Protein AF-0000000075291143 (afdb_homodimer)

pLDDT: mean 70.58, std 29.71, range [16.05, 98.62]

Sequence (860 aa):
MSSSPSNNTIPSVPFPPDPVFPFNNPNTTTTPSQPSIIGPSPPPPPFTTDTSRDESLRRVALTLLIIGVVLGATLVSIGVCVFVCFYKRKKKKMKMKKKNDTEAAINGEDSLDPKDNNLQQWNHQSSSSDIGQNLFTYEDLSKATSNFSSTNLIGQGGFGYVHKGVLVDGTEVAIKQLKAGSGQGEREFQAEIQTISRVHHRHLVSLLGYCITGSQRLLVYEFVPNKTLEFHLHEKGRPVMEWPKRMKIALGAAKGLSYLHEDCNPKTIHRDVKAANILIDDSYEAKLADFGLARSSLDTDTHVSTRIMGTFGYLAPEYASSGKLTDKSDVFSFGVVLLELITGRRPVDNSQPFADDDSIVDWAKPLMIQALNDGSFDGLVDPRLEHGFDVSEMTRMVACAAASVRHSAKRRPKISQVLSKRNILETVFTMSSSPSNNTIPSVPFPPDPVFPFNNPNTTTTPSQPSIIGPSPPPPPFTTDTSRDESLRRVALTLLIIGVVLGATLVSIGVCVFVCFYKRKKKKMKMKKKNDTEAAINGEDSLDPKDNNLQQWNHQSSSSDIGQNLFTYEDLSKATSNFSSTNLIGQGGFGYVHKGVLVDGTEVAIKQLKAGSGQGEREFQAEIQTISRVHHRHLVSLLGYCITGSQRLLVYEFVPNKTLEFHLHEKGRPVMEWPKRMKIALGAAKGLSYLHEDCNPKTIHRDVKAANILIDDSYEAKLADFGLARSSLDTDTHVSTRIMGTFGYLAPEYASSGKLTDKSDVFSFGVVLLELITGRRPVDNSQPFADDDSIVDWAKPLMIQALNDGSFDGLVDPRLEHGFDVSEMTRMVACAAASVRHSAKRRPKISQVLSKRNILETVFT

Structure (mmCIF, N/CA/C/O backbone):
data_AF-0000000075291143-model_v1
#
loop_
_entity.id
_entity.type
_entity.pdbx_description
1 polymer 'non-specific serine/threonine protein kinase'
#
loop_
_atom_site.group_PDB
_atom_site.id
_atom_site.type_symbol
_atom_site.label_atom_id
_atom_site.label_alt_id
_atom_site.label_comp_id
_atom_site.label_asym_id
_atom_site.label_entity_id
_atom_site.label_seq_id
_atom_site.pdbx_PDB_ins_code
_atom_site.Cartn_x
_atom_site.Cartn_y
_atom_site.Cartn_z
_atom_site.occupancy
_atom_site.B_iso_or_equiv
_atom_site.auth_seq_id
_atom_site.auth_comp_id
_atom_site.auth_asym_id
_atom_site.auth_atom_id
_atom_site.pdbx_PDB_model_num
ATOM 1 N N . MET A 1 1 ? -60.656 40.188 25.859 1 25.53 1 MET A N 1
ATOM 2 C CA . MET A 1 1 ? -61.625 40.188 24.766 1 25.53 1 MET A CA 1
ATOM 3 C C . MET A 1 1 ? -61.062 39.469 23.547 1 25.53 1 MET A C 1
ATOM 5 O O . MET A 1 1 ? -60.125 39.969 22.906 1 25.53 1 MET A O 1
ATOM 9 N N . SER A 1 2 ? -60.844 38.344 23.422 1 26.42 2 SER A N 1
ATOM 10 C CA . SER A 1 2 ? -59.688 37.438 23.422 1 26.42 2 SER A CA 1
ATOM 11 C C . SER A 1 2 ? -59.5 36.812 22.031 1 26.42 2 SER A C 1
ATOM 13 O O . SER A 1 2 ? -60.188 35.844 21.672 1 26.42 2 SER A O 1
ATOM 15 N N . SER A 1 3 ? -59.281 37.75 21.016 1 24.67 3 SER A N 1
ATOM 16 C CA . SER A 1 3 ? -59.531 37.594 19.578 1 24.67 3 SER A CA 1
ATOM 17 C C . SER A 1 3 ? -58.688 36.469 19 1 24.67 3 SER A C 1
ATOM 19 O O . SER A 1 3 ? -57.469 36.406 19.234 1 24.67 3 SER A O 1
ATOM 21 N N . SER A 1 4 ? -59.25 35.469 18.625 1 26.3 4 SER A N 1
ATOM 22 C CA . SER A 1 4 ? -59 34.031 18.406 1 26.3 4 SER A CA 1
ATOM 23 C C . SER A 1 4 ? -58.188 33.812 17.125 1 26.3 4 SER A C 1
ATOM 25 O O . SER A 1 4 ? -58.688 34 16.031 1 26.3 4 SER A O 1
ATOM 27 N N . PRO A 1 5 ? -57 34.438 17.141 1 25.91 5 PRO A N 1
ATOM 28 C CA . PRO A 1 5 ? -56.438 34.562 15.797 1 25.91 5 PRO A CA 1
ATOM 29 C C . PRO A 1 5 ? -56.406 33.25 15.016 1 25.91 5 PRO A C 1
ATOM 31 O O . PRO A 1 5 ? -56.375 32.188 15.617 1 25.91 5 PRO A O 1
ATOM 34 N N . SER A 1 6 ? -56.844 33.312 13.797 1 22.94 6 SER A N 1
ATOM 35 C CA . SER A 1 6 ? -57.375 32.438 12.734 1 22.94 6 SER A CA 1
ATOM 36 C C . SER A 1 6 ? -56.25 31.594 12.125 1 22.94 6 SER A C 1
ATOM 38 O O . SER A 1 6 ? -55.156 32.094 11.875 1 22.94 6 SER A O 1
ATOM 40 N N . ASN A 1 7 ? -56.312 30.406 12.242 1 23.86 7 ASN A N 1
ATOM 41 C CA . ASN A 1 7 ? -55.469 29.219 12.148 1 23.86 7 ASN A CA 1
ATOM 42 C C . ASN A 1 7 ? -55.031 28.969 10.711 1 23.86 7 ASN A C 1
ATOM 44 O O . ASN A 1 7 ? -55.844 28.609 9.852 1 23.86 7 ASN A O 1
ATOM 48 N N . ASN A 1 8 ? -54.25 29.859 10.172 1 21.66 8 ASN A N 1
ATOM 49 C CA . ASN A 1 8 ? -53.969 29.906 8.742 1 21.66 8 ASN A CA 1
ATOM 50 C C . ASN A 1 8 ? -53.406 28.578 8.227 1 21.66 8 ASN A C 1
ATOM 52 O O . ASN A 1 8 ? -52.406 28.094 8.711 1 21.66 8 ASN A O 1
ATOM 56 N N . THR A 1 9 ? -54.25 27.781 7.734 1 22.14 9 THR A N 1
ATOM 57 C CA . THR A 1 9 ? -54.281 26.406 7.246 1 22.14 9 THR A CA 1
ATOM 58 C C . THR A 1 9 ? -53.281 26.203 6.117 1 22.14 9 THR A C 1
ATOM 60 O O . THR A 1 9 ? -53.25 26.984 5.16 1 22.14 9 THR A O 1
ATOM 63 N N . ILE A 1 10 ? -52.25 25.781 6.34 1 23.05 10 ILE A N 1
ATOM 64 C CA . ILE A 1 10 ? -51.031 25.578 5.551 1 23.05 10 ILE A CA 1
ATOM 65 C C . ILE A 1 10 ? -51.344 24.766 4.309 1 23.05 10 ILE A C 1
ATOM 67 O O . ILE A 1 10 ? -51.688 23.578 4.414 1 23.05 10 ILE A O 1
ATOM 71 N N . PRO A 1 11 ? -51.906 25.312 3.35 1 20.69 11 PRO A N 1
ATOM 72 C CA . PRO A 1 11 ? -52.531 24.453 2.346 1 20.69 11 PRO A CA 1
ATOM 73 C C . PRO A 1 11 ? -51.562 23.516 1.66 1 20.69 11 PRO A C 1
ATOM 75 O O . PRO A 1 11 ? -50.344 23.797 1.589 1 20.69 11 PRO A O 1
ATOM 78 N N . SER A 1 12 ? -51.875 22.297 1.46 1 21.72 12 SER A N 1
ATOM 79 C CA . SER A 1 12 ? -51.344 21 1.078 1 21.72 12 SER A CA 1
ATOM 80 C C . SER A 1 12 ? -51 20.953 -0.407 1 21.72 12 SER A C 1
ATOM 82 O O . SER A 1 12 ? -51.906 21.078 -1.259 1 21.72 12 SER A O 1
ATOM 84 N N . VAL A 1 13 ? -50.125 21.766 -0.907 1 22.72 13 VAL A N 1
ATOM 85 C CA . VAL A 1 13 ? -50.156 21.922 -2.357 1 22.72 13 VAL A CA 1
ATOM 86 C C . VAL A 1 13 ? -50.031 20.547 -3.025 1 22.72 13 VAL A C 1
ATOM 88 O O . VAL A 1 13 ? -49.156 19.75 -2.65 1 22.72 13 VAL A O 1
ATOM 91 N N . PRO A 1 14 ? -50.906 20.109 -3.799 1 20.66 14 PRO A N 1
ATOM 92 C CA . PRO A 1 14 ? -51.281 18.828 -4.41 1 20.66 14 PRO A CA 1
ATOM 93 C C . PRO A 1 14 ? -50.219 18.344 -5.414 1 20.66 14 PRO A C 1
ATOM 95 O O . PRO A 1 14 ? -49.562 19.156 -6.07 1 20.66 14 PRO A O 1
ATOM 98 N N . PHE A 1 15 ? -49.531 17.391 -5.195 1 22.56 15 PHE A N 1
ATOM 99 C CA . PHE A 1 15 ? -48.5 16.688 -5.953 1 22.56 15 PHE A CA 1
ATOM 100 C C . PHE A 1 15 ? -49 16.312 -7.336 1 22.56 15 PHE A C 1
ATOM 102 O O . PHE A 1 15 ? -50.062 15.703 -7.469 1 22.56 15 PHE A O 1
ATOM 109 N N . PRO A 1 16 ? -48.844 17.094 -8.344 1 21.52 16 PRO A N 1
ATOM 110 C CA . PRO A 1 16 ? -49.656 16.812 -9.531 1 21.52 16 PRO A CA 1
ATOM 111 C C . PRO A 1 16 ? -49.469 15.391 -10.062 1 21.52 16 PRO A C 1
ATOM 113 O O . PRO A 1 16 ? -48.438 14.758 -9.797 1 21.52 16 PRO A O 1
ATOM 116 N N . PRO A 1 17 ? -50.531 14.75 -10.648 1 19.14 17 PRO A N 1
ATOM 117 C CA . PRO A 1 17 ? -50.938 13.383 -11.008 1 19.14 17 PRO A CA 1
ATOM 118 C C . PRO A 1 17 ? -50.062 12.805 -12.117 1 19.14 17 PRO A C 1
ATOM 120 O O . PRO A 1 17 ? -49.438 13.555 -12.875 1 19.14 17 PRO A O 1
ATOM 123 N N . ASP A 1 18 ? -49.594 11.586 -12.094 1 21.02 18 ASP A N 1
ATOM 124 C CA . ASP A 1 18 ? -48.844 10.602 -12.875 1 21.02 18 ASP A CA 1
ATOM 125 C C . ASP A 1 18 ? -49.438 10.438 -14.266 1 21.02 18 ASP A C 1
ATOM 127 O O . ASP A 1 18 ? -50.656 10.148 -14.406 1 21.02 18 ASP A O 1
ATOM 131 N N . PRO A 1 19 ? -49.188 11.273 -15.203 1 18.75 19 PRO A N 1
ATOM 132 C CA . PRO A 1 19 ? -50.094 11.18 -16.359 1 18.75 19 PRO A CA 1
ATOM 133 C C . PRO A 1 19 ? -50.219 9.75 -16.875 1 18.75 19 PRO A C 1
ATOM 135 O O . PRO A 1 19 ? -49.344 8.93 -16.672 1 18.75 19 PRO A O 1
ATOM 138 N N . VAL A 1 20 ? -51.469 9.398 -17.344 1 17.2 20 VAL A N 1
ATOM 139 C CA . VAL A 1 20 ? -52.312 8.281 -17.781 1 17.2 20 VAL A CA 1
ATOM 140 C C . VAL A 1 20 ? -51.719 7.664 -19.047 1 17.2 20 VAL A C 1
ATOM 142 O O . VAL A 1 20 ? -51.219 8.375 -19.906 1 17.2 20 VAL A O 1
ATOM 145 N N . PHE A 1 21 ? -51.625 6.359 -19.078 1 19.03 21 PHE A N 1
ATOM 146 C CA . PHE A 1 21 ? -51.156 5.184 -19.812 1 19.03 21 PHE A CA 1
ATOM 147 C C . PHE A 1 21 ? -51.969 5.012 -21.094 1 19.03 21 PHE A C 1
ATOM 149 O O . PHE A 1 21 ? -51.688 4.082 -21.859 1 19.03 21 PHE A O 1
ATOM 156 N N . PRO A 1 22 ? -52.625 6.031 -21.734 1 16.88 22 PRO A N 1
ATOM 157 C CA . PRO A 1 22 ? -53.781 5.414 -22.375 1 16.88 22 PRO A CA 1
ATOM 158 C C . PRO A 1 22 ? -53.406 4.359 -23.406 1 16.88 22 PRO A C 1
ATOM 160 O O . PRO A 1 22 ? -52.281 4.352 -23.891 1 16.88 22 PRO A O 1
ATOM 163 N N . PHE A 1 23 ? -54.562 3.49 -23.797 1 17.17 23 PHE A N 1
ATOM 164 C CA . PHE A 1 23 ? -55.031 2.225 -24.328 1 17.17 23 PHE A CA 1
ATOM 165 C C . PHE A 1 23 ? -55.062 2.242 -25.844 1 17.17 23 PHE A C 1
ATOM 167 O O . PHE A 1 23 ? -55.406 1.243 -26.484 1 17.17 23 PHE A O 1
ATOM 174 N N . ASN A 1 24 ? -54.531 3.234 -26.547 1 16.22 24 ASN A N 1
ATOM 175 C CA . ASN A 1 24 ? -55.406 3.352 -27.703 1 16.22 24 ASN A CA 1
ATOM 176 C C . ASN A 1 24 ? -55.469 2.047 -28.5 1 16.22 24 ASN A C 1
ATOM 178 O O . ASN A 1 24 ? -54.5 1.27 -28.5 1 16.22 24 ASN A O 1
ATOM 182 N N . ASN A 1 25 ? -56.625 1.958 -29.25 1 16.27 25 ASN A N 1
ATOM 183 C CA . ASN A 1 25 ? -57.594 1.028 -29.828 1 16.27 25 ASN A CA 1
ATOM 184 C C . ASN A 1 25 ? -57 0.279 -31.031 1 16.27 25 ASN A C 1
ATOM 186 O O . ASN A 1 25 ? -55.938 0.661 -31.547 1 16.27 25 ASN A O 1
ATOM 190 N N . PRO A 1 26 ? -57.75 0.39 -32.188 1 16.61 26 PRO A N 1
ATOM 191 C CA . PRO A 1 26 ? -58.562 -0.642 -32.844 1 16.61 26 PRO A CA 1
ATOM 192 C C . PRO A 1 26 ? -57.875 -1.219 -34.062 1 16.61 26 PRO A C 1
ATOM 194 O O . PRO A 1 26 ? -58.062 -2.398 -34.375 1 16.61 26 PRO A O 1
ATOM 197 N N . ASN A 1 27 ? -57.156 -0.308 -34.844 1 16.06 27 ASN A N 1
ATOM 198 C CA . ASN A 1 27 ? -57.719 -0.351 -36.188 1 16.06 27 ASN A CA 1
ATOM 199 C C . ASN A 1 27 ? -57.438 -1.686 -36.875 1 16.06 27 ASN A C 1
ATOM 201 O O . ASN A 1 27 ? -56.469 -2.369 -36.531 1 16.06 27 ASN A O 1
ATOM 205 N N . THR A 1 28 ? -58.125 -1.83 -38.062 1 16.91 28 THR A N 1
ATOM 206 C CA . THR A 1 28 ? -58.844 -2.742 -38.969 1 16.91 28 THR A CA 1
ATOM 207 C C . THR A 1 28 ? -57.875 -3.557 -39.812 1 16.91 28 THR A C 1
ATOM 209 O O . THR A 1 28 ? -56.781 -3.1 -40.094 1 16.91 28 THR A O 1
ATOM 212 N N . THR A 1 29 ? -58.406 -4.609 -40.406 1 17.08 29 THR A N 1
ATOM 213 C CA . THR A 1 29 ? -58.219 -5.984 -40.844 1 17.08 29 THR A CA 1
ATOM 214 C C . THR A 1 29 ? -57.625 -6.016 -42.25 1 17.08 29 THR A C 1
ATOM 216 O O . THR A 1 29 ? -56.938 -6.98 -42.625 1 17.08 29 THR A O 1
ATOM 219 N N . THR A 1 30 ? -57.688 -4.918 -43.125 1 16.75 30 THR A N 1
ATOM 220 C CA . THR A 1 30 ? -58.188 -5.395 -44.406 1 16.75 30 THR A CA 1
ATOM 221 C C . THR A 1 30 ? -57.125 -6.254 -45.125 1 16.75 30 THR A C 1
ATOM 223 O O . THR A 1 30 ? -55.938 -5.988 -45 1 16.75 30 THR A O 1
ATOM 226 N N . THR A 1 31 ? -57.594 -7.289 -45.906 1 17.36 31 THR A N 1
ATOM 227 C CA . THR A 1 31 ? -57.25 -8.609 -46.438 1 17.36 31 THR A CA 1
ATOM 228 C C . THR A 1 31 ? -56.438 -8.492 -47.719 1 17.36 31 THR A C 1
ATOM 230 O O . THR A 1 31 ? -55.562 -9.328 -47.969 1 17.36 31 THR A O 1
ATOM 233 N N . PRO A 1 32 ? -56.438 -7.324 -48.531 1 16.73 32 PRO A N 1
ATOM 234 C CA . PRO A 1 32 ? -56.812 -7.793 -49.875 1 16.73 32 PRO A CA 1
ATOM 235 C C . PRO A 1 32 ? -55.75 -8.695 -50.5 1 16.73 32 PRO A C 1
ATOM 237 O O . PRO A 1 32 ? -54.594 -8.703 -50.062 1 16.73 32 PRO A O 1
ATOM 240 N N . SER A 1 33 ? -55.969 -8.898 -51.906 1 16.75 33 SER A N 1
ATOM 2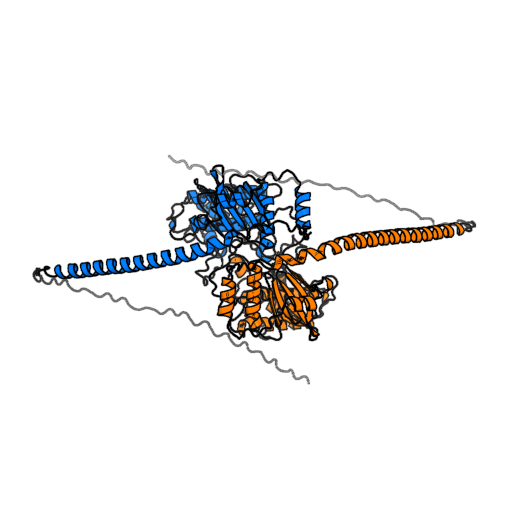41 C CA . SER A 1 33 ? -56.062 -9.977 -52.906 1 16.75 33 SER A CA 1
ATOM 242 C C . SER A 1 33 ? -54.688 -10.25 -53.531 1 16.75 33 SER A C 1
ATOM 244 O O . SER A 1 33 ? -53.75 -9.484 -53.344 1 16.75 33 SER A O 1
ATOM 246 N N . GLN A 1 34 ? -54.656 -10.359 -54.906 1 16.38 34 GLN A N 1
ATOM 247 C CA . GLN A 1 34 ? -54.438 -11.547 -55.75 1 16.38 34 GLN A CA 1
ATOM 248 C C . GLN A 1 34 ? -53.031 -11.523 -56.344 1 16.38 34 GLN A C 1
ATOM 250 O O . GLN A 1 34 ? -52.344 -12.539 -56.375 1 16.38 34 GLN A O 1
ATOM 255 N N . PRO A 1 35 ? -52.5 -10.352 -57.031 1 17.09 35 PRO A N 1
ATOM 256 C CA . PRO A 1 35 ? -52.406 -10.594 -58.469 1 17.09 35 PRO A CA 1
ATOM 257 C C . PRO A 1 35 ? -51.219 -11.461 -58.844 1 17.09 35 PRO A C 1
ATOM 259 O O . PRO A 1 35 ? -50.281 -11.586 -58.031 1 17.09 35 PRO A O 1
ATOM 262 N N . SER A 1 36 ? -51 -11.625 -60.281 1 17.67 36 SER A N 1
ATOM 263 C CA . SER A 1 36 ? -50.656 -12.602 -61.312 1 17.67 36 SER A CA 1
ATOM 264 C C . SER A 1 36 ? -49.156 -12.711 -61.531 1 17.67 36 SER A C 1
ATOM 266 O O . SER A 1 36 ? -48.406 -11.797 -61.188 1 17.67 36 SER A O 1
ATOM 268 N N . ILE A 1 37 ? -48.719 -13.719 -62.406 1 18.55 37 ILE A N 1
ATOM 269 C CA . ILE A 1 37 ? -47.688 -14.742 -62.656 1 18.55 37 ILE A CA 1
ATOM 270 C C . ILE A 1 37 ? -46.562 -14.156 -63.5 1 18.55 37 ILE A C 1
ATOM 272 O O . ILE A 1 37 ? -45.438 -14.664 -63.469 1 18.55 37 ILE A O 1
ATOM 276 N N . ILE A 1 38 ? -46.656 -12.883 -64.125 1 18.11 38 ILE A N 1
ATOM 277 C CA . ILE A 1 38 ? -46.281 -13.039 -65.5 1 18.11 38 ILE A CA 1
ATOM 278 C C . ILE A 1 38 ? -44.781 -13.32 -65.562 1 18.11 38 ILE A C 1
ATOM 280 O O . ILE A 1 38 ? -44 -12.789 -64.75 1 18.11 38 ILE A O 1
ATOM 284 N N . GLY A 1 39 ? -44.312 -14.016 -66.688 1 18.88 39 GLY A N 1
ATOM 285 C CA . GLY A 1 39 ? -43.344 -15.016 -67.125 1 18.88 39 GLY A CA 1
ATOM 286 C C . GLY A 1 39 ? -42 -14.422 -67.5 1 18.88 39 GLY A C 1
ATOM 287 O O . GLY A 1 39 ? -41 -15.133 -67.562 1 18.88 39 GLY A O 1
ATOM 288 N N . PRO A 1 40 ? -41.875 -12.969 -67.875 1 18.2 40 PRO A N 1
ATOM 289 C CA . PRO A 1 40 ? -41.312 -12.953 -69.25 1 18.2 40 PRO A CA 1
ATOM 290 C C . PRO A 1 40 ? -39.875 -13.508 -69.25 1 18.2 40 PRO A C 1
ATOM 292 O O . PRO A 1 40 ? -39.25 -13.664 -68.188 1 18.2 40 PRO A O 1
ATOM 295 N N . SER A 1 41 ? -39.031 -12.953 -70.375 1 20.11 41 SER A N 1
ATOM 296 C CA . SER A 1 41 ? -38.312 -13.422 -71.5 1 20.11 41 SER A CA 1
ATOM 297 C C . SER A 1 41 ? -36.812 -13.586 -71.25 1 20.11 41 SER A C 1
ATOM 299 O O . SER A 1 41 ? -36.281 -12.953 -70.375 1 20.11 41 SER A O 1
ATOM 301 N N . PRO A 1 42 ? -36.031 -14.055 -72.25 1 21.72 42 PRO A N 1
ATOM 302 C CA . PRO A 1 42 ? -34.906 -14.969 -72.438 1 21.72 42 PRO A CA 1
ATOM 303 C C . PRO A 1 42 ? -33.562 -14.266 -72.312 1 21.72 42 PRO A C 1
ATOM 305 O O . PRO A 1 42 ? -32.562 -14.898 -72 1 21.72 42 PRO A O 1
ATOM 308 N N . PRO A 1 43 ? -33.406 -12.805 -72.188 1 21.19 43 PRO A N 1
ATOM 309 C CA . PRO A 1 43 ? -32.531 -12.484 -73.312 1 21.19 43 PRO A CA 1
ATOM 310 C C . PRO A 1 43 ? -31.141 -13.078 -73.188 1 21.19 43 PRO A C 1
ATOM 312 O O . PRO A 1 43 ? -30.734 -13.484 -72.125 1 21.19 43 PRO A O 1
ATOM 315 N N . PRO A 1 44 ? -30.094 -12.352 -74 1 23.44 44 PRO A N 1
ATOM 316 C CA . PRO A 1 44 ? -29.125 -12.773 -75 1 23.44 44 PRO A CA 1
ATOM 317 C C . PRO A 1 44 ? -27.75 -13.078 -74.438 1 23.44 44 PRO A C 1
ATOM 319 O O . PRO A 1 44 ? -27.453 -12.672 -73.312 1 23.44 44 PRO A O 1
ATOM 322 N N . PRO A 1 45 ? -26.719 -13.375 -75.312 1 22.92 45 PRO A N 1
ATOM 323 C CA . PRO A 1 45 ? -25.578 -14.289 -75.375 1 22.92 45 PRO A CA 1
ATOM 324 C C . PRO A 1 45 ? -24.328 -13.75 -74.688 1 22.92 45 PRO A C 1
ATOM 326 O O . PRO A 1 45 ? -24.219 -12.539 -74.5 1 22.92 45 PRO A O 1
ATOM 329 N N . PRO A 1 46 ? -23.328 -14.555 -74.375 1 23.47 46 PRO A N 1
ATOM 330 C CA . PRO A 1 46 ? -22.203 -14.68 -73.438 1 23.47 46 PRO A CA 1
ATOM 331 C C . PRO A 1 46 ? -20.969 -13.906 -73.875 1 23.47 46 PRO A C 1
ATOM 333 O O . PRO A 1 46 ? -19.938 -13.945 -73.188 1 23.47 46 PRO A O 1
ATOM 336 N N . PHE A 1 47 ? -20.953 -12.492 -74.188 1 21.64 47 PHE A N 1
ATOM 337 C CA . PHE A 1 47 ? -19.828 -12.086 -75.062 1 21.64 47 PHE A CA 1
ATOM 338 C C . PHE A 1 47 ? -18.516 -12.281 -74.312 1 21.64 47 PHE A C 1
ATOM 340 O O . PHE A 1 47 ? -18.422 -12.047 -73.125 1 21.64 47 PHE A O 1
ATOM 347 N N . THR A 1 48 ? -17.422 -12.883 -75 1 20.89 48 THR A N 1
ATOM 348 C CA . THR A 1 48 ? -16.172 -13.594 -74.812 1 20.89 48 THR A CA 1
ATOM 349 C C . THR A 1 48 ? -15.023 -12.617 -74.562 1 20.89 48 THR A C 1
ATOM 351 O O . THR A 1 48 ? -13.883 -13.031 -74.312 1 20.89 48 THR A O 1
ATOM 354 N N . THR A 1 49 ? -15.172 -11.305 -74.125 1 22.11 49 THR A N 1
ATOM 355 C CA . THR A 1 49 ? -14.062 -10.453 -74.562 1 22.11 49 THR A CA 1
ATOM 356 C C . THR A 1 49 ? -12.766 -10.875 -73.875 1 22.11 49 THR A C 1
ATOM 358 O O . THR A 1 49 ? -12.781 -11.336 -72.75 1 22.11 49 THR A O 1
ATOM 361 N N . ASP A 1 50 ? -11.5 -10.695 -74.562 1 21.88 50 ASP A N 1
ATOM 362 C CA . ASP A 1 50 ? -10.125 -11.109 -74.812 1 21.88 50 ASP A CA 1
ATOM 363 C C . ASP A 1 50 ? -9.188 -10.477 -73.75 1 21.88 50 ASP A C 1
ATOM 365 O O . ASP A 1 50 ? -9.172 -9.25 -73.625 1 21.88 50 ASP A O 1
ATOM 369 N N . THR A 1 51 ? -8.555 -11.211 -72.688 1 23.88 51 THR A N 1
ATOM 370 C CA . THR A 1 51 ? -7.859 -11.008 -71.438 1 23.88 51 THR A CA 1
ATOM 371 C C . THR A 1 51 ? -6.395 -10.656 -71.688 1 23.88 51 THR A C 1
ATOM 373 O O . THR A 1 51 ? -5.594 -10.641 -70.75 1 23.88 51 THR A O 1
ATOM 376 N N . SER A 1 52 ? -5.805 -10.336 -72.875 1 23.47 52 SER A N 1
ATOM 377 C CA . SER A 1 52 ? -4.402 -10.68 -73.062 1 23.47 52 SER A CA 1
ATOM 378 C C . SER A 1 52 ? -3.479 -9.688 -72.375 1 23.47 52 SER A C 1
ATOM 380 O O . SER A 1 52 ? -2.324 -10.008 -72.062 1 23.47 52 SER A O 1
ATOM 382 N N . ARG A 1 53 ? -3.654 -8.336 -72.375 1 24.67 53 ARG A N 1
ATOM 383 C CA . ARG A 1 53 ? -2.551 -7.395 -72.562 1 24.67 53 ARG A CA 1
ATOM 384 C C . ARG A 1 53 ? -1.737 -7.27 -71.25 1 24.67 53 ARG A C 1
ATOM 386 O O . ARG A 1 53 ? -0.726 -6.566 -71.25 1 24.67 53 ARG A O 1
ATOM 393 N N . ASP A 1 54 ? -2.26 -7.574 -70 1 25.83 54 ASP A N 1
ATOM 394 C CA . ASP A 1 54 ? -1.771 -6.832 -68.875 1 25.83 54 ASP A CA 1
ATOM 395 C C . ASP A 1 54 ? -0.445 -7.406 -68.375 1 25.83 54 ASP A C 1
ATOM 397 O O . ASP A 1 54 ? -0.002 -7.086 -67.25 1 25.83 54 ASP A O 1
ATOM 401 N N . GLU A 1 55 ? 0.227 -8.383 -69.125 1 29.28 55 GLU A N 1
ATOM 402 C CA . GLU A 1 55 ? 1.31 -9.109 -68.438 1 29.28 55 GLU A CA 1
ATOM 403 C C . GLU A 1 55 ? 2.57 -8.25 -68.375 1 29.28 55 GLU A C 1
ATOM 405 O O . GLU A 1 55 ? 3.371 -8.414 -67.438 1 29.28 55 GLU A O 1
ATOM 410 N N . SER A 1 56 ? 2.895 -7.418 -69.438 1 32.5 56 SER A N 1
ATOM 411 C CA . SER A 1 56 ? 4.281 -7.039 -69.688 1 32.5 56 SER A CA 1
ATOM 412 C C . SER A 1 56 ? 4.785 -6.051 -68.625 1 32.5 56 SER A C 1
ATOM 414 O O . SER A 1 56 ? 5.969 -6.055 -68.312 1 32.5 56 SER A O 1
ATOM 416 N N . LEU A 1 57 ? 3.91 -5.055 -68.25 1 31.23 57 LEU A N 1
ATOM 417 C CA . LEU A 1 57 ? 4.438 -3.898 -67.5 1 31.23 57 LEU A CA 1
ATOM 418 C C . LEU A 1 57 ? 4.906 -4.293 -66.125 1 31.23 57 LEU A C 1
ATOM 420 O O . LEU A 1 57 ? 5.531 -3.494 -65.438 1 31.23 57 LEU A O 1
ATOM 424 N N . ARG A 1 58 ? 4.531 -5.5 -65.562 1 35.22 58 ARG A N 1
ATOM 425 C CA . ARG A 1 58 ? 4.863 -5.859 -64.188 1 35.22 58 ARG A CA 1
ATOM 426 C C . ARG A 1 58 ? 6.348 -6.168 -64.062 1 35.22 58 ARG A C 1
ATOM 428 O O . ARG A 1 58 ? 6.918 -6.031 -62.969 1 35.22 58 ARG A O 1
ATOM 435 N N . ARG A 1 59 ? 7 -6.66 -65.125 1 41.06 59 ARG A N 1
ATOM 436 C CA . ARG A 1 59 ? 8.359 -7.156 -64.938 1 41.06 59 ARG A CA 1
ATOM 437 C C . ARG A 1 59 ? 9.336 -6.012 -64.75 1 41.06 59 ARG A C 1
ATOM 439 O O . ARG A 1 59 ? 10.281 -6.141 -63.938 1 41.06 59 ARG A O 1
ATOM 446 N N . VAL A 1 60 ? 9.094 -4.848 -65.5 1 43.31 60 VAL A N 1
ATOM 447 C CA . VAL A 1 60 ? 10.109 -3.795 -65.438 1 43.31 60 VAL A CA 1
ATOM 448 C C . VAL A 1 60 ? 10.148 -3.174 -64.062 1 43.31 60 VAL A C 1
ATOM 450 O O . VAL A 1 60 ? 11.219 -2.875 -63.562 1 43.31 60 VAL A O 1
ATOM 453 N N . ALA A 1 61 ? 8.836 -3.086 -63.406 1 43.03 61 ALA A N 1
ATOM 454 C CA . ALA A 1 61 ? 8.805 -2.406 -62.125 1 43.03 61 ALA A CA 1
ATOM 455 C C . ALA A 1 61 ? 9.562 -3.207 -61.062 1 43.03 61 ALA A C 1
ATOM 457 O O . ALA A 1 61 ? 10.211 -2.631 -60.188 1 43.03 61 ALA A O 1
ATOM 458 N N . LEU A 1 62 ? 9.578 -4.609 -61.219 1 45.38 62 LEU A N 1
ATOM 459 C CA . LEU A 1 62 ? 10.234 -5.449 -60.219 1 45.38 62 LEU A CA 1
ATOM 460 C C . LEU A 1 62 ? 11.75 -5.266 -60.281 1 45.38 62 LEU A C 1
ATOM 462 O O . LEU A 1 62 ? 12.406 -5.195 -59.219 1 45.38 62 LEU A O 1
ATOM 466 N N . THR A 1 63 ? 12.312 -5.047 -61.562 1 49.69 63 THR A N 1
ATOM 467 C CA . THR A 1 63 ? 13.766 -4.961 -61.656 1 49.69 63 THR A CA 1
ATOM 468 C C . THR A 1 63 ? 14.281 -3.697 -60.969 1 49.69 63 THR A C 1
ATOM 470 O O . THR A 1 63 ? 15.312 -3.727 -60.312 1 49.69 63 THR A O 1
ATOM 473 N N . LEU A 1 64 ? 13.477 -2.607 -61.156 1 48.97 64 LEU A N 1
ATOM 474 C CA . LEU A 1 64 ? 13.938 -1.359 -60.562 1 48.97 64 LEU A CA 1
ATOM 475 C C . LEU A 1 64 ? 13.93 -1.447 -59.031 1 48.97 64 LEU A C 1
ATOM 477 O O . LEU A 1 64 ? 14.797 -0.881 -58.375 1 48.97 64 LEU A O 1
ATOM 481 N N . LEU A 1 65 ? 12.891 -2.303 -58.469 1 46.41 65 LEU A N 1
ATOM 482 C CA . LEU A 1 65 ? 12.828 -2.443 -57.031 1 46.41 65 LEU A CA 1
ATOM 483 C C . LEU A 1 65 ? 14.047 -3.193 -56.5 1 46.41 65 LEU A C 1
ATOM 485 O O . LEU A 1 65 ? 14.617 -2.822 -55.469 1 46.41 65 LEU A O 1
ATOM 489 N N . ILE A 1 66 ? 14.547 -4.176 -57.312 1 51.06 66 ILE A N 1
ATOM 490 C CA . ILE A 1 66 ? 15.672 -4.973 -56.844 1 51.06 66 ILE A CA 1
ATOM 491 C C . ILE A 1 66 ? 16.938 -4.113 -56.812 1 51.06 66 ILE A C 1
ATOM 493 O O . ILE A 1 66 ? 17.703 -4.172 -55.844 1 51.06 66 ILE A O 1
ATOM 497 N N . ILE A 1 67 ? 17.109 -3.201 -57.875 1 53.12 67 ILE A N 1
ATOM 498 C CA . ILE A 1 67 ? 18.328 -2.404 -57.938 1 53.12 67 ILE A CA 1
ATOM 499 C C . ILE A 1 67 ? 18.375 -1.442 -56.75 1 53.12 67 ILE A C 1
ATOM 501 O O . ILE A 1 67 ? 19.422 -1.241 -56.125 1 53.12 67 ILE A O 1
ATOM 505 N N . GLY A 1 68 ? 17.141 -0.922 -56.312 1 47.62 68 GLY A N 1
ATOM 506 C CA . GLY A 1 68 ? 17.125 -0.009 -55.188 1 47.62 68 GLY A CA 1
ATOM 507 C C . GLY A 1 68 ? 17.547 -0.66 -53.906 1 47.62 68 GLY A C 1
ATOM 508 O O . GLY A 1 68 ? 18.25 -0.049 -53.094 1 47.62 68 GLY A O 1
ATOM 509 N N . VAL A 1 69 ? 17.141 -1.975 -53.688 1 53.56 69 VAL A N 1
ATOM 510 C CA . VAL A 1 69 ? 17.453 -2.66 -52.438 1 53.56 69 VAL A CA 1
ATOM 511 C C . VAL A 1 69 ? 18.953 -2.904 -52.344 1 53.56 69 VAL A C 1
ATOM 513 O O . VAL A 1 69 ? 19.547 -2.742 -51.281 1 53.56 69 VAL A O 1
ATOM 516 N N . VAL A 1 70 ? 19.625 -3.174 -53.5 1 54.12 70 VAL A N 1
ATOM 517 C CA . VAL A 1 70 ? 21.047 -3.508 -53.469 1 54.12 70 VAL A CA 1
ATOM 518 C C . VAL A 1 70 ? 21.859 -2.254 -53.156 1 54.12 70 VAL A C 1
ATOM 520 O O . VAL A 1 70 ? 22.797 -2.291 -52.344 1 54.12 70 VAL A O 1
ATOM 523 N N . LEU A 1 71 ? 21.453 -1.077 -53.75 1 54.38 71 LEU A N 1
ATOM 524 C CA . LEU A 1 71 ? 22.219 0.143 -53.531 1 54.38 71 LEU A CA 1
ATOM 525 C C . LEU A 1 71 ? 22.094 0.59 -52.062 1 54.38 71 LEU A C 1
ATOM 527 O O . LEU A 1 71 ? 23.062 1.044 -51.469 1 54.38 71 LEU A O 1
ATOM 531 N N . GLY A 1 72 ? 20.859 0.374 -51.469 1 50.94 72 GLY A N 1
ATOM 532 C CA . GLY A 1 72 ? 20.672 0.739 -50.062 1 50.94 72 GLY A CA 1
ATOM 533 C C . GLY A 1 72 ? 21.5 -0.105 -49.125 1 50.94 72 GLY A C 1
ATOM 534 O O . GLY A 1 72 ? 22.094 0.416 -48.156 1 50.94 72 GLY A O 1
ATOM 535 N N . ALA A 1 73 ? 21.656 -1.422 -49.406 1 58.28 73 ALA A N 1
ATOM 536 C CA . ALA A 1 73 ? 22.406 -2.332 -48.562 1 58.28 73 ALA A CA 1
ATOM 537 C C . ALA A 1 73 ? 23.906 -2 -48.594 1 58.28 73 ALA A C 1
ATOM 539 O O . ALA A 1 73 ? 24.594 -2.109 -47.562 1 58.28 73 ALA A O 1
ATOM 540 N N . THR A 1 74 ? 24.422 -1.544 -49.781 1 57 74 THR A N 1
ATOM 541 C CA . THR A 1 74 ? 25.828 -1.209 -49.875 1 57 74 THR A CA 1
ATOM 542 C C . THR A 1 74 ? 26.156 0.043 -49.062 1 57 74 THR A C 1
ATOM 544 O O . THR A 1 74 ? 27.188 0.108 -48.406 1 57 74 THR A O 1
ATOM 547 N N . LEU A 1 75 ? 25.172 1.024 -49.062 1 55.19 75 LEU A N 1
ATOM 548 C CA . LEU A 1 75 ? 25.438 2.248 -48.312 1 55.19 75 LEU A CA 1
ATOM 549 C C . LEU A 1 75 ? 25.438 1.976 -46.812 1 55.19 75 LEU A C 1
ATOM 551 O O . LEU A 1 75 ? 26.25 2.521 -46.094 1 55.19 75 LEU A O 1
ATOM 555 N N . VAL A 1 76 ? 24.594 1.008 -46.312 1 57.66 76 VAL A N 1
ATOM 556 C CA . VAL A 1 76 ? 24.547 0.671 -44.906 1 57.66 76 VAL A CA 1
ATOM 557 C C . VAL A 1 76 ? 25.828 -0.071 -44.531 1 57.66 76 VAL A C 1
ATOM 559 O O . VAL A 1 76 ? 26.406 0.181 -43.469 1 57.66 76 VAL A O 1
ATOM 562 N N . SER A 1 77 ? 26.438 -0.891 -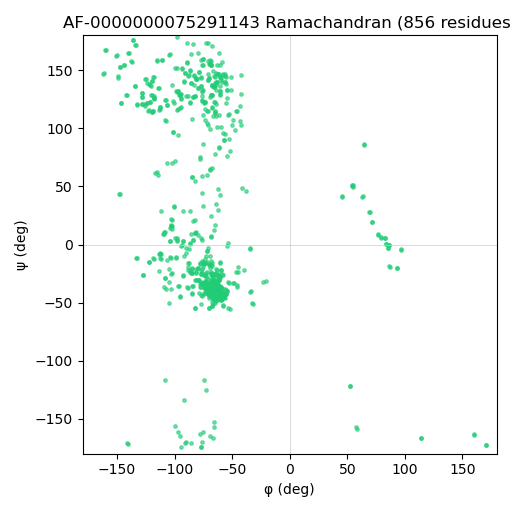45.406 1 56.66 77 SER A N 1
ATOM 563 C CA . SER A 1 77 ? 27.656 -1.628 -45.125 1 56.66 77 SER A CA 1
ATOM 564 C C . SER A 1 77 ? 28.859 -0.689 -45 1 56.66 77 SER A C 1
ATOM 566 O O . SER A 1 77 ? 29.719 -0.886 -44.156 1 56.66 77 SER A O 1
ATOM 568 N N . ILE A 1 78 ? 28.875 0.38 -45.844 1 58.03 78 ILE A N 1
ATOM 569 C CA . ILE A 1 78 ? 29.969 1.328 -45.781 1 58.03 78 ILE A CA 1
ATOM 570 C C . ILE A 1 78 ? 29.906 2.109 -44.469 1 58.03 78 ILE A C 1
ATOM 572 O O . ILE A 1 78 ? 30.922 2.314 -43.781 1 58.03 78 ILE A O 1
ATOM 576 N N . GLY A 1 79 ? 28.625 2.449 -44.031 1 51.94 79 GLY A N 1
ATOM 577 C CA . GLY A 1 79 ? 28.484 3.154 -42.75 1 51.94 79 GLY A CA 1
ATOM 578 C C . GLY A 1 79 ? 28.953 2.34 -41.562 1 51.94 79 GLY A C 1
ATOM 579 O O . GLY A 1 79 ? 29.609 2.865 -40.656 1 51.94 79 GLY A O 1
ATOM 580 N N . VAL A 1 80 ? 28.719 0.989 -41.562 1 57.78 80 VAL A N 1
ATOM 581 C CA . VAL A 1 80 ? 29.156 0.105 -40.469 1 57.78 80 VAL A CA 1
ATOM 582 C C . VAL A 1 80 ? 30.672 -0.003 -40.469 1 57.78 80 VAL A C 1
ATOM 584 O O . VAL A 1 80 ? 31.312 0.022 -39.438 1 57.78 80 VAL A O 1
ATOM 587 N N . CYS A 1 81 ? 31.328 -0.022 -41.688 1 53.09 81 CYS A N 1
ATOM 588 C CA . CYS A 1 81 ? 32.781 -0.133 -41.75 1 53.09 81 CYS A CA 1
ATOM 589 C C . CYS A 1 81 ? 33.438 1.111 -41.156 1 53.09 81 CYS A C 1
ATOM 591 O O . CYS A 1 81 ? 34.406 1.01 -40.406 1 53.09 81 CYS A O 1
ATOM 593 N N . VAL A 1 82 ? 32.906 2.293 -41.562 1 52.88 82 VAL A N 1
ATOM 594 C CA . VAL A 1 82 ? 33.5 3.533 -41.031 1 52.88 82 VAL A CA 1
ATOM 595 C C . VAL A 1 82 ? 33.312 3.604 -39.531 1 52.88 82 VAL A C 1
ATOM 597 O O . VAL A 1 82 ? 34.219 4.004 -38.812 1 52.88 82 VAL A O 1
ATOM 600 N N . PHE A 1 83 ? 32.188 3.09 -39 1 49.53 83 PHE A N 1
ATOM 601 C CA . PHE A 1 83 ? 31.938 3.137 -37.562 1 49.53 83 PHE A CA 1
ATOM 602 C C . PHE A 1 83 ? 32.875 2.184 -36.812 1 49.53 83 PHE A C 1
ATOM 604 O O . PHE A 1 83 ? 33.438 2.539 -35.781 1 49.53 83 PHE A O 1
ATOM 611 N N . VAL A 1 84 ? 33.219 1.012 -37.344 1 50.69 84 VAL A N 1
ATOM 612 C CA . VAL A 1 84 ? 34.125 0.045 -36.719 1 50.69 84 VAL A CA 1
ATOM 613 C C . VAL A 1 84 ? 35.531 0.591 -36.688 1 50.69 84 VAL A C 1
ATOM 615 O O . VAL A 1 84 ? 36.25 0.44 -35.719 1 50.69 84 VAL A O 1
ATOM 618 N N . CYS A 1 85 ? 35.969 1.257 -37.781 1 46.91 85 CYS A N 1
ATOM 619 C CA . CYS A 1 85 ? 37.344 1.775 -37.844 1 46.91 85 CYS A CA 1
ATOM 620 C C . CYS A 1 85 ? 37.531 2.875 -36.781 1 46.91 85 CYS A C 1
ATOM 622 O O . CYS A 1 85 ? 38.562 2.943 -36.156 1 46.91 85 CYS A O 1
ATOM 624 N N . PHE A 1 86 ? 36.5 3.816 -36.688 1 45.56 86 PHE A N 1
ATOM 625 C CA . PHE A 1 86 ? 36.656 4.887 -35.719 1 45.56 86 PHE A CA 1
ATOM 626 C C . PHE A 1 86 ? 36.625 4.332 -34.281 1 45.56 86 PHE A C 1
ATOM 628 O O . PHE A 1 86 ? 37.281 4.848 -33.406 1 45.56 86 PHE A O 1
ATOM 635 N N . TYR A 1 87 ? 35.844 3.186 -34.094 1 43.47 87 TYR A N 1
ATOM 636 C CA . TYR A 1 87 ? 35.781 2.6 -32.75 1 43.47 87 TYR A CA 1
ATOM 637 C C . TYR A 1 87 ? 37.094 1.92 -32.375 1 43.47 87 TYR A C 1
ATOM 639 O O . TYR A 1 87 ? 37.531 1.979 -31.234 1 43.47 87 TYR A O 1
ATOM 647 N N . LYS A 1 88 ? 37.75 1.312 -33.375 1 41.66 88 LYS A N 1
ATOM 648 C CA . LYS A 1 88 ? 39 0.628 -33.062 1 41.66 88 LYS A CA 1
ATOM 649 C C . LYS A 1 88 ? 40.094 1.626 -32.719 1 41.66 88 LYS A C 1
ATOM 651 O O . LYS A 1 88 ? 41 1.314 -31.938 1 41.66 88 LYS A O 1
ATOM 656 N N . ARG A 1 89 ? 40.156 2.746 -33.469 1 41.09 89 ARG A N 1
ATOM 657 C CA . ARG A 1 89 ? 41.25 3.666 -33.188 1 41.09 89 ARG A CA 1
ATOM 658 C C . ARG A 1 89 ? 41.156 4.25 -31.797 1 41.09 89 ARG A C 1
ATOM 660 O O . ARG A 1 89 ? 42.156 4.535 -31.156 1 41.09 89 ARG A O 1
ATOM 667 N N . LYS A 1 90 ? 39.875 4.578 -31.312 1 39.16 90 LYS A N 1
ATOM 668 C CA . LYS A 1 90 ? 39.812 5.191 -30 1 39.16 90 LYS A CA 1
ATOM 669 C C . LYS A 1 90 ? 40.188 4.195 -28.906 1 39.16 90 LYS A C 1
ATOM 671 O O . LYS A 1 90 ? 40.562 4.59 -27.797 1 39.16 90 LYS A O 1
ATOM 676 N N . LYS A 1 91 ? 40.125 2.869 -29.125 1 36.59 91 LYS A N 1
ATOM 677 C CA . LYS A 1 91 ? 40.531 1.886 -28.125 1 36.59 91 LYS A CA 1
ATOM 678 C C . LYS A 1 91 ? 42.031 1.824 -27.969 1 36.59 91 LYS A C 1
ATOM 680 O O . LYS A 1 91 ? 42.562 1.404 -26.922 1 36.59 91 LYS A O 1
ATOM 685 N N . LYS A 1 92 ? 42.812 2.006 -29.062 1 35.16 92 LYS A N 1
ATOM 686 C CA . LYS A 1 92 ? 44.25 1.788 -28.938 1 35.16 92 LYS A CA 1
ATOM 687 C C . LYS A 1 92 ? 44.875 2.826 -28.016 1 35.16 92 LYS A C 1
ATOM 689 O O . LYS A 1 92 ? 45.812 2.516 -27.281 1 35.16 92 LYS A O 1
ATOM 694 N N . LYS A 1 93 ? 44.5 4.098 -28.266 1 33.38 93 LYS A N 1
ATOM 695 C CA . LYS A 1 93 ? 45.219 5.109 -27.5 1 33.38 93 LYS A CA 1
ATOM 696 C C . LYS A 1 93 ? 44.969 4.941 -26 1 33.38 93 LYS A C 1
ATOM 698 O O . LYS A 1 93 ? 45.75 5.445 -25.188 1 33.38 93 LYS A O 1
ATOM 703 N N . MET A 1 94 ? 43.781 4.336 -25.625 1 29.62 94 MET A N 1
ATOM 704 C CA . MET A 1 94 ? 43.5 4.293 -24.188 1 29.62 94 MET A CA 1
ATOM 705 C C . MET A 1 94 ? 44.312 3.172 -23.531 1 29.62 94 MET A C 1
ATOM 707 O O . MET A 1 94 ? 44.281 3.043 -22.297 1 29.62 94 MET A O 1
ATOM 711 N N . LYS A 1 95 ? 44.875 2.225 -24.281 1 30.17 95 LYS A N 1
ATOM 712 C CA . LYS A 1 95 ? 45.594 1.092 -23.703 1 30.17 95 LYS A CA 1
ATOM 713 C C . LYS A 1 95 ? 46.938 1.527 -23.109 1 30.17 95 LYS A C 1
ATOM 715 O O . LYS A 1 95 ? 47.438 0.884 -22.188 1 30.17 95 LYS A O 1
ATOM 720 N N . MET A 1 96 ? 47.656 2.4 -23.781 1 26.64 96 MET A N 1
ATOM 721 C CA . MET A 1 96 ? 49.031 2.625 -23.375 1 26.64 96 MET A CA 1
ATOM 722 C C . MET A 1 96 ? 49.125 3.229 -21.969 1 26.64 96 MET A C 1
ATOM 724 O O . MET A 1 96 ? 50.125 3.09 -21.281 1 26.64 96 MET A O 1
ATOM 728 N N . LYS A 1 97 ? 48.281 4.227 -21.641 1 28.94 97 LYS A N 1
ATOM 729 C CA . LYS A 1 97 ? 48.531 4.949 -20.391 1 28.94 97 LYS A CA 1
ATOM 730 C C . LYS A 1 97 ? 48.219 4.078 -19.188 1 28.94 97 LYS A C 1
ATOM 732 O O . LYS A 1 97 ? 48.25 4.555 -18.047 1 28.94 97 LYS A O 1
ATOM 737 N N . LYS A 1 98 ? 47.719 2.82 -19.359 1 26.48 98 LYS A N 1
ATOM 738 C CA . LYS A 1 98 ? 47.312 2.01 -18.219 1 26.48 98 LYS A CA 1
ATOM 739 C C . LYS A 1 98 ? 48.5 1.467 -17.453 1 26.48 98 LYS A C 1
ATOM 741 O O . LYS A 1 98 ? 48.344 0.798 -16.422 1 26.48 98 LYS A O 1
ATOM 746 N N . LYS A 1 99 ? 49.656 1.304 -18.109 1 26.75 99 LYS A N 1
ATOM 747 C CA . LYS A 1 99 ? 50.594 0.394 -17.469 1 26.75 99 LYS A CA 1
ATOM 748 C C . LYS A 1 99 ? 51.125 0.973 -16.156 1 26.75 99 LYS A C 1
ATOM 750 O O . LYS A 1 99 ? 51.312 0.24 -15.18 1 26.75 99 LYS A O 1
ATOM 755 N N . ASN A 1 100 ? 51.562 2.168 -16.188 1 22.92 100 ASN A N 1
ATOM 756 C CA . ASN A 1 100 ? 52.562 2.514 -15.18 1 22.92 100 ASN A CA 1
ATOM 757 C C . ASN A 1 100 ? 51.938 2.68 -13.797 1 22.92 100 ASN A C 1
ATOM 759 O O . ASN A 1 100 ? 52.656 2.666 -12.789 1 22.92 100 ASN A O 1
ATOM 763 N N . ASP A 1 101 ? 50.688 3.264 -13.766 1 22.38 101 ASP A N 1
ATOM 764 C CA . ASP A 1 101 ? 50.312 3.932 -12.523 1 22.38 101 ASP A CA 1
ATOM 765 C C . ASP A 1 101 ? 49.844 2.924 -11.477 1 22.38 101 ASP A C 1
ATOM 767 O O . ASP A 1 101 ? 49.25 3.301 -10.477 1 22.38 101 ASP A O 1
ATOM 771 N N . THR A 1 102 ? 49.969 1.575 -11.703 1 21.91 102 THR A N 1
ATOM 772 C CA . THR A 1 102 ? 49.375 0.558 -10.852 1 21.91 102 THR A CA 1
ATOM 773 C C . THR A 1 102 ? 50 0.547 -9.469 1 21.91 102 THR A C 1
ATOM 775 O O . THR A 1 102 ? 49.531 -0.145 -8.562 1 21.91 102 THR A O 1
ATOM 778 N N . GLU A 1 103 ? 51.25 1.031 -9.406 1 21.19 103 GLU A N 1
ATOM 779 C CA . GLU A 1 103 ? 52 0.509 -8.266 1 21.19 103 GLU A CA 1
ATOM 780 C C . GLU A 1 103 ? 51.469 1.064 -6.953 1 21.19 103 GLU A C 1
ATOM 782 O O . GLU A 1 103 ? 51.562 0.409 -5.91 1 21.19 103 GLU A O 1
ATOM 787 N N . ALA A 1 104 ? 51.219 2.43 -7.012 1 21.78 104 ALA A N 1
ATOM 788 C CA . ALA A 1 104 ? 51.344 3.074 -5.711 1 21.78 104 ALA A CA 1
ATOM 789 C C . ALA A 1 104 ? 50.188 2.723 -4.801 1 21.78 104 ALA A C 1
ATOM 791 O O . ALA A 1 104 ? 50.062 3.279 -3.707 1 21.78 104 ALA A O 1
ATOM 792 N N . ALA A 1 105 ? 49.156 2.068 -5.375 1 20.86 105 ALA A N 1
ATOM 793 C CA . ALA A 1 105 ? 47.875 2.248 -4.66 1 20.86 105 ALA A CA 1
ATOM 794 C C . ALA A 1 105 ? 47.875 1.452 -3.359 1 20.86 105 ALA A C 1
ATOM 796 O O . ALA A 1 105 ? 46.844 1.366 -2.684 1 20.86 105 ALA A O 1
ATOM 797 N N . ILE A 1 106 ? 48.844 0.561 -3.174 1 21.38 106 ILE A N 1
ATOM 798 C CA . ILE A 1 106 ? 48.438 -0.507 -2.256 1 21.38 106 ILE A CA 1
ATOM 799 C C . ILE A 1 106 ? 48.25 0.067 -0.857 1 21.38 106 ILE A C 1
ATOM 801 O O . ILE A 1 106 ? 47.406 -0.438 -0.09 1 21.38 106 ILE A O 1
ATOM 805 N N . ASN A 1 107 ? 49.031 1.074 -0.42 1 20.88 107 ASN A N 1
ATOM 806 C CA . ASN A 1 107 ? 49.375 0.834 0.977 1 20.88 107 ASN A CA 1
ATOM 807 C C . ASN A 1 107 ? 48.312 1.386 1.921 1 20.88 107 ASN A C 1
ATOM 809 O O . ASN A 1 107 ? 48.469 1.336 3.143 1 20.88 107 ASN A O 1
ATOM 813 N N . GLY A 1 108 ? 47.438 2.428 1.48 1 20.91 108 GLY A N 1
ATOM 814 C CA . GLY A 1 108 ? 47.031 3.24 2.619 1 20.91 108 GLY A CA 1
ATOM 815 C C . GLY A 1 108 ? 46.031 2.561 3.512 1 20.91 108 GLY A C 1
ATOM 816 O O . GLY A 1 108 ? 45.031 2.002 3.023 1 20.91 108 GLY A O 1
ATOM 817 N N . GLU A 1 109 ? 46.312 2.062 4.746 1 22.5 109 GLU A N 1
ATOM 818 C CA . GLU A 1 109 ? 45.719 1.268 5.82 1 22.5 109 GLU A CA 1
ATOM 819 C C . GLU A 1 109 ? 44.531 1.988 6.449 1 22.5 109 GLU A C 1
ATOM 821 O O . GLU A 1 109 ? 44.031 1.559 7.484 1 22.5 109 GLU A O 1
ATOM 826 N N . ASP A 1 110 ? 43.906 3.066 5.781 1 22.89 110 ASP A N 1
ATOM 827 C CA . ASP A 1 110 ? 43.094 3.844 6.719 1 22.89 110 ASP A CA 1
ATOM 828 C C . ASP A 1 110 ? 41.938 3.01 7.277 1 22.89 110 ASP A C 1
ATOM 830 O O . ASP A 1 110 ? 41.188 2.395 6.523 1 22.89 110 ASP A O 1
ATOM 834 N N . SER A 1 111 ? 42.031 2.672 8.586 1 23.98 111 SER A N 1
ATOM 835 C CA . SER A 1 111 ? 41.188 1.896 9.492 1 23.98 111 SER A CA 1
ATOM 836 C C . SER A 1 111 ? 39.812 2.574 9.703 1 23.98 111 SER A C 1
ATOM 838 O O . SER A 1 111 ? 39.594 3.18 10.75 1 23.98 111 SER A O 1
ATOM 840 N N . LEU A 1 112 ? 39.219 3.234 8.711 1 24.02 112 LEU A N 1
ATOM 841 C CA . LEU A 1 112 ? 37.938 3.859 9.062 1 24.02 112 LEU A CA 1
ATOM 842 C C . LEU A 1 112 ? 37.031 2.861 9.75 1 24.02 112 LEU A C 1
ATOM 844 O O . LEU A 1 112 ? 36.75 1.779 9.219 1 24.02 112 LEU A O 1
ATOM 848 N N . ASP A 1 113 ? 36.969 3.025 11.117 1 25.41 113 ASP A N 1
ATOM 849 C CA . ASP A 1 113 ? 36.156 2.285 12.07 1 25.41 113 ASP A CA 1
ATOM 850 C C . ASP A 1 113 ? 34.656 2.479 11.781 1 25.41 113 ASP A C 1
ATOM 852 O O . ASP A 1 113 ? 34.062 3.486 12.172 1 25.41 113 ASP A O 1
ATOM 856 N N . PRO A 1 114 ? 34.188 2.695 10.586 1 27.23 114 PRO A N 1
ATOM 857 C CA . PRO A 1 114 ? 32.75 2.986 10.469 1 27.23 114 PRO A CA 1
ATOM 858 C C . PRO A 1 114 ? 31.891 2.08 11.352 1 27.23 114 PRO A C 1
ATOM 860 O O . PRO A 1 114 ? 32.312 0.979 11.711 1 27.23 114 PRO A O 1
ATOM 863 N N . LYS A 1 115 ? 30.688 2.723 11.898 1 29.78 115 LYS A N 1
ATOM 864 C CA . LYS A 1 115 ? 29.562 2.176 12.656 1 29.78 115 LYS A CA 1
ATOM 865 C C . LYS A 1 115 ? 29.125 0.829 12.086 1 29.78 115 LYS A C 1
ATOM 867 O O . LYS A 1 115 ? 28.266 0.771 11.203 1 29.78 115 LYS A O 1
ATOM 872 N N . ASP A 1 116 ? 30.062 -0.028 11.875 1 29.22 116 ASP A N 1
ATOM 873 C CA . ASP A 1 116 ? 30.141 -1.44 11.508 1 29.22 116 ASP A CA 1
ATOM 874 C C . ASP A 1 116 ? 29.328 -2.295 12.477 1 29.22 116 ASP A C 1
ATOM 876 O O . ASP A 1 116 ? 29.484 -3.518 12.523 1 29.22 116 ASP A O 1
ATOM 880 N N . ASN A 1 117 ? 28.734 -1.543 13.477 1 30.62 117 ASN A N 1
ATOM 881 C CA . ASN A 1 117 ? 28.25 -2.377 14.57 1 30.62 117 ASN A CA 1
ATOM 882 C C . ASN A 1 117 ? 27.016 -3.178 14.164 1 30.62 117 ASN A C 1
ATOM 884 O O . ASN A 1 117 ? 26.75 -4.242 14.719 1 30.62 117 ASN A O 1
ATOM 888 N N . ASN A 1 118 ? 26.156 -2.438 13.43 1 30.45 118 ASN A N 1
ATOM 889 C CA . ASN A 1 118 ? 24.953 -3.232 13.25 1 30.45 118 ASN A CA 1
ATOM 890 C C . ASN A 1 118 ? 25.219 -4.488 12.422 1 30.45 118 ASN A C 1
ATOM 892 O O . ASN A 1 118 ? 24.438 -5.441 12.469 1 30.45 118 ASN A O 1
ATOM 896 N N . LEU A 1 119 ? 26.266 -4.441 11.562 1 31.45 119 LEU A N 1
ATOM 897 C CA . LEU A 1 119 ? 26.734 -5.656 10.898 1 31.45 119 LEU A CA 1
ATOM 898 C C . LEU A 1 119 ? 27.422 -6.59 11.883 1 31.45 119 LEU A C 1
ATOM 900 O O . LEU A 1 119 ? 27.484 -7.801 11.656 1 31.45 119 LEU A O 1
ATOM 904 N N . GLN A 1 120 ? 28.156 -5.996 12.883 1 33 120 GLN A N 1
ATOM 905 C CA . GLN A 1 120 ? 28.828 -6.84 13.867 1 33 120 GLN A CA 1
ATOM 906 C C . GLN A 1 120 ? 27.812 -7.633 14.695 1 33 120 GLN A C 1
ATOM 908 O O . GLN A 1 120 ? 28.062 -8.781 15.062 1 33 120 GLN A O 1
ATOM 913 N N . GLN A 1 121 ? 26.703 -6.953 15.062 1 33.72 121 GLN A N 1
ATOM 914 C CA . GLN A 1 121 ? 25.719 -7.734 15.805 1 33.72 121 GLN A CA 1
ATOM 915 C C . GLN A 1 121 ? 25.094 -8.805 14.922 1 33.72 121 GLN A C 1
ATOM 917 O O . GLN A 1 121 ? 24.719 -9.875 15.406 1 33.72 121 GLN A O 1
ATOM 922 N N . TRP A 1 122 ? 24.938 -8.508 13.672 1 34.84 122 TRP A N 1
ATOM 923 C CA . TRP A 1 122 ? 24.531 -9.586 12.773 1 34.84 122 TRP A CA 1
ATOM 924 C C . TRP A 1 122 ? 25.625 -10.656 12.688 1 34.84 122 TRP A C 1
ATOM 926 O O . TRP A 1 122 ? 25.312 -11.844 12.562 1 34.84 122 TRP A O 1
ATOM 936 N N . ASN A 1 123 ? 26.906 -10.273 12.742 1 35.03 123 ASN A N 1
ATOM 937 C CA . ASN A 1 123 ? 27.938 -11.297 12.797 1 35.03 123 ASN A CA 1
ATOM 938 C C . ASN A 1 123 ? 27.859 -12.102 14.086 1 35.03 123 ASN A C 1
ATOM 940 O O . ASN A 1 123 ? 28.172 -13.297 14.102 1 35.03 123 ASN A O 1
ATOM 944 N N . HIS A 1 124 ? 27.75 -11.422 15.25 1 35.25 124 HIS A N 1
ATOM 945 C CA . HIS A 1 124 ? 27.781 -12.219 16.469 1 35.25 124 HIS A CA 1
ATOM 946 C C . HIS A 1 124 ? 26.516 -13.055 16.625 1 35.25 124 HIS A C 1
ATOM 948 O O . HIS A 1 124 ? 26.562 -14.195 17.094 1 35.25 124 HIS A O 1
ATOM 954 N N . GLN A 1 125 ? 25.281 -12.391 16.578 1 34.25 125 GLN A N 1
ATOM 955 C CA . GLN A 1 125 ? 24.141 -13.25 16.875 1 34.25 125 GLN A CA 1
ATOM 956 C C . GLN A 1 125 ? 23.906 -14.25 15.734 1 34.25 125 GLN A C 1
ATOM 958 O O . GLN A 1 125 ? 23.203 -15.25 15.922 1 34.25 125 GLN A O 1
ATOM 963 N N . SER A 1 126 ? 24.125 -13.867 14.5 1 34.5 126 SER A N 1
ATOM 964 C CA . SER A 1 126 ? 24.078 -14.922 13.492 1 34.5 126 SER A CA 1
ATOM 965 C C . SER A 1 126 ? 25.25 -15.883 13.648 1 34.5 126 SER A C 1
ATOM 967 O O . SER A 1 126 ? 25.75 -16.438 12.656 1 34.5 126 SER A O 1
ATOM 969 N N . SER A 1 127 ? 26.047 -15.805 14.625 1 33.62 127 SER A N 1
ATOM 970 C CA . SER A 1 127 ? 26.906 -16.969 14.875 1 33.62 127 SER A CA 1
ATOM 971 C C . SER A 1 127 ? 26.109 -18.266 14.82 1 33.62 127 SER A C 1
ATOM 973 O O . SER A 1 127 ? 26.609 -19.328 15.188 1 33.62 127 SER A O 1
ATOM 975 N N . SER A 1 128 ? 24.766 -18.188 15.062 1 32.41 128 SER A N 1
ATOM 976 C CA . SER A 1 128 ? 24.234 -19.531 15 1 32.41 128 SER A CA 1
ATOM 977 C C . SER A 1 128 ? 24.625 -20.234 13.695 1 32.41 128 SER A C 1
ATOM 979 O O . SER A 1 128 ? 24.484 -19.656 12.617 1 32.41 128 SER A O 1
ATOM 981 N N . SER A 1 129 ? 25.438 -21.234 13.688 1 35.94 129 SER A N 1
ATOM 982 C CA . SER A 1 129 ? 25.906 -22.344 12.852 1 35.94 129 SER A CA 1
ATOM 983 C C . SER A 1 129 ? 24.859 -22.703 11.789 1 35.94 129 SER A C 1
ATOM 985 O O . SER A 1 129 ? 25.203 -23.266 10.75 1 35.94 129 SER A O 1
ATOM 987 N N . ASP A 1 130 ? 23.516 -22.578 12.016 1 37.56 130 ASP A N 1
ATOM 988 C CA . ASP A 1 130 ? 22.547 -23.422 11.32 1 37.56 130 ASP A CA 1
ATOM 989 C C . ASP A 1 130 ? 22.172 -22.828 9.969 1 37.56 130 ASP A C 1
ATOM 991 O O . ASP A 1 130 ? 21.25 -23.312 9.297 1 37.56 130 ASP A O 1
ATOM 995 N N . ILE A 1 131 ? 22.297 -21.5 9.727 1 46 131 ILE A N 1
ATOM 996 C CA . ILE A 1 131 ? 21.875 -21.266 8.352 1 46 131 ILE A CA 1
ATOM 997 C C . ILE A 1 131 ? 22.875 -21.875 7.383 1 46 131 ILE A C 1
ATOM 999 O O . ILE A 1 131 ? 23.969 -21.344 7.188 1 46 131 ILE A O 1
ATOM 1003 N N . GLY A 1 132 ? 23.047 -23.047 7.332 1 45.88 132 GLY A N 1
ATOM 1004 C CA . GLY A 1 132 ? 23.828 -23.859 6.402 1 45.88 132 GLY A CA 1
ATOM 1005 C C . GLY A 1 132 ? 23.812 -23.312 4.984 1 45.88 132 GLY A C 1
ATOM 1006 O O . GLY A 1 132 ? 24.109 -24.031 4.035 1 45.88 132 GLY A O 1
ATOM 1007 N N . GLN A 1 133 ? 23.031 -22.188 4.785 1 60.28 133 GLN A N 1
ATOM 1008 C CA . GLN A 1 133 ? 23.031 -21.844 3.367 1 60.28 133 GLN A CA 1
ATOM 1009 C C . GLN A 1 133 ? 24.391 -21.297 2.936 1 60.28 133 GLN A C 1
ATOM 1011 O O . GLN A 1 133 ? 25.109 -20.703 3.74 1 60.28 133 GLN A O 1
ATOM 1016 N N . ASN A 1 134 ? 24.859 -21.688 1.66 1 72.06 134 ASN A N 1
ATOM 1017 C CA . ASN A 1 134 ? 26.125 -21.453 0.987 1 72.06 134 ASN A CA 1
ATOM 1018 C C . ASN A 1 134 ? 26.344 -19.969 0.708 1 72.06 134 ASN A C 1
ATOM 1020 O O . ASN A 1 134 ? 25.438 -19.281 0.254 1 72.06 134 ASN A O 1
ATOM 1024 N N . LEU A 1 135 ? 27.312 -19.422 1.331 1 83.75 135 LEU A N 1
ATOM 1025 C CA . LEU A 1 135 ? 27.781 -18.094 0.979 1 83.75 135 LEU A CA 1
ATOM 1026 C C . LEU A 1 135 ? 28.516 -18.109 -0.354 1 83.75 135 LEU A C 1
ATOM 1028 O O . LEU A 1 135 ? 29.469 -18.875 -0.537 1 83.75 135 LEU A O 1
ATOM 1032 N N . PHE A 1 136 ? 27.953 -17.422 -1.342 1 92.69 136 PHE A N 1
ATOM 1033 C CA . PHE A 1 136 ? 28.594 -17.25 -2.643 1 92.69 136 PHE A CA 1
ATOM 1034 C C . PHE A 1 136 ? 29.391 -15.961 -2.689 1 92.69 136 PHE A C 1
ATOM 1036 O O . PHE A 1 136 ? 29.078 -15 -1.987 1 92.69 136 PHE A O 1
ATOM 1043 N N . THR A 1 137 ? 30.391 -15.961 -3.467 1 92.94 137 THR A N 1
ATOM 1044 C CA . THR A 1 137 ? 31.109 -14.719 -3.721 1 92.94 137 THR A CA 1
ATOM 1045 C C . THR A 1 137 ? 30.5 -13.977 -4.906 1 92.94 137 THR A C 1
ATOM 1047 O O . THR A 1 137 ? 29.875 -14.586 -5.777 1 92.94 137 THR A O 1
ATOM 1050 N N . TYR A 1 138 ? 30.734 -12.727 -4.887 1 93.75 138 TYR A N 1
ATOM 1051 C CA . TYR A 1 138 ? 30.25 -11.922 -6 1 93.75 138 TYR A CA 1
ATOM 1052 C C . TYR A 1 138 ? 30.875 -12.367 -7.312 1 93.75 138 TYR A C 1
ATOM 1054 O O . TYR A 1 138 ? 30.219 -12.406 -8.352 1 93.75 138 TYR A O 1
ATOM 1062 N N . GLU A 1 139 ? 32.156 -12.672 -7.254 1 93.56 139 GLU A N 1
ATOM 1063 C CA . GLU A 1 139 ? 32.875 -13.102 -8.445 1 93.56 139 GLU A CA 1
ATOM 1064 C C . GLU A 1 139 ? 32.281 -14.375 -9.031 1 93.56 139 GLU A C 1
ATOM 1066 O O . GLU A 1 139 ? 32.125 -14.492 -10.242 1 93.56 139 GLU A O 1
ATOM 1071 N N . ASP A 1 140 ? 32 -15.266 -8.227 1 94.12 140 ASP A N 1
ATOM 1072 C CA . ASP A 1 140 ? 31.406 -16.516 -8.664 1 94.12 140 ASP A CA 1
ATOM 1073 C C . ASP A 1 140 ? 30.062 -16.281 -9.375 1 94.12 140 ASP A C 1
ATOM 1075 O O . ASP A 1 140 ? 29.797 -16.859 -10.422 1 94.12 140 ASP A O 1
ATOM 1079 N N . LEU A 1 141 ? 29.266 -15.391 -8.82 1 96.19 141 LEU A N 1
ATOM 1080 C CA . LEU A 1 141 ? 27.938 -15.141 -9.359 1 96.19 141 LEU A CA 1
ATOM 1081 C C . LEU A 1 141 ? 28.016 -14.305 -10.633 1 96.19 141 LEU A C 1
ATOM 1083 O O . LEU A 1 141 ? 27.219 -14.484 -11.555 1 96.19 141 LEU A O 1
ATOM 1087 N N . SER A 1 142 ? 29.016 -13.406 -10.625 1 95.62 142 SER A N 1
ATOM 1088 C CA . SER A 1 142 ? 29.266 -12.641 -11.844 1 95.62 142 SER A CA 1
ATOM 1089 C C . SER A 1 142 ? 29.656 -13.547 -13 1 95.62 142 SER A C 1
ATOM 1091 O O . SER A 1 142 ? 29.156 -13.406 -14.117 1 95.62 142 SER A O 1
ATOM 1093 N N . LYS A 1 143 ? 30.469 -14.469 -12.719 1 95.81 143 LYS A N 1
ATOM 1094 C CA . LYS A 1 143 ? 30.875 -15.445 -13.727 1 95.81 143 LYS A CA 1
ATOM 1095 C C . LYS A 1 143 ? 29.703 -16.312 -14.164 1 95.81 143 LYS A C 1
ATOM 1097 O O . LYS A 1 143 ? 29.516 -16.562 -15.352 1 95.81 143 LYS A O 1
ATOM 1102 N N . ALA A 1 144 ? 28.969 -16.703 -13.211 1 96.62 144 ALA A N 1
ATOM 1103 C CA . ALA A 1 144 ? 27.859 -17.594 -13.484 1 96.62 144 ALA A CA 1
ATOM 1104 C C . ALA A 1 144 ? 26.844 -16.938 -14.43 1 96.62 144 ALA A C 1
ATOM 1106 O O . ALA A 1 144 ? 26.156 -17.625 -15.188 1 96.62 144 ALA A O 1
ATOM 1107 N N . THR A 1 145 ? 26.734 -15.609 -14.414 1 96.56 145 THR A N 1
ATOM 1108 C CA . THR A 1 145 ? 25.719 -14.875 -15.156 1 96.56 145 THR A CA 1
ATOM 1109 C C . THR A 1 145 ? 26.344 -14.109 -16.312 1 96.56 145 THR A C 1
ATOM 1111 O O . THR A 1 145 ? 25.719 -13.234 -16.906 1 96.56 145 THR A O 1
ATOM 1114 N N . SER A 1 146 ? 27.641 -14.32 -16.641 1 95.44 146 SER A N 1
ATOM 1115 C CA . SER A 1 146 ? 28.375 -13.523 -17.625 1 95.44 146 SER A CA 1
ATOM 1116 C C . SER A 1 146 ? 28.297 -12.039 -17.312 1 95.44 146 SER A C 1
ATOM 1118 O O . SER A 1 146 ? 27.906 -11.234 -18.156 1 95.44 146 SER A O 1
ATOM 1120 N N . ASN A 1 147 ? 28.609 -11.742 -16.062 1 94.94 147 ASN A N 1
ATOM 1121 C CA . ASN A 1 147 ? 28.656 -10.383 -15.531 1 94.94 147 ASN A CA 1
ATOM 1122 C C . ASN A 1 147 ? 27.281 -9.727 -15.578 1 94.94 147 ASN A C 1
ATOM 1124 O O . ASN A 1 147 ? 27.141 -8.586 -16.031 1 94.94 147 ASN A O 1
ATOM 1128 N N . PHE A 1 148 ? 26.297 -10.57 -15.211 1 93.88 148 PHE A N 1
ATOM 1129 C CA . PHE A 1 148 ? 24.922 -10.094 -15.133 1 93.88 148 PHE A CA 1
ATOM 1130 C C . PHE A 1 148 ? 24.5 -9.445 -16.438 1 93.88 148 PHE A C 1
ATOM 1132 O O . PHE A 1 148 ? 23.938 -8.352 -16.453 1 93.88 148 PHE A O 1
ATOM 1139 N N . SER A 1 149 ? 24.703 -10.133 -17.469 1 92.56 149 SER A N 1
ATOM 1140 C CA . SER A 1 149 ? 24.391 -9.695 -18.828 1 92.56 149 SER A CA 1
ATOM 1141 C C . SER A 1 149 ? 22.891 -9.602 -19.047 1 92.56 149 SER A C 1
ATOM 1143 O O . SER A 1 149 ? 22.109 -10.352 -18.438 1 92.56 149 SER A O 1
ATOM 1145 N N . SER A 1 150 ? 22.438 -8.773 -19.969 1 91.31 150 SER A N 1
ATOM 1146 C CA . SER A 1 150 ? 21.031 -8.586 -20.312 1 91.31 150 SER A CA 1
ATOM 1147 C C . SER A 1 150 ? 20.453 -9.836 -20.969 1 91.31 150 SER A C 1
ATOM 1149 O O . SER A 1 150 ? 19.25 -10.102 -20.859 1 91.31 150 SER A O 1
ATOM 1151 N N . THR A 1 151 ? 21.266 -10.586 -21.562 1 92.31 151 THR A N 1
ATOM 1152 C CA . THR A 1 151 ? 20.812 -11.82 -22.203 1 92.31 151 THR A CA 1
ATOM 1153 C C . THR A 1 151 ? 20.359 -12.836 -21.156 1 92.31 151 THR A C 1
ATOM 1155 O O . THR A 1 151 ? 19.547 -13.719 -21.453 1 92.31 151 THR A O 1
ATOM 1158 N N . ASN A 1 152 ? 20.844 -12.711 -19.969 1 94.19 152 ASN A N 1
ATOM 1159 C CA . ASN A 1 152 ? 20.516 -13.641 -18.891 1 94.19 152 ASN A CA 1
ATOM 1160 C C . ASN A 1 152 ? 19.453 -13.07 -17.969 1 94.19 152 ASN A C 1
ATOM 1162 O O . ASN A 1 152 ? 19.094 -13.703 -16.969 1 94.19 152 ASN A O 1
ATOM 1166 N N . LEU A 1 153 ? 18.938 -11.938 -18.344 1 93.94 153 LEU A N 1
ATOM 1167 C CA . LEU A 1 153 ? 17.906 -11.305 -17.531 1 93.94 153 LEU A CA 1
ATOM 1168 C C . LEU A 1 153 ? 16.562 -12.031 -17.688 1 93.94 153 LEU A C 1
ATOM 1170 O O . LEU A 1 153 ? 16.047 -12.18 -18.797 1 93.94 153 LEU A O 1
ATOM 1174 N N . ILE A 1 154 ? 16.031 -12.492 -16.578 1 92.56 154 ILE A N 1
ATOM 1175 C CA . ILE A 1 154 ? 14.797 -13.266 -16.688 1 92.56 154 ILE A CA 1
ATOM 1176 C C . ILE A 1 154 ? 13.672 -12.555 -15.93 1 92.56 154 ILE A C 1
ATOM 1178 O O . ILE A 1 154 ? 12.516 -12.969 -16 1 92.56 154 ILE A O 1
ATOM 1182 N N . GLY A 1 155 ? 14 -11.586 -15.141 1 88.19 155 GLY A N 1
ATOM 1183 C CA . GLY A 1 155 ? 12.969 -10.844 -14.43 1 88.19 155 GLY A CA 1
ATOM 1184 C C . GLY A 1 155 ? 13.453 -9.5 -13.922 1 88.19 155 GLY A C 1
ATOM 1185 O O . GLY A 1 155 ? 14.641 -9.32 -13.648 1 88.19 155 GLY A O 1
ATOM 1186 N N . GLN A 1 156 ? 12.516 -8.602 -13.906 1 81.81 156 GLN A N 1
ATOM 1187 C CA . GLN A 1 156 ? 12.789 -7.273 -13.367 1 81.81 156 GLN A CA 1
ATOM 1188 C C . GLN A 1 156 ? 11.578 -6.742 -12.602 1 81.81 156 GLN A C 1
ATOM 1190 O O . GLN A 1 156 ? 10.438 -6.902 -13.039 1 81.81 156 GLN A O 1
ATOM 1195 N N . GLY A 1 157 ? 11.836 -6.293 -11.352 1 71.38 157 GLY A N 1
ATOM 1196 C CA . GLY A 1 157 ? 10.773 -5.656 -10.594 1 71.38 157 GLY A CA 1
ATOM 1197 C C . GLY A 1 157 ? 11.25 -4.469 -9.781 1 71.38 157 GLY A C 1
ATOM 1198 O O . GLY A 1 157 ? 12.344 -3.951 -10.008 1 71.38 157 GLY A O 1
ATOM 1199 N N . GLY A 1 158 ? 10.391 -3.965 -8.945 1 64.62 158 GLY A N 1
ATOM 1200 C CA . G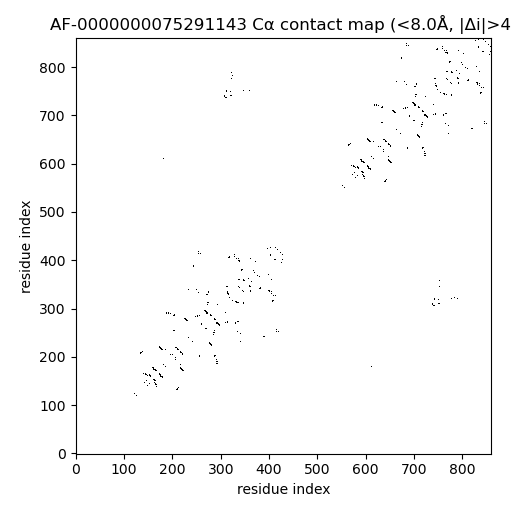LY A 1 158 ? 10.68 -2.799 -8.133 1 64.62 158 GLY A CA 1
ATOM 1201 C C . GLY A 1 158 ? 11.852 -3.002 -7.195 1 64.62 158 GLY A C 1
ATOM 1202 O O . GLY A 1 158 ? 12.477 -2.033 -6.754 1 64.62 158 GLY A O 1
ATOM 1203 N N . PHE A 1 159 ? 12.211 -4.25 -7.027 1 67.81 159 PHE A N 1
ATOM 1204 C CA . PHE A 1 159 ? 13.188 -4.492 -5.98 1 67.81 159 PHE A CA 1
ATOM 1205 C C . PHE A 1 159 ? 14.516 -4.961 -6.574 1 67.81 159 PHE A C 1
ATOM 1207 O O . PHE A 1 159 ? 15.523 -5.039 -5.867 1 67.81 159 PHE A O 1
ATOM 1214 N N . GLY A 1 160 ? 14.43 -5.293 -7.883 1 78.12 160 GLY A N 1
ATOM 1215 C CA . GLY A 1 160 ? 15.719 -5.699 -8.438 1 78.12 160 GLY A CA 1
ATOM 1216 C C . GLY A 1 160 ? 15.586 -6.516 -9.711 1 78.12 160 GLY A C 1
ATOM 1217 O O . GLY A 1 160 ? 14.578 -6.43 -10.406 1 78.12 160 GLY A O 1
ATOM 1218 N N . TYR A 1 161 ? 16.781 -7.172 -10 1 88.94 161 TYR A N 1
ATOM 1219 C CA . TYR A 1 161 ? 16.906 -7.945 -11.227 1 88.94 161 TYR A CA 1
ATOM 1220 C C . TYR A 1 161 ? 17.156 -9.422 -10.922 1 88.94 161 TYR A C 1
ATOM 1222 O O . TYR A 1 161 ? 17.844 -9.75 -9.945 1 88.94 161 TYR A O 1
ATOM 1230 N N . VAL A 1 162 ? 16.578 -10.211 -11.766 1 94.88 162 VAL A N 1
ATOM 1231 C CA . VAL A 1 162 ? 16.828 -11.648 -11.648 1 94.88 162 VAL A CA 1
ATOM 1232 C C . VAL A 1 162 ? 17.516 -12.156 -12.914 1 94.88 162 VAL A C 1
ATOM 1234 O O . VAL A 1 162 ? 17.031 -11.93 -14.023 1 94.88 162 VAL A O 1
ATOM 1237 N N . HIS A 1 163 ? 18.656 -12.828 -12.75 1 96.75 163 HIS A N 1
ATOM 1238 C CA . HIS A 1 163 ? 19.422 -13.359 -13.867 1 96.75 163 HIS A CA 1
ATOM 1239 C C . HIS A 1 163 ? 19.547 -14.883 -13.773 1 96.75 163 HIS A C 1
ATOM 1241 O O . HIS A 1 163 ? 19.719 -15.422 -12.68 1 96.75 163 HIS A O 1
ATOM 1247 N N . LYS A 1 164 ? 19.438 -15.469 -14.961 1 97.56 164 LYS A N 1
ATOM 1248 C CA . LYS A 1 164 ? 19.781 -16.875 -15.031 1 97.56 164 LYS A CA 1
ATOM 1249 C C . LYS A 1 164 ? 21.297 -17.062 -15.039 1 97.56 164 LYS A C 1
ATOM 1251 O O . LYS A 1 164 ? 22.031 -16.297 -15.672 1 97.56 164 LYS A O 1
ATOM 1256 N N . GLY A 1 165 ? 21.766 -18.031 -14.273 1 97.31 165 GLY A N 1
ATOM 1257 C CA . GLY A 1 165 ? 23.172 -18.344 -14.227 1 97.31 165 GLY A CA 1
ATOM 1258 C C . GLY A 1 165 ? 23.453 -19.844 -14.172 1 97.31 165 GLY A C 1
ATOM 1259 O O . GLY A 1 165 ? 22.547 -20.641 -13.977 1 97.31 165 GLY A O 1
ATOM 1260 N N . VAL A 1 166 ? 24.734 -20.141 -14.461 1 97.5 166 VAL A N 1
ATOM 1261 C CA . VAL A 1 166 ? 25.219 -21.516 -14.312 1 97.5 166 VAL A CA 1
ATOM 1262 C C . VAL A 1 166 ? 26.453 -21.531 -13.414 1 97.5 166 VAL A C 1
ATOM 1264 O O . VAL A 1 166 ? 27.469 -20.906 -13.734 1 97.5 166 VAL A O 1
ATOM 1267 N N . LEU A 1 167 ? 26.328 -22.219 -12.359 1 95.44 167 LEU A N 1
ATOM 1268 C CA . LEU A 1 167 ? 27.438 -22.328 -11.43 1 95.44 167 LEU A CA 1
ATOM 1269 C C . LEU A 1 167 ? 28.547 -23.188 -12.008 1 95.44 167 LEU A C 1
ATOM 1271 O O . LEU A 1 167 ? 28.375 -23.797 -13.062 1 95.44 167 LEU A O 1
ATOM 1275 N N . VAL A 1 168 ? 29.672 -23.234 -11.289 1 92.31 168 VAL A N 1
ATOM 1276 C CA . VAL A 1 168 ? 30.859 -23.938 -11.742 1 92.31 168 VAL A CA 1
ATOM 1277 C C . VAL A 1 168 ? 30.562 -25.438 -11.883 1 92.31 168 VAL A C 1
ATOM 1279 O O . VAL A 1 168 ? 31.094 -26.094 -12.773 1 92.31 168 VAL A O 1
ATOM 1282 N N . ASP A 1 169 ? 29.672 -25.906 -11.07 1 93.75 169 ASP A N 1
ATOM 1283 C CA . ASP A 1 169 ? 29.359 -27.328 -11.086 1 93.75 169 ASP A CA 1
ATOM 1284 C C . ASP A 1 169 ? 28.281 -27.641 -12.125 1 93.75 169 ASP A C 1
ATOM 1286 O O . ASP A 1 169 ? 27.828 -28.781 -12.234 1 93.75 169 ASP A O 1
ATOM 1290 N N . GLY A 1 170 ? 27.812 -26.688 -12.836 1 94.94 170 GLY A N 1
ATOM 1291 C CA . GLY A 1 170 ? 26.844 -26.891 -13.898 1 94.94 170 GLY A CA 1
ATOM 1292 C C . GLY A 1 170 ? 25.406 -26.656 -13.469 1 94.94 170 GLY A C 1
ATOM 1293 O O . GLY A 1 170 ? 24.5 -26.672 -14.289 1 94.94 170 GLY A O 1
ATOM 1294 N N . THR A 1 171 ? 25.25 -26.406 -12.258 1 95.62 171 THR A N 1
ATOM 1295 C CA . THR A 1 171 ? 23.891 -26.188 -11.734 1 95.62 171 THR A CA 1
ATOM 1296 C C . THR A 1 171 ? 23.312 -24.891 -12.273 1 95.62 171 THR A C 1
ATOM 1298 O O . THR A 1 171 ? 23.953 -23.828 -12.203 1 95.62 171 THR A O 1
ATOM 1301 N N . GLU A 1 172 ? 22.094 -24.984 -12.828 1 97.25 172 GLU A N 1
ATOM 1302 C CA . GLU A 1 172 ? 21.391 -23.781 -13.25 1 97.25 172 GLU A CA 1
ATOM 1303 C C . GLU A 1 172 ? 20.734 -23.078 -12.062 1 97.25 172 GLU A C 1
ATOM 1305 O O . GLU A 1 172 ? 20.125 -23.734 -11.203 1 97.25 172 GLU A O 1
ATOM 1310 N N . VAL A 1 173 ? 20.938 -21.719 -12.062 1 97.56 173 VAL A N 1
ATOM 1311 C CA . VAL A 1 173 ? 20.422 -20.969 -10.922 1 97.56 173 VAL A CA 1
ATOM 1312 C C . VAL A 1 173 ? 19.766 -19.672 -11.398 1 97.56 173 VAL A C 1
ATOM 1314 O O . VAL A 1 173 ? 19.953 -19.25 -12.547 1 97.56 173 VAL A O 1
ATOM 1317 N N . ALA A 1 174 ? 18.906 -19.156 -10.594 1 97.38 174 ALA A N 1
ATOM 1318 C CA . ALA A 1 174 ? 18.375 -17.812 -10.727 1 97.38 174 ALA A CA 1
ATOM 1319 C C . ALA A 1 174 ? 18.922 -16.891 -9.648 1 97.38 174 ALA A C 1
ATOM 1321 O O . ALA A 1 174 ? 18.828 -17.188 -8.453 1 97.38 174 ALA A O 1
ATOM 1322 N N . ILE A 1 175 ? 19.516 -15.797 -10.055 1 96.56 175 ILE A N 1
ATOM 1323 C CA . ILE A 1 175 ? 20.172 -14.883 -9.117 1 96.56 175 ILE A CA 1
ATOM 1324 C C . ILE A 1 175 ? 19.422 -13.555 -9.078 1 96.56 175 ILE A C 1
ATOM 1326 O O . ILE A 1 175 ? 19.344 -12.852 -10.086 1 96.56 175 ILE A O 1
ATOM 1330 N N . LYS A 1 176 ? 18.859 -13.25 -7.887 1 93.38 176 LYS A N 1
ATOM 1331 C CA . LYS A 1 176 ? 18.188 -11.984 -7.664 1 93.38 176 LYS A CA 1
ATOM 1332 C C . LYS A 1 176 ? 19.125 -10.953 -7.047 1 93.38 176 LYS A C 1
ATOM 1334 O O . LYS A 1 176 ? 19.688 -11.18 -5.973 1 93.38 176 LYS A O 1
ATOM 1339 N N . GLN A 1 177 ? 19.297 -9.938 -7.793 1 90.94 177 GLN A N 1
ATOM 1340 C CA . GLN A 1 177 ? 20.078 -8.805 -7.297 1 90.94 177 GLN A CA 1
ATOM 1341 C C . GLN A 1 177 ? 19.156 -7.707 -6.754 1 90.94 177 GLN A C 1
ATOM 1343 O O . GLN A 1 177 ? 18.391 -7.105 -7.504 1 90.94 177 GLN A O 1
ATOM 1348 N N . LEU A 1 178 ? 19.266 -7.449 -5.449 1 85.75 178 LEU A N 1
ATOM 1349 C CA . LEU A 1 178 ? 18.422 -6.414 -4.852 1 85.75 178 LEU A CA 1
ATOM 1350 C C . LEU A 1 178 ? 19.062 -5.039 -5.012 1 85.75 178 LEU A C 1
ATOM 1352 O O . LEU A 1 178 ? 20.297 -4.914 -4.996 1 85.75 178 LEU A O 1
ATOM 1356 N N . LYS A 1 179 ? 18.281 -4.082 -5.316 1 70.75 179 LYS A N 1
ATOM 1357 C CA . LYS A 1 179 ? 18.781 -2.727 -5.516 1 70.75 179 LYS A CA 1
ATOM 1358 C C . LYS A 1 179 ? 19.453 -2.197 -4.246 1 70.75 179 LYS A C 1
ATOM 1360 O O . LYS A 1 179 ? 18.953 -2.406 -3.141 1 70.75 179 LYS A O 1
ATOM 1365 N N . ALA A 1 180 ? 20.641 -1.698 -4.426 1 60.12 180 ALA A N 1
ATOM 1366 C CA . ALA A 1 180 ? 21.547 -1.268 -3.365 1 60.12 180 ALA A CA 1
ATOM 1367 C C . ALA A 1 180 ? 20.984 -0.064 -2.615 1 60.12 180 ALA A C 1
ATOM 1369 O O . ALA A 1 180 ? 20.359 0.814 -3.217 1 60.12 180 ALA A O 1
ATOM 1370 N N . GLY A 1 181 ? 21.266 -0.044 -1.253 1 59.16 181 GLY A N 1
ATOM 1371 C CA . GLY A 1 181 ? 21.188 1.159 -0.44 1 59.16 181 GLY A CA 1
ATOM 1372 C C . GLY A 1 181 ? 19.781 1.456 0.051 1 59.16 181 GLY A C 1
ATOM 1373 O O . GLY A 1 181 ? 19.547 2.475 0.706 1 59.16 181 GLY A O 1
ATOM 1374 N N . SER A 1 182 ? 18.844 0.569 -0.319 1 64.75 182 SER A N 1
ATOM 1375 C CA . SER A 1 182 ? 17.547 0.954 0.232 1 64.75 182 SER A CA 1
ATOM 1376 C C . SER A 1 182 ? 17.234 0.172 1.504 1 64.75 182 SER A C 1
ATOM 1378 O O . SER A 1 182 ? 17.609 -0.993 1.633 1 64.75 182 SER A O 1
ATOM 1380 N N . GLY A 1 183 ? 16.797 0.9 2.557 1 71.19 183 GLY A N 1
ATOM 1381 C CA . GLY A 1 183 ? 16.344 0.254 3.779 1 71.19 183 GLY A CA 1
ATOM 1382 C C . GLY A 1 183 ? 15.352 -0.863 3.529 1 71.19 183 GLY A C 1
ATOM 1383 O O . GLY A 1 183 ? 15.438 -1.929 4.141 1 71.19 183 GLY A O 1
ATOM 1384 N N . GLN A 1 184 ? 14.562 -0.729 2.529 1 74.25 184 GLN A N 1
ATOM 1385 C CA . GLN A 1 184 ? 13.57 -1.743 2.207 1 74.25 184 GLN A CA 1
ATOM 1386 C C . GLN A 1 184 ? 14.219 -2.975 1.585 1 74.25 184 GLN A C 1
ATOM 1388 O O . GLN A 1 184 ? 13.836 -4.105 1.889 1 74.25 184 GLN A O 1
ATOM 1393 N N . GLY A 1 185 ? 15.148 -2.73 0.705 1 77.75 185 GLY A N 1
ATOM 1394 C CA . GLY A 1 185 ? 15.844 -3.852 0.095 1 77.75 185 GLY A CA 1
ATOM 1395 C C . GLY A 1 185 ? 16.547 -4.742 1.106 1 77.75 185 GLY A C 1
ATOM 1396 O O . GLY A 1 185 ? 16.5 -5.969 0.988 1 77.75 185 GLY A O 1
ATOM 1397 N N . GLU A 1 186 ? 17.078 -4.164 2.086 1 82.75 186 GLU A N 1
ATOM 1398 C CA . GLU A 1 186 ? 17.75 -4.91 3.141 1 82.75 186 GLU A CA 1
ATOM 1399 C C . GLU A 1 186 ? 16.766 -5.746 3.949 1 82.75 186 GLU A C 1
ATOM 1401 O O . GLU A 1 186 ? 17.047 -6.906 4.27 1 82.75 186 GLU A O 1
ATOM 1406 N N . ARG A 1 187 ? 15.68 -5.141 4.23 1 82.75 187 ARG A N 1
ATOM 1407 C CA . ARG A 1 187 ? 14.664 -5.855 4.988 1 82.75 187 ARG A CA 1
ATOM 1408 C C . ARG A 1 187 ? 14.141 -7.055 4.207 1 82.75 187 ARG A C 1
ATOM 1410 O O . ARG A 1 187 ? 13.961 -8.141 4.766 1 82.75 187 ARG A O 1
ATOM 1417 N N . GLU A 1 188 ? 13.906 -6.812 2.967 1 86.62 188 GLU A N 1
ATOM 1418 C CA . GLU A 1 188 ? 13.422 -7.895 2.121 1 86.62 188 GLU A CA 1
ATOM 1419 C C . GLU A 1 188 ? 14.453 -9.016 2.008 1 86.62 188 GLU A C 1
ATOM 1421 O O . GLU A 1 188 ? 14.094 -10.195 2.02 1 86.62 188 GLU A O 1
ATOM 1426 N N . PHE A 1 189 ? 15.719 -8.648 1.93 1 89.5 189 PHE A N 1
ATOM 1427 C CA . PHE A 1 189 ? 16.812 -9.609 1.871 1 89.5 189 PHE A CA 1
ATOM 1428 C C . PHE A 1 189 ? 16.828 -10.484 3.121 1 89.5 189 PHE A C 1
ATOM 1430 O O . PHE A 1 189 ? 16.891 -11.711 3.029 1 89.5 189 PHE A O 1
ATOM 1437 N N . GLN A 1 190 ? 16.703 -9.867 4.172 1 87.38 190 GLN A N 1
ATOM 1438 C CA . GLN A 1 190 ? 16.734 -10.578 5.449 1 87.38 190 GLN A CA 1
ATOM 1439 C C . GLN A 1 190 ? 15.516 -11.492 5.602 1 87.38 190 GLN A C 1
ATOM 1441 O O . GLN A 1 190 ? 15.641 -12.625 6.062 1 87.38 190 GLN A O 1
ATOM 1446 N N . ALA A 1 191 ? 14.398 -10.977 5.227 1 86.44 191 ALA A N 1
ATOM 1447 C CA . ALA A 1 191 ? 13.172 -11.766 5.32 1 86.44 191 ALA A CA 1
ATOM 1448 C C . ALA A 1 191 ? 13.273 -13.031 4.469 1 86.44 191 ALA A C 1
ATOM 1450 O O . ALA A 1 191 ? 12.867 -14.109 4.906 1 86.44 191 ALA A O 1
ATOM 1451 N N . GLU A 1 192 ? 13.742 -12.797 3.301 1 88.25 192 GLU A N 1
ATOM 1452 C CA . GLU A 1 192 ? 13.883 -13.922 2.389 1 88.25 192 GLU A CA 1
ATOM 1453 C C . GLU A 1 192 ? 14.812 -14.992 2.969 1 88.25 192 GLU A C 1
ATOM 1455 O O . GLU A 1 192 ? 14.461 -16.172 3.016 1 88.25 192 GLU A O 1
ATOM 1460 N N . ILE A 1 193 ? 15.914 -14.594 3.465 1 88 193 ILE A N 1
ATOM 1461 C CA . ILE A 1 193 ? 16.891 -15.531 4.012 1 88 193 ILE A CA 1
ATOM 1462 C C . ILE A 1 193 ? 16.297 -16.234 5.238 1 88 193 ILE A C 1
ATOM 1464 O O . ILE A 1 193 ? 16.406 -17.453 5.375 1 88 193 ILE A O 1
ATOM 1468 N N . GLN A 1 194 ? 15.656 -15.508 6.012 1 84.75 194 GLN A N 1
ATOM 1469 C CA . GLN A 1 194 ? 15.125 -16.062 7.254 1 84.75 194 GLN A CA 1
ATOM 1470 C C . GLN A 1 194 ? 14 -17.047 6.98 1 84.75 194 GLN A C 1
ATOM 1472 O O . GLN A 1 194 ? 13.859 -18.047 7.691 1 84.75 194 GLN A O 1
ATOM 1477 N N . THR A 1 195 ? 13.25 -16.75 5.992 1 84.12 195 THR A N 1
ATOM 1478 C CA . THR A 1 195 ? 12.07 -17.562 5.723 1 84.12 195 THR A CA 1
ATOM 1479 C C . THR A 1 195 ? 12.445 -18.828 4.934 1 84.12 195 THR A C 1
ATOM 1481 O O . THR A 1 195 ? 12.156 -19.938 5.359 1 84.12 195 THR A O 1
ATOM 1484 N N . ILE A 1 196 ? 13.102 -18.625 3.828 1 81.94 196 ILE A N 1
ATOM 1485 C CA . ILE A 1 196 ? 13.211 -19.719 2.875 1 81.94 196 ILE A CA 1
ATOM 1486 C C . ILE A 1 196 ? 14.438 -20.562 3.205 1 81.94 196 ILE A C 1
ATOM 1488 O O . ILE A 1 196 ? 14.555 -21.703 2.756 1 81.94 196 ILE A O 1
ATOM 1492 N N . SER A 1 197 ? 15.328 -20.016 4.02 1 80.69 197 SER A N 1
ATOM 1493 C CA . SER A 1 197 ? 16.453 -20.859 4.418 1 80.69 197 SER A CA 1
ATOM 1494 C C . SER A 1 197 ? 16 -22 5.32 1 80.69 197 SER A C 1
ATOM 1496 O O . SER A 1 197 ? 16.672 -23.031 5.398 1 80.69 197 SER A O 1
ATOM 1498 N N . ARG A 1 198 ? 14.812 -21.875 5.895 1 79.5 198 ARG A N 1
ATOM 1499 C CA . ARG A 1 198 ? 14.336 -22.844 6.883 1 79.5 198 ARG A CA 1
ATOM 1500 C C . ARG A 1 198 ? 13.305 -23.781 6.277 1 79.5 198 ARG A C 1
ATOM 1502 O O . ARG A 1 198 ? 12.914 -24.781 6.906 1 79.5 198 ARG A O 1
ATOM 1509 N N . VAL A 1 199 ? 12.914 -23.406 5.137 1 81.88 199 VAL A N 1
ATOM 1510 C CA . VAL A 1 199 ? 11.758 -24.125 4.621 1 81.88 199 VAL A CA 1
ATOM 1511 C C . VAL A 1 199 ? 12.141 -24.859 3.336 1 81.88 199 VAL A C 1
ATOM 1513 O O . VAL A 1 199 ? 12.836 -24.297 2.484 1 81.88 199 VAL A O 1
ATOM 1516 N N . HIS A 1 200 ? 11.844 -26.234 3.373 1 86.94 200 HIS A N 1
ATOM 1517 C CA . HIS A 1 200 ? 11.992 -27.047 2.168 1 86.94 200 HIS A CA 1
ATOM 1518 C C . HIS A 1 200 ? 10.68 -27.734 1.812 1 86.94 200 HIS A C 1
ATOM 1520 O O . HIS A 1 200 ? 10.133 -28.484 2.623 1 86.94 200 HIS A O 1
ATOM 1526 N N . HIS A 1 201 ? 10.164 -27.359 0.72 1 93.81 201 HIS A N 1
ATOM 1527 C CA . HIS A 1 201 ? 8.922 -27.953 0.229 1 93.81 201 HIS A CA 1
ATOM 1528 C C . HIS A 1 201 ? 8.891 -27.969 -1.295 1 93.81 201 HIS A C 1
ATOM 1530 O O . HIS A 1 201 ? 9.375 -27.047 -1.945 1 93.81 201 HIS A O 1
ATOM 1536 N N . ARG A 1 202 ? 8.336 -28.938 -1.816 1 95.31 202 ARG A N 1
ATOM 1537 C CA . ARG A 1 202 ? 8.344 -29.141 -3.262 1 95.31 202 ARG A CA 1
ATOM 1538 C C . ARG A 1 202 ? 7.648 -28 -3.984 1 95.31 202 ARG A C 1
ATOM 1540 O O . ARG A 1 202 ? 7.938 -27.734 -5.152 1 95.31 202 ARG A O 1
ATOM 1547 N N . HIS A 1 203 ? 6.719 -27.344 -3.338 1 97.19 203 HIS A N 1
ATOM 1548 C CA . HIS A 1 203 ? 5.953 -26.266 -3.977 1 97.19 203 HIS A CA 1
ATOM 1549 C C . HIS A 1 203 ? 6.453 -24.891 -3.537 1 97.19 203 HIS A C 1
ATOM 1551 O O . HIS A 1 203 ? 5.746 -23.906 -3.688 1 97.19 203 HIS A O 1
ATOM 1557 N N . LEU A 1 204 ? 7.633 -24.812 -2.955 1 96.94 204 LEU A N 1
ATOM 1558 C CA . LEU A 1 204 ? 8.359 -23.594 -2.66 1 96.94 204 LEU A CA 1
ATOM 1559 C C . LEU A 1 204 ? 9.719 -23.578 -3.352 1 96.94 204 LEU A C 1
ATOM 1561 O O . LEU A 1 204 ? 10.406 -24.609 -3.389 1 96.94 204 LEU A O 1
ATOM 1565 N N . VAL A 1 205 ? 10.047 -22.453 -3.914 1 96.5 205 VAL A N 1
ATOM 1566 C CA . VAL A 1 205 ? 11.359 -22.359 -4.543 1 96.5 205 VAL A CA 1
ATOM 1567 C C . VAL A 1 205 ? 12.445 -22.516 -3.486 1 96.5 205 VAL A C 1
ATOM 1569 O O . VAL A 1 205 ? 12.32 -22 -2.371 1 96.5 205 VAL A O 1
ATOM 1572 N N . SER A 1 206 ? 13.5 -23.078 -3.9 1 93.94 206 SER A N 1
ATOM 1573 C CA . SER A 1 206 ? 14.586 -23.344 -2.961 1 93.94 206 SER A CA 1
ATOM 1574 C C . SER A 1 206 ? 15.656 -22.25 -3.037 1 93.94 206 SER A C 1
ATOM 1576 O O . SER A 1 206 ? 16.078 -21.875 -4.129 1 93.94 206 SER A O 1
ATOM 1578 N N . LEU A 1 207 ? 16.016 -21.797 -1.884 1 93.88 207 LEU A N 1
ATOM 1579 C CA . LEU A 1 207 ? 17.156 -20.906 -1.776 1 93.88 207 LEU A CA 1
ATOM 1580 C C . LEU A 1 207 ? 18.453 -21.703 -1.642 1 93.88 207 LEU A C 1
ATOM 1582 O O . LEU A 1 207 ? 18.609 -22.484 -0.703 1 93.88 207 LEU A O 1
ATOM 1586 N N . LEU A 1 208 ? 19.344 -21.438 -2.574 1 92.81 208 LEU A N 1
ATOM 1587 C CA . LEU A 1 208 ? 20.609 -22.188 -2.576 1 92.81 208 LEU A CA 1
ATOM 1588 C C . LEU A 1 208 ? 21.672 -21.438 -1.798 1 92.81 208 LEU A C 1
ATOM 1590 O O . LEU A 1 208 ? 22.625 -22.047 -1.295 1 92.81 208 LEU A O 1
ATOM 1594 N N . GLY A 1 209 ? 21.562 -20.188 -1.729 1 93.31 209 GLY A N 1
ATOM 1595 C CA . GLY A 1 209 ? 22.531 -19.375 -1.008 1 93.31 209 GLY A CA 1
ATOM 1596 C C . GLY A 1 209 ? 22.344 -17.875 -1.242 1 93.31 209 GLY A C 1
ATOM 1597 O O . GLY A 1 209 ? 21.297 -17.438 -1.712 1 93.31 209 GLY A O 1
ATOM 1598 N N . TYR A 1 210 ? 23.297 -17.141 -0.72 1 94.38 210 TYR A N 1
ATOM 1599 C CA . TYR A 1 210 ? 23.234 -15.695 -0.865 1 94.38 210 TYR A CA 1
ATOM 1600 C C . TYR A 1 210 ? 24.641 -15.086 -0.877 1 94.38 210 TYR A C 1
ATOM 1602 O O . TYR A 1 210 ? 25.625 -15.789 -0.632 1 94.38 210 TYR A O 1
ATOM 1610 N N . CYS A 1 211 ? 24.688 -13.906 -1.34 1 93.81 211 CYS A N 1
ATOM 1611 C CA . CYS A 1 211 ? 25.922 -13.141 -1.391 1 93.81 211 CYS A CA 1
ATOM 1612 C C . CYS A 1 211 ? 25.75 -11.766 -0.751 1 93.81 211 CYS A C 1
ATOM 1614 O O . CYS A 1 211 ? 24.781 -11.062 -1.04 1 93.81 211 CYS A O 1
ATOM 1616 N N . ILE A 1 212 ? 26.641 -11.469 0.191 1 89.69 212 ILE A N 1
ATOM 1617 C CA . ILE A 1 212 ? 26.688 -10.148 0.813 1 89.69 212 ILE A CA 1
ATOM 1618 C C . ILE A 1 212 ? 28.047 -9.508 0.562 1 89.69 212 ILE A C 1
ATOM 1620 O O . ILE A 1 212 ? 29.078 -10.008 1.028 1 89.69 212 ILE A O 1
ATOM 1624 N N . THR A 1 213 ? 28.109 -8.445 -0.182 1 86 213 THR A N 1
ATOM 1625 C CA . THR A 1 213 ? 29.344 -7.711 -0.438 1 86 213 THR A CA 1
ATOM 1626 C C . THR A 1 213 ? 29.062 -6.219 -0.579 1 86 213 THR A C 1
ATOM 1628 O O . THR A 1 213 ? 28.328 -5.801 -1.476 1 86 213 THR A O 1
ATOM 1631 N N . GLY A 1 214 ? 29.688 -5.438 0.257 1 81.5 214 GLY A N 1
ATOM 1632 C CA . GLY A 1 214 ? 29.344 -4.023 0.245 1 81.5 214 GLY A CA 1
ATOM 1633 C C . GLY A 1 214 ? 27.844 -3.771 0.376 1 81.5 214 GLY A C 1
ATOM 1634 O O . GLY A 1 214 ? 27.219 -4.254 1.314 1 81.5 214 GLY A O 1
ATOM 1635 N N . SER A 1 215 ? 27.344 -3.098 -0.633 1 78.88 215 SER A N 1
ATOM 1636 C CA . SER A 1 215 ? 25.922 -2.783 -0.623 1 78.88 215 SER A CA 1
ATOM 1637 C C . SER A 1 215 ? 25.125 -3.783 -1.457 1 78.88 215 SER A C 1
ATOM 1639 O O . SER A 1 215 ? 23.891 -3.748 -1.473 1 78.88 215 SER A O 1
ATOM 1641 N N . GLN A 1 216 ? 25.859 -4.723 -1.938 1 84.44 216 GLN A N 1
ATOM 1642 C CA . GLN A 1 216 ? 25.188 -5.672 -2.82 1 84.44 216 GLN A CA 1
ATOM 1643 C C . GLN A 1 216 ? 24.594 -6.832 -2.027 1 84.44 216 GLN A C 1
ATOM 1645 O O . GLN A 1 216 ? 25.234 -7.379 -1.135 1 84.44 216 GLN A O 1
ATOM 1650 N N . ARG A 1 217 ? 23.359 -7.062 -2.26 1 90.88 217 ARG A N 1
ATOM 1651 C CA . ARG A 1 217 ? 22.625 -8.203 -1.716 1 90.88 217 ARG A CA 1
ATOM 1652 C C . ARG A 1 217 ? 22.094 -9.102 -2.83 1 90.88 217 ARG A C 1
ATOM 1654 O O . ARG A 1 217 ? 21.266 -8.68 -3.639 1 90.88 217 ARG A O 1
ATOM 1661 N N . LEU A 1 218 ? 22.609 -10.328 -2.891 1 93.62 218 LEU A N 1
ATOM 1662 C CA . LEU A 1 218 ? 22.188 -11.258 -3.932 1 93.62 218 LEU A CA 1
ATOM 1663 C C . LEU A 1 218 ? 21.625 -12.539 -3.322 1 93.62 218 LEU A C 1
ATOM 1665 O O . LEU A 1 218 ? 22.156 -13.039 -2.33 1 93.62 218 LEU A O 1
ATOM 1669 N N . LEU A 1 219 ? 20.594 -12.977 -3.895 1 94.62 219 LEU A N 1
ATOM 1670 C CA . LEU A 1 219 ? 19.984 -14.25 -3.521 1 94.62 219 LEU A CA 1
ATOM 1671 C C . LEU A 1 219 ? 20.094 -15.266 -4.656 1 94.62 219 LEU A C 1
ATOM 1673 O O . LEU A 1 219 ? 19.859 -14.93 -5.82 1 94.62 219 LEU A O 1
ATOM 1677 N N . VAL A 1 220 ? 20.469 -16.453 -4.348 1 95.81 220 VAL A N 1
ATOM 1678 C CA . VAL A 1 220 ? 20.656 -17.5 -5.336 1 95.81 220 VAL A CA 1
ATOM 1679 C C . VAL A 1 220 ? 19.594 -18.594 -5.137 1 95.81 220 VAL A C 1
ATOM 1681 O O . VAL A 1 220 ? 19.578 -19.266 -4.109 1 95.81 220 VAL A O 1
ATOM 1684 N N . TYR A 1 221 ? 18.781 -18.766 -6.195 1 96.06 221 TYR A N 1
ATOM 1685 C CA . TYR A 1 221 ? 17.703 -19.75 -6.141 1 96.06 221 TYR A CA 1
ATOM 1686 C C . TYR A 1 221 ? 17.922 -20.859 -7.152 1 96.06 221 TYR A C 1
ATOM 1688 O O . TYR A 1 221 ? 18.688 -20.703 -8.102 1 96.06 221 TYR A O 1
ATOM 1696 N N . GLU A 1 222 ? 17.281 -21.969 -6.875 1 95.81 222 GLU A N 1
ATOM 1697 C CA . GLU A 1 222 ? 17.141 -22.938 -7.965 1 95.81 222 GLU A CA 1
ATOM 1698 C C . GLU A 1 222 ? 16.484 -22.297 -9.188 1 95.81 222 GLU A C 1
ATOM 1700 O O . GLU A 1 222 ? 15.594 -21.453 -9.047 1 95.81 222 GLU A O 1
ATOM 1705 N N . PHE A 1 223 ? 16.906 -22.688 -10.32 1 97.44 223 PHE A N 1
ATOM 1706 C CA . PHE A 1 223 ? 16.266 -22.203 -11.547 1 97.44 223 PHE A CA 1
ATOM 1707 C C . PHE A 1 223 ? 15.031 -23.031 -11.883 1 97.44 223 PHE A C 1
ATOM 1709 O O . PHE A 1 223 ? 15.102 -24.25 -11.961 1 97.44 223 PHE A O 1
ATOM 1716 N N . VAL A 1 224 ? 13.898 -22.406 -12.086 1 97.44 224 VAL A N 1
ATOM 1717 C CA . VAL A 1 224 ? 12.656 -23.031 -12.531 1 97.44 224 VAL A CA 1
ATOM 1718 C C . VAL A 1 224 ? 12.391 -22.656 -13.992 1 97.44 224 VAL A C 1
ATOM 1720 O O . VAL A 1 224 ? 12.156 -21.5 -14.312 1 97.44 224 VAL A O 1
ATOM 1723 N N . PRO A 1 225 ? 12.305 -23.531 -14.906 1 95.25 225 PRO A N 1
ATOM 1724 C CA . PRO A 1 225 ? 12.555 -23.281 -16.328 1 95.25 225 PRO A CA 1
ATOM 1725 C C . PRO A 1 225 ? 11.328 -22.734 -17.047 1 95.25 225 PRO A C 1
ATOM 1727 O O . PRO A 1 225 ? 11.461 -22.141 -18.125 1 95.25 225 PRO A O 1
ATOM 1730 N N . ASN A 1 226 ? 10.117 -22.953 -16.594 1 96.56 226 ASN A N 1
ATOM 1731 C CA . ASN A 1 226 ? 8.938 -22.688 -17.391 1 96.56 226 ASN A CA 1
ATOM 1732 C C . ASN A 1 226 ? 8.281 -21.359 -16.984 1 96.56 226 ASN A C 1
ATOM 1734 O O . ASN A 1 226 ? 7.055 -21.234 -17.031 1 96.56 226 ASN A O 1
ATOM 1738 N N . LYS A 1 227 ? 9.055 -20.391 -16.562 1 95.69 227 LYS A N 1
ATOM 1739 C CA . LYS A 1 227 ? 8.641 -19.016 -16.297 1 95.69 227 LYS A CA 1
ATOM 1740 C C . LYS A 1 227 ? 7.527 -18.984 -15.25 1 95.69 227 LYS A C 1
ATOM 1742 O O . LYS A 1 227 ? 7.504 -19.797 -14.32 1 95.69 227 LYS A O 1
ATOM 1747 N N . THR A 1 228 ? 6.758 -17.844 -15.25 1 97.12 228 THR A N 1
ATOM 1748 C CA . THR A 1 228 ? 5.789 -17.609 -14.195 1 97.12 228 THR A CA 1
ATOM 1749 C C . THR A 1 228 ? 4.367 -17.875 -14.688 1 97.12 228 THR A C 1
ATOM 1751 O O . THR A 1 228 ? 4.133 -17.938 -15.898 1 97.12 228 THR A O 1
ATOM 1754 N N . LEU A 1 229 ? 3.488 -18.016 -13.742 1 98.44 229 LEU A N 1
ATOM 1755 C CA . LEU A 1 229 ? 2.07 -18.094 -14.07 1 98.44 229 LEU A CA 1
ATOM 1756 C C . LEU A 1 229 ? 1.613 -16.844 -14.812 1 98.44 229 LEU A C 1
ATOM 1758 O O . LEU A 1 229 ? 0.838 -16.938 -15.773 1 98.44 229 LEU A O 1
ATOM 1762 N N . GLU A 1 230 ? 2.072 -15.703 -14.375 1 96.38 230 GLU A N 1
ATOM 1763 C CA . GLU A 1 230 ? 1.729 -14.453 -15.055 1 96.38 230 GLU A CA 1
ATOM 1764 C C . GLU A 1 230 ? 2.102 -14.508 -16.531 1 96.38 230 GLU A C 1
ATOM 1766 O O . GLU A 1 230 ? 1.319 -14.094 -17.391 1 96.38 230 GLU A O 1
ATOM 1771 N N . PHE A 1 231 ? 3.24 -15.031 -16.828 1 95.62 231 PHE A N 1
ATOM 1772 C CA . PHE A 1 231 ? 3.703 -15.164 -18.203 1 95.62 231 PHE A CA 1
ATOM 1773 C C . PHE A 1 231 ? 2.729 -16 -19.031 1 95.62 231 PHE A C 1
ATOM 1775 O O . PHE A 1 231 ? 2.309 -15.594 -20.109 1 95.62 231 PHE A O 1
ATOM 1782 N N . HIS A 1 232 ? 2.326 -17.109 -18.5 1 97.12 232 HIS A N 1
ATOM 1783 C CA . HIS A 1 232 ? 1.499 -18.062 -19.25 1 97.12 232 HIS A CA 1
ATOM 1784 C C . HIS A 1 232 ? 0.079 -17.531 -19.422 1 97.12 232 HIS A C 1
ATOM 1786 O O . HIS A 1 232 ? -0.556 -17.781 -20.453 1 97.12 232 HIS A O 1
ATOM 1792 N N . LEU A 1 233 ? -0.404 -16.766 -18.484 1 96.88 233 LEU A N 1
ATOM 1793 C CA . LEU A 1 233 ? -1.792 -16.328 -18.531 1 96.88 233 LEU A CA 1
ATOM 1794 C C . LEU A 1 233 ? -1.917 -15.016 -19.312 1 96.88 233 LEU A C 1
ATOM 1796 O O . LEU A 1 233 ? -2.895 -14.805 -20.031 1 96.88 233 LEU A O 1
ATOM 1800 N N . HIS A 1 234 ? -0.895 -14.125 -19.156 1 94.06 234 HIS A N 1
ATOM 1801 C CA . HIS A 1 234 ? -1.193 -12.742 -19.516 1 94.06 234 HIS A CA 1
ATOM 1802 C C . HIS A 1 234 ? -0.242 -12.234 -20.594 1 94.06 234 HIS A C 1
ATOM 1804 O O . HIS A 1 234 ? -0.481 -11.188 -21.203 1 94.06 234 HIS A O 1
ATOM 1810 N N . GLU A 1 235 ? 0.813 -12.93 -20.797 1 93.94 235 GLU A N 1
ATOM 1811 C CA . GLU A 1 235 ? 1.699 -12.453 -21.859 1 93.94 235 GLU A CA 1
ATOM 1812 C C . GLU A 1 235 ? 1.006 -12.5 -23.219 1 93.94 235 GLU A C 1
ATOM 1814 O O . GLU A 1 235 ? 0.3 -13.453 -23.531 1 93.94 235 GLU A O 1
ATOM 1819 N N . LYS A 1 236 ? 1.242 -11.508 -23.984 1 91.5 236 LYS A N 1
ATOM 1820 C CA . LYS A 1 236 ? 0.593 -11.398 -25.281 1 91.5 236 LYS A CA 1
ATOM 1821 C C . LYS A 1 236 ? 1.051 -12.508 -26.219 1 91.5 236 LYS A C 1
ATOM 1823 O O . LYS A 1 236 ? 2.242 -12.82 -26.297 1 91.5 236 LYS A O 1
ATOM 1828 N N . GLY A 1 237 ? 0.104 -13.078 -26.906 1 91.12 237 GLY A N 1
ATOM 1829 C CA . GLY A 1 237 ? 0.405 -14.047 -27.953 1 91.12 237 GLY A CA 1
ATOM 1830 C C . GLY A 1 237 ? 0.642 -15.445 -27.406 1 91.12 237 GLY A C 1
ATOM 1831 O O . GLY A 1 237 ? 0.979 -16.359 -28.172 1 91.12 237 GLY A O 1
ATOM 1832 N N . ARG A 1 238 ? 0.451 -15.625 -26.219 1 91.25 238 ARG A N 1
ATOM 1833 C CA . ARG A 1 238 ? 0.658 -16.953 -25.625 1 91.25 238 ARG A CA 1
ATOM 1834 C C . ARG A 1 238 ? -0.505 -17.875 -25.953 1 91.25 238 ARG A C 1
ATOM 1836 O O . ARG A 1 238 ? -1.659 -17.453 -26 1 91.25 238 ARG A O 1
ATOM 1843 N N . PRO A 1 239 ? -0.136 -19.141 -26.156 1 94.12 239 PRO A N 1
ATOM 1844 C CA . PRO A 1 239 ? -1.219 -20.125 -26.281 1 94.12 239 PRO A CA 1
ATOM 1845 C C . PRO A 1 239 ? -2.053 -20.234 -25 1 94.12 239 PRO A C 1
ATOM 1847 O O . PRO A 1 239 ? -1.548 -19.969 -23.906 1 94.12 239 PRO A O 1
ATOM 1850 N N . VAL A 1 240 ? -3.258 -20.656 -25.234 1 96.12 240 VAL A N 1
ATOM 1851 C CA . VAL A 1 240 ? -4.164 -20.797 -24.109 1 96.12 240 VAL A CA 1
ATOM 1852 C C . VAL A 1 240 ? -3.686 -21.922 -23.188 1 96.12 240 VAL A C 1
ATOM 1854 O O . VAL A 1 240 ? -3.334 -23 -23.672 1 96.12 240 VAL A O 1
ATOM 1857 N N . MET A 1 241 ? -3.562 -21.672 -21.953 1 97.25 241 MET A N 1
ATOM 1858 C CA . MET A 1 241 ? -3.258 -22.703 -20.969 1 97.25 241 MET A CA 1
ATOM 1859 C C . MET A 1 241 ? -4.477 -23.578 -20.703 1 97.25 241 MET A C 1
ATOM 1861 O O . MET A 1 241 ? -5.512 -23.094 -20.234 1 97.25 241 MET A O 1
ATOM 1865 N N . GLU A 1 242 ? -4.324 -24.859 -20.922 1 97.19 242 GLU A N 1
ATOM 1866 C CA . GLU A 1 242 ? -5.43 -25.797 -20.766 1 97.19 242 GLU A CA 1
ATOM 1867 C C . GLU A 1 242 ? -5.844 -25.938 -19.312 1 97.19 242 GLU A C 1
ATOM 1869 O O . GLU A 1 242 ? -5.023 -25.766 -18.406 1 97.19 242 GLU A O 1
ATOM 1874 N N . TRP A 1 243 ? -7.039 -26.375 -19.141 1 96.88 243 TRP A N 1
ATOM 1875 C CA . TRP A 1 243 ? -7.668 -26.422 -17.828 1 96.88 243 TRP A CA 1
ATOM 1876 C C . TRP A 1 243 ? -6.91 -27.344 -16.891 1 96.88 243 TRP A C 1
ATOM 1878 O O . TRP A 1 243 ? -6.637 -26.984 -15.742 1 96.88 243 TRP A O 1
ATOM 1888 N N . PRO A 1 244 ? -6.473 -28.531 -17.312 1 96.44 244 PRO A N 1
ATOM 1889 C CA . PRO A 1 244 ? -5.762 -29.422 -16.375 1 96.44 244 PRO A CA 1
ATOM 1890 C C . PRO A 1 244 ? -4.484 -28.797 -15.828 1 96.44 244 PRO A C 1
ATOM 1892 O O . PRO A 1 244 ? -4.137 -29 -14.664 1 96.44 244 PRO A O 1
ATOM 1895 N N . LYS A 1 245 ? -3.828 -28.062 -16.656 1 97.69 245 LYS A N 1
ATOM 1896 C CA . LYS A 1 245 ? -2.629 -27.359 -16.203 1 97.69 245 LYS A CA 1
ATOM 1897 C C . LYS A 1 245 ? -2.975 -26.281 -15.188 1 97.69 245 LYS A C 1
ATOM 1899 O O . LYS A 1 245 ? -2.275 -26.109 -14.188 1 97.69 245 LYS A O 1
ATOM 1904 N N . ARG A 1 246 ? -4.047 -25.531 -15.438 1 97.88 246 ARG A N 1
ATOM 1905 C CA . ARG A 1 246 ? -4.508 -24.5 -14.5 1 97.88 246 ARG A CA 1
ATOM 1906 C C . ARG A 1 246 ? -4.832 -25.109 -13.141 1 97.88 246 ARG A C 1
ATOM 1908 O O . ARG A 1 246 ? -4.445 -24.562 -12.102 1 97.88 246 ARG A O 1
ATOM 1915 N N . MET A 1 247 ? -5.48 -26.25 -13.203 1 96.12 247 MET A N 1
ATOM 1916 C CA . MET A 1 247 ? -5.852 -26.938 -11.977 1 96.12 247 MET A CA 1
ATOM 1917 C C . MET A 1 247 ? -4.609 -27.406 -11.219 1 96.12 247 MET A C 1
ATOM 1919 O O . MET A 1 247 ? -4.527 -27.25 -10 1 96.12 247 MET A O 1
ATOM 1923 N N . LYS A 1 248 ? -3.752 -27.938 -11.914 1 96.12 248 LYS A N 1
ATOM 1924 C CA . LYS A 1 248 ? -2.516 -28.438 -11.312 1 96.12 248 LYS A CA 1
ATOM 1925 C C . LYS A 1 248 ? -1.75 -27.312 -10.633 1 96.12 248 LYS A C 1
ATOM 1927 O O . LYS A 1 248 ? -1.265 -27.469 -9.508 1 96.12 248 LYS A O 1
ATOM 1932 N N . ILE A 1 249 ? -1.679 -26.219 -11.258 1 97.75 249 ILE A N 1
ATOM 1933 C CA . ILE A 1 249 ? -0.979 -25.047 -10.734 1 97.75 249 ILE A CA 1
ATOM 1934 C C . ILE A 1 249 ? -1.684 -24.547 -9.477 1 97.75 249 ILE A C 1
ATOM 1936 O O . ILE A 1 249 ? -1.036 -24.266 -8.469 1 97.75 249 ILE A O 1
ATOM 1940 N N . ALA A 1 250 ? -2.992 -24.438 -9.531 1 97.62 250 ALA A N 1
ATOM 1941 C CA . ALA A 1 250 ? -3.771 -24.016 -8.383 1 97.62 250 ALA A CA 1
ATOM 1942 C C . ALA A 1 250 ? -3.518 -24.906 -7.176 1 97.62 250 ALA A C 1
ATOM 1944 O O . ALA A 1 250 ? -3.277 -24.422 -6.066 1 97.62 250 ALA A O 1
ATOM 1945 N N . LEU A 1 251 ? -3.529 -26.156 -7.441 1 95.81 251 LEU A N 1
ATOM 1946 C CA . LEU A 1 251 ? -3.344 -27.125 -6.371 1 95.81 251 LEU A CA 1
ATOM 1947 C C . LEU A 1 251 ? -1.937 -27.031 -5.789 1 95.81 251 LEU A C 1
ATOM 1949 O O . LEU A 1 251 ? -1.763 -27.047 -4.566 1 95.81 251 LEU A O 1
ATOM 1953 N N . GLY A 1 252 ? -0.966 -26.953 -6.633 1 96.81 252 GLY A N 1
ATOM 1954 C CA . GLY A 1 252 ? 0.406 -26.828 -6.168 1 96.81 252 GLY A CA 1
ATOM 1955 C C . GLY A 1 252 ? 0.636 -25.578 -5.332 1 96.81 252 GLY A C 1
ATOM 1956 O O . GLY A 1 252 ? 1.252 -25.656 -4.266 1 96.81 252 GLY A O 1
ATOM 1957 N N . ALA A 1 253 ? 0.137 -24.469 -5.809 1 98 253 ALA A N 1
ATOM 1958 C CA . ALA A 1 253 ? 0.268 -23.203 -5.066 1 98 253 ALA A CA 1
ATOM 1959 C C . ALA A 1 253 ? -0.419 -23.297 -3.709 1 98 253 ALA A C 1
ATOM 1961 O O . ALA A 1 253 ? 0.119 -22.844 -2.701 1 98 253 ALA A O 1
ATOM 1962 N N . ALA A 1 254 ? -1.578 -23.891 -3.699 1 97.25 254 ALA A N 1
ATOM 1963 C CA . ALA A 1 254 ? -2.311 -24.062 -2.447 1 97.25 254 ALA A CA 1
ATOM 1964 C C . ALA A 1 254 ? -1.522 -24.938 -1.466 1 97.25 254 ALA A C 1
ATOM 1966 O O . ALA A 1 254 ? -1.485 -24.641 -0.268 1 97.25 254 ALA A O 1
ATOM 1967 N N . LYS A 1 255 ? -0.956 -25.969 -1.953 1 96.25 255 LYS A N 1
ATOM 1968 C CA . LYS A 1 255 ? -0.15 -26.828 -1.104 1 96.25 255 LYS A CA 1
ATOM 1969 C C . LYS A 1 255 ? 1.043 -26.078 -0.52 1 96.25 255 LYS A C 1
ATOM 1971 O O . LYS A 1 255 ? 1.381 -26.25 0.653 1 96.25 255 LYS A O 1
ATOM 1976 N N . GLY A 1 256 ? 1.688 -25.312 -1.332 1 96.56 256 GLY A N 1
ATOM 1977 C CA . GLY A 1 256 ? 2.762 -24.469 -0.825 1 96.56 256 GLY A CA 1
ATOM 1978 C C . GLY A 1 256 ? 2.314 -23.531 0.283 1 96.56 256 GLY A C 1
ATOM 1979 O O . GLY A 1 256 ? 2.979 -23.422 1.316 1 96.56 256 GLY A O 1
ATOM 1980 N N . LEU A 1 257 ? 1.186 -22.891 0.079 1 97.31 257 LEU A N 1
ATOM 1981 C CA . LEU A 1 257 ? 0.643 -21.969 1.078 1 97.31 257 LEU A CA 1
ATOM 1982 C C . LEU A 1 257 ? 0.26 -22.719 2.35 1 97.31 257 LEU A C 1
ATOM 1984 O O . LEU A 1 257 ? 0.474 -22.219 3.457 1 97.31 257 LEU A O 1
ATOM 1988 N N . SER A 1 258 ? -0.338 -23.859 2.143 1 96.06 258 SER A N 1
ATOM 1989 C CA . SER A 1 258 ? -0.712 -24.672 3.293 1 96.06 258 SER A CA 1
ATOM 1990 C C . SER A 1 258 ? 0.502 -25.016 4.152 1 96.06 258 SER A C 1
ATOM 1992 O O . SER A 1 258 ? 0.438 -24.953 5.383 1 96.06 258 SER A O 1
ATOM 1994 N N . TYR A 1 259 ? 1.537 -25.359 3.545 1 95 259 TYR A N 1
ATOM 1995 C CA . TYR A 1 259 ? 2.771 -25.641 4.27 1 95 259 TYR A CA 1
ATOM 1996 C C . TYR A 1 259 ? 3.232 -24.422 5.059 1 95 259 TYR A C 1
ATOM 1998 O O . TYR A 1 259 ? 3.559 -24.531 6.242 1 95 259 TYR A O 1
ATOM 2006 N N . LEU A 1 260 ? 3.26 -23.266 4.461 1 95.25 260 LEU A N 1
ATOM 2007 C CA . LEU A 1 260 ? 3.703 -22.047 5.109 1 95.25 260 LEU A CA 1
ATOM 2008 C C . LEU A 1 260 ? 2.809 -21.703 6.297 1 95.25 260 LEU A C 1
ATOM 2010 O O . LEU A 1 260 ? 3.301 -21.328 7.363 1 95.25 260 LEU A O 1
ATOM 2014 N N . HIS A 1 261 ? 1.541 -21.859 6.125 1 95.62 261 HIS A N 1
ATOM 2015 C CA . HIS A 1 261 ? 0.562 -21.391 7.098 1 95.62 261 HIS A CA 1
ATOM 2016 C C . HIS A 1 261 ? 0.404 -22.391 8.242 1 95.62 261 HIS A C 1
ATOM 2018 O O . HIS A 1 261 ? 0.072 -22 9.367 1 95.62 261 HIS A O 1
ATOM 2024 N N . GLU A 1 262 ? 0.596 -23.594 7.926 1 93.56 262 GLU A N 1
ATOM 2025 C CA . GLU A 1 262 ? 0.098 -24.578 8.891 1 93.56 262 GLU A CA 1
ATOM 2026 C C . GLU A 1 262 ? 1.192 -25.562 9.281 1 93.56 262 GLU A C 1
ATOM 2028 O O . GLU A 1 262 ? 1.16 -26.125 10.383 1 93.56 262 GLU A O 1
ATOM 2033 N N . ASP A 1 263 ? 2.135 -25.797 8.492 1 91.5 263 ASP A N 1
ATOM 2034 C CA . ASP A 1 263 ? 3.1 -26.859 8.758 1 91.5 263 ASP A CA 1
ATOM 2035 C C . ASP A 1 263 ? 4.457 -26.281 9.148 1 91.5 263 ASP A C 1
ATOM 2037 O O . ASP A 1 263 ? 5.223 -26.922 9.875 1 91.5 263 ASP A O 1
ATOM 2041 N N . CYS A 1 264 ? 4.703 -25.141 8.641 1 87.88 264 CYS A N 1
ATOM 2042 C CA . CYS A 1 264 ? 5.984 -24.516 8.969 1 87.88 264 CYS A CA 1
ATOM 2043 C C . CYS A 1 264 ? 5.945 -23.891 10.359 1 87.88 264 CYS A C 1
ATOM 2045 O O . CYS A 1 264 ? 4.895 -23.438 10.812 1 87.88 264 CYS A O 1
ATOM 2047 N N . ASN A 1 265 ? 7.168 -23.906 11.031 1 85.56 265 ASN A N 1
ATOM 2048 C CA . ASN A 1 265 ? 7.305 -23.281 12.344 1 85.56 265 ASN A CA 1
ATOM 2049 C C . ASN A 1 265 ? 8.547 -22.391 12.414 1 85.56 265 ASN A C 1
ATOM 2051 O O . ASN A 1 265 ? 9.672 -22.891 12.32 1 85.56 265 ASN A O 1
ATOM 2055 N N . PRO A 1 266 ? 8.305 -21.172 12.688 1 88.38 266 PRO A N 1
ATOM 2056 C CA . PRO A 1 266 ? 7.039 -20.469 12.891 1 88.38 266 PRO A CA 1
ATOM 2057 C C . PRO A 1 266 ? 6.223 -20.328 11.609 1 88.38 266 PRO A C 1
ATOM 2059 O O . PRO A 1 266 ? 6.785 -20.328 10.508 1 88.38 266 PRO A O 1
ATOM 2062 N N . LYS A 1 267 ? 4.902 -20.172 11.828 1 91.88 267 LYS A N 1
ATOM 2063 C CA . LYS A 1 267 ? 4.016 -19.953 10.688 1 91.88 267 LYS A CA 1
ATOM 2064 C C . LYS A 1 267 ? 4.395 -18.672 9.945 1 91.88 267 LYS A C 1
ATOM 2066 O O . LYS A 1 267 ? 4.805 -17.688 10.555 1 91.88 267 LYS A O 1
ATOM 2071 N N . THR A 1 268 ? 4.23 -18.781 8.688 1 93.12 268 THR A N 1
ATOM 2072 C CA . THR A 1 268 ? 4.711 -17.672 7.855 1 93.12 268 THR A CA 1
ATOM 2073 C C . THR A 1 268 ? 3.613 -17.188 6.91 1 93.12 268 THR A C 1
ATOM 2075 O O . THR A 1 268 ? 2.926 -18 6.285 1 93.12 268 THR A O 1
ATOM 2078 N N . ILE A 1 269 ? 3.41 -15.93 6.891 1 95.06 269 ILE A N 1
ATOM 2079 C CA . ILE A 1 269 ? 2.547 -15.289 5.906 1 95.06 269 ILE A CA 1
ATOM 2080 C C . ILE A 1 269 ? 3.385 -14.797 4.727 1 95.06 269 ILE A C 1
ATOM 2082 O O . ILE A 1 269 ? 4.387 -14.102 4.918 1 95.06 269 ILE A O 1
ATOM 2086 N N . HIS A 1 270 ? 3.096 -15.141 3.529 1 95.62 270 HIS A N 1
ATOM 2087 C CA . HIS A 1 270 ? 3.873 -14.781 2.348 1 95.62 270 HIS A CA 1
ATOM 2088 C C . HIS A 1 270 ? 3.797 -13.289 2.068 1 95.62 270 HIS A C 1
ATOM 2090 O O . HIS A 1 270 ? 4.828 -12.633 1.887 1 95.62 270 HIS A O 1
ATOM 2096 N N . ARG A 1 271 ? 2.504 -12.711 1.981 1 95.19 271 ARG A N 1
ATOM 2097 C CA . ARG A 1 271 ? 2.182 -11.289 1.937 1 95.19 271 ARG A CA 1
ATOM 2098 C C . ARG A 1 271 ? 2.266 -10.758 0.512 1 95.19 271 ARG A C 1
ATOM 2100 O O . ARG A 1 271 ? 1.919 -9.602 0.256 1 95.19 271 ARG A O 1
ATOM 2107 N N . ASP A 1 272 ? 2.666 -11.586 -0.468 1 95.12 272 ASP A N 1
ATOM 2108 C CA . ASP A 1 272 ? 2.723 -11.125 -1.854 1 95.12 272 ASP A CA 1
ATOM 2109 C C . ASP A 1 272 ? 2.414 -12.266 -2.82 1 95.12 272 ASP A C 1
ATOM 2111 O O . ASP A 1 272 ? 3.127 -12.461 -3.807 1 95.12 272 ASP A O 1
ATOM 2115 N N . VAL A 1 273 ? 1.434 -13.008 -2.5 1 97.81 273 VAL A N 1
ATOM 2116 C CA . VAL A 1 273 ? 0.954 -14.062 -3.385 1 97.81 273 VAL A CA 1
ATOM 2117 C C . VAL A 1 273 ? 0.337 -13.445 -4.637 1 97.81 273 VAL A C 1
ATOM 2119 O O . VAL A 1 273 ? -0.609 -12.656 -4.551 1 97.81 273 VAL A O 1
ATOM 2122 N N . LYS A 1 274 ? 0.902 -13.734 -5.777 1 97.12 274 LYS A N 1
ATOM 2123 C CA . LYS A 1 274 ? 0.424 -13.242 -7.07 1 97.12 274 LYS A CA 1
ATOM 2124 C C . LYS A 1 274 ? 0.954 -14.109 -8.211 1 97.12 274 LYS A C 1
ATOM 2126 O O . LYS A 1 274 ? 1.882 -14.898 -8.023 1 97.12 274 LYS A O 1
ATOM 2131 N N . ALA A 1 275 ? 0.407 -13.938 -9.375 1 97.5 275 ALA A N 1
ATOM 2132 C CA . ALA A 1 275 ? 0.735 -14.773 -10.523 1 97.5 275 ALA A CA 1
ATOM 2133 C C . ALA A 1 275 ? 2.209 -14.641 -10.891 1 97.5 275 ALA A C 1
ATOM 2135 O O . ALA A 1 275 ? 2.834 -15.609 -11.336 1 97.5 275 ALA A O 1
ATOM 2136 N N . ALA A 1 276 ? 2.781 -13.469 -10.617 1 95.5 276 ALA A N 1
ATOM 2137 C CA . ALA A 1 276 ? 4.172 -13.211 -10.984 1 95.5 276 ALA A CA 1
ATOM 2138 C C . ALA A 1 276 ? 5.129 -13.93 -10.039 1 95.5 276 ALA A C 1
ATOM 2140 O O . ALA A 1 276 ? 6.316 -14.078 -10.344 1 95.5 276 ALA A O 1
ATOM 2141 N N . ASN A 1 277 ? 4.609 -14.391 -8.898 1 96.5 277 ASN A N 1
ATOM 2142 C CA . ASN A 1 277 ? 5.445 -15.047 -7.902 1 96.5 277 ASN A CA 1
ATOM 2143 C C . ASN A 1 277 ? 5.172 -16.547 -7.84 1 96.5 277 ASN A C 1
ATOM 2145 O O . ASN A 1 277 ? 5.555 -17.219 -6.875 1 96.5 277 ASN A O 1
ATOM 2149 N N . ILE A 1 278 ? 4.441 -17.016 -8.773 1 98.5 278 ILE A N 1
ATOM 2150 C CA . ILE A 1 278 ? 4.23 -18.453 -8.938 1 98.5 278 ILE A CA 1
ATOM 2151 C C . ILE A 1 278 ? 4.996 -18.953 -10.164 1 98.5 278 ILE A C 1
ATOM 2153 O O . ILE A 1 278 ? 4.574 -18.734 -11.297 1 98.5 278 ILE A O 1
ATOM 2157 N N . LEU A 1 279 ? 6.051 -19.641 -9.875 1 98.44 279 LEU A N 1
ATOM 2158 C CA . LEU A 1 279 ? 6.879 -20.203 -10.938 1 98.44 279 LEU A CA 1
ATOM 2159 C C . LEU A 1 279 ? 6.359 -21.578 -11.375 1 98.44 279 LEU A C 1
ATOM 2161 O O . LEU A 1 279 ? 5.766 -22.297 -10.57 1 98.44 279 LEU A O 1
ATOM 2165 N N . ILE A 1 280 ? 6.594 -21.844 -12.625 1 98.25 280 ILE A N 1
ATOM 2166 C CA . ILE A 1 280 ? 6.109 -23.078 -13.211 1 98.25 280 ILE A CA 1
ATOM 2167 C C . ILE A 1 280 ? 7.285 -23.906 -13.727 1 98.25 280 ILE A C 1
ATOM 2169 O O . ILE A 1 280 ? 8.148 -23.391 -14.438 1 98.25 280 ILE A O 1
ATOM 2173 N N . ASP A 1 281 ? 7.332 -25.172 -13.328 1 97.38 281 ASP A N 1
ATOM 2174 C CA . ASP A 1 281 ? 8.383 -26.047 -13.844 1 97.38 281 ASP A CA 1
ATOM 2175 C C . ASP A 1 281 ? 7.934 -26.75 -15.117 1 97.38 281 ASP A C 1
ATOM 2177 O O . ASP A 1 281 ? 6.867 -26.453 -15.656 1 97.38 281 ASP A O 1
ATOM 2181 N N . ASP A 1 282 ? 8.695 -27.719 -15.586 1 96.31 282 ASP A N 1
ATOM 2182 C CA . ASP A 1 282 ? 8.438 -28.359 -16.875 1 96.31 282 ASP A CA 1
ATOM 2183 C C . ASP A 1 282 ? 7.207 -29.266 -16.797 1 96.31 282 ASP A C 1
ATOM 2185 O O . ASP A 1 282 ? 6.559 -29.516 -17.812 1 96.31 282 ASP A O 1
ATOM 2189 N N . SER A 1 283 ? 6.906 -29.703 -15.656 1 96.62 283 SER A N 1
ATOM 2190 C CA . SER A 1 283 ? 5.738 -30.562 -15.461 1 96.62 283 SER A CA 1
ATOM 2191 C C . SER A 1 283 ? 4.504 -29.734 -15.102 1 96.62 283 SER A C 1
ATOM 2193 O O . SER A 1 283 ? 3.465 -30.297 -14.742 1 96.62 283 SER A O 1
ATOM 2195 N N . TYR A 1 284 ? 4.645 -28.375 -15.086 1 96.75 284 TYR A N 1
ATOM 2196 C CA . TYR A 1 284 ? 3.594 -27.406 -14.781 1 96.75 284 TYR A CA 1
ATOM 2197 C C . TYR A 1 284 ? 3.193 -27.484 -13.312 1 96.75 284 TYR A C 1
ATOM 2199 O O . TYR A 1 284 ? 2.035 -27.234 -12.969 1 96.75 284 TYR A O 1
ATOM 2207 N N . GLU A 1 285 ? 4.184 -27.906 -12.547 1 96.75 285 GLU A N 1
ATOM 2208 C CA . GLU A 1 285 ? 4.027 -27.766 -11.102 1 96.75 285 GLU A CA 1
ATOM 2209 C C . GLU A 1 285 ? 4.363 -26.344 -10.641 1 96.75 285 GLU A C 1
ATOM 2211 O O . GLU A 1 285 ? 5.309 -25.734 -11.148 1 96.75 285 GLU A O 1
ATOM 2216 N N . ALA A 1 286 ? 3.607 -25.922 -9.688 1 98.19 286 ALA A N 1
ATOM 2217 C CA . ALA A 1 286 ? 3.783 -24.547 -9.203 1 98.19 286 ALA A CA 1
ATOM 2218 C C . ALA A 1 286 ? 4.758 -24.5 -8.031 1 98.19 286 ALA A C 1
ATOM 2220 O O . ALA A 1 286 ? 4.738 -25.375 -7.168 1 98.19 286 ALA A O 1
ATOM 2221 N N . LYS A 1 287 ? 5.59 -23.516 -8 1 98.19 287 LYS A N 1
ATOM 2222 C CA . LYS A 1 287 ? 6.453 -23.188 -6.867 1 98.19 287 LYS A CA 1
ATOM 2223 C C . LYS A 1 287 ? 6.305 -21.719 -6.469 1 98.19 287 LYS A C 1
ATOM 2225 O O . LYS A 1 287 ? 6.496 -20.828 -7.293 1 98.19 287 LYS A O 1
ATOM 2230 N N . LEU A 1 288 ? 5.91 -21.5 -5.23 1 97.94 288 LEU A N 1
ATOM 2231 C CA . LEU A 1 288 ? 5.859 -20.141 -4.723 1 97.94 288 LEU A CA 1
ATOM 2232 C C . LEU A 1 288 ? 7.262 -19.562 -4.59 1 97.94 288 LEU A C 1
ATOM 2234 O O . LEU A 1 288 ? 8.188 -20.25 -4.156 1 97.94 288 LEU A O 1
ATOM 2238 N N . ALA A 1 289 ? 7.367 -18.312 -5.008 1 95.62 289 ALA A N 1
ATOM 2239 C CA . ALA A 1 289 ? 8.656 -17.625 -4.961 1 95.62 289 ALA A CA 1
ATOM 2240 C C . ALA A 1 289 ? 8.508 -16.219 -4.391 1 95.62 289 ALA A C 1
ATOM 2242 O O . ALA A 1 289 ? 7.398 -15.773 -4.094 1 95.62 289 ALA A O 1
ATOM 2243 N N . ASP A 1 290 ? 9.656 -15.547 -4.137 1 92.94 290 ASP A N 1
ATOM 2244 C CA . ASP A 1 290 ? 9.766 -14.172 -3.654 1 92.94 290 ASP A CA 1
ATOM 2245 C C . ASP A 1 290 ? 9.172 -14.031 -2.254 1 92.94 290 ASP A C 1
ATOM 2247 O O . ASP A 1 290 ? 8.039 -13.57 -2.098 1 92.94 290 ASP A O 1
ATOM 2251 N N . PHE A 1 291 ? 9.914 -14.289 -1.289 1 93.31 291 PHE A N 1
ATOM 2252 C CA . PHE A 1 291 ? 9.516 -14.234 0.111 1 93.31 291 PHE A CA 1
ATOM 2253 C C . PHE A 1 291 ? 10.031 -12.969 0.777 1 93.31 291 PHE A C 1
ATOM 2255 O O . PHE A 1 291 ? 10.219 -12.93 1.995 1 93.31 291 PHE A O 1
ATOM 2262 N N . GLY A 1 292 ? 10.312 -12.039 -0.037 1 90.31 292 GLY A N 1
ATOM 2263 C CA . GLY A 1 292 ? 10.867 -10.789 0.462 1 90.31 292 GLY A CA 1
ATOM 2264 C C . GLY A 1 292 ? 9.945 -10.07 1.429 1 90.31 292 GLY A C 1
ATOM 2265 O O . GLY A 1 292 ? 10.406 -9.336 2.305 1 90.31 292 GLY A O 1
ATOM 2266 N N . LEU A 1 293 ? 8.711 -10.266 1.298 1 90.19 293 LEU A N 1
ATOM 2267 C CA . LEU A 1 293 ? 7.746 -9.578 2.146 1 90.19 293 LEU A CA 1
ATOM 2268 C C . LEU A 1 293 ? 7.203 -10.516 3.221 1 90.19 293 LEU A C 1
ATOM 2270 O O . LEU A 1 293 ? 6.344 -10.125 4.012 1 90.19 293 LEU A O 1
ATOM 2274 N N . ALA A 1 294 ? 7.688 -11.68 3.268 1 92.31 294 ALA A N 1
ATOM 2275 C CA . ALA A 1 294 ? 7.172 -12.688 4.191 1 92.31 294 ALA A CA 1
ATOM 2276 C C . ALA A 1 294 ? 7.355 -12.25 5.641 1 92.31 294 ALA A C 1
ATOM 2278 O O . ALA A 1 294 ? 8.289 -11.516 5.957 1 92.31 294 ALA A O 1
ATOM 2279 N N . ARG A 1 295 ? 6.406 -12.664 6.414 1 88.88 295 ARG A N 1
ATOM 2280 C CA . ARG A 1 295 ? 6.418 -12.328 7.832 1 88.88 295 ARG A CA 1
ATOM 2281 C C . ARG A 1 295 ? 6.102 -13.547 8.688 1 88.88 295 ARG A C 1
ATOM 2283 O O . ARG A 1 295 ? 5.172 -14.305 8.391 1 88.88 295 ARG A O 1
ATOM 2290 N N . SER A 1 296 ? 6.867 -13.633 9.695 1 83.19 296 SER A N 1
ATOM 2291 C CA . SER A 1 296 ? 6.633 -14.742 10.609 1 83.19 296 SER A CA 1
ATOM 2292 C C . SER A 1 296 ? 5.664 -14.344 11.719 1 83.19 296 SER A C 1
ATOM 2294 O O . SER A 1 296 ? 5.621 -13.18 12.125 1 83.19 296 SER A O 1
ATOM 2296 N N . SER A 1 297 ? 4.891 -15.281 12.172 1 71.56 297 SER A N 1
ATOM 2297 C CA . SER A 1 297 ? 3.951 -15.062 13.266 1 71.56 297 SER A CA 1
ATOM 2298 C C . SER A 1 297 ? 4.664 -14.594 14.523 1 71.56 297 SER A C 1
ATOM 2300 O O . SER A 1 297 ? 4.047 -13.992 15.406 1 71.56 297 SER A O 1
ATOM 2302 N N . LEU A 1 298 ? 5.875 -14.922 14.648 1 62.12 298 LEU A N 1
ATOM 2303 C CA . LEU A 1 298 ? 6.652 -14.539 15.828 1 62.12 298 LEU A CA 1
ATOM 2304 C C . LEU A 1 298 ? 7.121 -13.094 15.719 1 62.12 298 LEU A C 1
ATOM 2306 O O . LEU A 1 298 ? 7.566 -12.508 16.703 1 62.12 298 LEU A O 1
ATOM 2310 N N . ASP A 1 299 ? 7.094 -12.727 14.453 1 61.25 299 ASP A N 1
ATOM 2311 C CA . ASP A 1 299 ? 7.566 -11.359 14.266 1 61.25 299 ASP A CA 1
ATOM 2312 C C . ASP A 1 299 ? 6.684 -10.367 15.016 1 61.25 299 ASP A C 1
ATOM 2314 O O . ASP A 1 299 ? 5.508 -10.195 14.688 1 61.25 299 ASP A O 1
ATOM 2318 N N . THR A 1 300 ? 7.02 -10.25 16.312 1 50.25 300 THR A N 1
ATOM 2319 C CA . THR A 1 300 ? 6.355 -9.289 17.188 1 50.25 300 THR A CA 1
ATOM 2320 C C . THR A 1 300 ? 6.777 -7.863 16.844 1 50.25 300 THR A C 1
ATOM 2322 O O . THR A 1 300 ? 6.41 -6.918 17.547 1 50.25 300 THR A O 1
ATOM 2325 N N . ASP A 1 301 ? 7.707 -7.82 15.953 1 51.66 301 ASP A N 1
ATOM 2326 C CA . ASP A 1 301 ? 8.406 -6.551 15.797 1 51.66 301 ASP A CA 1
ATOM 2327 C C . ASP A 1 301 ? 7.426 -5.379 15.812 1 51.66 301 ASP A C 1
ATOM 2329 O O . ASP A 1 301 ? 6.41 -5.402 15.117 1 51.66 301 ASP A O 1
ATOM 2333 N N . THR A 1 302 ? 7.398 -4.672 16.844 1 47.81 302 THR A N 1
ATOM 2334 C CA . THR A 1 302 ? 6.898 -3.426 17.406 1 47.81 302 THR A CA 1
ATOM 2335 C C . THR A 1 302 ? 6.875 -2.32 16.359 1 47.81 302 THR A C 1
ATOM 2337 O O . THR A 1 302 ? 6.125 -1.35 16.484 1 47.81 302 THR A O 1
ATOM 2340 N N . HIS A 1 303 ? 8 -2.264 15.469 1 51.41 303 HIS A N 1
ATOM 2341 C CA . HIS A 1 303 ? 8 -1.075 14.625 1 51.41 303 HIS A CA 1
ATOM 2342 C C . HIS A 1 303 ? 7.016 -1.218 13.469 1 51.41 303 HIS A C 1
ATOM 2344 O O . HIS A 1 303 ? 7.293 -1.921 12.492 1 51.41 303 HIS A O 1
ATOM 2350 N N . VAL A 1 304 ? 5.785 -1.116 13.797 1 55.84 304 VAL A N 1
ATOM 2351 C CA . VAL A 1 304 ? 4.672 -1.169 12.859 1 55.84 304 VAL A CA 1
ATOM 2352 C C . VAL A 1 304 ? 4.844 -0.091 11.789 1 55.84 304 VAL A C 1
ATOM 2354 O O . VAL A 1 304 ? 4.84 1.103 12.094 1 55.84 304 VAL A O 1
ATOM 2357 N N . SER A 1 305 ? 5.555 -0.518 10.664 1 69.31 305 SER A N 1
ATOM 2358 C CA . SER A 1 305 ? 5.535 0.384 9.516 1 69.31 305 SER A CA 1
ATOM 2359 C C . SER A 1 305 ? 4.105 0.724 9.109 1 69.31 305 SER A C 1
ATOM 2361 O O . SER A 1 305 ? 3.219 -0.13 9.164 1 69.31 305 SER A O 1
ATOM 2363 N N . THR A 1 306 ? 3.902 1.983 8.906 1 78.19 306 THR A N 1
ATOM 2364 C CA . THR A 1 306 ? 2.609 2.436 8.398 1 78.19 306 THR A CA 1
ATOM 2365 C C . THR A 1 306 ? 2.555 2.326 6.879 1 78.19 306 THR A C 1
ATOM 2367 O O . THR A 1 306 ? 1.532 2.637 6.266 1 78.19 306 THR A O 1
ATOM 2370 N N . ARG A 1 307 ? 3.639 1.779 6.359 1 80.81 307 ARG A N 1
ATOM 2371 C CA . ARG A 1 307 ? 3.686 1.628 4.91 1 80.81 307 ARG A CA 1
ATOM 2372 C C . ARG A 1 307 ? 2.955 0.364 4.469 1 80.81 307 ARG A C 1
ATOM 2374 O O . ARG A 1 307 ? 3.066 -0.681 5.113 1 80.81 307 ARG A O 1
ATOM 2381 N N . ILE A 1 308 ? 2.373 0.485 3.395 1 86.75 308 ILE A N 1
ATOM 2382 C CA . ILE A 1 308 ? 1.634 -0.647 2.848 1 86.75 308 ILE A CA 1
ATOM 2383 C C . ILE A 1 308 ? 2.52 -1.42 1.873 1 86.75 308 ILE A C 1
ATOM 2385 O O . ILE A 1 308 ? 3.184 -0.823 1.022 1 86.75 308 ILE A O 1
ATOM 2389 N N . MET A 1 309 ? 2.543 -2.695 2.125 1 88.19 309 MET A N 1
ATOM 2390 C CA . MET A 1 309 ? 3.32 -3.568 1.251 1 88.19 309 MET A CA 1
ATOM 2391 C C . MET A 1 309 ? 2.406 -4.473 0.434 1 88.19 309 MET A C 1
ATOM 2393 O O . MET A 1 309 ? 1.243 -4.672 0.788 1 88.19 309 MET A O 1
ATOM 2397 N N . GLY A 1 310 ? 2.949 -4.98 -0.694 1 90.25 310 GLY A N 1
ATOM 2398 C CA . GLY A 1 310 ? 2.186 -5.855 -1.566 1 90.25 310 GLY A CA 1
ATOM 2399 C C . GLY A 1 310 ? 1.907 -5.25 -2.928 1 90.25 310 GLY A C 1
ATOM 2400 O O . GLY A 1 310 ? 2.559 -4.281 -3.326 1 90.25 310 GLY A O 1
ATOM 2401 N N . THR A 1 311 ? 0.958 -5.914 -3.645 1 92.06 311 THR A N 1
ATOM 2402 C CA . THR A 1 311 ? 0.695 -5.539 -5.027 1 92.06 311 THR A CA 1
ATOM 2403 C C . THR A 1 311 ? -0.786 -5.23 -5.234 1 92.06 311 THR A C 1
ATOM 2405 O O . THR A 1 311 ? -1.651 -5.949 -4.73 1 92.06 311 THR A O 1
ATOM 2408 N N . PHE A 1 312 ? -1.063 -4.211 -6.07 1 89.62 312 PHE A N 1
ATOM 2409 C CA . PHE A 1 312 ? -2.438 -3.846 -6.398 1 89.62 312 PHE A CA 1
ATOM 2410 C C . PHE A 1 312 ? -3.189 -5.035 -6.98 1 89.62 312 PHE A C 1
ATOM 2412 O O . PHE A 1 312 ? -2.645 -5.781 -7.797 1 89.62 312 PHE A O 1
ATOM 2419 N N . GLY A 1 313 ? -4.359 -5.125 -6.566 1 92.19 313 GLY A N 1
ATOM 2420 C CA . GLY A 1 313 ? -5.223 -6.164 -7.098 1 92.19 313 GLY A CA 1
ATOM 2421 C C . GLY A 1 313 ? -5.219 -7.43 -6.262 1 92.19 313 GLY A C 1
ATOM 2422 O O . GLY A 1 313 ? -6.16 -8.227 -6.324 1 92.19 313 GLY A O 1
ATOM 2423 N N . TYR A 1 314 ? -4.184 -7.574 -5.469 1 95.75 314 TYR A N 1
ATOM 2424 C CA . TYR A 1 314 ? -4.051 -8.812 -4.699 1 95.75 314 TYR A CA 1
ATOM 2425 C C . TYR A 1 314 ? -4.223 -8.547 -3.209 1 95.75 314 TYR A C 1
ATOM 2427 O O . TYR A 1 314 ? -4.328 -9.484 -2.414 1 95.75 314 TYR A O 1
ATOM 2435 N N . LEU A 1 315 ? -4.297 -7.32 -2.836 1 93.56 315 LEU A N 1
ATOM 2436 C CA . LEU A 1 315 ? -4.273 -6.941 -1.428 1 93.56 315 LEU A CA 1
ATOM 2437 C C . LEU A 1 315 ? -5.609 -7.238 -0.76 1 93.56 315 LEU A C 1
ATOM 2439 O O . LEU A 1 315 ? -6.664 -6.828 -1.259 1 93.56 315 LEU A O 1
ATOM 2443 N N . ALA A 1 316 ? -5.523 -7.863 0.407 1 94.25 316 ALA A N 1
ATOM 2444 C CA . ALA A 1 316 ? -6.73 -8.125 1.186 1 94.25 316 ALA A CA 1
ATOM 2445 C C . ALA A 1 316 ? -7.305 -6.832 1.757 1 94.25 316 ALA A C 1
ATOM 2447 O O . ALA A 1 316 ? -6.559 -5.957 2.199 1 94.25 316 ALA A O 1
ATOM 2448 N N . PRO A 1 317 ? -8.609 -6.758 1.796 1 91.25 317 PRO A N 1
ATOM 2449 C CA . PRO A 1 317 ? -9.258 -5.527 2.25 1 91.25 317 PRO A CA 1
ATOM 2450 C C . PRO A 1 317 ? -8.875 -5.152 3.682 1 91.25 317 PRO A C 1
ATOM 2452 O O . PRO A 1 317 ? -8.625 -3.979 3.971 1 91.25 317 PRO A O 1
ATOM 2455 N N . GLU A 1 318 ? -8.836 -6.094 4.613 1 88.88 318 GLU A N 1
ATOM 2456 C CA . GLU A 1 318 ? -8.516 -5.785 6.004 1 88.88 318 GLU A CA 1
ATOM 2457 C C . GLU A 1 318 ? -7.086 -5.281 6.145 1 88.88 318 GLU A C 1
ATOM 2459 O O . GLU A 1 318 ? -6.801 -4.418 6.977 1 88.88 318 GLU A O 1
ATOM 2464 N N . TYR A 1 319 ? -6.242 -5.848 5.387 1 90.56 319 TYR A N 1
ATOM 2465 C CA . TYR A 1 319 ? -4.855 -5.387 5.402 1 90.56 319 TYR A CA 1
ATOM 2466 C C . TYR A 1 319 ? -4.746 -3.975 4.836 1 90.56 319 TYR A C 1
ATOM 2468 O O . TYR A 1 319 ? -4.051 -3.125 5.402 1 90.56 319 TYR A O 1
ATOM 2476 N N . ALA A 1 320 ? -5.391 -3.74 3.752 1 88.06 320 ALA A N 1
ATOM 2477 C CA . ALA A 1 320 ? -5.371 -2.428 3.111 1 88.06 320 ALA A CA 1
ATOM 2478 C C . ALA A 1 320 ? -5.926 -1.354 4.043 1 88.06 320 ALA A C 1
ATOM 2480 O O . ALA A 1 320 ? -5.426 -0.226 4.066 1 88.06 320 ALA A O 1
ATOM 2481 N N . SER A 1 321 ? -6.902 -1.697 4.789 1 85.56 321 SER A N 1
ATOM 2482 C CA . SER A 1 321 ? -7.613 -0.707 5.59 1 85.56 321 SER A CA 1
ATOM 2483 C C . SER A 1 321 ? -6.914 -0.469 6.922 1 85.56 321 SER A C 1
ATOM 2485 O O . SER A 1 321 ? -6.871 0.66 7.418 1 85.56 321 SER A O 1
ATOM 2487 N N . SER A 1 322 ? -6.34 -1.569 7.484 1 85.19 322 SER A N 1
ATOM 2488 C CA . SER A 1 322 ? -5.891 -1.421 8.859 1 85.19 322 SER A CA 1
ATOM 2489 C C . SER A 1 322 ? -4.484 -1.979 9.047 1 85.19 322 SER A C 1
ATOM 2491 O O . SER A 1 322 ? -3.887 -1.832 10.117 1 85.19 322 SER A O 1
ATOM 2493 N N . GLY A 1 323 ? -4.047 -2.648 8.117 1 86.38 323 GLY A N 1
ATOM 2494 C CA . GLY A 1 323 ? -2.736 -3.262 8.258 1 86.38 323 GLY A CA 1
ATOM 2495 C C . GLY A 1 323 ? -2.781 -4.609 8.945 1 86.38 323 GLY A C 1
ATOM 2496 O O . GLY A 1 323 ? -1.747 -5.262 9.125 1 86.38 323 GLY A O 1
ATOM 2497 N N . LYS A 1 324 ? -3.92 -5.012 9.312 1 85.81 324 LYS A N 1
ATOM 2498 C CA . LYS A 1 324 ? -4.047 -6.324 9.938 1 85.81 324 LYS A CA 1
ATOM 2499 C C . LYS A 1 324 ? -3.695 -7.438 8.961 1 85.81 324 LYS A C 1
ATOM 2501 O O . LYS A 1 324 ? -4.309 -7.551 7.895 1 85.81 324 LYS A O 1
ATOM 2506 N N . LEU A 1 325 ? -2.73 -8.211 9.383 1 89.56 325 LEU A N 1
ATOM 2507 C CA . LEU A 1 325 ? -2.207 -9.258 8.516 1 89.56 325 LEU A CA 1
ATOM 2508 C C . LEU A 1 325 ? -2.357 -10.625 9.164 1 89.56 325 LEU A C 1
ATOM 2510 O O . LEU A 1 325 ? -1.925 -10.828 10.305 1 89.56 325 LEU A O 1
ATOM 2514 N N . THR A 1 326 ? -3.021 -11.539 8.539 1 91.88 326 THR A N 1
ATOM 2515 C CA . THR A 1 326 ? -3.143 -12.938 8.938 1 91.88 326 THR A CA 1
ATOM 2516 C C . THR A 1 326 ? -2.979 -13.859 7.73 1 91.88 326 THR A C 1
ATOM 2518 O O . THR A 1 326 ? -2.805 -13.391 6.605 1 91.88 326 THR A O 1
ATOM 2521 N N . ASP A 1 327 ? -2.99 -15.141 7.988 1 95.5 327 ASP A N 1
ATOM 2522 C CA . ASP A 1 327 ? -2.912 -16.094 6.879 1 95.5 327 ASP A CA 1
ATOM 2523 C C . ASP A 1 327 ? -4.09 -15.914 5.922 1 95.5 327 ASP A C 1
ATOM 2525 O O . ASP A 1 327 ? -3.998 -16.266 4.746 1 95.5 327 ASP A O 1
ATOM 2529 N N . LYS A 1 328 ? -5.191 -15.305 6.406 1 96.06 328 LYS A N 1
ATOM 2530 C CA . LYS A 1 328 ? -6.363 -15.062 5.566 1 96.06 328 LYS A CA 1
ATOM 2531 C C . LYS A 1 328 ? -6.062 -14.031 4.484 1 96.06 328 LYS A C 1
ATOM 2533 O O . LYS A 1 328 ? -6.746 -13.984 3.459 1 96.06 328 LYS A O 1
ATOM 2538 N N . SER A 1 329 ? -5.113 -13.18 4.754 1 96.06 329 SER A N 1
ATOM 2539 C CA . SER A 1 329 ? -4.695 -12.219 3.738 1 96.06 329 SER A CA 1
ATOM 2540 C C . SER A 1 329 ? -4.086 -12.914 2.529 1 96.06 329 SER A C 1
ATOM 2542 O O . SER A 1 329 ? -4.375 -12.562 1.386 1 96.06 329 SER A O 1
ATOM 2544 N N . ASP A 1 330 ? -3.283 -13.977 2.807 1 97.88 330 ASP A N 1
ATOM 2545 C CA . ASP A 1 330 ? -2.738 -14.789 1.729 1 97.88 330 ASP A CA 1
ATOM 2546 C C . ASP A 1 330 ? -3.85 -15.523 0.982 1 97.88 330 ASP A C 1
ATOM 2548 O O . ASP A 1 330 ? -3.785 -15.68 -0.239 1 97.88 330 ASP A O 1
ATOM 2552 N N . VAL A 1 331 ? -4.797 -15.93 1.766 1 98 331 VAL A N 1
ATOM 2553 C CA . VAL A 1 331 ? -5.91 -16.656 1.17 1 98 331 VAL A CA 1
ATOM 2554 C C . VAL A 1 331 ? -6.672 -15.75 0.209 1 98 331 VAL A C 1
ATOM 2556 O O . VAL A 1 331 ? -7.082 -16.188 -0.872 1 98 331 VAL A O 1
ATOM 2559 N N . PHE A 1 332 ? -6.852 -14.523 0.599 1 97.81 332 PHE A N 1
ATOM 2560 C CA . PHE A 1 332 ? -7.469 -13.562 -0.307 1 97.81 332 PHE A CA 1
ATOM 2561 C C . PHE A 1 332 ? -6.672 -13.453 -1.602 1 97.81 332 PHE A C 1
ATOM 2563 O O . PHE A 1 332 ? -7.234 -13.562 -2.693 1 97.81 332 PHE A O 1
ATOM 2570 N N . SER A 1 333 ? -5.387 -13.203 -1.479 1 98.19 333 SER A N 1
ATOM 2571 C CA . SER A 1 333 ? -4.516 -13.07 -2.645 1 98.19 333 SER A CA 1
ATOM 2572 C C . SER A 1 333 ? -4.586 -14.312 -3.529 1 98.19 333 SER A C 1
ATOM 2574 O O . SER A 1 333 ? -4.613 -14.203 -4.758 1 98.19 333 SER A O 1
ATOM 2576 N N . PHE A 1 334 ? -4.59 -15.461 -2.896 1 98.5 334 PHE A N 1
ATOM 2577 C CA . PHE A 1 334 ? -4.707 -16.703 -3.641 1 98.5 334 PHE A CA 1
ATOM 2578 C C . PHE A 1 334 ? -6.043 -16.781 -4.375 1 98.5 334 PHE A C 1
ATOM 2580 O O . PHE A 1 334 ? -6.113 -17.281 -5.496 1 98.5 334 PHE A O 1
ATOM 2587 N N . GLY A 1 335 ? -7.086 -16.328 -3.688 1 98.19 335 GLY A N 1
ATOM 2588 C CA . GLY A 1 335 ? -8.375 -16.25 -4.355 1 98.19 335 GLY A CA 1
ATOM 2589 C C . GLY A 1 335 ? -8.336 -15.414 -5.629 1 98.19 335 GLY A C 1
ATOM 2590 O O . GLY A 1 335 ? -8.977 -15.766 -6.621 1 98.19 335 GLY A O 1
ATOM 2591 N N . VAL A 1 336 ? -7.605 -14.352 -5.598 1 97.94 336 VAL A N 1
ATOM 2592 C CA . VAL A 1 336 ? -7.434 -13.523 -6.781 1 97.94 336 VAL A CA 1
ATOM 2593 C C . VAL A 1 336 ? -6.703 -14.312 -7.867 1 97.94 336 VAL A C 1
ATOM 2595 O O . VAL A 1 336 ? -7.066 -14.242 -9.047 1 97.94 336 VAL A O 1
ATOM 2598 N N . VAL A 1 337 ? -5.73 -15.062 -7.484 1 98.62 337 VAL A N 1
ATOM 2599 C CA . VAL A 1 337 ? -5.02 -15.922 -8.43 1 98.62 337 VAL A CA 1
ATOM 2600 C C . VAL A 1 337 ? -5.988 -16.922 -9.047 1 98.62 337 VAL A C 1
ATOM 2602 O O . VAL A 1 337 ? -5.945 -17.172 -10.258 1 98.62 337 VAL A O 1
ATOM 2605 N N . LEU A 1 338 ? -6.836 -17.516 -8.203 1 98.12 338 LEU A N 1
ATOM 2606 C CA . LEU A 1 338 ? -7.832 -18.438 -8.727 1 98.12 338 LEU A CA 1
ATOM 2607 C C . LEU A 1 338 ? -8.719 -17.75 -9.766 1 98.12 338 LEU A C 1
ATOM 2609 O O . LEU A 1 338 ? -9.023 -18.328 -10.805 1 98.12 338 LEU A O 1
ATOM 2613 N N . LEU A 1 339 ? -9.094 -16.562 -9.469 1 98 339 LEU A N 1
ATOM 2614 C CA . LEU A 1 339 ? -9.914 -15.812 -10.422 1 98 339 LEU A CA 1
ATOM 2615 C C . LEU A 1 339 ? -9.172 -15.617 -11.734 1 98 339 LEU A C 1
ATOM 2617 O O . LEU A 1 339 ? -9.773 -15.695 -12.812 1 98 339 LEU A O 1
ATOM 2621 N N . GLU A 1 340 ? -7.93 -15.344 -11.641 1 97.94 340 GLU A N 1
ATOM 2622 C CA . GLU A 1 340 ? -7.145 -15.234 -12.867 1 97.94 340 GLU A CA 1
ATOM 2623 C C . GLU A 1 340 ? -7.152 -16.547 -13.648 1 97.94 340 GLU A C 1
ATOM 2625 O O . GLU A 1 340 ? -7.273 -16.531 -14.883 1 97.94 340 GLU A O 1
ATOM 2630 N N . LEU A 1 341 ? -7.008 -17.625 -12.977 1 98.31 341 LEU A N 1
ATOM 2631 C CA . LEU A 1 341 ? -6.992 -18.938 -13.609 1 98.31 341 LEU A CA 1
ATOM 2632 C C . LEU A 1 341 ? -8.344 -19.25 -14.242 1 98.31 341 LEU A C 1
ATOM 2634 O O . LEU A 1 341 ? -8.406 -19.891 -15.297 1 98.31 341 LEU A O 1
ATOM 2638 N N . ILE A 1 342 ? -9.383 -18.812 -13.633 1 97.88 342 ILE A N 1
ATOM 2639 C CA . ILE A 1 342 ? -10.742 -19.078 -14.094 1 97.88 342 ILE A CA 1
ATOM 2640 C C . ILE A 1 342 ? -11.062 -18.188 -15.297 1 97.88 342 ILE A C 1
ATOM 2642 O O . ILE A 1 342 ? -11.578 -18.656 -16.312 1 97.88 342 ILE A O 1
ATOM 2646 N N . THR A 1 343 ? -10.688 -16.891 -15.195 1 97.38 343 THR A N 1
ATOM 2647 C CA . THR A 1 343 ? -11.242 -15.906 -16.109 1 97.38 343 THR A CA 1
ATOM 2648 C C . THR A 1 343 ? -10.234 -15.555 -17.203 1 97.38 343 THR A C 1
ATOM 2650 O O . THR A 1 343 ? -10.602 -15.023 -18.25 1 97.38 343 THR A O 1
ATOM 2653 N N . GLY A 1 344 ? -8.953 -15.758 -16.875 1 96 344 GLY A N 1
ATOM 2654 C CA . GLY A 1 344 ? -7.914 -15.312 -17.781 1 96 344 GLY A CA 1
ATOM 2655 C C . GLY A 1 344 ? -7.688 -13.812 -17.734 1 96 344 GLY A C 1
ATOM 2656 O O . GLY A 1 344 ? -6.926 -13.266 -18.547 1 96 344 GLY A O 1
ATOM 2657 N N . ARG A 1 345 ? -8.297 -13.148 -16.781 1 94.06 345 ARG A N 1
ATOM 2658 C CA . ARG A 1 345 ? -8.203 -11.695 -16.672 1 94.06 345 ARG A CA 1
ATOM 2659 C C . ARG A 1 345 ? -7.176 -11.297 -15.617 1 94.06 345 ARG A C 1
ATOM 2661 O O . ARG A 1 345 ? -6.902 -12.055 -14.68 1 94.06 345 ARG A O 1
ATOM 2668 N N . ARG A 1 346 ? -6.605 -10.102 -15.859 1 93.75 346 ARG A N 1
ATOM 2669 C CA . ARG A 1 346 ? -5.684 -9.562 -14.867 1 93.75 346 ARG A CA 1
ATOM 2670 C C . ARG A 1 346 ? -6.441 -9.008 -13.664 1 93.75 346 ARG A C 1
ATOM 2672 O O . ARG A 1 346 ? -7.605 -8.625 -13.773 1 93.75 346 ARG A O 1
ATOM 2679 N N . PRO A 1 347 ? -5.746 -8.984 -12.531 1 93.44 347 PRO A N 1
ATOM 2680 C CA . PRO A 1 347 ? -6.414 -8.492 -11.328 1 93.44 347 PRO A CA 1
ATOM 2681 C C . PRO A 1 347 ? -6.895 -7.051 -11.469 1 93.44 347 PRO A C 1
ATOM 2683 O O . PRO A 1 347 ? -7.949 -6.691 -10.938 1 93.44 347 PRO A O 1
ATOM 2686 N N . VAL A 1 348 ? -5.996 -6.258 -12.117 1 87.69 348 VAL A N 1
ATOM 2687 C CA . VAL A 1 348 ? -6.355 -4.859 -12.359 1 87.69 348 VAL A CA 1
ATOM 2688 C C . VAL A 1 348 ? -6.266 -4.551 -13.852 1 87.69 348 VAL A C 1
ATOM 2690 O O . VAL A 1 348 ? -5.344 -5.004 -14.531 1 87.69 348 VAL A O 1
ATOM 2693 N N . ASP A 1 349 ? -7.348 -4.125 -14.422 1 72 349 ASP A N 1
ATOM 2694 C CA . ASP A 1 349 ? -7.332 -3.775 -15.836 1 72 349 ASP A CA 1
ATOM 2695 C C . ASP A 1 349 ? -7.246 -2.262 -16.031 1 72 349 ASP A C 1
ATOM 2697 O O . ASP A 1 349 ? -8.227 -1.548 -15.82 1 72 349 ASP A O 1
ATOM 2701 N N . ASN A 1 350 ? -6.066 -1.79 -16.25 1 61.47 350 ASN A N 1
ATOM 2702 C CA . ASN A 1 350 ? -5.879 -0.353 -16.422 1 61.47 350 ASN A CA 1
ATOM 2703 C C . ASN A 1 350 ? -6.367 0.117 -17.797 1 61.47 350 ASN A C 1
ATOM 2705 O O . ASN A 1 350 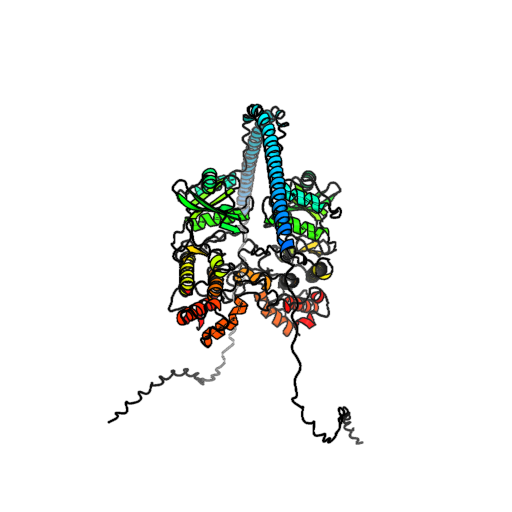? -6.445 1.32 -18.047 1 61.47 350 ASN A O 1
ATOM 2709 N N . SER A 1 351 ? -6.523 -0.835 -18.641 1 57.19 351 SER A N 1
ATOM 2710 C CA . SER A 1 351 ? -6.922 -0.458 -20 1 57.19 351 SER A CA 1
ATOM 2711 C C . SER A 1 351 ? -8.398 -0.089 -20.062 1 57.19 351 SER A C 1
ATOM 2713 O O . SER A 1 351 ? -8.836 0.605 -20.969 1 57.19 351 SER A O 1
ATOM 2715 N N . GLN A 1 352 ? -9.133 -0.552 -19.094 1 51.5 352 GLN A N 1
ATOM 2716 C CA . GLN A 1 352 ? -10.547 -0.201 -19.109 1 51.5 352 GLN A CA 1
ATOM 2717 C C . GLN A 1 352 ? -10.898 0.668 -17.906 1 51.5 352 GLN A C 1
ATOM 2719 O O . GLN A 1 352 ? -11.531 0.198 -16.953 1 51.5 352 GLN A O 1
ATOM 2724 N N . PRO A 1 353 ? -10.266 1.846 -17.859 1 47.53 353 PRO A N 1
ATOM 2725 C CA . PRO A 1 353 ? -10.391 2.74 -16.703 1 47.53 353 PRO A CA 1
ATOM 2726 C C . PRO A 1 353 ? -11.836 2.91 -16.234 1 47.53 353 PRO A C 1
ATOM 2728 O O . PRO A 1 353 ? -12.078 3.178 -15.055 1 47.53 353 PRO A O 1
ATOM 2731 N N . PHE A 1 354 ? -12.805 2.943 -17.297 1 42.09 354 PHE A N 1
ATOM 2732 C CA . PHE A 1 354 ? -14.141 3.443 -17.016 1 42.09 354 PHE A CA 1
ATOM 2733 C C . PHE A 1 354 ? -15.047 2.32 -16.516 1 42.09 354 PHE A C 1
ATOM 2735 O O . PHE A 1 354 ? -16.234 2.541 -16.234 1 42.09 354 PHE A O 1
ATOM 2742 N N . ALA A 1 355 ? -14.469 1.18 -16.531 1 50.25 355 ALA A N 1
ATOM 2743 C CA . ALA A 1 355 ? -15.461 0.209 -16.094 1 50.25 355 ALA A CA 1
ATOM 2744 C C . ALA A 1 355 ? -15.664 0.278 -14.578 1 50.25 355 ALA A C 1
ATOM 2746 O O . ALA A 1 355 ? -14.773 0.713 -13.844 1 50.25 355 ALA A O 1
ATOM 2747 N N . ASP A 1 356 ? -16.891 0.333 -14.148 1 55.62 356 ASP A N 1
ATOM 2748 C CA . ASP A 1 356 ? -17.391 0.476 -12.789 1 55.62 356 ASP A CA 1
ATOM 2749 C C . ASP A 1 356 ? -16.641 -0.447 -11.828 1 55.62 356 ASP A C 1
ATOM 2751 O O . ASP A 1 356 ? -16.547 -0.17 -10.633 1 55.62 356 ASP A O 1
ATOM 2755 N N . ASP A 1 357 ? -16.031 -1.448 -12.531 1 60.59 357 ASP A N 1
ATOM 2756 C CA . ASP A 1 357 ? -15.422 -2.387 -11.602 1 60.59 357 ASP A CA 1
ATOM 2757 C C . ASP A 1 357 ? -13.914 -2.15 -11.492 1 60.59 357 ASP A C 1
ATOM 2759 O O . ASP A 1 357 ? -13.203 -2.197 -12.492 1 60.59 357 ASP A O 1
ATOM 2763 N N . ASP A 1 358 ? -13.398 -1.917 -10.32 1 70.88 358 ASP A N 1
ATOM 2764 C CA . ASP A 1 358 ? -12.031 -1.486 -10.039 1 70.88 358 ASP A CA 1
ATOM 2765 C C . ASP A 1 358 ? -11.078 -2.68 -9.969 1 70.88 358 ASP A C 1
ATOM 2767 O O . ASP A 1 358 ? -9.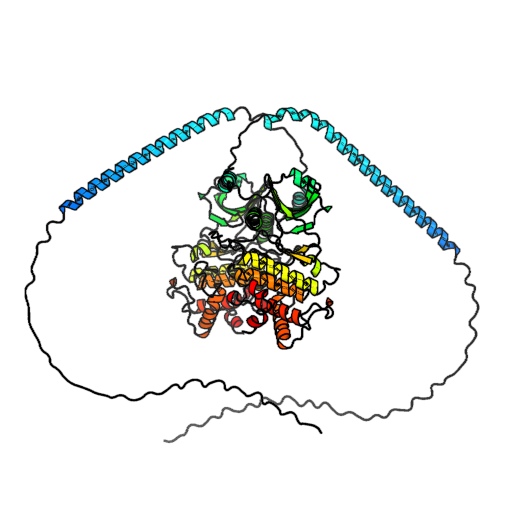898 -2.559 -10.305 1 70.88 358 ASP A O 1
ATOM 2771 N N . SER A 1 359 ? -11.703 -3.848 -9.742 1 87.81 359 SER A N 1
ATOM 2772 C CA . SER A 1 359 ? -10.875 -5.027 -9.531 1 87.81 359 SER A CA 1
ATOM 2773 C C . SER A 1 359 ? -11.547 -6.285 -10.07 1 87.81 359 SER A C 1
ATOM 2775 O O . SER A 1 359 ? -12.766 -6.309 -10.258 1 87.81 359 SER A O 1
ATOM 2777 N N . ILE A 1 360 ? -10.797 -7.262 -10.445 1 93.62 360 ILE A N 1
ATOM 2778 C CA . ILE A 1 360 ? -11.328 -8.539 -10.922 1 93.62 360 ILE A CA 1
ATOM 2779 C C . ILE A 1 360 ? -12.305 -9.102 -9.891 1 93.62 360 ILE A C 1
ATOM 2781 O O . ILE A 1 360 ? -13.273 -9.766 -10.25 1 93.62 360 ILE A O 1
ATOM 2785 N N . VAL A 1 361 ? -12.047 -8.836 -8.625 1 94.44 361 VAL A N 1
ATOM 2786 C CA . VAL A 1 361 ? -12.891 -9.344 -7.551 1 94.44 361 VAL A CA 1
ATOM 2787 C C . VAL A 1 361 ? -14.289 -8.742 -7.668 1 94.44 361 VAL A C 1
ATOM 2789 O O . VAL A 1 361 ? -15.281 -9.477 -7.656 1 94.44 361 VAL A O 1
ATOM 2792 N N . ASP A 1 362 ? -14.367 -7.492 -7.832 1 90 362 ASP A N 1
ATOM 2793 C CA . ASP A 1 362 ? -15.656 -6.812 -7.949 1 90 362 ASP A CA 1
ATOM 2794 C C . ASP A 1 362 ? -16.391 -7.242 -9.219 1 90 362 ASP A C 1
ATOM 2796 O O . ASP A 1 362 ? -17.609 -7.449 -9.203 1 90 362 ASP A O 1
ATOM 2800 N N . TRP A 1 363 ? -15.672 -7.332 -10.234 1 91.56 363 TRP A N 1
ATOM 2801 C CA . TRP A 1 363 ? -16.25 -7.734 -11.516 1 91.56 363 TRP A CA 1
ATOM 2802 C C . TRP A 1 363 ? -16.781 -9.156 -11.445 1 91.56 363 TRP A C 1
ATOM 2804 O O . TRP A 1 363 ? -17.875 -9.438 -11.945 1 91.56 363 TRP A O 1
ATOM 2814 N N . ALA A 1 364 ? -16.078 -10.047 -10.844 1 95.81 364 ALA A N 1
ATOM 2815 C CA . ALA A 1 364 ? -16.391 -11.477 -10.875 1 95.81 364 ALA A CA 1
ATOM 2816 C C . ALA A 1 364 ? -17.469 -11.82 -9.867 1 95.81 364 ALA A C 1
ATOM 2818 O O . ALA A 1 364 ? -18.125 -12.859 -9.992 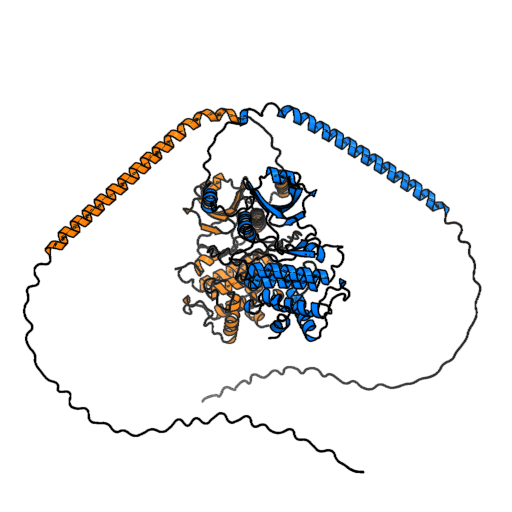1 95.81 364 ALA A O 1
ATOM 2819 N N . LYS A 1 365 ? -17.641 -11.039 -8.844 1 94.19 365 LYS A N 1
ATOM 2820 C CA . LYS A 1 365 ? -18.5 -11.375 -7.719 1 94.19 365 LYS A CA 1
ATOM 2821 C C . LYS A 1 365 ? -19.906 -11.75 -8.188 1 94.19 365 LYS A C 1
ATOM 2823 O O . LYS A 1 365 ? -20.375 -12.859 -7.922 1 94.19 365 LYS A O 1
ATOM 2828 N N . PRO A 1 366 ? -20.594 -10.875 -8.977 1 93.94 366 PRO A N 1
ATOM 2829 C CA . PRO A 1 366 ? -21.938 -11.25 -9.422 1 93.94 366 PRO A CA 1
ATOM 2830 C C . PRO A 1 366 ? -21.922 -12.461 -10.359 1 93.94 366 PRO A C 1
ATOM 2832 O O . PRO A 1 366 ? -22.875 -13.258 -10.344 1 93.94 366 PRO A O 1
ATOM 2835 N N . LEU A 1 367 ? -20.891 -12.648 -11.109 1 96.19 367 LEU A N 1
ATOM 2836 C CA . LEU A 1 367 ? -20.797 -13.758 -12.047 1 96.19 367 LEU A CA 1
ATOM 2837 C C . LEU A 1 367 ? -20.578 -15.078 -11.312 1 96.19 367 LEU A C 1
ATOM 2839 O O . LEU A 1 367 ? -21.109 -16.109 -11.711 1 96.19 367 LEU A O 1
ATOM 2843 N N . MET A 1 368 ? -19.781 -15.031 -10.266 1 96.44 368 MET A N 1
ATOM 2844 C CA . MET A 1 368 ? -19.547 -16.234 -9.469 1 96.44 368 MET A CA 1
ATOM 2845 C C . MET A 1 368 ? -20.828 -16.688 -8.781 1 96.44 368 MET A C 1
ATOM 2847 O O . MET A 1 368 ? -21.125 -17.891 -8.75 1 96.44 368 MET A O 1
ATOM 2851 N N . ILE A 1 369 ? -21.562 -15.75 -8.281 1 94.75 369 ILE A N 1
ATOM 2852 C CA . ILE A 1 369 ? -22.828 -16.062 -7.629 1 94.75 369 ILE A CA 1
ATOM 2853 C C . ILE A 1 369 ? -23.766 -16.734 -8.633 1 94.75 369 ILE A C 1
ATOM 2855 O O . ILE A 1 369 ? -24.375 -17.766 -8.328 1 94.75 369 ILE A O 1
ATOM 2859 N N . GLN A 1 370 ? -23.844 -16.172 -9.758 1 95 370 GLN A N 1
ATOM 2860 C CA . GLN A 1 370 ? -24.672 -16.75 -10.812 1 95 370 GLN A CA 1
ATOM 2861 C C . GLN A 1 370 ? -24.203 -18.141 -11.188 1 95 370 GLN A C 1
ATOM 2863 O O . GLN A 1 370 ? -25.016 -19.062 -11.32 1 95 370 GLN A O 1
ATOM 2868 N N . ALA A 1 371 ? -22.953 -18.328 -11.359 1 95.31 371 ALA A N 1
ATOM 2869 C CA . ALA A 1 371 ? -22.391 -19.609 -11.742 1 95.31 371 ALA A CA 1
ATOM 2870 C C . ALA A 1 371 ? -22.703 -20.688 -10.703 1 95.31 371 ALA A C 1
ATOM 2872 O O . ALA A 1 371 ? -23.031 -21.828 -11.055 1 95.31 371 ALA A O 1
ATOM 2873 N N . LEU A 1 372 ? -22.625 -20.328 -9.469 1 93.06 372 LEU A N 1
ATOM 2874 C CA . LEU A 1 372 ? -22.844 -21.297 -8.391 1 93.06 372 LEU A CA 1
ATOM 2875 C C . LEU A 1 372 ? -24.328 -21.594 -8.219 1 93.06 372 LEU A C 1
ATOM 2877 O O . LEU A 1 372 ? -24.688 -22.672 -7.758 1 93.06 372 LEU A O 1
ATOM 2881 N N . ASN A 1 373 ? -25.141 -20.656 -8.625 1 93.25 373 ASN A N 1
ATOM 2882 C CA . ASN A 1 373 ? -26.578 -20.859 -8.5 1 93.25 373 ASN A CA 1
ATOM 2883 C C . ASN A 1 373 ? -27.156 -21.625 -9.688 1 93.25 373 ASN A C 1
ATOM 2885 O O . ASN A 1 373 ? -27.969 -22.531 -9.508 1 93.25 373 ASN A O 1
ATOM 2889 N N . ASP A 1 374 ? -26.734 -21.312 -10.906 1 92.19 374 ASP A N 1
ATOM 2890 C CA . ASP A 1 374 ? -27.391 -21.859 -12.078 1 92.19 374 ASP A CA 1
ATOM 2891 C C . ASP A 1 374 ? -26.453 -22.812 -12.836 1 92.19 374 ASP A C 1
ATOM 2893 O O . ASP A 1 374 ? -26.859 -23.453 -13.805 1 92.19 374 ASP A O 1
ATOM 2897 N N . GLY A 1 375 ? -25.25 -22.891 -12.477 1 90 375 GLY A N 1
ATOM 2898 C CA . GLY A 1 375 ? -24.297 -23.797 -13.102 1 90 375 GLY A CA 1
ATOM 2899 C C . GLY A 1 375 ? -23.75 -23.281 -14.422 1 90 375 GLY A C 1
ATOM 2900 O O . GLY A 1 375 ? -23.016 -23.984 -15.125 1 90 375 GLY A O 1
ATOM 2901 N N . SER A 1 376 ? -24.125 -22.062 -14.695 1 91.69 376 SER A N 1
ATOM 2902 C CA . SER A 1 376 ? -23.641 -21.453 -15.93 1 91.69 376 SER A CA 1
ATOM 2903 C C . SER A 1 376 ? -22.406 -20.594 -15.664 1 91.69 376 SER A C 1
ATOM 2905 O O . SER A 1 376 ? -22.422 -19.734 -14.781 1 91.69 376 SER A O 1
ATOM 2907 N N . PHE A 1 377 ? -21.422 -20.844 -16.422 1 94.44 377 PHE A N 1
ATOM 2908 C CA . PHE A 1 377 ? -20.156 -20.141 -16.25 1 94.44 377 PHE A CA 1
ATOM 2909 C C . PHE A 1 377 ? -19.984 -19.078 -17.328 1 94.44 377 PHE A C 1
ATOM 2911 O O . PHE A 1 377 ? -18.891 -18.531 -17.516 1 94.44 377 PHE A O 1
ATOM 2918 N N . ASP A 1 378 ? -21.062 -18.781 -18 1 90.94 378 ASP A N 1
ATOM 2919 C CA . ASP A 1 378 ? -21 -17.812 -19.094 1 90.94 378 ASP A CA 1
ATOM 2920 C C . ASP A 1 378 ? -20.547 -16.453 -18.594 1 90.94 378 ASP A C 1
ATOM 2922 O O . ASP A 1 378 ? -21.031 -15.953 -17.578 1 90.94 378 ASP A O 1
ATOM 2926 N N . GLY A 1 379 ? -19.625 -15.922 -19.297 1 93.75 379 GLY A N 1
ATOM 2927 C CA . GLY A 1 379 ? -19.125 -14.586 -18.984 1 93.75 379 GLY A CA 1
ATOM 2928 C C . GLY A 1 379 ? -18.016 -14.594 -17.953 1 93.75 379 GLY A C 1
ATOM 2929 O O . GLY A 1 379 ? -17.281 -13.609 -17.828 1 93.75 379 GLY A O 1
ATOM 2930 N N . LEU A 1 380 ? -17.906 -15.688 -17.203 1 96.44 380 LEU A N 1
ATOM 2931 C CA . LEU A 1 380 ? -16.938 -15.75 -16.141 1 96.44 380 LEU A CA 1
ATOM 2932 C C . LEU A 1 380 ? -15.648 -16.422 -16.609 1 96.44 380 LEU A C 1
ATOM 2934 O O . LEU A 1 380 ? -14.555 -15.891 -16.406 1 96.44 380 LEU A O 1
ATOM 2938 N N . VAL A 1 381 ? -15.828 -17.516 -17.312 1 97.5 381 VAL A N 1
ATOM 2939 C CA . VAL A 1 381 ? -14.703 -18.375 -17.656 1 97.5 381 VAL A CA 1
ATOM 2940 C C . VAL A 1 381 ? -13.969 -17.812 -18.875 1 97.5 381 VAL A C 1
ATOM 2942 O O . VAL A 1 381 ? -14.594 -17.25 -19.781 1 97.5 381 VAL A O 1
ATOM 2945 N N . ASP A 1 382 ? -12.719 -17.938 -18.844 1 96.88 382 ASP A N 1
ATOM 2946 C CA . ASP A 1 382 ? -11.867 -17.562 -19.969 1 96.88 382 ASP A CA 1
ATOM 2947 C C . ASP A 1 382 ? -12.438 -18.094 -21.281 1 96.88 382 ASP A C 1
ATOM 2949 O O . ASP A 1 382 ? -12.469 -19.312 -21.5 1 96.88 382 ASP A O 1
ATOM 2953 N N . PRO A 1 383 ? -12.828 -17.203 -22.125 1 95.75 383 PRO A N 1
ATOM 2954 C CA . PRO A 1 383 ? -13.43 -17.656 -23.375 1 95.75 383 PRO A CA 1
ATOM 2955 C C . PRO A 1 383 ? -12.453 -18.453 -24.25 1 95.75 383 PRO A C 1
ATOM 2957 O O . PRO A 1 383 ? -12.875 -19.297 -25.047 1 95.75 383 PRO A O 1
ATOM 2960 N N . ARG A 1 384 ? -11.258 -18.344 -24.109 1 95.88 384 ARG A N 1
ATOM 2961 C CA . ARG A 1 384 ? -10.258 -19.031 -24.906 1 95.88 384 ARG A CA 1
ATOM 2962 C C . ARG A 1 384 ? -10.234 -20.516 -24.609 1 95.88 384 ARG A C 1
ATOM 2964 O O . ARG A 1 384 ? -9.68 -21.312 -25.375 1 95.88 384 ARG A O 1
ATOM 2971 N N . LEU A 1 385 ? -10.836 -20.859 -23.438 1 96.94 385 LEU A N 1
ATOM 2972 C CA . LEU A 1 385 ? -10.906 -22.266 -23.078 1 96.94 385 LEU A CA 1
ATOM 2973 C C . LEU A 1 385 ? -11.945 -23 -23.922 1 96.94 385 LEU A C 1
ATOM 2975 O O . LEU A 1 385 ? -11.953 -24.234 -23.984 1 96.94 385 LEU A O 1
ATOM 2979 N N . GLU A 1 386 ? -12.828 -22.344 -24.578 1 94.75 386 GLU A N 1
ATOM 2980 C CA . GLU A 1 386 ? -13.844 -22.906 -25.453 1 94.75 386 GLU A CA 1
ATOM 2981 C C . GLU A 1 386 ? -14.531 -24.109 -24.797 1 94.75 386 GLU A C 1
ATOM 2983 O O . GLU A 1 386 ? -14.633 -25.188 -25.406 1 94.75 386 GLU A O 1
ATOM 2988 N N . HIS A 1 387 ? -14.805 -24.016 -23.609 1 90.19 387 HIS A N 1
ATOM 2989 C CA . HIS A 1 387 ? -15.523 -25.016 -22.828 1 90.19 387 HIS A CA 1
ATOM 2990 C C . HIS A 1 387 ? -14.664 -26.25 -22.594 1 90.19 387 HIS A C 1
ATOM 2992 O O . HIS A 1 387 ? -15.188 -27.328 -22.266 1 90.19 387 HIS A O 1
ATOM 2998 N N . GLY A 1 388 ? -13.398 -26.078 -22.75 1 94.62 388 GLY A N 1
ATOM 2999 C CA . GLY A 1 388 ? -12.469 -27.172 -22.484 1 94.62 388 GLY A CA 1
ATOM 3000 C C . GLY A 1 388 ? -12.086 -27.281 -21.031 1 94.62 388 GLY A C 1
ATOM 3001 O O . GLY A 1 388 ? -10.898 -27.234 -20.688 1 94.62 388 GLY A O 1
ATOM 3002 N N . PHE A 1 389 ? -13.07 -27.453 -20.172 1 95.81 389 PHE A N 1
ATOM 3003 C CA . PHE A 1 389 ? -12.836 -27.641 -18.734 1 95.81 389 PHE A CA 1
ATOM 3004 C C . PHE A 1 389 ? -13.844 -28.625 -18.156 1 95.81 389 PHE A C 1
ATOM 3006 O O . PHE A 1 389 ? -14.883 -28.891 -18.766 1 95.81 389 PHE A O 1
ATOM 3013 N N . ASP A 1 390 ? -13.453 -29.266 -17.078 1 94.25 390 ASP A N 1
ATOM 3014 C CA . ASP A 1 390 ? -14.375 -30.109 -16.328 1 94.25 390 ASP A CA 1
ATOM 3015 C C . ASP A 1 390 ? -15.328 -29.266 -15.477 1 94.25 390 ASP A C 1
ATOM 3017 O O . ASP A 1 390 ? -14.891 -28.484 -14.633 1 94.25 390 ASP A O 1
ATOM 3021 N N . VAL A 1 391 ? -16.578 -29.469 -15.695 1 93.56 391 VAL A N 1
ATOM 3022 C CA . VAL A 1 391 ? -17.609 -28.625 -15.078 1 93.56 391 VAL A CA 1
ATOM 3023 C C . VAL A 1 391 ? -17.531 -28.766 -13.555 1 93.56 391 VAL A C 1
ATOM 3025 O O . VAL A 1 391 ? -17.656 -27.766 -12.836 1 93.56 391 VAL A O 1
ATOM 3028 N N . SER A 1 392 ? -17.375 -29.906 -13.086 1 91.75 392 SER A N 1
ATOM 3029 C CA . SER A 1 392 ? -17.297 -30.125 -11.648 1 91.75 392 SER A CA 1
ATOM 3030 C C . SER A 1 392 ? -16.078 -29.438 -11.047 1 91.75 392 SER A C 1
ATOM 3032 O O . SER A 1 392 ? -16.188 -28.797 -9.992 1 91.75 392 SER A O 1
ATOM 3034 N N . GLU A 1 393 ? -14.945 -29.547 -11.734 1 92.62 393 GLU A N 1
ATOM 3035 C CA . GLU A 1 393 ? -13.719 -28.891 -11.281 1 92.62 393 GLU A CA 1
ATOM 3036 C C . GLU A 1 393 ? -13.859 -27.375 -11.32 1 92.62 393 GLU A C 1
ATOM 3038 O O . GLU A 1 393 ? -13.445 -26.672 -10.391 1 92.62 393 GLU A O 1
ATOM 3043 N N . MET A 1 394 ? -14.477 -26.953 -12.352 1 94.94 394 MET A N 1
ATOM 3044 C CA . MET A 1 394 ? -14.703 -25.516 -12.492 1 94.94 394 MET A CA 1
ATOM 3045 C C . MET A 1 394 ? -15.602 -25 -11.375 1 94.94 394 MET A C 1
ATOM 3047 O O . MET A 1 394 ? -15.312 -23.969 -10.766 1 94.94 394 MET A O 1
ATOM 3051 N N . THR A 1 395 ? -16.641 -25.734 -11.125 1 94.19 395 THR A N 1
ATOM 3052 C CA . THR A 1 395 ? -17.562 -25.344 -10.062 1 94.19 395 THR A CA 1
ATOM 3053 C C . THR A 1 395 ? -16.828 -25.266 -8.727 1 94.19 395 THR A C 1
ATOM 3055 O O . THR A 1 395 ? -17.016 -24.297 -7.973 1 94.19 395 THR A O 1
ATOM 3058 N N . ARG A 1 396 ? -15.984 -26.188 -8.469 1 92.62 396 ARG A N 1
ATOM 3059 C CA . ARG A 1 396 ? -15.234 -26.219 -7.223 1 92.62 396 ARG A CA 1
ATOM 3060 C C . ARG A 1 396 ? -14.258 -25.047 -7.148 1 92.62 396 ARG A C 1
ATOM 3062 O O . ARG A 1 396 ? -14.125 -24.406 -6.098 1 92.62 396 ARG A O 1
ATOM 3069 N N . MET A 1 397 ? -13.602 -24.781 -8.195 1 95.19 397 MET A N 1
ATOM 3070 C CA . MET A 1 397 ? -12.641 -23.688 -8.203 1 95.19 397 MET A CA 1
ATOM 3071 C C . MET A 1 397 ? -13.352 -22.344 -8.016 1 95.19 397 MET A C 1
ATOM 3073 O O . MET A 1 397 ? -12.867 -21.484 -7.281 1 95.19 397 MET A O 1
ATOM 3077 N N . VAL A 1 398 ? -14.461 -22.203 -8.688 1 96.38 398 VAL A N 1
ATOM 3078 C CA . VAL A 1 398 ? -15.25 -20.969 -8.547 1 96.38 398 VAL A CA 1
ATOM 3079 C C . VAL A 1 398 ? -15.695 -20.812 -7.094 1 96.38 398 VAL A C 1
ATOM 3081 O O . VAL A 1 398 ? -15.617 -19.719 -6.527 1 96.38 398 VAL A O 1
ATOM 3084 N N . ALA A 1 399 ? -16.125 -21.875 -6.527 1 94.5 399 ALA A N 1
ATOM 3085 C CA . ALA A 1 399 ? -16.547 -21.828 -5.133 1 94.5 399 ALA A CA 1
ATOM 3086 C C . ALA A 1 399 ? -15.398 -21.438 -4.215 1 94.5 399 ALA A C 1
ATOM 3088 O O . ALA A 1 399 ? -15.57 -20.625 -3.307 1 94.5 399 ALA A O 1
ATOM 3089 N N . CYS A 1 400 ? -14.281 -22 -4.449 1 95.31 400 CYS A N 1
ATOM 3090 C CA . CYS A 1 400 ? -13.094 -21.688 -3.658 1 95.31 400 CYS A CA 1
ATOM 3091 C C . CYS A 1 400 ? -12.695 -20.219 -3.826 1 95.31 400 CYS A C 1
ATOM 3093 O O . CYS A 1 400 ? -12.391 -19.547 -2.846 1 95.31 400 CYS A O 1
ATOM 3095 N N . ALA A 1 401 ? -12.703 -19.797 -5.039 1 97.12 401 ALA A N 1
ATOM 3096 C CA . ALA A 1 401 ? -12.359 -18.391 -5.312 1 97.12 401 ALA A CA 1
ATOM 3097 C C . ALA A 1 401 ? -13.328 -17.453 -4.602 1 97.12 401 ALA A C 1
ATOM 3099 O O . ALA A 1 401 ? -12.898 -16.5 -3.939 1 97.12 401 ALA A O 1
ATOM 3100 N N . ALA A 1 402 ? -14.57 -17.75 -4.723 1 96.5 402 ALA A N 1
ATOM 3101 C CA . ALA A 1 402 ? -15.602 -16.906 -4.113 1 96.5 402 ALA A CA 1
ATOM 3102 C C . ALA A 1 402 ? -15.43 -16.828 -2.602 1 96.5 402 ALA A C 1
ATOM 3104 O O . ALA A 1 402 ? -15.531 -15.75 -2.012 1 96.5 402 ALA A O 1
ATOM 3105 N N . ALA A 1 403 ? -15.133 -17.922 -2.004 1 95.5 403 ALA A N 1
ATOM 3106 C CA . ALA A 1 403 ? -14.945 -17.969 -0.557 1 95.5 403 ALA A CA 1
ATOM 3107 C C . ALA A 1 403 ? -13.672 -17.234 -0.146 1 95.5 403 ALA A C 1
ATOM 3109 O O . ALA A 1 403 ? -13.641 -16.562 0.89 1 95.5 403 ALA A O 1
ATOM 3110 N N . SER A 1 404 ? -12.688 -17.344 -0.919 1 97.38 404 SER A N 1
ATOM 3111 C CA . SER A 1 404 ? -11.375 -16.812 -0.581 1 97.38 404 SER A CA 1
ATOM 3112 C C . SER A 1 404 ? -11.344 -15.289 -0.693 1 97.38 404 SER A C 1
ATOM 3114 O O . SER A 1 404 ? -10.57 -14.625 -0.005 1 97.38 404 SER A O 1
ATOM 3116 N N . VAL A 1 405 ? -12.203 -14.727 -1.542 1 97 405 VAL A N 1
ATOM 3117 C CA . VAL A 1 405 ? -12.109 -13.289 -1.8 1 97 405 VAL A CA 1
ATOM 3118 C C . VAL A 1 405 ? -13.211 -12.555 -1.047 1 97 405 VAL A C 1
ATOM 3120 O O . VAL A 1 405 ? -13.547 -11.422 -1.388 1 97 405 VAL A O 1
ATOM 3123 N N . ARG A 1 406 ? -13.781 -13.266 -0.09 1 95.38 406 ARG A N 1
ATOM 3124 C CA . ARG A 1 406 ? -14.742 -12.57 0.766 1 95.38 406 ARG A CA 1
ATOM 3125 C C . ARG A 1 406 ? -14.094 -11.367 1.449 1 95.38 406 ARG A C 1
ATOM 3127 O O . ARG A 1 406 ? -12.922 -11.414 1.817 1 95.38 406 ARG A O 1
ATOM 3134 N N . HIS A 1 407 ? -14.875 -10.352 1.641 1 91.5 407 HIS A N 1
ATOM 3135 C CA . HIS A 1 407 ? -14.367 -9.109 2.205 1 91.5 407 HIS A CA 1
ATOM 3136 C C . HIS A 1 407 ? -13.875 -9.305 3.633 1 91.5 407 HIS A C 1
ATOM 3138 O O . HIS A 1 407 ? -12.812 -8.812 4.004 1 91.5 407 HIS A O 1
ATOM 3144 N N . SER A 1 408 ? -14.648 -10.023 4.414 1 90.94 408 SER A N 1
ATOM 3145 C CA . SER A 1 408 ? -14.289 -10.266 5.809 1 90.94 408 SER A CA 1
ATOM 3146 C C . SER A 1 408 ? -13.297 -11.422 5.93 1 90.94 408 SER A C 1
ATOM 3148 O O . SER A 1 408 ? -13.578 -12.539 5.496 1 90.94 408 SER A O 1
ATOM 3150 N N . ALA A 1 409 ? -12.242 -11.203 6.578 1 93.12 409 ALA A N 1
ATOM 3151 C CA . ALA A 1 409 ? -11.203 -12.211 6.758 1 93.12 409 ALA A CA 1
ATOM 3152 C C . ALA A 1 409 ? -11.734 -13.406 7.539 1 93.12 409 ALA A C 1
ATOM 3154 O O . ALA A 1 409 ? -11.391 -14.555 7.242 1 93.12 409 ALA A O 1
ATOM 3155 N N . LYS A 1 410 ? -12.602 -13.148 8.492 1 91.38 410 LYS A N 1
ATOM 3156 C CA . LYS A 1 410 ? -13.125 -14.195 9.367 1 91.38 410 LYS A CA 1
ATOM 3157 C C . LYS A 1 410 ? -13.961 -15.195 8.578 1 91.38 410 LYS A C 1
ATOM 3159 O O . LYS A 1 410 ? -14.102 -16.359 8.984 1 91.38 410 LYS A O 1
ATOM 3164 N N . ARG A 1 411 ? -14.461 -14.75 7.551 1 94.06 411 ARG A N 1
ATOM 3165 C CA . ARG A 1 411 ? -15.352 -15.594 6.762 1 94.06 411 ARG A CA 1
ATOM 3166 C C . ARG A 1 411 ? -14.594 -16.328 5.664 1 94.06 411 ARG A C 1
ATOM 3168 O O . ARG A 1 411 ? -15.172 -17.109 4.918 1 94.06 411 ARG A O 1
ATOM 3175 N N . ARG A 1 412 ? -13.305 -16.141 5.543 1 95.56 412 ARG A N 1
ATOM 3176 C CA . ARG A 1 412 ? -12.492 -16.844 4.559 1 95.56 412 ARG A CA 1
ATOM 3177 C C . ARG A 1 412 ? -11.984 -18.172 5.121 1 95.56 412 ARG A C 1
ATOM 3179 O O . ARG A 1 412 ? -11.688 -18.266 6.312 1 95.56 412 ARG A O 1
ATOM 3186 N N . PRO A 1 413 ? -11.891 -19.125 4.293 1 94.44 413 PRO A N 1
ATOM 3187 C CA . PRO A 1 413 ? -11.383 -20.422 4.75 1 94.44 413 PRO A CA 1
ATOM 3188 C C . PRO A 1 413 ? -9.875 -20.438 4.969 1 94.44 413 PRO A C 1
ATOM 3190 O O . PRO A 1 413 ? -9.172 -19.531 4.492 1 94.44 413 PRO A O 1
ATOM 3193 N N . LYS A 1 414 ? -9.477 -21.406 5.75 1 94.88 414 LYS A N 1
ATOM 3194 C CA . LYS A 1 414 ? -8.055 -21.734 5.727 1 94.88 414 LYS A CA 1
ATOM 3195 C C . LYS A 1 414 ? -7.652 -22.359 4.395 1 94.88 414 LYS A C 1
ATOM 3197 O O . LYS A 1 414 ? -8.492 -22.938 3.701 1 94.88 414 LYS A O 1
ATOM 3202 N N . ILE A 1 415 ? -6.406 -22.203 4.094 1 94.81 415 ILE A N 1
ATOM 3203 C CA . ILE A 1 415 ? -5.957 -22.719 2.805 1 94.81 415 ILE A CA 1
ATOM 3204 C C . ILE A 1 415 ? -6.148 -24.234 2.758 1 94.81 415 ILE A C 1
ATOM 3206 O O . ILE A 1 415 ? -6.449 -24.797 1.702 1 94.81 415 ILE A O 1
ATOM 3210 N N . SER A 1 416 ? -5.98 -24.922 3.898 1 91.44 416 SER A N 1
ATOM 3211 C CA . SER A 1 416 ? -6.18 -26.375 3.951 1 91.44 416 SER A CA 1
ATOM 3212 C C . SER A 1 416 ? -7.617 -26.75 3.604 1 91.44 416 SER A C 1
ATOM 3214 O O . SER A 1 416 ? -7.867 -27.812 3.029 1 91.44 416 SER A O 1
ATOM 3216 N N . GLN A 1 417 ? -8.5 -25.859 3.934 1 87.06 417 GLN A N 1
ATOM 3217 C CA . GLN A 1 417 ? -9.906 -26.094 3.604 1 87.06 417 GLN A CA 1
ATOM 3218 C C . GLN A 1 417 ? -10.156 -25.906 2.111 1 87.06 417 GLN A C 1
ATOM 3220 O O . GLN A 1 417 ? -11.016 -26.578 1.531 1 87.06 417 GLN A O 1
ATOM 3225 N N . VAL A 1 418 ? -9.43 -25.031 1.558 1 83.44 418 VAL A N 1
ATOM 3226 C CA . VAL A 1 418 ? -9.5 -24.797 0.117 1 83.44 418 VAL A CA 1
ATOM 3227 C C . VAL A 1 418 ? -9.016 -26.047 -0.62 1 83.44 418 VAL A C 1
ATOM 3229 O O . VAL A 1 418 ? -9.562 -26.422 -1.657 1 83.44 418 VAL A O 1
ATOM 3232 N N . LEU A 1 419 ? -8.039 -26.766 -0.056 1 83.75 419 LEU A N 1
ATOM 3233 C CA . LEU A 1 419 ? -7.438 -27.953 -0.641 1 83.75 419 LEU A CA 1
ATOM 3234 C C . LEU A 1 419 ? -8.352 -29.156 -0.473 1 83.75 419 LEU A C 1
ATOM 3236 O O . LEU A 1 419 ? -8.352 -30.062 -1.31 1 83.75 419 LEU A O 1
ATOM 3240 N N . SER A 1 420 ? -9.062 -29.094 0.657 1 74.12 420 SER A N 1
ATOM 3241 C CA . SER A 1 420 ? -9.883 -30.281 0.92 1 74.12 420 SER A CA 1
ATOM 3242 C C . SER A 1 420 ? -11.07 -30.344 -0.032 1 74.12 420 SER A C 1
ATOM 3244 O O . SER A 1 420 ? -11.758 -29.344 -0.257 1 74.12 420 SER A O 1
ATOM 3246 N N . LYS A 1 421 ? -11.016 -31.188 -1.008 1 57.06 421 LYS A N 1
ATOM 3247 C CA . LYS A 1 421 ? -12 -31.484 -2.049 1 57.06 421 LYS A CA 1
ATOM 3248 C C . LYS A 1 421 ? -13.422 -31.328 -1.523 1 57.06 421 LYS A C 1
ATOM 3250 O O . LYS A 1 421 ? -14.297 -30.828 -2.229 1 57.06 421 LYS A O 1
ATOM 3255 N N . ARG A 1 422 ? -13.719 -31.953 -0.382 1 49.81 422 ARG A N 1
ATOM 3256 C CA . ARG A 1 422 ? -15.047 -32.094 0.202 1 49.81 422 ARG A CA 1
ATOM 3257 C C . ARG A 1 422 ? -15.586 -30.766 0.686 1 49.81 422 ARG A C 1
ATOM 3259 O O . ARG A 1 422 ? -16.797 -30.531 0.66 1 49.81 422 ARG A O 1
ATOM 3266 N N . ASN A 1 423 ? -14.703 -29.875 1.142 1 46.66 423 ASN A N 1
ATOM 3267 C CA . ASN A 1 423 ? -15.18 -28.797 1.988 1 46.66 423 ASN A CA 1
ATOM 3268 C C . ASN A 1 423 ? -15.43 -27.516 1.181 1 46.66 423 ASN A C 1
ATOM 3270 O O . ASN A 1 423 ? -16.078 -26.594 1.667 1 46.66 423 ASN A O 1
ATOM 3274 N N . ILE A 1 424 ? -14.695 -27.172 0.179 1 45.78 424 ILE A N 1
ATOM 3275 C CA . ILE A 1 424 ? -14.945 -25.828 -0.323 1 45.78 424 ILE A CA 1
ATOM 3276 C C . ILE A 1 424 ? -16.422 -25.672 -0.655 1 45.78 424 ILE A C 1
ATOM 3278 O O . ILE A 1 424 ? -16.984 -24.578 -0.537 1 45.78 424 ILE A O 1
ATOM 3282 N N . LEU A 1 425 ? -17.016 -26.719 -1.232 1 40.44 425 LEU A N 1
ATOM 3283 C CA . LEU A 1 425 ? -18.438 -26.594 -1.557 1 40.44 425 LEU A CA 1
ATOM 3284 C C . LEU A 1 425 ? -19.266 -26.359 -0.296 1 40.44 425 LEU A C 1
ATOM 3286 O O . LEU A 1 425 ? -20.266 -25.641 -0.324 1 40.44 425 LEU A O 1
ATOM 3290 N N . GLU A 1 426 ? -18.906 -26.984 0.697 1 40.34 426 GLU A N 1
ATOM 3291 C CA . GLU A 1 426 ? -19.75 -26.891 1.886 1 40.34 426 GLU A CA 1
ATOM 3292 C C . GLU A 1 426 ? -19.578 -25.547 2.572 1 40.34 426 GLU A C 1
ATOM 3294 O O . GLU A 1 426 ? -20.516 -25.016 3.162 1 40.34 426 GLU A O 1
ATOM 3299 N N . THR A 1 427 ? -18.406 -25 2.508 1 38.81 427 THR A N 1
ATOM 3300 C CA . THR A 1 427 ? -18.188 -23.797 3.293 1 38.81 427 THR A CA 1
ATOM 3301 C C . THR A 1 427 ? -18.781 -22.578 2.59 1 38.81 427 THR A C 1
ATOM 3303 O O . THR A 1 427 ? -18.922 -21.516 3.195 1 38.81 427 THR A O 1
ATOM 3306 N N . VAL A 1 428 ? -18.844 -22.531 1.374 1 38.22 428 VAL A N 1
ATOM 3307 C CA . VAL A 1 428 ? -19.375 -21.359 0.696 1 38.22 428 VAL A CA 1
ATOM 3308 C C . VAL A 1 428 ? -20.844 -21.172 1.071 1 38.22 428 VAL A C 1
ATOM 3310 O O . VAL A 1 428 ? -21.375 -20.062 0.973 1 38.22 428 VAL A O 1
ATOM 3313 N N . PHE A 1 429 ? -21.625 -22.281 1.311 1 34.09 429 PHE A N 1
ATOM 3314 C CA . PHE A 1 429 ? -23.078 -22.203 1.479 1 34.09 429 PHE A CA 1
ATOM 3315 C C . PHE A 1 429 ? -23.453 -22.203 2.957 1 34.09 429 PHE A C 1
ATOM 3317 O O . PHE A 1 429 ? -24.641 -22.188 3.305 1 34.09 429 PHE A O 1
ATOM 3324 N N . THR A 1 430 ? -22.562 -22.469 3.783 1 32.78 430 THR A N 1
ATOM 3325 C CA . THR A 1 430 ? -23.062 -22.328 5.145 1 32.78 430 THR A CA 1
ATOM 3326 C C . THR A 1 430 ? -22.703 -20.969 5.727 1 32.78 430 THR A C 1
ATOM 3328 O O . THR A 1 430 ? -21.594 -20.469 5.531 1 32.78 430 THR A O 1
ATOM 3331 N N . MET B 1 1 ? -63.219 -61.094 -12 1 21.06 1 MET B N 1
ATOM 3332 C CA . MET B 1 1 ? -62.969 -61.25 -10.57 1 21.06 1 MET B CA 1
ATOM 3333 C C . MET B 1 1 ? -62.375 -60 -9.977 1 21.06 1 MET B C 1
ATOM 3335 O O . MET B 1 1 ? -61.531 -59.344 -10.594 1 21.06 1 MET B O 1
ATOM 3339 N N . SER B 1 2 ? -62.531 -59.5 -8.594 1 21.12 2 SER B N 1
ATOM 3340 C CA . SER B 1 2 ? -62.906 -58.188 -8.039 1 21.12 2 SER B CA 1
ATOM 3341 C C . SER B 1 2 ? -61.688 -57.469 -7.492 1 21.12 2 SER B C 1
ATOM 3343 O O . SER B 1 2 ? -61.625 -56.219 -7.586 1 21.12 2 SER B O 1
ATOM 3345 N N . SER B 1 3 ? -60.594 -57.781 -6.945 1 22.69 3 SER B N 1
ATOM 3346 C CA . SER B 1 3 ? -60.375 -57.469 -5.531 1 22.69 3 SER B CA 1
ATOM 3347 C C . SER B 1 3 ? -59.5 -56.25 -5.348 1 22.69 3 SER B C 1
ATOM 3349 O O . SER B 1 3 ? -58.531 -56.062 -6.094 1 22.69 3 SER B O 1
ATOM 3351 N N . SER B 1 4 ? -59.688 -55.25 -4.469 1 25.73 4 SER B N 1
ATOM 3352 C CA . SER B 1 4 ? -59.594 -53.812 -4.191 1 25.73 4 SER B CA 1
ATOM 3353 C C . SER B 1 4 ? -58.344 -53.5 -3.398 1 25.73 4 SER B C 1
ATOM 3355 O O . SER B 1 4 ? -58.25 -53.844 -2.219 1 25.73 4 SER B O 1
ATOM 3357 N N . PRO B 1 5 ? -57.25 -53.562 -3.932 1 24.44 5 PRO B N 1
ATOM 3358 C CA . PRO B 1 5 ? -56.125 -53.75 -2.994 1 24.44 5 PRO B CA 1
ATOM 3359 C C . PRO B 1 5 ? -55.938 -52.531 -2.055 1 24.44 5 PRO B C 1
ATOM 3361 O O . PRO B 1 5 ? -56.312 -51.406 -2.396 1 24.44 5 PRO B O 1
ATOM 3364 N N . SER B 1 6 ? -55.656 -52.75 -0.775 1 21.16 6 SER B N 1
ATOM 3365 C CA . SER B 1 6 ? -55.781 -52.25 0.587 1 21.16 6 SER B CA 1
ATOM 3366 C C . SER B 1 6 ? -54.688 -51.219 0.883 1 21.16 6 SER B C 1
ATOM 3368 O O . SER B 1 6 ? -53.562 -51.312 0.337 1 21.16 6 SER B O 1
ATOM 3370 N N . ASN B 1 7 ? -54.938 -50.094 1.527 1 23.67 7 ASN B N 1
ATOM 3371 C CA . ASN B 1 7 ? -54.656 -48.688 1.902 1 23.67 7 ASN B CA 1
ATOM 3372 C C . ASN B 1 7 ? -53.5 -48.625 2.91 1 23.67 7 ASN B C 1
ATOM 3374 O O . ASN B 1 7 ? -53.312 -47.625 3.57 1 23.67 7 ASN B O 1
ATOM 3378 N N . ASN B 1 8 ? -52.5 -49.281 2.756 1 19.81 8 ASN B N 1
ATOM 3379 C CA . ASN B 1 8 ? -51.781 -49.656 3.959 1 19.81 8 ASN B CA 1
ATOM 3380 C C . ASN B 1 8 ? -51.125 -48.438 4.625 1 19.81 8 ASN B C 1
ATOM 3382 O O . ASN B 1 8 ? -50.312 -47.75 4.016 1 19.81 8 ASN B O 1
ATOM 3386 N N . THR B 1 9 ? -51.656 -47.875 5.609 1 22.45 9 THR B N 1
ATOM 3387 C CA . THR B 1 9 ? -51.594 -46.75 6.531 1 22.45 9 THR B CA 1
ATOM 3388 C C . THR B 1 9 ? -50.344 -46.812 7.391 1 22.45 9 THR B C 1
ATOM 3390 O O . THR B 1 9 ? -50.156 -47.75 8.156 1 22.45 9 THR B O 1
ATOM 3393 N N . ILE B 1 10 ? -49.281 -46.469 6.895 1 22.09 10 ILE B N 1
ATOM 3394 C CA . ILE B 1 10 ? -48.031 -46.75 7.625 1 22.09 10 ILE B CA 1
ATOM 3395 C C . ILE B 1 10 ? -48.125 -46.156 9.023 1 22.09 10 ILE B C 1
ATOM 3397 O O . ILE B 1 10 ? -48.469 -44.969 9.188 1 22.09 10 ILE B O 1
ATOM 3401 N N . PRO B 1 11 ? -47.938 -46.812 10.094 1 19.66 11 PRO B N 1
ATOM 3402 C CA . PRO B 1 11 ? -48.219 -46.625 11.523 1 19.66 11 PRO B CA 1
ATOM 3403 C C . PRO B 1 11 ? -47.312 -45.531 12.133 1 19.66 11 PRO B C 1
ATOM 3405 O O . PRO B 1 11 ? -46.25 -45.25 11.602 1 19.66 11 PRO B O 1
ATOM 3408 N N . SER B 1 12 ? -47.656 -44.844 13.305 1 20.67 12 SER B N 1
ATOM 3409 C CA . SER B 1 12 ? -47.719 -43.656 14.156 1 20.67 12 SER B CA 1
ATOM 3410 C C . SER B 1 12 ? -46.531 -43.562 15.094 1 20.67 12 SER B C 1
ATOM 3412 O O . SER B 1 12 ? -46.406 -42.594 15.852 1 20.67 12 SER B O 1
ATOM 3414 N N . VAL B 1 13 ? -45.375 -44.031 14.859 1 21.44 13 VAL B N 1
ATOM 3415 C CA . VAL B 1 13 ? -44.781 -44.5 16.109 1 21.44 13 VAL B CA 1
ATOM 3416 C C . VAL B 1 13 ? -44.562 -43.344 17.062 1 21.44 13 VAL B C 1
ATOM 3418 O O . VAL B 1 13 ? -43.969 -42.312 16.672 1 21.44 13 VAL B O 1
ATOM 3421 N N . PRO B 1 14 ? -45.062 -43.281 18.188 1 20.98 14 PRO B N 1
ATOM 3422 C CA . PRO B 1 14 ? -45.344 -42.281 19.219 1 20.98 14 PRO B CA 1
ATOM 3423 C C . PRO B 1 14 ? -44.062 -41.875 19.969 1 20.98 14 PRO B C 1
ATOM 3425 O O . PRO B 1 14 ? -43.219 -42.719 20.297 1 20.98 14 PRO B O 1
ATOM 3428 N N . PHE B 1 15 ? -43.375 -40.969 19.5 1 21.81 15 PHE B N 1
ATOM 3429 C CA . PHE B 1 15 ? -42.125 -40.625 20.172 1 21.81 15 PHE B CA 1
ATOM 3430 C C . PHE B 1 15 ? -42.344 -40.438 21.672 1 21.81 15 PHE B C 1
ATOM 3432 O O . PHE B 1 15 ? -43.281 -39.75 22.078 1 21.81 15 PHE B O 1
ATOM 3439 N N . PRO B 1 16 ? -41.969 -41.219 22.453 1 20.22 16 PRO B N 1
ATOM 3440 C CA . PRO B 1 16 ? -42.312 -41.344 23.859 1 20.22 16 PRO B CA 1
ATOM 3441 C C . PRO B 1 16 ? -42.062 -40.062 24.656 1 20.22 16 PRO B C 1
ATOM 3443 O O . PRO B 1 16 ? -41.25 -39.25 24.25 1 20.22 16 PRO B O 1
ATOM 3446 N N . PRO B 1 17 ? -42.844 -39.656 25.5 1 20.09 17 PRO B N 1
ATOM 3447 C CA . PRO B 1 17 ? -43.188 -38.469 26.312 1 20.09 17 PRO B CA 1
ATOM 3448 C C . PRO B 1 17 ? -42.062 -38.062 27.281 1 20.09 17 PRO B C 1
ATOM 3450 O O . PRO B 1 17 ? -41.25 -38.938 27.688 1 20.09 17 PRO B O 1
ATOM 3453 N N . ASP B 1 18 ? -41.344 -37.156 27.016 1 20.83 18 ASP B N 1
ATOM 3454 C CA . ASP B 1 18 ? -40.25 -36.75 27.922 1 20.83 18 ASP B CA 1
ATOM 3455 C C . ASP B 1 18 ? -40.75 -36.75 29.375 1 20.83 18 ASP B C 1
ATOM 3457 O O . ASP B 1 18 ? -41.812 -36.219 29.672 1 20.83 18 ASP B O 1
ATOM 3461 N N . PRO B 1 19 ? -40.219 -37.469 30.141 1 17.42 19 PRO B N 1
ATOM 3462 C CA . PRO B 1 19 ? -40.688 -37.812 31.484 1 17.42 19 PRO B CA 1
ATOM 3463 C C . PRO B 1 19 ? -40.812 -36.594 32.375 1 17.42 19 PRO B C 1
ATOM 3465 O O . PRO B 1 19 ? -40.125 -35.594 32.156 1 17.42 19 PRO B O 1
ATOM 3468 N N . VAL B 1 20 ? -41.781 -36.438 33.281 1 18.83 20 VAL B N 1
ATOM 3469 C CA . VAL B 1 20 ? -42.594 -35.688 34.219 1 18.83 20 VAL B CA 1
ATOM 3470 C C . VAL B 1 20 ? -41.781 -35.406 35.5 1 18.83 20 VAL B C 1
ATOM 3472 O O . VAL B 1 20 ? -42.25 -34.688 36.375 1 18.83 20 VAL B O 1
ATOM 3475 N N . PHE B 1 21 ? -40.406 -35.188 35.5 1 17.48 21 PHE B N 1
ATOM 3476 C CA . PHE B 1 21 ? -40 -35.594 36.844 1 17.48 21 PHE B CA 1
ATOM 3477 C C . PHE B 1 21 ? -40.719 -34.75 37.875 1 17.48 21 PHE B C 1
ATOM 3479 O O . PHE B 1 21 ? -40.906 -33.531 37.688 1 17.48 21 PHE B O 1
ATOM 3486 N N . PRO B 1 22 ? -41.188 -35.188 39.031 1 17.67 22 PRO B N 1
ATOM 3487 C CA . PRO B 1 22 ? -42.125 -34.812 40.094 1 17.67 22 PRO B CA 1
ATOM 3488 C C . PRO B 1 22 ? -41.531 -33.844 41.094 1 17.67 22 PRO B C 1
ATOM 3490 O O . PRO B 1 22 ? -42.281 -33.312 41.938 1 17.67 22 PRO B O 1
ATOM 3493 N N . PHE B 1 23 ? -40.531 -33.094 40.875 1 17.42 23 PHE B N 1
ATOM 3494 C CA . PHE B 1 23 ? -39.906 -33 42.188 1 17.42 23 PHE B CA 1
ATOM 3495 C C . PHE B 1 23 ? -40.906 -32.406 43.219 1 17.42 23 PHE B C 1
ATOM 3497 O O . PHE B 1 23 ? -41.656 -31.484 42.875 1 17.42 23 PHE B O 1
ATOM 3504 N N . ASN B 1 24 ? -40.875 -32.969 44.375 1 16.05 24 ASN B N 1
ATOM 3505 C CA . ASN B 1 24 ? -41.719 -33.094 45.562 1 16.05 24 ASN B CA 1
ATOM 3506 C C . ASN B 1 24 ? -41.844 -31.781 46.312 1 16.05 24 ASN B C 1
ATOM 3508 O O . ASN B 1 24 ? -41.031 -30.859 46.094 1 16.05 24 ASN B O 1
ATOM 3512 N N . ASN B 1 25 ? -42.312 -31.844 47.562 1 16.42 25 ASN B N 1
ATOM 3513 C CA . ASN B 1 25 ? -43.312 -31.375 48.5 1 16.42 25 ASN B CA 1
ATOM 3514 C C . ASN B 1 25 ? -42.75 -30.422 49.531 1 16.42 25 ASN B C 1
ATOM 3516 O O . ASN B 1 25 ? -43.406 -29.484 49.969 1 16.42 25 ASN B O 1
ATOM 3520 N N . PRO B 1 26 ? -41.438 -30.469 50.219 1 16.09 26 PRO B N 1
ATOM 3521 C CA . PRO B 1 26 ? -41.781 -30.656 51.625 1 16.09 26 PRO B CA 1
ATOM 3522 C C . PRO B 1 26 ? -42.312 -29.375 52.281 1 16.09 26 PRO B C 1
ATOM 3524 O O . PRO B 1 26 ? -42.188 -28.297 51.719 1 16.09 26 PRO B O 1
ATOM 3527 N N . ASN B 1 27 ? -42.25 -29.391 53.719 1 16.25 27 ASN B N 1
ATOM 3528 C CA . ASN B 1 27 ? -43 -29.156 54.969 1 16.25 27 ASN B CA 1
ATOM 3529 C C . ASN B 1 27 ? -42.719 -27.766 55.531 1 16.25 27 ASN B C 1
ATOM 3531 O O . ASN B 1 27 ? -41.75 -27.125 55.156 1 16.25 27 ASN B O 1
ATOM 3535 N N . THR B 1 28 ? -43.031 -27.516 56.906 1 17.27 28 THR B N 1
ATOM 3536 C CA . THR B 1 28 ? -43.781 -26.719 57.875 1 17.27 28 THR B CA 1
ATOM 3537 C C . THR B 1 28 ? -42.844 -25.797 58.656 1 17.27 28 THR B C 1
ATOM 3539 O O . THR B 1 28 ? -43.188 -24.641 58.938 1 17.27 28 THR B O 1
ATOM 3542 N N . THR B 1 29 ? -41.438 -26.094 59.125 1 16.27 29 THR B N 1
ATOM 3543 C CA . THR B 1 29 ? -41.469 -26 60.562 1 16.27 29 THR B CA 1
ATOM 3544 C C . THR B 1 29 ? -41.312 -24.547 61.031 1 16.27 29 THR B C 1
ATOM 3546 O O . THR B 1 29 ? -40.719 -23.734 60.312 1 16.27 29 THR B O 1
ATOM 3549 N N . THR B 1 30 ? -41.469 -24.203 62.438 1 17.39 30 THR B N 1
ATOM 3550 C CA . THR B 1 30 ? -42 -23.328 63.469 1 17.39 30 THR B CA 1
ATOM 3551 C C . THR B 1 30 ? -40.875 -22.438 64.062 1 17.39 30 THR B C 1
ATOM 3553 O O . THR B 1 30 ? -41.125 -21.281 64.438 1 17.39 30 THR B O 1
ATOM 3556 N N . THR B 1 31 ? -39.375 -22.719 64 1 16.95 31 THR B N 1
ATOM 3557 C CA . THR B 1 31 ? -38.969 -22.672 65.375 1 16.95 31 THR B CA 1
ATOM 3558 C C . THR B 1 31 ? -38.875 -21.219 65.875 1 16.95 31 THR B C 1
ATOM 3560 O O . THR B 1 31 ? -38.625 -20.312 65.062 1 16.95 31 THR B O 1
ATOM 3563 N N . PRO B 1 32 ? -38.219 -21.047 67.25 1 17.88 32 PRO B N 1
ATOM 3564 C CA . PRO B 1 32 ? -38.531 -20.359 68.5 1 17.88 32 PRO B CA 1
ATOM 3565 C C . PRO B 1 32 ? -37.781 -19.016 68.625 1 17.88 32 PRO B C 1
ATOM 3567 O O . PRO B 1 32 ? -36.875 -18.734 67.812 1 17.88 32 PRO B O 1
ATOM 3570 N N . SER B 1 33 ? -37.562 -18.516 69.875 1 19.25 33 SER B N 1
ATOM 3571 C CA . SER B 1 33 ? -37.812 -17.375 70.75 1 19.25 33 SER B CA 1
ATOM 3572 C C . SER B 1 33 ? -36.531 -16.594 71.062 1 19.25 33 SER B C 1
ATOM 3574 O O . SER B 1 33 ? -36.562 -15.664 71.875 1 19.25 33 SER B O 1
ATOM 3576 N N . GLN B 1 34 ? -35.406 -16.547 70.125 1 17.17 34 GLN B N 1
ATOM 3577 C CA . GLN B 1 34 ? -34.156 -16.484 70.875 1 17.17 34 GLN B CA 1
ATOM 3578 C C . GLN B 1 34 ? -34.062 -15.195 71.688 1 17.17 34 GLN B C 1
ATOM 3580 O O . GLN B 1 34 ? -34.344 -14.109 71.188 1 17.17 34 GLN B O 1
ATOM 3585 N N . PRO B 1 35 ? -33.5 -15.375 73 1 18.58 35 PRO B N 1
ATOM 3586 C CA . PRO B 1 35 ? -33.625 -14.562 74.188 1 18.58 35 PRO B CA 1
ATOM 3587 C C . PRO B 1 35 ? -32.75 -13.32 74.188 1 18.58 35 PRO B C 1
ATOM 3589 O O . PRO B 1 35 ? -31.844 -13.227 73.312 1 18.58 35 PRO B O 1
ATOM 3592 N N . SER B 1 36 ? -32.531 -12.711 75.312 1 19.38 36 SER B N 1
ATOM 3593 C CA . SER B 1 36 ? -32.5 -11.422 76 1 19.38 36 SER B CA 1
ATOM 3594 C C . SER B 1 36 ? -31.094 -10.906 76.188 1 19.38 36 SER B C 1
ATOM 3596 O O . SER B 1 36 ? -30.281 -11.5 76.938 1 19.38 36 SER B O 1
ATOM 3598 N N . ILE B 1 37 ? -30.375 -10.477 75.125 1 19.61 37 ILE B N 1
ATOM 3599 C CA . ILE B 1 37 ? -28.922 -10.266 75.188 1 19.61 37 ILE B CA 1
ATOM 3600 C C . ILE B 1 37 ? -28.562 -9.234 76.25 1 19.61 37 ILE B C 1
ATOM 3602 O O . ILE B 1 37 ? -29.016 -8.086 76.188 1 19.61 37 ILE B O 1
ATOM 3606 N N . ILE B 1 38 ? -28.141 -9.836 77.312 1 18.91 38 ILE B N 1
ATOM 3607 C CA . ILE B 1 38 ? -27.875 -9.117 78.562 1 18.91 38 ILE B CA 1
ATOM 3608 C C . ILE B 1 38 ? -26.656 -8.211 78.438 1 18.91 38 ILE B C 1
ATOM 3610 O O . ILE B 1 38 ? -25.656 -8.609 77.812 1 18.91 38 ILE B O 1
ATOM 3614 N N . GLY B 1 39 ? -26.688 -6.926 78.75 1 19.94 39 GLY B N 1
ATOM 3615 C CA . GLY B 1 39 ? -26.109 -5.605 78.562 1 19.94 39 GLY B CA 1
ATOM 3616 C C . GLY B 1 39 ? -24.719 -5.465 79.125 1 19.94 39 GLY B C 1
ATOM 3617 O O . GLY B 1 39 ? -23.984 -4.535 78.812 1 19.94 39 GLY B O 1
ATOM 3618 N N . PRO B 1 40 ? -24.172 -6.57 80.125 1 19.23 40 PRO B N 1
ATOM 3619 C CA . PRO B 1 40 ? -23.797 -5.734 81.312 1 19.23 40 PRO B CA 1
ATOM 3620 C C . PRO B 1 40 ? -22.5 -4.949 81.062 1 19.23 40 PRO B C 1
ATOM 3622 O O . PRO B 1 40 ? -21.828 -5.16 80.062 1 19.23 40 PRO B O 1
ATOM 3625 N N . SER B 1 41 ? -21.438 -5.266 81.875 1 18.94 41 SER B N 1
ATOM 3626 C CA . SER B 1 41 ? -20.922 -4.395 82.938 1 18.94 41 SER B CA 1
ATOM 3627 C C . SER B 1 41 ? -19.578 -3.797 82.562 1 18.94 41 SER B C 1
ATOM 3629 O O . SER B 1 41 ? -19.047 -4.102 81.5 1 18.94 41 SER B O 1
ATOM 3631 N N . PRO B 1 42 ? -18.484 -4.117 83.312 1 20.88 42 PRO B N 1
ATOM 3632 C CA . PRO B 1 42 ? -17.828 -3.123 84.125 1 20.88 42 PRO B CA 1
ATOM 3633 C C . PRO B 1 42 ? -16.422 -2.766 83.688 1 20.88 42 PRO B C 1
ATOM 3635 O O . PRO B 1 42 ? -15.992 -1.617 83.812 1 20.88 42 PRO B O 1
ATOM 3638 N N . PRO B 1 43 ? -15.492 -3.725 82.812 1 22.25 43 PRO B N 1
ATOM 3639 C CA . PRO B 1 43 ? -14.367 -3.916 83.75 1 22.25 43 PRO B CA 1
ATOM 3640 C C . PRO B 1 43 ? -13.336 -2.795 83.625 1 22.25 43 PRO B C 1
ATOM 3642 O O . PRO B 1 43 ? -13.289 -2.07 82.625 1 22.25 43 PRO B O 1
ATOM 3645 N N . PRO B 1 44 ? -12.148 -2.959 84.312 1 24.08 44 PRO B N 1
ATOM 3646 C CA . PRO B 1 44 ? -11.328 -2.08 85.125 1 24.08 44 PRO B CA 1
ATOM 3647 C C . PRO B 1 44 ? -10.195 -1.414 84.375 1 24.08 44 PRO B C 1
ATOM 3649 O O . PRO B 1 44 ? -9.875 -1.838 83.25 1 24.08 44 PRO B O 1
ATOM 3652 N N . PRO B 1 45 ? -9.148 -0.812 84.938 1 24.86 45 PRO B N 1
ATOM 3653 C CA . PRO B 1 45 ? -8.398 0.445 84.938 1 24.86 45 PRO B CA 1
ATOM 3654 C C . PRO B 1 45 ? -7.039 0.337 84.25 1 24.86 45 PRO B C 1
ATOM 3656 O O . PRO B 1 45 ? -6.16 -0.395 84.688 1 24.86 45 PRO B O 1
ATOM 3659 N N . PRO B 1 46 ? -6.855 0.183 82.875 1 22.67 46 PRO B N 1
ATOM 3660 C CA . PRO B 1 46 ? -5.598 -0.391 82.375 1 22.67 46 PRO B CA 1
ATOM 3661 C C . PRO B 1 46 ? -4.391 0.497 82.688 1 22.67 46 PRO B C 1
ATOM 3663 O O . PRO B 1 46 ? -4.508 1.725 82.688 1 22.67 46 PRO B O 1
ATOM 3666 N N . PHE B 1 47 ? -3.27 -0.094 83.125 1 22.08 47 PHE B N 1
ATOM 3667 C CA . PHE B 1 47 ? -2.064 0.354 83.812 1 22.08 47 PHE B CA 1
ATOM 3668 C C . PHE B 1 47 ? -1.122 1.065 82.812 1 22.08 47 PHE B C 1
ATOM 3670 O O . PHE B 1 47 ? -1.215 0.883 81.625 1 22.08 47 PHE B O 1
ATOM 3677 N N . THR B 1 48 ? 0.191 1.482 83.25 1 22.05 48 THR B N 1
ATOM 3678 C CA . THR B 1 48 ? 1.063 2.645 83.375 1 22.05 48 THR B CA 1
ATOM 3679 C C . THR B 1 48 ? 2.188 2.584 82.312 1 22.05 48 THR B C 1
ATOM 3681 O O . THR B 1 48 ? 2.781 3.609 82 1 22.05 48 THR B O 1
ATOM 3684 N N . THR B 1 49 ? 2.576 1.487 81.5 1 23.38 49 THR B N 1
ATOM 3685 C CA . THR B 1 49 ? 4.016 1.268 81.5 1 23.38 49 THR B CA 1
ATOM 3686 C C . THR B 1 49 ? 4.719 2.277 80.625 1 23.38 49 THR B C 1
ATOM 3688 O O . THR B 1 49 ? 4.145 2.729 79.625 1 23.38 49 THR B O 1
ATOM 3691 N N . ASP B 1 50 ? 6.191 2.58 80.812 1 23.73 50 ASP B N 1
ATOM 3692 C CA . ASP B 1 50 ? 7.23 3.604 80.812 1 23.73 50 ASP B CA 1
ATOM 3693 C C . ASP B 1 50 ? 7.965 3.619 79.438 1 23.73 50 ASP B C 1
ATOM 3695 O O . ASP B 1 50 ? 8.562 2.615 79.062 1 23.73 50 ASP B O 1
ATOM 3699 N N . THR B 1 51 ? 7.703 4.434 78.312 1 24.81 51 THR B N 1
ATOM 3700 C CA . THR B 1 51 ? 7.977 4.41 76.875 1 24.81 51 THR B CA 1
ATOM 3701 C C . THR B 1 51 ? 9.336 5.027 76.562 1 24.81 51 THR B C 1
ATOM 3703 O O . THR B 1 51 ? 9.5 5.73 75.562 1 24.81 51 THR B O 1
ATOM 3706 N N . SER B 1 52 ? 10.383 5 77.438 1 24.41 52 SER B N 1
ATOM 3707 C CA . SER B 1 52 ? 11.43 6.012 77.312 1 24.41 52 SER B CA 1
ATOM 3708 C C . SER B 1 52 ? 12.367 5.711 76.188 1 24.41 52 SER B C 1
ATOM 3710 O O . SER B 1 52 ? 12.945 6.625 75.562 1 24.41 52 SER B O 1
ATOM 3712 N N . ARG B 1 53 ? 13 4.492 76 1 25.59 53 ARG B N 1
ATOM 3713 C CA . ARG B 1 53 ? 14.406 4.254 75.688 1 25.59 53 ARG B CA 1
ATOM 3714 C C . ARG B 1 53 ? 14.719 4.531 74.25 1 25.59 53 ARG B C 1
ATOM 3716 O O . ARG B 1 53 ? 15.867 4.414 73.812 1 25.59 53 ARG B O 1
ATOM 3723 N N . ASP B 1 54 ? 13.766 4.465 73.25 1 26.05 54 ASP B N 1
ATOM 3724 C CA . ASP B 1 54 ? 14.086 3.98 71.938 1 26.05 54 ASP B CA 1
ATOM 3725 C C . ASP B 1 54 ? 14.734 5.078 71.062 1 26.05 54 ASP B C 1
ATOM 3727 O O . ASP B 1 54 ? 14.82 4.961 69.875 1 26.05 54 ASP B O 1
ATOM 3731 N N . GLU B 1 55 ? 15.117 6.266 71.688 1 30.66 55 GLU B N 1
ATOM 3732 C CA . GLU B 1 55 ? 15.438 7.402 70.812 1 30.66 55 GLU B CA 1
ATOM 3733 C C . GLU B 1 55 ? 16.812 7.258 70.188 1 30.66 55 GLU B C 1
ATOM 3735 O O . GLU B 1 55 ? 17.078 7.805 69.125 1 30.66 55 GLU B O 1
ATOM 3740 N N . SER B 1 56 ? 17.812 6.688 71 1 32.69 56 SER B N 1
ATOM 3741 C CA . SER B 1 56 ? 19.219 6.98 70.75 1 32.69 56 SER B CA 1
ATOM 3742 C C . SER B 1 56 ? 19.719 6.352 69.5 1 32.69 56 SER B C 1
ATOM 3744 O O . SER B 1 56 ? 20.625 6.887 68.812 1 32.69 56 SER B O 1
ATOM 3746 N N . LEU B 1 57 ? 19.281 5.066 69.188 1 31.55 57 LEU B N 1
ATOM 3747 C CA . LEU B 1 57 ? 19.984 4.246 68.25 1 31.55 57 LEU B CA 1
ATOM 3748 C C . LEU B 1 57 ? 19.781 4.781 66.812 1 31.55 57 LEU B C 1
ATOM 3750 O O . LEU B 1 57 ? 20.422 4.305 65.875 1 31.55 57 LEU B O 1
ATOM 3754 N N . ARG B 1 58 ? 18.766 5.691 66.562 1 33.38 58 ARG B N 1
ATOM 3755 C CA . ARG B 1 58 ? 18.438 6.105 65.188 1 33.38 58 ARG B CA 1
ATOM 3756 C C . ARG B 1 58 ? 19.531 7.016 64.625 1 33.38 58 ARG B C 1
ATOM 3758 O O . ARG B 1 58 ? 19.641 7.164 63.406 1 33.38 58 ARG B O 1
ATOM 3765 N N . ARG B 1 59 ? 20.219 7.742 65.562 1 39.06 59 ARG B N 1
ATOM 3766 C CA . ARG B 1 59 ? 21.109 8.781 65.062 1 39.06 59 ARG B CA 1
ATOM 3767 C C . ARG B 1 59 ? 22.344 8.172 64.375 1 39.06 59 ARG B C 1
ATOM 3769 O O . ARG B 1 59 ? 22.828 8.688 63.375 1 39.06 59 ARG B O 1
ATOM 3776 N N . VAL B 1 60 ? 22.859 7.062 65.125 1 41.44 60 VAL B N 1
ATOM 3777 C CA . VAL B 1 60 ? 24.125 6.539 64.625 1 41.44 60 VAL B CA 1
ATOM 3778 C C . VAL B 1 60 ? 23.984 5.988 63.219 1 41.44 60 VAL B C 1
ATOM 3780 O O . VAL B 1 60 ? 24.859 6.164 62.375 1 41.44 60 VAL B O 1
ATOM 3783 N N . ALA B 1 61 ? 22.656 5.371 63 1 42.94 61 ALA B N 1
ATOM 3784 C CA . ALA B 1 61 ? 22.516 4.684 61.719 1 42.94 61 ALA B CA 1
ATOM 3785 C C . ALA B 1 61 ? 22.516 5.68 60.562 1 42.94 61 ALA B C 1
ATOM 3787 O O . ALA B 1 61 ? 23 5.375 59.469 1 42.94 61 ALA B O 1
ATOM 3788 N N . LEU B 1 62 ? 22 6.945 60.875 1 45.72 62 LEU B N 1
ATOM 3789 C CA . LEU B 1 62 ? 21.891 7.945 59.812 1 45.72 62 LEU B CA 1
ATOM 3790 C C . LEU B 1 62 ? 23.281 8.414 59.375 1 45.72 62 LEU B C 1
ATOM 3792 O O . LEU B 1 62 ? 23.516 8.602 58.188 1 45.72 62 LEU B O 1
ATOM 3796 N N . THR B 1 63 ? 24.219 8.508 60.438 1 49.12 63 THR B N 1
ATOM 3797 C CA . THR B 1 63 ? 25.547 9.031 60.094 1 49.12 63 THR B CA 1
ATOM 3798 C C . THR B 1 63 ? 26.297 8.078 59.156 1 49.12 63 THR B C 1
ATOM 3800 O O . THR B 1 63 ? 26.953 8.516 58.219 1 49.12 63 THR B O 1
ATOM 3803 N N . LEU B 1 64 ? 26.031 6.758 59.469 1 47.56 64 LEU B N 1
ATOM 3804 C CA . LEU B 1 64 ? 26.766 5.789 58.688 1 47.56 64 LEU B CA 1
ATOM 3805 C C . LEU B 1 64 ? 26.281 5.809 57.219 1 47.56 64 LEU B C 1
ATOM 3807 O O . LEU B 1 64 ? 27.078 5.613 56.312 1 47.56 64 LEU B O 1
ATOM 3811 N N . LEU B 1 65 ? 24.891 6.137 57.094 1 47.06 65 LEU B N 1
ATOM 3812 C CA . LEU B 1 65 ? 24.344 6.18 55.75 1 47.06 65 LEU B CA 1
ATOM 3813 C C . LEU B 1 65 ? 24.953 7.32 54.938 1 47.06 65 LEU B C 1
ATOM 3815 O O . LEU B 1 65 ? 25.281 7.148 53.75 1 47.06 65 LEU B O 1
ATOM 3819 N N . ILE B 1 66 ? 25.219 8.438 55.688 1 51.28 66 ILE B N 1
ATOM 3820 C CA . ILE B 1 66 ? 25.734 9.609 54.969 1 51.28 66 ILE B CA 1
ATOM 3821 C C . ILE B 1 66 ? 27.172 9.328 54.5 1 51.28 66 ILE B C 1
ATOM 3823 O O . ILE B 1 66 ? 27.531 9.664 53.375 1 51.28 66 ILE B O 1
ATOM 3827 N N . ILE B 1 67 ? 27.969 8.602 55.438 1 52.03 67 ILE B N 1
ATOM 3828 C CA . ILE B 1 67 ? 29.359 8.352 55.094 1 52.03 67 ILE B CA 1
ATOM 3829 C C . ILE B 1 67 ? 29.438 7.445 53.875 1 52.03 67 ILE B C 1
ATOM 3831 O O . ILE B 1 67 ? 30.281 7.652 52.969 1 52.03 67 ILE B O 1
ATOM 3835 N N . GLY B 1 68 ? 28.438 6.492 53.781 1 47.72 68 GLY B N 1
ATOM 3836 C CA . GLY B 1 68 ? 28.469 5.582 52.656 1 47.72 68 GLY B CA 1
ATOM 3837 C C . GLY B 1 68 ? 28.234 6.277 51.344 1 47.72 68 GLY B C 1
ATOM 3838 O O . GLY B 1 68 ? 28.875 5.941 50.344 1 47.72 68 GLY B O 1
ATOM 3839 N N . VAL B 1 69 ? 27.297 7.277 51.344 1 54 69 VAL B N 1
ATOM 3840 C CA . VAL B 1 69 ? 26.938 7.969 50.125 1 54 69 VAL B CA 1
ATOM 3841 C C . VAL B 1 69 ? 28.141 8.766 49.625 1 54 69 VAL B C 1
ATOM 3843 O O . VAL B 1 69 ? 28.422 8.797 48.406 1 54 69 VAL B O 1
ATOM 3846 N N . VAL B 1 70 ? 28.922 9.344 50.594 1 54.44 70 VAL B N 1
ATOM 3847 C CA . VAL B 1 70 ? 30.031 10.195 50.188 1 54.44 70 VAL B CA 1
ATOM 3848 C C . VAL B 1 70 ? 31.156 9.344 49.594 1 54.44 70 VAL B C 1
ATOM 3850 O O . VAL B 1 70 ? 31.734 9.703 48.562 1 54.44 70 VAL B O 1
ATOM 3853 N N . LEU B 1 71 ? 31.391 8.133 50.219 1 53.75 71 LEU B N 1
ATOM 3854 C CA . LEU B 1 71 ? 32.469 7.277 49.719 1 53.75 71 LEU B CA 1
ATOM 3855 C C . LEU B 1 71 ? 32.125 6.75 48.344 1 53.75 71 LEU B C 1
ATOM 3857 O O . LEU B 1 71 ? 33 6.668 47.469 1 53.75 71 LEU B O 1
ATOM 3861 N N . GLY B 1 72 ? 30.781 6.469 48.125 1 51.5 72 GLY B N 1
ATOM 3862 C CA . GLY B 1 72 ? 30.375 5.98 46.812 1 51.5 72 GLY B CA 1
ATOM 3863 C C . GLY B 1 72 ? 30.547 7.012 45.719 1 51.5 72 GLY B C 1
ATOM 3864 O O . GLY B 1 72 ? 31.016 6.691 44.625 1 51.5 72 GLY B O 1
ATOM 3865 N N . ALA B 1 73 ? 30.234 8.273 46.062 1 58.94 73 ALA B N 1
ATOM 3866 C CA . ALA B 1 73 ? 30.344 9.359 45.094 1 58.94 73 ALA B CA 1
ATOM 3867 C C . ALA B 1 73 ? 31.797 9.617 44.719 1 58.94 73 ALA B C 1
ATOM 3869 O O . ALA B 1 73 ? 32.094 9.93 43.562 1 58.94 73 ALA B O 1
ATOM 3870 N N . THR B 1 74 ? 32.719 9.461 45.719 1 56.84 74 THR B N 1
ATOM 3871 C CA . THR B 1 74 ? 34.156 9.68 45.438 1 56.84 74 THR B CA 1
ATOM 3872 C C . THR B 1 74 ? 34.688 8.602 44.5 1 56.84 74 THR B C 1
ATOM 3874 O O . THR B 1 74 ? 35.469 8.891 43.594 1 56.84 74 THR B O 1
ATOM 3877 N N . LEU B 1 75 ? 34.156 7.34 44.719 1 55.12 75 LEU B N 1
ATOM 3878 C CA . LEU B 1 75 ? 34.656 6.254 43.906 1 55.12 75 LEU B CA 1
ATOM 3879 C C . LEU B 1 75 ? 34.188 6.422 42.469 1 55.12 75 LEU B C 1
ATOM 3881 O O . LEU B 1 75 ? 34.938 6.172 41.5 1 55.12 75 LEU B O 1
ATOM 3885 N N . VAL B 1 76 ? 32.938 6.961 42.281 1 58.41 76 VAL B N 1
ATOM 3886 C CA . VAL B 1 76 ? 32.406 7.176 40.938 1 58.41 76 VAL B CA 1
ATOM 3887 C C . VAL B 1 76 ? 33.188 8.305 40.25 1 58.41 76 VAL B C 1
ATOM 3889 O O . VAL B 1 76 ? 33.531 8.211 39.062 1 58.41 76 VAL B O 1
ATOM 3892 N N . SER B 1 77 ? 33.625 9.359 41.031 1 57 77 SER B N 1
ATOM 3893 C CA . SER B 1 77 ? 34.375 10.477 40.469 1 57 77 SER B CA 1
ATOM 3894 C C . SER B 1 77 ? 35.75 10.039 40.031 1 57 77 SER B C 1
ATOM 3896 O O . SER B 1 77 ? 36.25 10.5 39 1 57 77 SER B O 1
ATOM 3898 N N . ILE B 1 78 ? 36.344 9.086 40.812 1 57.94 78 ILE B N 1
ATOM 3899 C CA . ILE B 1 78 ? 37.688 8.602 40.438 1 57.94 78 ILE B CA 1
ATOM 3900 C C . ILE B 1 78 ? 37.594 7.773 39.156 1 57.94 78 ILE B C 1
ATOM 3902 O O . ILE B 1 78 ? 38.438 7.91 38.281 1 57.94 78 ILE B O 1
ATOM 3906 N N . GLY B 1 79 ? 36.469 6.984 39.031 1 52.47 79 GLY B N 1
ATOM 3907 C CA . GLY B 1 79 ? 36.281 6.195 37.844 1 52.47 79 GLY B CA 1
ATOM 3908 C C . GLY B 1 79 ? 36.125 7.039 36.594 1 52.47 79 GLY B C 1
ATOM 3909 O O . GLY B 1 79 ? 36.719 6.727 35.531 1 52.47 79 GLY B O 1
ATOM 3910 N N . VAL B 1 80 ? 35.406 8.195 36.688 1 58.41 80 VAL B N 1
ATOM 3911 C CA . VAL B 1 80 ? 35.219 9.109 35.594 1 58.41 80 VAL B CA 1
ATOM 3912 C C . VAL B 1 80 ? 36.531 9.766 35.219 1 58.41 80 VAL B C 1
ATOM 3914 O O . VAL B 1 80 ? 36.844 9.914 34.031 1 58.41 80 VAL B O 1
ATOM 3917 N N . CYS B 1 81 ? 37.375 10.102 36.25 1 53.38 81 CYS B N 1
ATOM 3918 C CA . CYS B 1 81 ? 38.656 10.727 35.969 1 53.38 81 CYS B CA 1
ATOM 3919 C C . CYS B 1 81 ? 39.594 9.773 35.219 1 53.38 81 CYS B C 1
ATOM 3921 O O . CYS B 1 81 ? 40.25 10.172 34.25 1 53.38 81 CYS B O 1
ATOM 3923 N N . VAL B 1 82 ? 39.594 8.5 35.719 1 52.84 82 VAL B N 1
ATOM 3924 C CA . VAL B 1 82 ? 40.438 7.512 35.062 1 52.84 82 VAL B CA 1
ATOM 3925 C C . VAL B 1 82 ? 39.969 7.289 33.625 1 52.84 82 VAL B C 1
ATOM 3927 O O . VAL B 1 82 ? 40.781 7.203 32.688 1 52.84 82 VAL B O 1
ATOM 3930 N N . PHE B 1 83 ? 38.656 7.305 33.406 1 50.56 83 PHE B N 1
ATOM 3931 C CA . PHE B 1 83 ? 38.125 7.078 32.062 1 50.56 83 PHE B CA 1
ATOM 3932 C C . PHE B 1 83 ? 38.469 8.25 31.141 1 50.56 83 PHE B C 1
ATOM 3934 O O . PHE B 1 83 ? 38.875 8.047 29.984 1 50.56 83 PHE B O 1
ATOM 3941 N N . VAL B 1 84 ? 38.438 9.516 31.609 1 51.62 84 VAL B N 1
ATOM 3942 C CA . VAL B 1 84 ? 38.75 10.695 30.812 1 51.62 84 VAL B CA 1
ATOM 3943 C C . VAL B 1 84 ? 40.25 10.695 30.469 1 51.62 84 VAL B C 1
ATOM 3945 O O . VAL B 1 84 ? 40.625 11.031 29.359 1 51.62 84 VAL B O 1
ATOM 3948 N N . CYS B 1 85 ? 41.094 10.289 31.469 1 47.44 85 CYS B N 1
ATOM 3949 C CA . CYS B 1 85 ? 42.531 10.281 31.219 1 47.44 85 CYS B CA 1
ATOM 3950 C C . CYS B 1 85 ? 42.875 9.25 30.156 1 47.44 85 CYS B C 1
ATOM 3952 O O . CYS B 1 85 ? 43.719 9.5 29.281 1 47.44 85 CYS B O 1
ATOM 3954 N N . PHE B 1 86 ? 42.219 8.016 30.281 1 46.62 86 PHE B N 1
ATOM 3955 C CA . PHE B 1 86 ? 42.531 6.992 29.281 1 46.62 86 PHE B CA 1
ATOM 3956 C C . PHE B 1 86 ? 42 7.391 27.906 1 46.62 86 PHE B C 1
ATOM 3958 O O . PHE B 1 86 ? 42.625 7.094 26.891 1 46.62 86 PHE B O 1
ATOM 3965 N N . TYR B 1 87 ? 40.844 8.141 27.891 1 44.78 87 TYR B N 1
ATOM 3966 C CA . TYR B 1 87 ? 40.281 8.562 26.609 1 44.78 87 TYR B CA 1
ATOM 3967 C C . TYR B 1 87 ? 41.156 9.641 25.969 1 44.78 87 TYR B C 1
ATOM 3969 O O . TYR B 1 87 ? 41.344 9.648 24.75 1 44.78 87 TYR B O 1
ATOM 3977 N N . LYS B 1 88 ? 41.688 10.547 26.812 1 42.22 88 LYS B N 1
ATOM 3978 C CA . LYS B 1 88 ? 42.531 11.602 26.281 1 42.22 88 LYS B CA 1
ATOM 3979 C C . LYS B 1 88 ? 43.844 11.039 25.719 1 42.22 88 LYS B C 1
ATOM 3981 O O . LYS B 1 88 ? 44.406 11.586 24.781 1 42.22 88 LYS B O 1
ATOM 3986 N N . ARG B 1 89 ? 44.406 10.031 26.484 1 40.62 89 ARG B N 1
ATOM 3987 C CA . ARG B 1 89 ? 45.688 9.516 26.016 1 40.62 89 ARG B CA 1
ATOM 3988 C C . ARG B 1 89 ? 45.531 8.836 24.656 1 40.62 89 ARG B C 1
ATOM 3990 O O . ARG B 1 89 ? 46.406 8.906 23.812 1 40.62 89 ARG B O 1
ATOM 3997 N N . LYS B 1 90 ? 44.406 8.031 24.5 1 39.31 90 LYS B N 1
ATOM 3998 C CA . LYS B 1 90 ? 44.281 7.332 23.219 1 39.31 90 LYS B CA 1
ATOM 3999 C C . LYS B 1 90 ? 44.094 8.312 22.062 1 39.31 90 LYS B C 1
ATOM 4001 O O . LYS B 1 90 ? 44.438 8 20.922 1 39.31 90 LYS B O 1
ATOM 4006 N N . LYS B 1 91 ? 43.531 9.523 22.297 1 36.62 91 LYS B N 1
ATOM 4007 C CA . LYS B 1 91 ? 43.344 10.508 21.234 1 36.62 91 LYS B CA 1
ATOM 4008 C C . LYS B 1 91 ? 44.688 11.133 20.844 1 36.62 91 LYS B C 1
ATOM 4010 O O . LYS B 1 91 ? 44.812 11.688 19.734 1 36.62 91 LYS B O 1
ATOM 4015 N N . LYS B 1 92 ? 45.594 11.25 21.797 1 36.16 92 LYS B N 1
ATOM 4016 C CA . LYS B 1 92 ? 46.844 11.945 21.453 1 36.16 92 LYS B CA 1
ATOM 4017 C C . LYS B 1 92 ? 47.656 11.148 20.422 1 36.16 92 LYS B C 1
ATOM 4019 O O . LYS B 1 92 ? 48.312 11.734 19.562 1 36.16 92 LYS B O 1
ATOM 4024 N N . LYS B 1 93 ? 47.781 9.828 20.719 1 34.16 93 LYS B N 1
ATOM 4025 C CA . LYS B 1 93 ? 48.688 9.07 19.859 1 34.16 93 LYS B CA 1
ATOM 4026 C C . LYS B 1 93 ? 48.156 9.039 18.422 1 34.16 93 LYS B C 1
ATOM 4028 O O . LYS B 1 93 ? 48.969 8.875 17.484 1 34.16 93 LYS B O 1
ATOM 4033 N N . MET B 1 94 ? 46.812 9.055 18.281 1 30.19 94 MET B N 1
ATOM 4034 C CA . MET B 1 94 ? 46.344 8.875 16.906 1 30.19 94 MET B CA 1
ATOM 4035 C C . MET B 1 94 ? 46.562 10.141 16.078 1 30.19 94 MET B C 1
ATOM 4037 O O . MET B 1 94 ? 46.344 10.148 14.875 1 30.19 94 MET B O 1
ATOM 4041 N N . LYS B 1 95 ? 46.812 11.328 16.766 1 30.36 95 LYS B N 1
ATOM 4042 C CA . LYS B 1 95 ? 47 12.586 16.047 1 30.36 95 LYS B CA 1
ATOM 4043 C C . LYS B 1 95 ? 48.312 12.602 15.289 1 30.36 95 LYS B C 1
ATOM 4045 O O . LYS B 1 95 ? 48.469 13.297 14.281 1 30.36 95 LYS B O 1
ATOM 4050 N N . MET B 1 96 ? 49.406 12.117 15.961 1 27.28 96 MET B N 1
ATOM 4051 C CA . MET B 1 96 ? 50.719 12.391 15.391 1 27.28 96 MET B CA 1
ATOM 4052 C C . MET B 1 96 ? 50.875 11.742 14.023 1 27.28 96 MET B C 1
ATOM 4054 O O . MET B 1 96 ? 51.688 12.188 13.203 1 27.28 96 MET B O 1
ATOM 4058 N N . LYS B 1 97 ? 50.438 10.469 13.891 1 28.28 97 LYS B N 1
ATOM 4059 C CA . LYS B 1 97 ? 50.844 9.797 12.664 1 28.28 97 LYS B CA 1
ATOM 4060 C C . LYS B 1 97 ? 50.156 10.398 11.445 1 28.28 97 LYS B C 1
ATOM 4062 O O . LYS B 1 97 ? 50.344 9.922 10.32 1 28.28 97 LYS B O 1
ATOM 4067 N N . LYS B 1 98 ? 49.156 11.273 11.688 1 27.36 98 LYS B N 1
ATOM 4068 C CA . LYS B 1 98 ? 48.375 11.695 10.523 1 27.36 98 LYS B CA 1
ATOM 4069 C C . LYS B 1 98 ? 49.125 12.742 9.711 1 27.36 98 LYS B C 1
ATOM 4071 O O . LYS B 1 98 ? 48.625 13.258 8.719 1 27.36 98 LYS B O 1
ATOM 4076 N N . LYS B 1 99 ? 50.156 13.367 10.297 1 26.83 99 LYS B N 1
ATOM 4077 C CA . LYS B 1 99 ? 50.625 14.555 9.586 1 26.83 99 LYS B CA 1
ATOM 4078 C C . LYS B 1 99 ? 51.25 14.188 8.242 1 26.83 99 LYS B C 1
ATOM 4080 O O . LYS B 1 99 ? 51.094 14.922 7.258 1 26.83 99 LYS B O 1
ATOM 4085 N N . ASN B 1 100 ? 52.156 13.273 8.273 1 23.17 100 ASN B N 1
ATOM 4086 C CA . ASN B 1 100 ? 53.125 13.312 7.199 1 23.17 100 ASN B CA 1
ATOM 4087 C C . ASN B 1 100 ? 52.531 12.922 5.855 1 23.17 100 ASN B C 1
ATOM 4089 O O . ASN B 1 100 ? 53.031 13.32 4.801 1 23.17 100 ASN B O 1
ATOM 4093 N N . ASP B 1 101 ? 51.75 11.812 5.883 1 23.16 101 ASP B N 1
ATOM 4094 C CA . ASP B 1 101 ? 51.656 11.039 4.648 1 23.16 101 ASP B CA 1
ATOM 4095 C C . ASP B 1 101 ? 50.719 11.711 3.656 1 23.16 101 ASP B C 1
ATOM 4097 O O . ASP B 1 101 ? 50.312 11.102 2.664 1 23.16 101 ASP B O 1
ATOM 4101 N N . THR B 1 102 ? 50.219 12.93 3.975 1 22.72 102 THR B N 1
ATOM 4102 C CA . THR B 1 102 ? 49.156 13.516 3.182 1 22.72 102 THR B CA 1
ATOM 4103 C C . THR B 1 102 ? 49.656 13.922 1.801 1 22.72 102 THR B C 1
ATOM 4105 O O . THR B 1 102 ? 48.906 14.484 1 1 22.72 102 THR B O 1
ATOM 4108 N N . GLU B 1 103 ? 51 14 1.688 1 21 103 GLU B N 1
ATOM 4109 C CA . GLU B 1 103 ? 51.375 14.812 0.538 1 21 103 GLU B CA 1
ATOM 4110 C C . GLU B 1 103 ? 50.938 14.172 -0.77 1 21 103 GLU B C 1
ATOM 4112 O O . GLU B 1 103 ? 50.562 14.867 -1.719 1 21 103 GLU B O 1
ATOM 4117 N N . ALA B 1 104 ? 51.344 12.867 -0.81 1 21.33 104 ALA B N 1
ATOM 4118 C CA . ALA B 1 104 ? 51.688 12.414 -2.16 1 21.33 104 ALA B CA 1
ATOM 4119 C C . ALA B 1 104 ? 50.406 12.32 -3.018 1 21.33 104 ALA B C 1
ATOM 4121 O O . ALA B 1 104 ? 50.5 12.312 -4.25 1 21.33 104 ALA B O 1
ATOM 4122 N N . ALA B 1 105 ? 49.281 11.914 -2.305 1 22.56 105 ALA B N 1
ATOM 4123 C CA . ALA B 1 105 ? 48.406 11.141 -3.191 1 22.56 105 ALA B CA 1
ATOM 4124 C C . ALA B 1 105 ? 47.656 12.047 -4.141 1 22.56 105 ALA B C 1
ATOM 4126 O O . ALA B 1 105 ? 46.688 11.625 -4.773 1 22.56 105 ALA B O 1
ATOM 4127 N N . ILE B 1 106 ? 47.875 13.328 -4.156 1 20.97 106 ILE B N 1
ATOM 4128 C CA . ILE B 1 106 ? 46.906 14.203 -4.785 1 20.97 106 ILE B CA 1
ATOM 4129 C C . ILE B 1 106 ? 46.781 13.867 -6.27 1 20.97 106 ILE B C 1
ATOM 4131 O O . ILE B 1 106 ? 45.844 14.297 -6.938 1 20.97 106 ILE B O 1
ATOM 4135 N N . ASN B 1 107 ? 47.844 13.273 -6.867 1 21.14 107 ASN B N 1
ATOM 4136 C CA . ASN B 1 107 ? 47.906 13.781 -8.234 1 21.14 107 ASN B CA 1
ATOM 4137 C C . ASN B 1 107 ? 46.875 13.086 -9.133 1 21.14 107 ASN B C 1
ATOM 4139 O O . ASN B 1 107 ? 46.781 13.391 -10.328 1 21.14 107 ASN B O 1
ATOM 4143 N N . GLY B 1 108 ? 46.5 11.727 -8.867 1 20.92 108 GLY B N 1
ATOM 4144 C CA . GLY B 1 108 ? 46.219 11.031 -10.109 1 20.92 108 GLY B CA 1
ATOM 4145 C C . GLY B 1 108 ? 44.875 11.43 -10.703 1 20.92 108 GLY B C 1
ATOM 4146 O O . GLY B 1 108 ? 43.875 11.578 -9.977 1 20.92 108 GLY B O 1
ATOM 4147 N N . GLU B 1 109 ? 44.719 12.125 -11.836 1 22.2 109 GLU B N 1
ATOM 4148 C CA . GLU B 1 109 ? 43.719 12.836 -12.633 1 22.2 109 GLU B CA 1
ATOM 4149 C C . GLU B 1 109 ? 42.656 11.883 -13.164 1 22.2 109 GLU B C 1
ATOM 4151 O O . GLU B 1 109 ? 41.812 12.281 -13.977 1 22.2 109 GLU B O 1
ATOM 4156 N N . ASP B 1 110 ? 42.562 10.555 -12.656 1 23.05 110 ASP B N 1
ATOM 4157 C CA . ASP B 1 110 ? 41.844 9.719 -13.602 1 23.05 110 ASP B CA 1
ATOM 4158 C C . ASP B 1 110 ? 40.375 10.18 -13.742 1 23.05 110 ASP B C 1
ATOM 4160 O O . ASP B 1 110 ? 39.688 10.414 -12.742 1 23.05 110 ASP B O 1
ATOM 4164 N N . SER B 1 111 ? 40.031 10.68 -14.93 1 24.33 111 SER B N 1
ATOM 4165 C CA . SER B 1 111 ? 38.812 11.242 -15.492 1 24.33 111 SER B CA 1
ATOM 4166 C C . SER B 1 111 ? 37.688 10.211 -15.516 1 24.33 111 SER B C 1
ATOM 4168 O O . SER B 1 111 ? 37.688 9.281 -16.328 1 24.33 111 SER B O 1
ATOM 4170 N N . LEU B 1 112 ? 37.438 9.477 -14.414 1 24.22 112 LEU B N 1
ATOM 4171 C CA . LEU B 1 112 ? 36.312 8.539 -14.461 1 24.22 112 LEU B CA 1
ATOM 4172 C C . LEU B 1 112 ? 35.062 9.203 -15.031 1 24.22 112 LEU B C 1
ATOM 4174 O O . LEU B 1 112 ? 34.625 10.242 -14.539 1 24.22 112 LEU B O 1
ATOM 4178 N N . ASP B 1 113 ? 34.875 8.914 -16.359 1 25.62 113 ASP B N 1
ATOM 4179 C CA . ASP B 1 113 ? 33.719 9.336 -17.141 1 25.62 113 ASP B CA 1
ATOM 4180 C C . ASP B 1 113 ? 32.438 8.766 -16.547 1 25.62 113 ASP B C 1
ATOM 4182 O O . ASP B 1 113 ? 32.156 7.562 -16.656 1 25.62 113 ASP B O 1
ATOM 4186 N N . PRO B 1 114 ? 32.188 8.734 -15.281 1 27.25 114 PRO B N 1
ATOM 4187 C CA . PRO B 1 114 ? 30.969 8.141 -14.758 1 27.25 114 PRO B CA 1
ATOM 4188 C C . PRO B 1 114 ? 29.734 8.508 -15.578 1 27.25 114 PRO B C 1
ATOM 4190 O O . PRO B 1 114 ? 29.688 9.586 -16.172 1 27.25 114 PRO B O 1
ATOM 4193 N N . LYS B 1 115 ? 28.906 7.402 -15.977 1 29.66 115 LYS B N 1
ATOM 4194 C CA . LYS B 1 115 ? 27.562 7.402 -16.547 1 29.66 115 LYS B CA 1
ATOM 4195 C C . LYS B 1 115 ? 26.703 8.492 -15.898 1 29.66 115 LYS B C 1
ATOM 4197 O O . LYS B 1 115 ? 26.031 8.242 -14.891 1 29.66 115 LYS B O 1
ATOM 4202 N N . ASP B 1 116 ? 27.266 9.672 -15.773 1 29.06 116 ASP B N 1
ATOM 4203 C CA . ASP B 1 116 ? 26.797 11 -15.391 1 29.06 116 ASP B CA 1
ATOM 4204 C C . ASP B 1 116 ? 25.609 11.438 -16.234 1 29.06 116 ASP B C 1
ATOM 4206 O O . ASP B 1 116 ? 25.266 12.617 -16.281 1 29.06 116 ASP B O 1
ATOM 4210 N N . ASN B 1 117 ? 25.219 10.484 -17.141 1 30.64 117 ASN B N 1
ATOM 4211 C CA . ASN B 1 117 ? 24.328 11.062 -18.156 1 30.64 117 ASN B CA 1
ATOM 4212 C C . ASN B 1 117 ? 22.953 11.352 -17.594 1 30.64 117 ASN B C 1
ATOM 4214 O O . ASN B 1 117 ? 22.234 12.219 -18.094 1 30.64 117 ASN B O 1
ATOM 4218 N N . ASN B 1 118 ? 22.531 10.375 -16.766 1 30.09 118 ASN B N 1
ATOM 4219 C CA . ASN B 1 118 ? 21.141 10.672 -16.422 1 30.09 118 ASN B CA 1
ATOM 4220 C C . ASN B 1 118 ? 21.031 11.953 -15.609 1 30.09 118 ASN B C 1
ATOM 4222 O O . ASN B 1 118 ? 19.953 12.555 -15.531 1 30.09 118 ASN B O 1
ATOM 4226 N N . LEU B 1 119 ? 22.109 12.32 -14.875 1 31.09 119 LEU B N 1
ATOM 4227 C CA . LEU B 1 119 ? 22.172 13.648 -14.258 1 31.09 119 LEU B CA 1
ATOM 4228 C C . LEU B 1 119 ? 22.344 14.734 -15.312 1 31.09 119 LEU B C 1
ATOM 4230 O O . LEU B 1 119 ? 21.984 15.891 -15.086 1 31.09 119 LEU B O 1
ATOM 4234 N N . GLN B 1 120 ? 23.094 14.422 -16.406 1 32.97 120 GLN B N 1
ATOM 4235 C CA . GLN B 1 120 ? 23.281 15.406 -17.469 1 32.97 120 GLN B CA 1
ATOM 4236 C C . GLN B 1 120 ? 21.953 15.75 -18.141 1 32.97 120 GLN B C 1
ATOM 4238 O O . GLN B 1 120 ? 21.719 16.891 -18.531 1 32.97 120 GLN B O 1
ATOM 4243 N N . GLN B 1 121 ? 21.141 14.695 -18.344 1 33.91 121 GLN B N 1
ATOM 4244 C CA . GLN B 1 121 ? 19.859 15.031 -18.953 1 33.91 121 GLN B CA 1
ATOM 4245 C C . GLN B 1 121 ? 18.984 15.828 -17.984 1 33.91 121 GLN B C 1
ATOM 4247 O O . GLN B 1 121 ? 18.203 16.672 -18.391 1 33.91 121 GLN B O 1
ATOM 4252 N N . TRP B 1 122 ? 19.109 15.539 -16.719 1 34.69 122 TRP B N 1
ATOM 4253 C CA . TRP B 1 122 ? 18.453 16.438 -15.766 1 34.69 122 TRP B CA 1
ATOM 4254 C C . TRP B 1 122 ? 19.078 17.828 -15.82 1 34.69 122 TRP B C 1
ATOM 4256 O O . TRP B 1 122 ? 18.391 18.828 -15.633 1 34.69 122 TRP B O 1
ATOM 4266 N N . ASN B 1 123 ? 20.391 17.922 -16.047 1 34.91 123 ASN B N 1
ATOM 4267 C CA . ASN B 1 123 ? 20.969 19.25 -16.234 1 34.91 123 ASN B CA 1
ATOM 4268 C C . ASN B 1 123 ? 20.453 19.922 -17.484 1 34.91 123 ASN B C 1
ATOM 4270 O O . ASN B 1 123 ? 20.312 21.156 -17.531 1 34.91 123 ASN B O 1
ATOM 4274 N N . HIS B 1 124 ? 20.438 19.219 -18.625 1 35.25 124 HIS B N 1
ATOM 4275 C CA . HIS B 1 124 ? 20.047 19.922 -19.828 1 35.25 124 HIS B CA 1
ATOM 4276 C C . HIS B 1 124 ? 18.562 20.266 -19.812 1 35.25 124 HIS B C 1
ATOM 4278 O O . HIS B 1 124 ? 18.156 21.312 -20.297 1 35.25 124 HIS B O 1
ATOM 4284 N N . GLN B 1 125 ? 17.656 19.203 -19.609 1 34.28 125 GLN B N 1
ATOM 4285 C CA . GLN B 1 125 ? 16.266 19.609 -19.734 1 34.28 125 GLN B CA 1
ATOM 4286 C C . GLN B 1 125 ? 15.836 20.5 -18.578 1 34.28 125 GLN B C 1
ATOM 4288 O O . GLN B 1 125 ? 14.82 21.188 -18.672 1 34.28 125 GLN B O 1
ATOM 4293 N N . SER B 1 126 ? 16.312 20.266 -17.375 1 34.41 126 SER B N 1
ATOM 4294 C CA . SER B 1 126 ? 16.047 21.281 -16.359 1 34.41 126 SER B CA 1
ATOM 4295 C C . SER B 1 126 ? 16.797 22.578 -16.641 1 34.41 126 SER B C 1
ATOM 4297 O O . SER B 1 126 ? 17.219 23.266 -15.719 1 34.41 126 SER B O 1
ATOM 4299 N N . SER B 1 127 ? 17.438 22.766 -17.703 1 33.56 127 SER B N 1
ATOM 4300 C CA . SER B 1 127 ? 17.828 24.125 -18.047 1 33.56 127 SER B CA 1
ATOM 4301 C C . SER B 1 127 ? 16.672 25.094 -17.828 1 33.56 127 SER B C 1
ATOM 4303 O O . SER B 1 127 ? 16.734 26.266 -18.219 1 33.56 127 SER B O 1
ATOM 4305 N N . SER B 1 128 ? 15.406 24.562 -17.859 1 32.44 128 SER B N 1
ATOM 4306 C CA . SER B 1 128 ? 14.477 25.672 -17.688 1 32.44 128 SER B CA 1
ATOM 4307 C C . SER B 1 128 ? 14.812 26.484 -16.422 1 32.44 128 SER B C 1
ATOM 4309 O O . SER B 1 128 ? 15.039 25.906 -15.359 1 32.44 128 SER B O 1
ATOM 4311 N N . SER B 1 129 ? 15.266 27.703 -16.5 1 35.78 129 SER B N 1
ATOM 4312 C CA . SER B 1 129 ? 15.43 28.906 -15.688 1 35.78 129 SER B CA 1
ATOM 4313 C C . SER B 1 129 ? 14.477 28.891 -14.492 1 35.78 129 SER B C 1
ATOM 4315 O O . SER B 1 129 ? 14.727 29.562 -13.492 1 35.78 129 SER B O 1
ATOM 4317 N N . ASP B 1 130 ? 13.234 28.281 -14.547 1 37.44 130 ASP B N 1
ATOM 4318 C CA . ASP B 1 130 ? 12.125 28.734 -13.711 1 37.44 130 ASP B CA 1
ATOM 4319 C C . ASP B 1 130 ? 12.156 28.062 -12.344 1 37.44 130 ASP B C 1
ATOM 4321 O O . ASP B 1 130 ? 11.219 28.203 -11.555 1 37.44 130 ASP B O 1
ATOM 4325 N N . ILE B 1 131 ? 12.773 26.875 -12.156 1 46.03 131 ILE B N 1
ATOM 4326 C CA . ILE B 1 131 ? 12.648 26.531 -10.75 1 46.03 131 ILE B CA 1
ATOM 4327 C C . ILE B 1 131 ? 13.5 27.469 -9.906 1 46.03 131 ILE B C 1
ATOM 4329 O O . ILE B 1 131 ? 14.727 27.344 -9.859 1 46.03 131 ILE B O 1
ATOM 4333 N N . GLY B 1 132 ? 13.281 28.625 -9.844 1 45.59 132 GLY B N 1
ATOM 4334 C CA . GLY B 1 132 ? 13.844 29.672 -9 1 45.59 132 GLY B CA 1
ATOM 4335 C C . GLY B 1 132 ? 14.188 29.188 -7.602 1 45.59 132 GLY B C 1
ATOM 4336 O O . GLY B 1 132 ? 14.352 29.984 -6.684 1 45.59 132 GLY B O 1
ATOM 4337 N N . GLN B 1 133 ? 13.844 27.859 -7.328 1 60.19 133 GLN B N 1
ATOM 4338 C CA . GLN B 1 133 ? 14.133 27.578 -5.926 1 60.19 133 GLN B CA 1
ATOM 4339 C C . GLN B 1 133 ? 15.633 27.516 -5.676 1 60.19 133 GLN B C 1
ATOM 4341 O O . GLN B 1 133 ? 16.406 27.141 -6.574 1 60.19 133 GLN B O 1
ATOM 4346 N N . ASN B 1 134 ? 16.109 28.062 -4.469 1 72.12 134 ASN B N 1
ATOM 4347 C CA . ASN B 1 134 ? 17.469 28.266 -3.967 1 72.12 134 ASN B CA 1
ATOM 4348 C C . ASN B 1 134 ? 18.188 26.938 -3.752 1 72.12 134 ASN B C 1
ATOM 4350 O O . ASN B 1 134 ? 17.609 26 -3.213 1 72.12 134 ASN B O 1
ATOM 4354 N N . LEU B 1 135 ? 19.188 26.719 -4.496 1 84.06 135 LEU B N 1
ATOM 4355 C CA . LEU B 1 135 ? 20.109 25.625 -4.234 1 84.06 135 LEU B CA 1
ATOM 4356 C C . LEU B 1 135 ? 20.953 25.906 -3 1 84.06 135 LEU B C 1
ATOM 4358 O O . LEU B 1 135 ? 21.609 26.953 -2.918 1 84.06 135 LEU B O 1
ATOM 4362 N N . PHE B 1 136 ? 20.766 25.094 -1.967 1 92.81 136 PHE B N 1
ATOM 4363 C CA . PHE B 1 136 ? 21.594 25.172 -0.759 1 92.81 136 PHE B CA 1
ATOM 4364 C C . PHE B 1 136 ? 22.766 24.219 -0.839 1 92.81 136 PHE B C 1
ATOM 4366 O O . PHE B 1 136 ? 22.703 23.188 -1.52 1 92.81 136 PHE B O 1
ATOM 4373 N N . THR B 1 137 ? 23.797 24.562 -0.177 1 92.94 137 THR B N 1
ATOM 4374 C CA . THR B 1 137 ? 24.906 23.625 -0.038 1 92.94 137 THR B CA 1
ATOM 4375 C C . THR B 1 137 ? 24.719 22.75 1.196 1 92.94 137 THR B C 1
ATOM 4377 O O . THR B 1 137 ? 24.062 23.141 2.152 1 92.94 137 THR B O 1
ATOM 4380 N N . TYR B 1 138 ? 25.359 21.641 1.12 1 93.75 138 TYR B N 1
ATOM 4381 C CA . TYR B 1 138 ? 25.297 20.734 2.27 1 93.75 138 TYR B CA 1
ATOM 4382 C C . TYR B 1 138 ? 25.906 21.391 3.504 1 93.75 138 TYR B C 1
ATOM 4384 O O . TYR B 1 138 ? 25.406 21.234 4.617 1 93.75 138 TYR B O 1
ATOM 4392 N N . GLU B 1 139 ? 26.984 22.094 3.291 1 93.69 139 GLU B N 1
ATOM 4393 C CA . GLU B 1 139 ? 27.688 22.766 4.387 1 93.69 139 GLU B CA 1
ATOM 4394 C C . GLU B 1 139 ? 26.781 23.797 5.066 1 93.69 139 GLU B C 1
ATOM 4396 O O . GLU B 1 139 ? 26.75 23.875 6.297 1 93.69 139 GLU B O 1
ATOM 4401 N N . ASP B 1 140 ? 26.125 24.516 4.324 1 94.19 140 ASP B N 1
ATOM 4402 C CA . ASP B 1 140 ? 25.219 25.516 4.863 1 94.19 140 ASP B CA 1
ATOM 4403 C C . ASP B 1 140 ? 24.125 24.875 5.723 1 94.19 140 ASP B C 1
ATOM 4405 O O . ASP B 1 140 ? 23.812 25.359 6.812 1 94.19 140 ASP B O 1
ATOM 4409 N N . LEU B 1 141 ? 23.609 23.75 5.25 1 96.19 141 LEU B N 1
ATOM 4410 C CA . LEU B 1 141 ? 22.5 23.094 5.949 1 96.19 141 LEU B CA 1
ATOM 4411 C C . LEU B 1 141 ? 23.016 22.359 7.184 1 96.19 141 LEU B C 1
ATOM 4413 O O . LEU B 1 141 ? 22.312 22.281 8.195 1 96.19 141 LEU B O 1
ATOM 4417 N N . SER B 1 142 ? 24.219 21.844 7.035 1 95.62 142 SER B N 1
ATOM 4418 C CA . SER B 1 142 ? 24.859 21.234 8.195 1 95.62 142 SER B CA 1
ATOM 4419 C C . SER B 1 142 ? 25.078 22.25 9.312 1 95.62 142 SER B C 1
ATOM 4421 O O . SER B 1 142 ? 24.797 21.969 10.477 1 95.62 142 SER B O 1
ATOM 4423 N N . LYS B 1 143 ? 25.5 23.359 8.945 1 95.88 143 LYS B N 1
ATOM 4424 C CA . LYS B 1 143 ? 25.688 24.438 9.906 1 95.88 143 LYS B CA 1
ATOM 4425 C C . LYS B 1 143 ? 24.359 24.891 10.508 1 95.88 143 LYS B C 1
ATOM 4427 O O . LYS B 1 143 ? 24.266 25.094 11.719 1 95.88 143 LYS B O 1
ATOM 4432 N N . ALA B 1 144 ? 23.438 25 9.672 1 96.69 144 ALA B N 1
ATOM 4433 C CA . ALA B 1 144 ? 22.125 25.484 10.102 1 96.69 144 ALA B CA 1
ATOM 4434 C C . ALA B 1 144 ? 21.516 24.547 11.141 1 96.69 144 ALA B C 1
ATOM 4436 O O . ALA B 1 144 ? 20.734 25 12 1 96.69 144 ALA B O 1
ATOM 4437 N N . THR B 1 145 ? 21.844 23.266 11.109 1 96.62 145 THR B N 1
ATOM 4438 C CA . THR B 1 145 ? 21.234 22.25 11.961 1 96.62 145 THR B CA 1
ATOM 4439 C C . THR B 1 145 ? 22.203 21.75 13.023 1 96.62 145 THR B C 1
ATOM 4441 O O . THR B 1 145 ? 21.969 20.734 13.664 1 96.62 145 THR B O 1
ATOM 4444 N N . SER B 1 146 ? 23.391 22.391 13.18 1 95.5 146 SER B N 1
ATOM 4445 C CA . SER B 1 146 ? 24.453 21.891 14.055 1 95.5 146 SER B CA 1
ATOM 4446 C C . SER B 1 146 ? 24.828 20.453 13.711 1 95.5 146 SER B C 1
ATOM 4448 O O . SER B 1 146 ? 24.828 19.578 14.586 1 95.5 146 SER B O 1
ATOM 4450 N N . ASN B 1 147 ? 25.062 20.25 12.438 1 94.94 147 ASN B N 1
ATOM 4451 C CA . ASN B 1 147 ? 25.484 18.969 11.875 1 94.94 147 ASN B CA 1
ATOM 4452 C C . ASN B 1 147 ? 24.422 17.891 12.078 1 94.94 147 ASN B C 1
ATOM 4454 O O . ASN B 1 147 ? 24.719 16.781 12.516 1 94.94 147 ASN B O 1
ATOM 4458 N N . PHE B 1 148 ? 23.172 18.375 11.859 1 93.88 148 PHE B N 1
ATOM 4459 C CA . PHE B 1 148 ? 22.031 17.469 11.938 1 93.88 148 PHE B CA 1
ATOM 4460 C C . PHE B 1 148 ? 22.016 16.75 13.281 1 93.88 148 PHE B C 1
ATOM 4462 O O . PHE B 1 148 ? 21.844 15.531 13.336 1 93.88 148 PHE B O 1
ATOM 4469 N N . SER B 1 149 ? 22.109 17.484 14.289 1 92.56 149 SER B N 1
ATOM 4470 C CA . SER B 1 149 ? 22.125 17 15.664 1 92.56 149 SER B CA 1
ATOM 4471 C C . SER B 1 149 ? 20.766 16.422 16.062 1 92.56 149 SER B C 1
ATOM 4473 O O . SER B 1 149 ? 19.734 16.859 15.57 1 92.56 149 SER B O 1
ATOM 4475 N N . SER B 1 150 ? 20.75 15.516 17.031 1 91.25 150 SER B N 1
ATOM 4476 C CA . SER B 1 150 ? 19.531 14.891 17.547 1 91.25 150 SER B CA 1
ATOM 4477 C C . SER B 1 150 ? 18.656 15.898 18.281 1 91.25 150 SER B C 1
ATOM 4479 O O . SER B 1 150 ? 17.438 15.758 18.328 1 91.25 150 SER B O 1
ATOM 4481 N N . THR B 1 151 ? 19.25 16.891 18.781 1 92.31 151 THR B N 1
ATOM 4482 C CA . THR B 1 151 ? 18.5 17.922 19.5 1 92.31 151 THR B CA 1
ATOM 4483 C C . THR B 1 151 ? 17.609 18.703 18.547 1 92.31 151 THR B C 1
ATOM 4485 O O . THR B 1 151 ? 16.609 19.281 18.953 1 92.31 151 THR B O 1
ATOM 4488 N N . ASN B 1 152 ? 17.969 18.734 17.297 1 94.25 152 ASN B N 1
ATOM 4489 C CA . ASN B 1 152 ? 17.219 19.469 16.281 1 94.25 152 ASN B CA 1
ATOM 4490 C C . ASN B 1 152 ? 16.281 18.562 15.484 1 94.25 152 ASN B C 1
ATOM 4492 O O . ASN B 1 152 ? 15.617 19.016 14.555 1 94.25 152 ASN B O 1
ATOM 4496 N N . LEU B 1 153 ? 16.219 17.328 15.906 1 93.94 153 LEU B N 1
ATOM 4497 C CA . LEU B 1 153 ? 15.359 16.375 15.219 1 93.94 153 LEU B CA 1
ATOM 4498 C C . LEU B 1 153 ? 13.891 16.641 15.547 1 93.94 153 LEU B C 1
ATOM 4500 O O . LEU B 1 153 ? 13.5 16.641 16.719 1 93.94 153 LEU B O 1
ATOM 4504 N N . ILE B 1 154 ? 13.102 16.875 14.531 1 92.5 154 ILE B N 1
ATOM 4505 C CA . ILE B 1 154 ? 11.703 17.203 14.805 1 92.5 154 ILE B CA 1
ATOM 4506 C C . ILE B 1 154 ? 10.797 16.156 14.18 1 92.5 154 ILE B C 1
ATOM 4508 O O . ILE B 1 154 ? 9.578 16.156 14.406 1 92.5 154 ILE B O 1
ATOM 4512 N N . GLY B 1 155 ? 11.32 15.32 13.344 1 88.06 155 GLY B N 1
ATOM 4513 C CA . GLY B 1 155 ? 10.516 14.266 12.75 1 88.06 155 GLY B CA 1
ATOM 4514 C C . GLY B 1 155 ? 11.344 13.141 12.156 1 88.06 155 GLY B C 1
ATOM 4515 O O . GLY B 1 155 ? 12.477 13.359 11.734 1 88.06 155 GLY B O 1
ATOM 4516 N N . GLN B 1 156 ? 10.758 12 12.258 1 81.62 156 GLN B N 1
ATOM 4517 C CA . GLN B 1 156 ? 11.375 10.82 11.656 1 81.62 156 GLN B CA 1
ATOM 4518 C C . GLN B 1 156 ? 10.328 9.906 11.031 1 81.62 156 GLN B C 1
ATOM 4520 O O . GLN B 1 156 ? 9.258 9.688 11.609 1 81.62 156 GLN B O 1
ATOM 4525 N N . GLY B 1 157 ? 10.547 9.539 9.75 1 71.31 157 GLY B N 1
ATOM 4526 C CA . GLY B 1 157 ? 9.664 8.57 9.117 1 71.31 157 GLY B CA 1
ATOM 4527 C C . GLY B 1 157 ? 10.398 7.586 8.227 1 71.31 157 GLY B C 1
ATOM 4528 O O . GLY B 1 157 ? 11.625 7.465 8.305 1 71.31 157 GLY B O 1
ATOM 4529 N N . GLY B 1 158 ? 9.656 6.809 7.5 1 64.69 158 GLY B N 1
ATOM 4530 C CA . GLY B 1 158 ? 10.211 5.781 6.629 1 64.69 158 GLY B CA 1
ATOM 4531 C C . GLY B 1 158 ? 11.125 6.34 5.555 1 64.69 158 GLY B C 1
ATOM 4532 O O . GLY B 1 158 ? 11.969 5.621 5.016 1 64.69 158 GLY B O 1
ATOM 4533 N N . PHE B 1 159 ? 11.023 7.633 5.367 1 68.06 159 PHE B N 1
ATOM 4534 C CA . PHE B 1 159 ? 11.727 8.164 4.207 1 68.06 159 PHE B CA 1
ATOM 4535 C C . PHE B 1 159 ? 12.891 9.047 4.641 1 68.06 159 PHE B C 1
ATOM 4537 O O . PHE B 1 159 ? 13.727 9.43 3.814 1 68.06 159 PHE B O 1
ATOM 4544 N N . GLY B 1 160 ? 12.867 9.367 5.957 1 78.31 160 GLY B N 1
ATOM 4545 C CA . GLY B 1 160 ? 14.016 10.172 6.359 1 78.31 160 GLY B CA 1
ATOM 4546 C C . GLY B 1 160 ? 13.781 10.93 7.652 1 78.31 160 GLY B C 1
ATOM 4547 O O . GLY B 1 160 ? 12.953 10.531 8.477 1 78.31 160 GLY B O 1
ATOM 4548 N N . TYR B 1 161 ? 14.703 11.953 7.801 1 89 161 TYR B N 1
ATOM 4549 C CA . TYR B 1 161 ? 14.727 12.75 9.023 1 89 161 TYR B CA 1
ATOM 4550 C C . TYR B 1 161 ? 14.445 14.219 8.719 1 89 161 TYR B C 1
ATOM 4552 O O . TYR B 1 161 ? 14.852 14.734 7.672 1 89 161 TYR B O 1
ATOM 4560 N N . VAL B 1 162 ? 13.758 14.797 9.641 1 94.88 162 VAL B N 1
ATOM 4561 C CA . VAL B 1 162 ? 13.516 16.234 9.523 1 94.88 162 VAL B CA 1
ATOM 4562 C C . VAL B 1 162 ? 14.148 16.953 10.703 1 94.88 162 VAL B C 1
ATOM 4564 O O . VAL B 1 162 ? 13.898 16.609 11.859 1 94.88 162 VAL B O 1
ATOM 4567 N N . HIS B 1 163 ? 14.969 17.969 10.422 1 96.75 163 HIS B N 1
ATOM 4568 C CA . HIS B 1 163 ? 15.648 18.75 11.445 1 96.75 163 HIS B CA 1
ATOM 4569 C C . HIS B 1 163 ? 15.258 20.219 11.367 1 96.75 163 HIS B C 1
ATOM 4571 O O . HIS B 1 163 ? 15.109 20.766 10.273 1 96.75 163 HIS B O 1
ATOM 4577 N N . LYS B 1 164 ? 15.109 20.766 12.555 1 97.56 164 LYS B N 1
ATOM 4578 C CA . LYS B 1 164 ? 14.992 22.219 12.617 1 97.56 164 LYS B CA 1
ATOM 4579 C C . LYS B 1 164 ? 16.359 22.891 12.438 1 97.56 164 LYS B C 1
ATOM 4581 O O . LYS B 1 164 ? 17.359 22.406 12.961 1 97.56 164 LYS B O 1
ATOM 4586 N N . GLY B 1 165 ? 16.375 23.938 11.648 1 97.38 165 GLY B N 1
ATOM 4587 C CA . GLY B 1 165 ? 17.594 24.688 11.438 1 97.38 165 GLY B CA 1
ATOM 4588 C C . GLY B 1 165 ? 17.375 26.188 11.367 1 97.38 165 GLY B C 1
ATOM 4589 O O . GLY B 1 165 ? 16.219 26.641 11.305 1 97.38 165 GLY B O 1
ATOM 4590 N N . VAL B 1 166 ? 18.516 26.891 11.5 1 97.5 166 VAL B N 1
ATOM 4591 C CA . VAL B 1 166 ? 18.5 28.344 11.32 1 97.5 166 VAL B CA 1
ATOM 4592 C C . VAL B 1 166 ? 19.531 28.734 10.273 1 97.5 166 VAL B C 1
ATOM 4594 O O . VAL B 1 166 ? 20.734 28.484 10.453 1 97.5 166 VAL B O 1
ATOM 4597 N N . LEU B 1 167 ? 19.062 29.344 9.258 1 95.56 167 LEU B N 1
ATOM 4598 C CA . LEU B 1 167 ? 19.953 29.781 8.203 1 95.56 167 LEU B CA 1
ATOM 4599 C C . LEU B 1 167 ? 20.781 30.984 8.656 1 95.56 167 LEU B C 1
ATOM 4601 O O . LEU B 1 167 ? 20.547 31.516 9.734 1 95.56 167 LEU B O 1
ATOM 4605 N N . VAL B 1 168 ? 21.734 31.375 7.809 1 92.56 168 VAL B N 1
ATOM 4606 C CA . VAL B 1 168 ? 22.672 32.438 8.117 1 92.56 168 VAL B CA 1
ATOM 4607 C C . VAL B 1 168 ? 21.906 33.75 8.328 1 92.56 168 VAL B C 1
ATOM 4609 O O . VAL B 1 168 ? 22.297 34.594 9.156 1 92.56 168 VAL B O 1
ATOM 4612 N N . ASP B 1 169 ? 20.828 33.875 7.652 1 93.81 169 ASP B N 1
ATOM 4613 C CA . ASP B 1 169 ? 20.062 35.125 7.734 1 93.81 169 ASP B CA 1
ATOM 4614 C C . ASP B 1 169 ? 19.078 35.094 8.906 1 93.81 169 ASP B C 1
ATOM 4616 O O . ASP B 1 169 ? 18.312 36.031 9.094 1 93.81 169 ASP B O 1
ATOM 4620 N N . GLY B 1 170 ? 19.047 34.031 9.641 1 94.94 170 GLY B N 1
ATOM 4621 C CA . GLY B 1 170 ? 18.203 33.938 10.828 1 94.94 170 GLY B CA 1
ATOM 4622 C C . GLY B 1 170 ? 16.891 33.25 10.57 1 94.94 170 GLY B C 1
ATOM 4623 O O . GLY B 1 170 ? 16.125 32.969 11.5 1 94.94 170 GLY B O 1
ATOM 4624 N N . THR B 1 171 ? 16.656 32.938 9.375 1 95.69 171 THR B N 1
ATOM 4625 C CA . THR B 1 171 ? 15.398 32.281 9.023 1 95.69 171 THR B CA 1
ATOM 4626 C C . THR B 1 171 ? 15.352 30.859 9.602 1 95.69 171 THR B C 1
ATOM 4628 O O . THR B 1 171 ? 16.281 30.078 9.43 1 95.69 171 THR B O 1
ATOM 4631 N N . GLU B 1 172 ? 14.234 30.578 10.305 1 97.31 172 GLU B N 1
ATOM 4632 C CA . GLU B 1 172 ? 14.023 29.219 10.789 1 97.31 172 GLU B CA 1
ATOM 4633 C C . GLU B 1 172 ? 13.492 28.312 9.68 1 97.31 172 GLU B C 1
ATOM 4635 O O . GLU B 1 172 ? 12.609 28.719 8.914 1 97.31 172 GLU B O 1
ATOM 4640 N N . VAL B 1 173 ? 14.125 27.094 9.625 1 97.56 173 VAL B N 1
ATOM 4641 C CA . VAL B 1 173 ? 13.75 26.188 8.539 1 97.56 173 VAL B CA 1
ATOM 4642 C C . VAL B 1 173 ? 13.609 24.766 9.07 1 97.56 173 VAL B C 1
ATOM 4644 O O . VAL B 1 173 ? 14.07 24.453 10.172 1 97.56 173 VAL B O 1
ATOM 4647 N N . ALA B 1 174 ? 12.867 23.984 8.375 1 97.38 174 ALA B N 1
ATOM 4648 C CA . ALA B 1 174 ? 12.82 22.531 8.547 1 97.38 174 ALA B CA 1
ATOM 4649 C C . ALA B 1 174 ? 13.508 21.828 7.383 1 97.38 174 ALA B C 1
ATOM 4651 O O . ALA B 1 174 ? 13.18 22.062 6.219 1 97.38 174 ALA B O 1
ATOM 4652 N N . ILE B 1 175 ? 14.469 21 7.699 1 96.56 175 ILE B N 1
ATOM 4653 C CA . ILE B 1 175 ? 15.266 20.328 6.672 1 96.56 175 ILE B CA 1
ATOM 4654 C C . ILE B 1 175 ? 14.984 18.828 6.695 1 96.56 175 ILE B C 1
ATOM 4656 O O . ILE B 1 175 ? 15.266 18.156 7.691 1 96.56 175 ILE B O 1
ATOM 4660 N N . LYS B 1 176 ? 14.43 18.328 5.574 1 93.31 176 LYS B N 1
ATOM 4661 C CA . LYS B 1 176 ? 14.18 16.891 5.406 1 93.31 176 LYS B CA 1
ATOM 4662 C C . LYS B 1 176 ? 15.32 16.219 4.656 1 93.31 176 LYS B C 1
ATOM 4664 O O . LYS B 1 176 ? 15.633 16.594 3.523 1 93.31 176 LYS B O 1
ATOM 4669 N N . GLN B 1 177 ? 15.906 15.336 5.359 1 90.94 177 GLN B N 1
ATOM 4670 C CA . GLN B 1 177 ? 16.938 14.508 4.746 1 90.94 177 GLN B CA 1
ATOM 4671 C C . GLN B 1 177 ? 16.359 13.164 4.297 1 90.94 177 GLN B C 1
ATOM 4673 O O . GLN B 1 177 ? 15.93 12.359 5.125 1 90.94 177 GLN B O 1
ATOM 4678 N N . LEU B 1 178 ? 16.391 12.914 2.98 1 85.75 178 LEU B N 1
ATOM 4679 C CA . LEU B 1 178 ? 15.867 11.656 2.471 1 85.75 178 LEU B CA 1
ATOM 4680 C C . LEU B 1 178 ? 16.938 10.562 2.52 1 85.75 178 LEU B C 1
ATOM 4682 O O . LEU B 1 178 ? 18.125 10.844 2.348 1 85.75 178 LEU B O 1
ATOM 4686 N N . LYS B 1 179 ? 16.531 9.414 2.895 1 70.81 179 LYS B N 1
ATOM 4687 C CA . LYS B 1 179 ? 17.469 8.297 2.996 1 70.81 179 LYS B CA 1
ATOM 4688 C C . LYS B 1 179 ? 18.109 7.988 1.643 1 70.81 179 LYS B C 1
ATOM 4690 O O . LYS B 1 179 ? 17.422 7.992 0.615 1 70.81 179 LYS B O 1
ATOM 4695 N N . ALA B 1 180 ? 19.422 7.918 1.652 1 59.94 180 ALA B N 1
ATOM 4696 C CA . ALA B 1 180 ? 20.281 7.785 0.476 1 59.94 180 ALA B CA 1
ATOM 4697 C C . ALA B 1 180 ? 20.047 6.445 -0.219 1 59.94 180 ALA B C 1
ATOM 4699 O O . ALA B 1 180 ? 19.828 5.426 0.44 1 59.94 180 ALA B O 1
ATOM 4700 N N . GLY B 1 181 ? 20.141 6.496 -1.59 1 59.06 181 GLY B N 1
ATOM 4701 C CA . GLY B 1 181 ? 20.359 5.312 -2.41 1 59.06 181 GLY B CA 1
ATOM 4702 C C . GLY B 1 181 ? 19.078 4.559 -2.721 1 59.06 181 GLY B C 1
ATOM 4703 O O . GLY B 1 181 ? 19.109 3.514 -3.369 1 59.06 181 GLY B O 1
ATOM 4704 N N . SER B 1 182 ? 17.969 5.102 -2.209 1 64.75 182 SER B N 1
ATOM 4705 C CA . SER B 1 182 ? 16.812 4.301 -2.596 1 64.75 182 SER B CA 1
ATOM 4706 C C . SER B 1 182 ? 16.094 4.906 -3.801 1 64.75 182 SER B C 1
ATOM 4708 O O . SER B 1 182 ? 16.047 6.129 -3.951 1 64.75 182 SER B O 1
ATOM 4710 N N . GLY B 1 183 ? 15.797 4.062 -4.812 1 71.19 183 GLY B N 1
ATOM 4711 C CA . GLY B 1 183 ? 15.008 4.496 -5.953 1 71.19 183 GLY B CA 1
ATOM 4712 C C . GLY B 1 183 ? 13.742 5.234 -5.555 1 71.19 183 GLY B C 1
ATOM 4713 O O . GLY B 1 183 ? 13.406 6.262 -6.152 1 71.19 183 GLY B O 1
ATOM 4714 N N . GLN B 1 184 ? 13.172 4.875 -4.473 1 74.38 184 GLN B N 1
ATOM 4715 C CA . GLN B 1 184 ? 11.945 5.516 -4.012 1 74.38 184 GLN B CA 1
ATOM 4716 C C . GLN B 1 184 ? 12.227 6.906 -3.447 1 74.38 184 GLN B C 1
ATOM 4718 O O . GLN B 1 184 ? 11.461 7.844 -3.674 1 74.38 184 GLN B O 1
ATOM 4723 N N . GLY B 1 185 ? 13.305 7.008 -2.697 1 78 185 GLY B N 1
ATOM 4724 C CA . GLY B 1 185 ? 13.664 8.305 -2.156 1 78 185 GLY B CA 1
ATOM 4725 C C . GLY B 1 185 ? 13.906 9.352 -3.229 1 78 185 GLY B C 1
ATOM 4726 O O . GLY B 1 185 ? 13.484 10.508 -3.084 1 78 185 GLY B O 1
ATOM 4727 N N . GLU B 1 186 ? 14.469 8.961 -4.281 1 82.88 186 GLU B N 1
ATOM 4728 C CA . GLU B 1 186 ? 14.727 9.859 -5.395 1 82.88 186 GLU B CA 1
ATOM 4729 C C . GLU B 1 186 ? 13.43 10.312 -6.059 1 82.88 186 GLU B C 1
ATOM 4731 O O . GLU B 1 186 ? 13.273 11.492 -6.391 1 82.88 186 GLU B O 1
ATOM 4736 N N . ARG B 1 187 ? 12.578 9.367 -6.203 1 82.88 187 ARG B N 1
ATOM 4737 C CA . ARG B 1 187 ? 11.297 9.695 -6.816 1 82.88 187 ARG B CA 1
ATOM 4738 C C . ARG B 1 187 ? 10.508 10.672 -5.953 1 82.88 187 ARG B C 1
ATOM 4740 O O . ARG B 1 187 ? 9.922 11.625 -6.465 1 82.88 187 ARG B O 1
ATOM 4747 N N . GLU B 1 188 ? 10.539 10.406 -4.699 1 86.69 188 GLU B N 1
ATOM 4748 C CA . GLU B 1 188 ? 9.828 11.289 -3.779 1 86.69 188 GLU B CA 1
ATOM 4749 C C . GLU B 1 188 ? 10.445 12.688 -3.773 1 86.69 188 GLU B C 1
ATOM 4751 O O . GLU B 1 188 ? 9.734 13.688 -3.717 1 86.69 188 GLU B O 1
ATOM 4756 N N . PHE B 1 189 ? 11.766 12.773 -3.867 1 89.62 189 PHE B N 1
ATOM 4757 C CA . PHE B 1 189 ? 12.484 14.039 -3.926 1 89.62 189 PHE B CA 1
ATOM 4758 C C . PHE B 1 189 ? 12.062 14.844 -5.152 1 89.62 189 PHE B C 1
ATOM 4760 O O . PHE B 1 189 ? 11.734 16.016 -5.043 1 89.62 189 PHE B O 1
ATOM 4767 N N . GLN B 1 190 ? 12 14.18 -6.195 1 87.44 190 GLN B N 1
ATOM 4768 C CA . GLN B 1 190 ? 11.641 14.828 -7.449 1 87.44 190 GLN B CA 1
ATOM 4769 C C . GLN B 1 190 ? 10.188 15.297 -7.43 1 87.44 190 GLN B C 1
ATOM 4771 O O . GLN B 1 190 ? 9.883 16.406 -7.879 1 87.44 190 GLN B O 1
ATOM 4776 N N . ALA B 1 191 ? 9.352 14.453 -6.922 1 86.56 191 ALA B N 1
ATOM 4777 C CA . ALA B 1 191 ? 7.934 14.797 -6.848 1 86.56 191 ALA B CA 1
ATOM 4778 C C . ALA B 1 191 ? 7.719 16.047 -5.988 1 86.56 191 ALA B C 1
ATOM 4780 O O . ALA B 1 191 ? 6.93 16.922 -6.348 1 86.56 191 ALA B O 1
ATOM 4781 N N . GLU B 1 192 ? 8.391 16 -4.895 1 88.38 192 GLU B N 1
ATOM 4782 C CA . GLU B 1 192 ? 8.273 17.141 -3.982 1 88.38 192 GLU B CA 1
ATOM 4783 C C . GLU B 1 192 ? 8.719 18.438 -4.656 1 88.38 192 GLU B C 1
ATOM 4785 O O . GLU B 1 192 ? 7.996 19.422 -4.637 1 88.38 192 GLU B O 1
ATOM 4790 N N . ILE B 1 193 ? 9.812 18.406 -5.297 1 88.06 193 ILE B N 1
ATOM 4791 C CA . ILE B 1 193 ? 10.352 19.594 -5.938 1 88.06 193 ILE B CA 1
ATOM 4792 C C . ILE B 1 193 ? 9.422 20.031 -7.066 1 88.06 193 ILE B C 1
ATOM 4794 O O . ILE B 1 193 ? 9.109 21.219 -7.195 1 88.06 193 ILE B O 1
ATOM 4798 N N . GLN B 1 194 ? 8.961 19.125 -7.77 1 84.75 194 GLN B N 1
ATOM 4799 C CA . GLN B 1 194 ? 8.133 19.438 -8.93 1 84.75 194 GLN B CA 1
ATOM 4800 C C . GLN B 1 194 ? 6.785 20.016 -8.5 1 84.75 194 GLN B C 1
ATOM 4802 O O . GLN B 1 194 ? 6.238 20.906 -9.164 1 84.75 194 GLN B O 1
ATOM 4807 N N . THR B 1 195 ? 6.301 19.516 -7.434 1 84.19 195 THR B N 1
ATOM 4808 C CA . THR B 1 195 ? 4.965 19.906 -7.004 1 84.19 195 THR B CA 1
ATOM 4809 C C . THR B 1 195 ? 5.004 21.234 -6.238 1 84.19 195 THR B C 1
ATOM 4811 O O . THR B 1 195 ? 4.316 22.188 -6.602 1 84.19 195 THR B O 1
ATOM 4814 N N . ILE B 1 196 ? 5.812 21.281 -5.227 1 82.06 196 ILE B N 1
ATOM 4815 C CA . ILE B 1 196 ? 5.68 22.375 -4.273 1 82.06 196 ILE B CA 1
ATOM 4816 C C . ILE B 1 196 ? 6.508 23.562 -4.738 1 82.06 196 ILE B C 1
ATOM 4818 O O . ILE B 1 196 ? 6.293 24.688 -4.285 1 82.06 196 ILE B O 1
ATOM 4822 N N . SER B 1 197 ? 7.418 23.328 -5.668 1 80.75 197 SER B N 1
ATOM 4823 C CA . SER B 1 197 ? 8.148 24.469 -6.188 1 80.75 197 SER B CA 1
ATOM 4824 C C . SER B 1 197 ? 7.238 25.391 -7 1 80.75 197 SER B C 1
ATOM 4826 O O . SER B 1 197 ? 7.512 26.578 -7.137 1 80.75 197 SER B O 1
ATOM 4828 N N . ARG B 1 198 ? 6.09 24.859 -7.418 1 79.5 198 ARG B N 1
ATOM 4829 C CA . ARG B 1 198 ? 5.207 25.594 -8.32 1 79.5 198 ARG B CA 1
ATOM 4830 C C . ARG B 1 198 ? 4.004 26.172 -7.57 1 79.5 198 ARG B C 1
ATOM 4832 O O . ARG B 1 198 ? 3.238 26.953 -8.125 1 79.5 198 ARG B O 1
ATOM 4839 N N . VAL B 1 199 ? 3.91 25.703 -6.395 1 81.88 199 VAL B N 1
ATOM 4840 C CA . VAL B 1 199 ? 2.656 26.016 -5.723 1 81.88 199 VAL B CA 1
ATOM 4841 C C . VAL B 1 199 ? 2.936 26.859 -4.48 1 81.88 199 VAL B C 1
ATOM 4843 O O . VAL B 1 199 ? 3.875 26.578 -3.73 1 81.88 199 VAL B O 1
ATOM 4846 N N . HIS B 1 200 ? 2.223 28.062 -4.457 1 86.81 200 HIS B N 1
ATOM 4847 C CA . HIS B 1 200 ? 2.244 28.906 -3.264 1 86.81 200 HIS B CA 1
ATOM 4848 C C . HIS B 1 200 ? 0.835 29.141 -2.734 1 86.81 200 HIS B C 1
ATOM 4850 O O . HIS B 1 200 ? -0.029 29.641 -3.457 1 86.81 200 HIS B O 1
ATOM 4856 N N . HIS B 1 201 ? 0.605 28.656 -1.589 1 93.81 201 HIS B N 1
ATOM 4857 C CA . HIS B 1 201 ? -0.69 28.797 -0.938 1 93.81 201 HIS B CA 1
ATOM 4858 C C . HIS B 1 201 ? -0.543 28.844 0.58 1 93.81 201 HIS B C 1
ATOM 4860 O O . HIS B 1 201 ? 0.291 28.141 1.146 1 93.81 201 HIS B O 1
ATOM 4866 N N . ARG B 1 202 ? -1.314 29.594 1.183 1 95.25 202 ARG B N 1
ATOM 4867 C CA . ARG B 1 202 ? -1.193 29.828 2.619 1 95.25 202 ARG B CA 1
ATOM 4868 C C . ARG B 1 202 ? -1.385 28.531 3.4 1 95.25 202 ARG B C 1
ATOM 4870 O O . ARG B 1 202 ? -0.887 28.406 4.52 1 95.25 202 ARG B O 1
ATOM 4877 N N . HIS B 1 203 ? -2.115 27.594 2.852 1 97.19 203 HIS B N 1
ATOM 4878 C CA . HIS B 1 203 ? -2.404 26.344 3.557 1 97.19 203 HIS B CA 1
ATOM 4879 C C . HIS B 1 203 ? -1.544 25.203 3.031 1 97.19 203 HIS B C 1
ATOM 4881 O O . HIS B 1 203 ? -1.862 24.031 3.248 1 97.19 203 HIS B O 1
ATOM 4887 N N . LEU B 1 204 ? -0.484 25.5 2.309 1 96.94 204 LEU B N 1
ATOM 4888 C CA . LEU B 1 204 ? 0.562 24.562 1.902 1 96.94 204 LEU B CA 1
ATOM 4889 C C . LEU B 1 204 ? 1.923 25.016 2.42 1 96.94 204 LEU B C 1
ATOM 4891 O O . LEU B 1 204 ? 2.238 26.203 2.395 1 96.94 204 LEU B O 1
ATOM 4895 N N . VAL B 1 205 ? 2.66 24.078 2.912 1 96.5 205 VAL B N 1
ATOM 4896 C CA . VAL B 1 205 ? 4.004 24.422 3.373 1 96.5 205 VAL B CA 1
ATOM 4897 C C . VAL B 1 205 ? 4.844 24.906 2.195 1 96.5 205 VAL B C 1
ATOM 4899 O O . VAL B 1 205 ? 4.754 24.359 1.092 1 96.5 205 VAL B O 1
ATOM 4902 N N . SER B 1 206 ? 5.691 25.797 2.494 1 93.94 206 SER B N 1
ATOM 4903 C CA . SER B 1 206 ? 6.508 26.375 1.434 1 93.94 206 SER B CA 1
ATOM 4904 C C . SER B 1 206 ? 7.875 25.703 1.355 1 93.94 206 SER B C 1
ATOM 4906 O O . SER B 1 206 ? 8.531 25.5 2.379 1 93.94 206 SER B O 1
ATOM 4908 N N . LEU B 1 207 ? 8.219 25.359 0.148 1 93.81 207 LEU B N 1
ATOM 4909 C CA . LEU B 1 207 ? 9.57 24.875 -0.118 1 93.81 207 LEU B CA 1
ATOM 4910 C C . LEU B 1 207 ? 10.516 26.047 -0.397 1 93.81 207 LEU B C 1
ATOM 4912 O O . LEU B 1 207 ? 10.289 26.828 -1.329 1 93.81 207 LEU B O 1
ATOM 4916 N N . LEU B 1 208 ? 11.555 26.125 0.411 1 92.88 208 LEU B N 1
ATOM 4917 C CA . LEU B 1 208 ? 12.484 27.234 0.272 1 92.88 208 LEU B CA 1
ATOM 4918 C C . LEU B 1 208 ? 13.641 26.859 -0.65 1 92.88 208 LEU B C 1
ATOM 4920 O O . LEU B 1 208 ? 14.266 27.734 -1.253 1 92.88 208 LEU B O 1
ATOM 4924 N N . GLY B 1 209 ? 13.938 25.641 -0.728 1 93.38 209 GLY B N 1
ATOM 4925 C CA . GLY B 1 209 ? 15.016 25.172 -1.581 1 93.38 209 GLY B CA 1
ATOM 4926 C C . GLY B 1 209 ? 15.359 23.703 -1.357 1 93.38 209 GLY B C 1
ATOM 4927 O O . GLY B 1 209 ? 14.578 22.953 -0.767 1 93.38 209 GLY B O 1
ATOM 4928 N N . TYR B 1 210 ? 16.422 23.297 -2.008 1 94.44 210 TYR B N 1
ATOM 4929 C CA . TYR B 1 210 ? 16.859 21.906 -1.885 1 94.44 210 TYR B CA 1
ATOM 4930 C C . TYR B 1 210 ? 18.375 21.797 -2.057 1 94.44 210 TYR B C 1
ATOM 4932 O O . TYR B 1 210 ? 19.047 22.781 -2.404 1 94.44 210 TYR B O 1
ATOM 4940 N N . CYS B 1 211 ? 18.859 20.703 -1.629 1 93.88 211 CYS B N 1
ATOM 4941 C CA . CYS B 1 211 ? 20.281 20.391 -1.749 1 93.88 211 CYS B CA 1
ATOM 4942 C C . CYS B 1 211 ? 20.484 19.016 -2.389 1 93.88 211 CYS B C 1
ATOM 4944 O O . CYS B 1 211 ? 19.844 18.047 -1.991 1 93.88 211 CYS B O 1
ATOM 4946 N N . ILE B 1 212 ? 21.297 19 -3.445 1 89.81 212 ILE B N 1
ATOM 4947 C CA . ILE B 1 212 ? 21.703 17.766 -4.094 1 89.81 212 ILE B CA 1
ATOM 4948 C C . ILE B 1 212 ? 23.219 17.609 -4.027 1 89.81 212 ILE B C 1
ATOM 4950 O O . ILE B 1 212 ? 23.953 18.406 -4.605 1 89.81 212 ILE B O 1
ATOM 4954 N N . THR B 1 213 ? 23.703 16.641 -3.318 1 85.94 213 THR B N 1
ATOM 4955 C CA . THR B 1 213 ? 25.141 16.344 -3.229 1 85.94 213 THR B CA 1
ATOM 4956 C C . THR B 1 213 ? 25.375 14.852 -3.09 1 85.94 213 THR B C 1
ATOM 4958 O O . THR B 1 213 ? 24.938 14.234 -2.119 1 85.94 213 THR B O 1
ATOM 4961 N N . GLY B 1 214 ? 26.109 14.297 -4.012 1 81.44 214 GLY B N 1
ATOM 4962 C CA . GLY B 1 214 ? 26.25 12.852 -3.99 1 81.44 214 GLY B CA 1
ATOM 4963 C C . GLY B 1 214 ? 24.922 12.125 -3.943 1 81.44 214 GLY B C 1
ATOM 4964 O O . GLY B 1 214 ? 24.062 12.352 -4.785 1 81.44 214 GLY B O 1
ATOM 4965 N N . SER B 1 215 ? 24.797 11.336 -2.889 1 78.81 215 SER B N 1
ATOM 4966 C CA . SER B 1 215 ? 23.562 10.578 -2.729 1 78.81 215 SER B CA 1
ATOM 4967 C C . SER B 1 215 ? 22.594 11.273 -1.781 1 78.81 215 SER B C 1
ATOM 4969 O O . SER B 1 215 ? 21.453 10.844 -1.612 1 78.81 215 SER B O 1
ATOM 4971 N N . GLN B 1 216 ? 23.016 12.422 -1.376 1 84.44 216 GLN B N 1
ATOM 4972 C CA . GLN B 1 216 ? 22.188 13.117 -0.397 1 84.44 216 GLN B CA 1
ATOM 4973 C C . GLN B 1 216 ? 21.156 14.008 -1.083 1 84.44 216 GLN B C 1
ATOM 4975 O O . GLN B 1 216 ? 21.484 14.719 -2.035 1 84.44 216 GLN B O 1
ATOM 4980 N N . ARG B 1 217 ? 19.953 13.828 -0.694 1 91 217 ARG B N 1
ATOM 4981 C CA . ARG B 1 217 ? 18.828 14.648 -1.121 1 91 217 ARG B CA 1
ATOM 4982 C C . ARG B 1 217 ? 18.188 15.352 0.068 1 91 217 ARG B C 1
ATOM 4984 O O . ARG B 1 217 ? 17.641 14.703 0.961 1 91 217 ARG B O 1
ATOM 4991 N N . LEU B 1 218 ? 18.266 16.688 0.096 1 93.69 218 LEU B N 1
ATOM 4992 C CA . LEU B 1 218 ? 17.703 17.438 1.2 1 93.69 218 LEU B CA 1
ATOM 4993 C C . LEU B 1 218 ? 16.688 18.469 0.69 1 93.69 218 LEU B C 1
ATOM 4995 O O . LEU B 1 218 ? 16.891 19.094 -0.349 1 93.69 218 LEU B O 1
ATOM 4999 N N . LEU B 1 219 ? 15.641 18.562 1.397 1 94.62 219 LEU B N 1
ATOM 5000 C CA . LEU B 1 219 ? 14.609 19.547 1.126 1 94.62 219 LEU B CA 1
ATOM 5001 C C . LEU B 1 219 ? 14.523 20.562 2.26 1 94.62 219 LEU B C 1
ATOM 5003 O O . LEU B 1 219 ? 14.547 20.203 3.436 1 94.62 219 LEU B O 1
ATOM 5007 N N . VAL B 1 220 ? 14.445 21.812 1.934 1 95.88 220 VAL B N 1
ATOM 5008 C CA . VAL B 1 220 ? 14.391 22.891 2.914 1 95.88 220 VAL B CA 1
ATOM 5009 C C . VAL B 1 220 ? 13.023 23.562 2.869 1 95.88 220 VAL B C 1
ATOM 5011 O O . VAL B 1 220 ? 12.664 24.188 1.864 1 95.88 220 VAL B O 1
ATOM 5014 N N . TYR B 1 221 ? 12.328 23.484 4.02 1 96.06 221 TYR B N 1
ATOM 5015 C CA . TYR B 1 221 ? 10.992 24.047 4.125 1 96.06 221 TYR B CA 1
ATOM 5016 C C . TYR B 1 221 ? 10.969 25.203 5.117 1 96.06 221 TYR B C 1
ATOM 5018 O O . TYR B 1 221 ? 11.852 25.328 5.965 1 96.06 221 TYR B O 1
ATOM 5026 N N . GLU B 1 222 ? 9.969 26.047 4.945 1 95.88 222 GLU B N 1
ATOM 5027 C CA . GLU B 1 222 ? 9.672 26.938 6.062 1 95.88 222 GLU B CA 1
ATOM 5028 C C . GLU B 1 222 ? 9.406 26.141 7.34 1 95.88 222 GLU B C 1
ATOM 5030 O O . GLU B 1 222 ? 8.828 25.047 7.297 1 95.88 222 GLU B O 1
ATOM 5035 N N . PHE B 1 223 ? 9.812 26.672 8.422 1 97.44 223 PHE B N 1
ATOM 5036 C CA . PHE B 1 223 ? 9.531 26.031 9.703 1 97.44 223 PHE B CA 1
ATOM 5037 C C . PHE B 1 223 ? 8.141 26.422 10.203 1 97.44 223 PHE B C 1
ATOM 5039 O O . PHE B 1 223 ? 7.816 27.594 10.305 1 97.44 223 PHE B O 1
ATOM 5046 N N . VAL B 1 224 ? 7.316 25.453 10.531 1 97.5 224 VAL B N 1
ATOM 5047 C CA . VAL B 1 224 ? 6.004 25.656 11.141 1 97.5 224 VAL B CA 1
ATOM 5048 C C . VAL B 1 224 ? 6.055 25.25 12.609 1 97.5 224 VAL B C 1
ATOM 5050 O O . VAL B 1 224 ? 6.25 24.078 12.938 1 97.5 224 VAL B O 1
ATOM 5053 N N . PRO B 1 225 ? 5.797 26.078 13.547 1 95.31 225 PRO B N 1
ATOM 5054 C CA . PRO B 1 225 ? 6.293 25.953 14.922 1 95.31 225 PRO B CA 1
ATOM 5055 C C . PRO B 1 225 ? 5.418 25.047 15.781 1 95.31 225 PRO B C 1
ATOM 5057 O O . PRO B 1 225 ? 5.867 24.547 16.812 1 95.31 225 PRO B O 1
ATOM 5060 N N . ASN B 1 226 ? 4.145 24.859 15.484 1 96.5 226 ASN B N 1
ATOM 5061 C CA . ASN B 1 226 ? 3.225 24.219 16.422 1 96.5 226 ASN B CA 1
ATOM 5062 C C . ASN B 1 226 ? 2.992 22.75 16.078 1 96.5 226 ASN B C 1
ATOM 5064 O O . ASN B 1 226 ? 1.888 22.234 16.25 1 96.5 226 ASN B O 1
ATOM 5068 N N . LYS B 1 227 ? 3.986 22.078 15.547 1 95.62 227 LYS B N 1
ATOM 5069 C CA . LYS B 1 227 ? 4.016 20.641 15.297 1 95.62 227 LYS B CA 1
ATOM 5070 C C . LYS B 1 227 ? 2.857 20.203 14.391 1 95.62 227 LYS B C 1
ATOM 5072 O O . LYS B 1 227 ? 2.467 20.953 13.484 1 95.62 227 LYS B O 1
ATOM 5077 N N . THR B 1 228 ? 2.5 18.891 14.484 1 97.06 228 THR B N 1
ATOM 5078 C CA . THR B 1 228 ? 1.535 18.328 13.547 1 97.06 228 THR B CA 1
ATOM 5079 C C . THR B 1 228 ? 0.182 18.125 14.219 1 97.06 228 THR B C 1
ATOM 5081 O O . THR B 1 228 ? 0.086 18.141 15.445 1 97.06 228 THR B O 1
ATOM 5084 N N . LEU B 1 229 ? -0.808 17.969 13.391 1 98.38 229 LEU B N 1
ATOM 5085 C CA . LEU B 1 229 ? -2.123 17.578 13.898 1 98.38 229 LEU B CA 1
ATOM 5086 C C . LEU B 1 229 ? -2.051 16.266 14.664 1 98.38 229 LEU B C 1
ATOM 5088 O O . LEU B 1 229 ? -2.688 16.109 15.711 1 98.38 229 LEU B O 1
ATOM 5092 N N . GLU B 1 230 ? -1.304 15.312 14.148 1 96.38 230 GLU B N 1
ATOM 5093 C CA . GLU B 1 230 ? -1.136 14.039 14.844 1 96.38 230 GLU B CA 1
ATOM 5094 C C . GLU B 1 230 ? -0.621 14.242 16.266 1 96.38 230 GLU B C 1
ATOM 5096 O O . GLU B 1 230 ? -1.11 13.609 17.203 1 96.38 230 GLU B O 1
ATOM 5101 N N . PHE B 1 231 ? 0.317 15.125 16.422 1 95.62 231 PHE B N 1
ATOM 5102 C CA . PHE B 1 231 ? 0.878 15.43 17.734 1 95.62 231 PHE B CA 1
ATOM 5103 C C . PHE B 1 231 ? -0.207 15.922 18.688 1 95.62 231 PHE B C 1
ATOM 5105 O O . PHE B 1 231 ? -0.331 15.414 19.812 1 95.62 231 PHE B O 1
ATOM 5112 N N . HIS B 1 232 ? -1.005 16.812 18.25 1 97.06 232 HIS B N 1
ATOM 5113 C CA . HIS B 1 232 ? -2 17.453 19.094 1 97.06 232 HIS B CA 1
ATOM 5114 C C . HIS B 1 232 ? -3.133 16.5 19.438 1 97.06 232 HIS B C 1
ATOM 5116 O O . HIS B 1 232 ? -3.674 16.547 20.547 1 97.06 232 HIS B O 1
ATOM 5122 N N . LEU B 1 233 ? -3.457 15.609 18.562 1 96.81 233 LEU B N 1
ATOM 5123 C CA . LEU B 1 233 ? -4.605 14.727 18.766 1 96.81 233 LEU B CA 1
ATOM 5124 C C . LEU B 1 233 ? -4.199 13.469 19.531 1 96.81 233 LEU B C 1
ATOM 5126 O O . LEU B 1 233 ? -4.961 12.977 20.359 1 96.81 233 LEU B O 1
ATOM 5130 N N . HIS B 1 234 ? -2.982 12.961 19.234 1 93.94 234 HIS B N 1
ATOM 5131 C CA . HIS B 1 234 ? -2.766 11.562 19.609 1 93.94 234 HIS B CA 1
ATOM 5132 C C . HIS B 1 234 ? -1.577 11.422 20.547 1 93.94 234 HIS B C 1
ATOM 5134 O O . HIS B 1 234 ? -1.384 10.367 21.156 1 93.94 234 HIS B O 1
ATOM 5140 N N . GLU B 1 235 ? -0.78 12.43 20.625 1 93.88 235 GLU B N 1
ATOM 5141 C CA . GLU B 1 235 ? 0.336 12.289 21.547 1 93.88 235 GLU B CA 1
ATOM 5142 C C . GLU B 1 235 ? -0.157 12.133 22.984 1 93.88 235 GLU B C 1
ATOM 5144 O O . GLU B 1 235 ? -1.095 12.812 23.406 1 93.88 235 GLU B O 1
ATOM 5149 N N . LYS B 1 236 ? 0.479 11.281 23.703 1 91.44 236 LYS B N 1
ATOM 5150 C CA . LYS B 1 236 ? 0.069 10.992 25.078 1 91.44 236 LYS B CA 1
ATOM 5151 C C . LYS B 1 236 ? 0.253 12.219 25.969 1 91.44 236 LYS B C 1
ATOM 5153 O O . LYS B 1 236 ? 1.275 12.898 25.891 1 91.44 236 LYS B O 1
ATOM 5158 N N . GLY B 1 237 ? -0.737 12.469 26.781 1 91.12 237 GLY B N 1
ATOM 5159 C CA . GLY B 1 237 ? -0.643 13.5 27.797 1 91.12 237 GLY B CA 1
ATOM 5160 C C . GLY B 1 237 ? -0.938 14.891 27.266 1 91.12 237 GLY B C 1
ATOM 5161 O O . GLY B 1 237 ? -0.817 15.883 27.984 1 91.12 237 GLY B O 1
ATOM 5162 N N . ARG B 1 238 ? -1.32 14.969 26.109 1 91.19 238 ARG B N 1
ATOM 5163 C CA . ARG B 1 238 ? -1.626 16.281 25.516 1 91.19 238 ARG B CA 1
ATOM 5164 C C . ARG B 1 238 ? -2.979 16.781 26 1 91.19 238 ARG B C 1
ATOM 5166 O O . ARG B 1 238 ? -3.916 16 26.188 1 91.19 238 ARG B O 1
ATOM 5173 N N . PRO B 1 239 ? -3.006 18.109 26.203 1 94.06 239 PRO B N 1
ATOM 5174 C CA . PRO B 1 239 ? -4.328 18.688 26.453 1 94.06 239 PRO B CA 1
ATOM 5175 C C . PRO B 1 239 ? -5.301 18.484 25.297 1 94.06 239 PRO B C 1
ATOM 5177 O O . PRO B 1 239 ? -4.879 18.391 24.141 1 94.06 239 PRO B O 1
ATOM 5180 N N . VAL B 1 240 ? -6.543 18.5 25.688 1 96.06 240 VAL B N 1
ATOM 5181 C CA . VAL B 1 240 ? -7.574 18.297 24.688 1 96.06 240 VAL B CA 1
ATOM 5182 C C . VAL B 1 240 ? -7.609 19.5 23.734 1 96.06 240 VAL B C 1
ATOM 5184 O O . VAL B 1 240 ? -7.57 20.656 24.188 1 96.06 240 VAL B O 1
ATOM 5187 N N . MET B 1 241 ? -7.57 19.297 22.484 1 97.25 241 MET B N 1
ATOM 5188 C CA . MET B 1 241 ? -7.746 20.344 21.484 1 97.25 241 MET B CA 1
ATOM 5189 C C . MET B 1 241 ? -9.211 20.766 21.406 1 97.25 241 MET B C 1
ATOM 5191 O O . MET B 1 241 ? -10.078 19.969 21.062 1 97.25 241 MET B O 1
ATOM 5195 N N . GLU B 1 242 ? -9.438 22.031 21.625 1 97.19 242 GLU B N 1
ATOM 5196 C CA . GLU B 1 242 ? -10.805 22.547 21.641 1 97.19 242 GLU B CA 1
ATOM 5197 C C . GLU B 1 242 ? -11.422 22.531 20.25 1 97.19 242 GLU B C 1
ATOM 5199 O O . GLU B 1 242 ? -10.711 22.594 19.25 1 97.19 242 GLU B O 1
ATOM 5204 N N . TRP B 1 243 ? -12.711 22.547 20.25 1 96.81 243 TRP B N 1
ATOM 5205 C CA . TRP B 1 243 ? -13.477 22.344 19.016 1 96.81 243 TRP B CA 1
ATOM 5206 C C . TRP B 1 243 ? -13.188 23.453 18.016 1 96.81 243 TRP B C 1
ATOM 5208 O O . TRP B 1 243 ? -12.961 23.172 16.828 1 96.81 243 TRP B O 1
ATOM 5218 N N . PRO B 1 244 ? -13.109 24.734 18.391 1 96.44 244 PRO B N 1
ATOM 5219 C CA . PRO B 1 244 ? -12.844 25.781 17.406 1 96.44 244 PRO B CA 1
ATOM 5220 C C . PRO B 1 244 ? -11.516 25.578 16.688 1 96.44 244 PRO B C 1
ATOM 5222 O O . PRO B 1 244 ? -11.406 25.875 15.492 1 96.44 244 PRO B O 1
ATOM 5225 N N . LYS B 1 245 ? -10.555 25.109 17.406 1 97.62 245 LYS B N 1
ATOM 5226 C CA . LYS B 1 245 ? -9.258 24.828 16.797 1 97.62 245 LYS B CA 1
ATOM 5227 C C . LYS B 1 245 ? -9.359 23.688 15.805 1 97.62 245 LYS B C 1
ATOM 5229 O O . LYS B 1 245 ? -8.773 23.734 14.719 1 97.62 245 LYS B O 1
ATOM 5234 N N . ARG B 1 246 ? -10.094 22.641 16.172 1 97.81 246 ARG B N 1
ATOM 5235 C CA . ARG B 1 246 ? -10.312 21.5 15.273 1 97.81 246 ARG B CA 1
ATOM 5236 C C . ARG B 1 246 ? -10.984 21.938 13.977 1 97.81 246 ARG B C 1
ATOM 5238 O O . ARG B 1 246 ? -10.57 21.531 12.891 1 97.81 246 ARG B O 1
ATOM 5245 N N . MET B 1 247 ? -11.961 22.797 14.141 1 96.12 247 MET B N 1
ATOM 5246 C CA . MET B 1 247 ? -12.688 23.312 12.984 1 96.12 247 MET B CA 1
ATOM 5247 C C . MET B 1 247 ? -11.766 24.141 12.094 1 96.12 247 MET B C 1
ATOM 5249 O O . MET B 1 247 ? -11.789 24 10.867 1 96.12 247 MET B O 1
ATOM 5253 N N . LYS B 1 248 ? -11.031 24.953 12.688 1 96.12 248 LYS B N 1
ATOM 5254 C CA . LYS B 1 248 ? -10.109 25.797 11.945 1 96.12 248 LYS B CA 1
ATOM 5255 C C . LYS B 1 248 ? -9.109 24.969 11.148 1 96.12 248 LYS B C 1
ATOM 5257 O O . LYS B 1 248 ? -8.844 25.25 9.984 1 96.12 248 LYS B O 1
ATOM 5262 N N . ILE B 1 249 ? -8.617 23.969 11.75 1 97.81 249 ILE B N 1
ATOM 5263 C CA . ILE B 1 249 ? -7.648 23.078 11.117 1 97.81 249 ILE B CA 1
ATOM 5264 C C . ILE B 1 249 ? -8.305 22.344 9.945 1 97.81 249 ILE B C 1
ATOM 5266 O O . ILE B 1 249 ? -7.73 22.266 8.859 1 97.81 249 ILE B O 1
ATOM 5270 N N . ALA B 1 250 ? -9.492 21.828 10.164 1 97.62 250 ALA B N 1
ATOM 5271 C CA . ALA B 1 250 ? -10.227 21.141 9.109 1 97.62 250 ALA B CA 1
ATOM 5272 C C . ALA B 1 250 ? -10.43 22.047 7.902 1 97.62 250 ALA B C 1
ATOM 5274 O O . ALA B 1 250 ? -10.188 21.641 6.762 1 97.62 250 ALA B O 1
ATOM 5275 N N . LEU B 1 251 ? -10.812 23.234 8.188 1 95.88 251 LEU B N 1
ATOM 5276 C CA . LEU B 1 251 ? -11.086 24.188 7.121 1 95.88 251 LEU B CA 1
ATOM 5277 C C . LEU B 1 251 ? -9.812 24.547 6.367 1 95.88 251 LEU B C 1
ATOM 5279 O O . LEU B 1 251 ? -9.805 24.594 5.137 1 95.88 251 LEU B O 1
ATOM 5283 N N . GLY B 1 252 ? -8.766 24.812 7.086 1 96.81 252 GLY B N 1
ATOM 5284 C CA . GLY B 1 252 ? -7.5 25.125 6.445 1 96.81 252 GLY B CA 1
ATOM 5285 C C . GLY B 1 252 ? -6.984 24 5.562 1 96.81 252 GLY B C 1
ATOM 5286 O O . GLY B 1 252 ? -6.566 24.25 4.43 1 96.81 252 GLY B O 1
ATOM 5287 N N . ALA B 1 253 ? -7.031 22.781 6.07 1 98 253 ALA B N 1
ATOM 5288 C CA . ALA B 1 253 ? -6.594 21.625 5.293 1 98 253 ALA B CA 1
ATOM 5289 C C . ALA B 1 253 ? -7.438 21.469 4.031 1 98 253 ALA B C 1
ATOM 5291 O O . ALA B 1 253 ? -6.91 21.172 2.955 1 98 253 ALA B O 1
ATOM 5292 N N . ALA B 1 254 ? -8.727 21.656 4.184 1 97.25 254 ALA B N 1
ATOM 5293 C CA . ALA B 1 254 ? -9.625 21.547 3.039 1 97.25 254 ALA B CA 1
ATOM 5294 C C . ALA B 1 254 ? -9.289 22.609 1.984 1 97.25 254 ALA B C 1
ATOM 5296 O O . ALA B 1 254 ? -9.312 22.312 0.785 1 97.25 254 ALA B O 1
ATOM 5297 N N . LYS B 1 255 ? -9.031 23.766 2.42 1 96.25 255 LYS B N 1
ATOM 5298 C CA . LYS B 1 255 ? -8.664 24.844 1.495 1 96.25 255 LYS B CA 1
ATOM 5299 C C . LYS B 1 255 ? -7.375 24.5 0.751 1 96.25 255 LYS B C 1
ATOM 5301 O O . LYS B 1 255 ? -7.262 24.766 -0.45 1 96.25 255 LYS B O 1
ATOM 5306 N N . GLY B 1 256 ? -6.41 24 1.459 1 96.62 256 GLY B N 1
ATOM 5307 C CA . GLY B 1 256 ? -5.195 23.547 0.802 1 96.62 256 GLY B CA 1
ATOM 5308 C C . GLY B 1 256 ? -5.449 22.484 -0.261 1 96.62 256 GLY B C 1
ATOM 5309 O O . GLY B 1 256 ? -4.922 22.578 -1.373 1 96.62 256 GLY B O 1
ATOM 5310 N N . LEU B 1 257 ? -6.277 21.516 0.071 1 97.31 257 LEU B N 1
ATOM 5311 C CA . LEU B 1 257 ? -6.613 20.453 -0.871 1 97.31 257 LEU B CA 1
ATOM 5312 C C . LEU B 1 257 ? -7.375 21.016 -2.068 1 97.31 257 LEU B C 1
ATOM 5314 O O . LEU B 1 257 ? -7.152 20.578 -3.205 1 97.31 257 LEU B O 1
ATOM 5318 N N . SER B 1 258 ? -8.289 21.906 -1.772 1 96.12 258 SER B N 1
ATOM 5319 C CA . SER B 1 258 ? -9.047 22.531 -2.85 1 96.12 258 SER B CA 1
ATOM 5320 C C . SER B 1 258 ? -8.125 23.219 -3.846 1 96.12 258 SER B C 1
ATOM 5322 O O . SER B 1 258 ? -8.32 23.109 -5.059 1 96.12 258 SER B O 1
ATOM 5324 N N . TYR B 1 259 ? -7.18 23.891 -3.359 1 95.12 259 TYR B N 1
ATOM 5325 C CA . TYR B 1 259 ? -6.203 24.547 -4.227 1 95.12 259 TYR B CA 1
ATOM 5326 C C . TYR B 1 259 ? -5.473 23.531 -5.094 1 95.12 259 TYR B C 1
ATOM 5328 O O . TYR B 1 259 ? -5.352 23.719 -6.305 1 95.12 259 TYR B O 1
ATOM 5336 N N . LEU B 1 260 ? -5.004 22.469 -4.527 1 95.25 260 LEU B N 1
ATOM 5337 C CA . LEU B 1 260 ? -4.273 21.438 -5.254 1 95.25 260 LEU B CA 1
ATOM 5338 C C . LEU B 1 260 ? -5.148 20.797 -6.328 1 95.25 260 LEU B C 1
ATOM 5340 O O . LEU B 1 260 ? -4.699 20.578 -7.453 1 95.25 260 LEU B O 1
ATOM 5344 N N . HIS B 1 261 ? -6.367 20.531 -5.988 1 95.62 261 HIS B N 1
ATOM 5345 C CA . HIS B 1 261 ? -7.254 19.75 -6.84 1 95.62 261 HIS B CA 1
ATOM 5346 C C . HIS B 1 261 ? -7.871 20.609 -7.938 1 95.62 261 HIS B C 1
ATOM 5348 O O . HIS B 1 261 ? -8.195 20.109 -9.016 1 95.62 261 HIS B O 1
ATOM 5354 N N . GLU B 1 262 ? -8.047 21.828 -7.625 1 93.69 262 GLU B N 1
ATOM 5355 C CA . GLU B 1 262 ? -8.953 22.562 -8.492 1 93.69 262 GLU B CA 1
ATOM 5356 C C . GLU B 1 262 ? -8.305 23.844 -9.008 1 93.69 262 GLU B C 1
ATOM 5358 O O . GLU B 1 262 ? -8.648 24.344 -10.078 1 93.69 262 GLU B O 1
ATOM 5363 N N . ASP B 1 263 ? -7.383 24.406 -8.328 1 91.56 263 ASP B N 1
ATOM 5364 C CA . ASP B 1 263 ? -6.859 25.719 -8.695 1 91.56 263 ASP B CA 1
ATOM 5365 C C . ASP B 1 263 ? -5.449 25.594 -9.266 1 91.56 263 ASP B C 1
ATOM 5367 O O . ASP B 1 263 ? -5.031 26.438 -10.062 1 91.56 263 ASP B O 1
ATOM 5371 N N . CYS B 1 264 ? -4.781 24.594 -8.812 1 87.94 264 CYS B N 1
ATOM 5372 C CA . CYS B 1 264 ? -3.422 24.422 -9.312 1 87.94 264 CYS B CA 1
ATOM 5373 C C . CYS B 1 264 ? -3.428 23.797 -10.695 1 87.94 264 CYS B C 1
ATOM 5375 O O . CYS B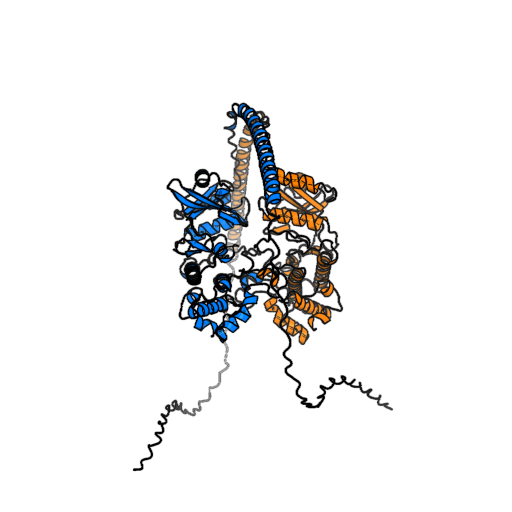 1 264 ? -4.32 23.016 -11.023 1 87.94 264 CYS B O 1
ATOM 5377 N N . ASN B 1 265 ? -2.371 24.188 -11.516 1 85.56 265 ASN B N 1
ATOM 5378 C CA . ASN B 1 265 ? -2.201 23.625 -12.852 1 85.56 265 ASN B CA 1
ATOM 5379 C C . ASN B 1 265 ? -0.758 23.188 -13.094 1 85.56 265 ASN B C 1
ATOM 5381 O O . ASN B 1 265 ? 0.148 24.016 -13.125 1 85.56 265 ASN B O 1
ATOM 5385 N N . PRO B 1 266 ? -0.611 21.953 -13.352 1 88.44 266 PRO B N 1
ATOM 5386 C CA . PRO B 1 266 ? -1.587 20.859 -13.414 1 88.44 266 PRO B CA 1
ATOM 5387 C C . PRO B 1 266 ? -2.15 20.5 -12.039 1 88.44 266 PRO B C 1
ATOM 5389 O O . PRO B 1 266 ? -1.484 20.703 -11.023 1 88.44 266 PRO B O 1
ATOM 5392 N N . LYS B 1 267 ? -3.367 19.922 -12.109 1 91.88 267 LYS B N 1
ATOM 5393 C CA . LYS B 1 267 ? -3.98 19.438 -10.867 1 91.88 267 LYS B CA 1
ATOM 5394 C C . LYS B 1 267 ? -3.119 18.375 -10.203 1 91.88 267 LYS B C 1
ATOM 5396 O O . LYS B 1 267 ? -2.492 17.562 -10.891 1 91.88 267 LYS B O 1
ATOM 5401 N N . THR B 1 268 ? -3.148 18.453 -8.93 1 93.12 268 THR B N 1
ATOM 5402 C CA . THR B 1 268 ? -2.238 17.578 -8.188 1 93.12 268 THR B CA 1
ATOM 5403 C C . THR B 1 268 ? -2.992 16.781 -7.125 1 93.12 268 THR B C 1
ATOM 5405 O O . THR B 1 268 ? -3.82 17.344 -6.398 1 93.12 268 THR B O 1
ATOM 5408 N N . ILE B 1 269 ? -2.771 15.516 -7.113 1 95.06 269 ILE B N 1
ATOM 5409 C CA . ILE B 1 269 ? -3.25 14.648 -6.039 1 95.06 269 ILE B CA 1
ATOM 5410 C C . ILE B 1 269 ? -2.156 14.477 -4.988 1 95.06 269 ILE B C 1
ATOM 5412 O O . ILE B 1 269 ? -1.015 14.148 -5.316 1 95.06 269 ILE B O 1
ATOM 5416 N N . HIS B 1 270 ? -2.389 14.742 -3.752 1 95.69 270 HIS B N 1
ATOM 5417 C CA . HIS B 1 270 ? -1.397 14.688 -2.686 1 95.69 270 HIS B CA 1
ATOM 5418 C C . HIS B 1 270 ? -0.942 13.258 -2.428 1 95.69 270 HIS B C 1
ATOM 5420 O O . HIS B 1 270 ? 0.258 12.977 -2.393 1 95.69 270 HIS B O 1
ATOM 5426 N N . ARG B 1 271 ? -1.963 12.289 -2.189 1 95.19 271 ARG B N 1
ATOM 5427 C CA . ARG B 1 271 ? -1.796 10.844 -2.131 1 95.19 271 ARG B CA 1
ATOM 5428 C C . ARG B 1 271 ? -1.363 10.398 -0.738 1 95.19 271 ARG B C 1
ATOM 5430 O O . ARG B 1 271 ? -1.276 9.195 -0.463 1 95.19 271 ARG B O 1
ATOM 5437 N N . ASP B 1 272 ? -1.143 11.336 0.199 1 95.12 272 ASP B N 1
ATOM 5438 C CA . ASP B 1 272 ? -0.765 10.953 1.557 1 95.12 272 ASP B CA 1
ATOM 5439 C C . ASP B 1 272 ? -1.309 11.953 2.578 1 95.12 272 ASP B C 1
ATOM 5441 O O . ASP B 1 272 ? -0.58 12.391 3.469 1 95.12 272 ASP B O 1
ATOM 5445 N N . VAL B 1 273 ? -2.5 12.32 2.396 1 97.81 273 VAL B N 1
ATOM 5446 C CA . VAL B 1 273 ? -3.188 13.18 3.355 1 97.81 273 VAL B CA 1
ATOM 5447 C C . VAL B 1 273 ? -3.41 12.422 4.66 1 97.81 273 VAL B C 1
ATOM 5449 O O . VAL B 1 273 ? -4.055 11.367 4.672 1 97.81 273 VAL B O 1
ATOM 5452 N N . LYS B 1 274 ? -2.832 12.898 5.727 1 97.12 274 LYS B N 1
ATOM 5453 C CA . LYS B 1 274 ? -2.957 12.305 7.055 1 97.12 274 LYS B CA 1
ATOM 5454 C C . LYS B 1 274 ? -2.6 13.32 8.141 1 97.12 274 LYS B C 1
ATOM 5456 O O . LYS B 1 274 ? -2.014 14.367 7.855 1 97.12 274 LYS B O 1
ATOM 5461 N N . ALA B 1 275 ? -2.91 13 9.359 1 97.44 275 ALA B N 1
ATOM 5462 C CA . ALA B 1 275 ? -2.73 13.922 10.477 1 97.44 275 ALA B CA 1
ATOM 5463 C C . ALA B 1 275 ? -1.258 14.281 10.656 1 97.44 275 ALA B C 1
ATOM 5465 O O . ALA B 1 275 ? -0.932 15.414 11.031 1 97.44 275 ALA B O 1
ATOM 5466 N N . ALA B 1 276 ? -0.373 13.359 10.281 1 95.44 276 ALA B N 1
ATOM 5467 C CA . ALA B 1 276 ? 1.059 13.578 10.469 1 95.44 276 ALA B CA 1
ATOM 5468 C C . ALA B 1 276 ? 1.604 14.547 9.422 1 95.44 276 ALA B C 1
ATOM 5470 O O . ALA B 1 276 ? 2.707 15.078 9.57 1 95.44 276 ALA B O 1
ATOM 5471 N N . ASN B 1 277 ? 0.816 14.789 8.375 1 96.5 277 ASN B N 1
ATOM 5472 C CA . ASN B 1 277 ? 1.264 15.664 7.289 1 96.5 277 ASN B CA 1
ATOM 5473 C C . ASN B 1 277 ? 0.509 16.984 7.293 1 96.5 277 ASN B C 1
ATOM 5475 O O . ASN B 1 277 ? 0.535 17.719 6.301 1 96.5 277 ASN B O 1
ATOM 5479 N N . ILE B 1 278 ? -0.21 17.219 8.328 1 98.5 278 ILE B N 1
ATOM 5480 C CA . ILE B 1 278 ? -0.854 18.516 8.539 1 98.5 278 ILE B CA 1
ATOM 5481 C C . ILE B 1 278 ? -0.148 19.25 9.672 1 98.5 278 ILE B C 1
ATOM 5483 O O . ILE B 1 278 ? -0.328 18.938 10.844 1 98.5 278 ILE B O 1
ATOM 5487 N N . LEU B 1 279 ? 0.581 20.25 9.273 1 98.44 279 LEU B N 1
ATOM 5488 C CA . LEU B 1 279 ? 1.308 21.078 10.234 1 98.44 279 LEU B CA 1
ATOM 5489 C C . LEU B 1 279 ? 0.428 22.203 10.758 1 98.44 279 LEU B C 1
ATOM 5491 O O . LEU B 1 279 ? -0.461 22.688 10.047 1 98.44 279 LEU B O 1
ATOM 5495 N N . ILE B 1 280 ? 0.723 22.562 11.977 1 98.25 280 ILE B N 1
ATOM 5496 C CA . ILE B 1 280 ? -0.067 23.594 12.641 1 98.25 280 ILE B CA 1
ATOM 5497 C C . ILE B 1 280 ? 0.83 24.766 13.023 1 98.25 280 ILE B C 1
ATOM 5499 O O . ILE B 1 280 ? 1.895 24.578 13.617 1 98.25 280 ILE B O 1
ATOM 5503 N N . ASP B 1 281 ? 0.408 25.969 12.641 1 97.38 281 ASP B N 1
ATOM 5504 C CA . ASP B 1 281 ? 1.179 27.141 13.039 1 97.38 281 ASP B CA 1
ATOM 5505 C C . ASP B 1 281 ? 0.686 27.703 14.375 1 97.38 281 ASP B C 1
ATOM 5507 O O . ASP B 1 281 ? -0.15 27.078 15.039 1 97.38 281 ASP B O 1
ATOM 5511 N N . ASP B 1 282 ? 1.156 28.859 14.766 1 96.31 282 ASP B N 1
ATOM 5512 C CA . ASP B 1 282 ? 0.866 29.406 16.078 1 96.31 282 ASP B CA 1
ATOM 5513 C C . ASP B 1 282 ? -0.589 29.875 16.188 1 96.31 282 ASP B C 1
ATOM 5515 O O . ASP B 1 282 ? -1.154 29.922 17.281 1 96.31 282 ASP B O 1
ATOM 5519 N N . SER B 1 283 ? -1.163 30.156 15.102 1 96.62 283 SER B N 1
ATOM 5520 C CA . SER B 1 283 ? -2.561 30.578 15.078 1 96.62 283 SER B CA 1
ATOM 5521 C C . SER B 1 283 ? -3.492 29.391 14.859 1 96.62 283 SER B C 1
ATOM 5523 O O . SER B 1 283 ? -4.691 29.578 14.641 1 96.62 283 SER B O 1
ATOM 5525 N N . TYR B 1 284 ? -2.92 28.156 14.781 1 96.75 284 TYR B N 1
ATOM 5526 C CA . TYR B 1 284 ? -3.627 26.891 14.594 1 96.75 284 TYR B CA 1
ATOM 5527 C C . TYR B 1 284 ? -4.207 26.797 13.188 1 96.75 284 TYR B C 1
ATOM 5529 O O . TYR B 1 284 ? -5.254 26.188 12.984 1 96.75 284 TYR B O 1
ATOM 5537 N N . GLU B 1 285 ? -3.518 27.5 12.312 1 96.69 285 GLU B N 1
ATOM 5538 C CA . GLU B 1 285 ? -3.797 27.297 10.891 1 96.69 285 GLU B CA 1
ATOM 5539 C C . GLU B 1 285 ? -3.078 26.047 10.375 1 96.69 285 GLU B C 1
ATOM 5541 O O . GLU B 1 285 ? -1.932 25.781 10.742 1 96.69 285 GLU B O 1
ATOM 5546 N N . ALA B 1 286 ? -3.768 25.375 9.516 1 98.19 286 ALA B N 1
ATOM 5547 C CA . ALA B 1 286 ? -3.217 24.125 8.984 1 98.19 286 ALA B CA 1
ATOM 5548 C C . ALA B 1 286 ? -2.436 24.375 7.699 1 98.19 286 ALA B C 1
ATOM 5550 O O . ALA B 1 286 ? -2.844 25.188 6.863 1 98.19 286 ALA B O 1
ATOM 5551 N N . LYS B 1 287 ? -1.338 23.703 7.547 1 98.19 287 LYS B N 1
ATOM 5552 C CA . LYS B 1 287 ? -0.566 23.656 6.309 1 98.19 287 LYS B CA 1
ATOM 5553 C C . LYS B 1 287 ? -0.277 22.219 5.898 1 98.19 287 LYS B C 1
ATOM 5555 O O . LYS B 1 287 ? 0.298 21.453 6.672 1 98.19 287 LYS B O 1
ATOM 5560 N N . LEU B 1 288 ? -0.732 21.859 4.711 1 97.94 288 LEU B N 1
ATOM 5561 C CA . LEU B 1 288 ? -0.396 20.531 4.184 1 97.94 288 LEU B CA 1
ATOM 5562 C C . LEU B 1 288 ? 1.093 20.438 3.867 1 97.94 288 LEU B C 1
ATOM 5564 O O . LEU B 1 288 ? 1.682 21.375 3.336 1 97.94 288 LEU B O 1
ATOM 5568 N N . ALA B 1 289 ? 1.649 19.312 4.25 1 95.62 289 ALA B N 1
ATOM 5569 C CA . ALA B 1 289 ? 3.076 19.094 4.031 1 95.62 289 ALA B CA 1
ATOM 5570 C C . ALA B 1 289 ? 3.326 17.703 3.449 1 95.62 289 ALA B C 1
ATOM 5572 O O . ALA B 1 289 ? 2.393 16.906 3.289 1 95.62 289 ALA B O 1
ATOM 5573 N N . ASP B 1 290 ? 4.586 17.422 3.031 1 92.88 290 ASP B N 1
ATOM 5574 C CA . ASP B 1 290 ? 5.078 16.156 2.504 1 92.88 290 ASP B CA 1
ATOM 5575 C C . ASP B 1 290 ? 4.387 15.805 1.188 1 92.88 290 ASP B C 1
ATOM 5577 O O . ASP B 1 290 ? 3.455 15 1.166 1 92.88 290 ASP B O 1
ATOM 5581 N N . PHE B 1 291 ? 4.883 16.266 0.15 1 93.38 291 PHE B N 1
ATOM 5582 C CA . PHE B 1 291 ? 4.344 16.047 -1.189 1 93.38 291 PHE B CA 1
ATOM 5583 C C . PHE B 1 291 ? 5.16 15.008 -1.942 1 93.38 291 PHE B C 1
ATOM 5585 O O . PHE B 1 291 ? 5.195 15.016 -3.176 1 93.38 291 PHE B O 1
ATOM 5592 N N . GLY B 1 292 ? 5.824 14.242 -1.187 1 90.38 292 GLY B N 1
ATOM 5593 C CA . GLY B 1 292 ? 6.691 13.234 -1.776 1 90.38 292 GLY B CA 1
ATOM 5594 C C . GLY B 1 292 ? 5.941 12.234 -2.637 1 90.38 292 GLY B C 1
ATOM 5595 O O . GLY B 1 292 ? 6.504 11.672 -3.58 1 90.38 292 GLY B O 1
ATOM 5596 N N . LEU B 1 293 ? 4.734 12.016 -2.352 1 90.31 293 LEU B N 1
ATOM 5597 C CA . LEU B 1 293 ? 3.947 11.031 -3.088 1 90.31 293 LEU B CA 1
ATOM 5598 C C . LEU B 1 293 ? 3 11.711 -4.066 1 90.31 293 LEU B C 1
ATOM 5600 O O . LEU B 1 293 ? 2.225 11.047 -4.758 1 90.31 293 LEU B O 1
ATOM 5604 N N . ALA B 1 294 ? 3.062 12.984 -4.152 1 92.38 294 ALA B N 1
ATOM 5605 C CA . ALA B 1 294 ? 2.137 13.75 -4.984 1 92.38 294 ALA B CA 1
ATOM 5606 C C . ALA B 1 294 ? 2.271 13.359 -6.453 1 92.38 294 ALA B C 1
ATOM 5608 O O . ALA B 1 294 ? 3.352 12.961 -6.898 1 92.38 294 ALA B O 1
ATOM 5609 N N . ARG B 1 295 ? 1.152 13.422 -7.086 1 88.94 295 ARG B N 1
ATOM 5610 C CA . ARG B 1 295 ? 1.099 13.078 -8.5 1 88.94 295 ARG B CA 1
ATOM 5611 C C . ARG B 1 295 ? 0.294 14.109 -9.289 1 88.94 295 ARG B C 1
ATOM 5613 O O . ARG B 1 295 ? -0.786 14.516 -8.859 1 88.94 295 ARG B O 1
ATOM 5620 N N . SER B 1 296 ? 0.861 14.422 -10.383 1 83.44 296 SER B N 1
ATOM 5621 C CA . SER B 1 296 ? 0.167 15.375 -11.242 1 83.44 296 SER B CA 1
ATOM 5622 C C . SER B 1 296 ? -0.747 14.664 -12.234 1 83.44 296 SER B C 1
ATOM 5624 O O . SER B 1 296 ? -0.459 13.539 -12.648 1 83.44 296 SER B O 1
ATOM 5626 N N . SER B 1 297 ? -1.827 15.281 -12.562 1 71.88 297 SER B N 1
ATOM 5627 C CA . SER B 1 297 ? -2.775 14.75 -13.539 1 71.88 297 SER B CA 1
ATOM 5628 C C . SER B 1 297 ? -2.105 14.516 -14.883 1 71.88 297 SER B C 1
ATOM 5630 O O . SER B 1 297 ? -2.598 13.727 -15.695 1 71.88 297 SER B O 1
ATOM 5632 N N . LEU B 1 298 ? -1.098 15.211 -15.148 1 62.28 298 LEU B N 1
ATOM 5633 C CA . LEU B 1 298 ? -0.389 15.078 -16.422 1 62.28 298 LEU B CA 1
ATOM 5634 C C . LEU B 1 298 ? 0.533 13.867 -16.406 1 62.28 298 LEU B C 1
ATOM 5636 O O . LEU B 1 298 ? 1.02 13.438 -17.453 1 62.28 298 LEU B O 1
ATOM 5640 N N . ASP B 1 299 ? 0.777 13.539 -15.148 1 61.31 299 ASP B N 1
ATOM 5641 C CA . ASP B 1 299 ? 1.69 12.406 -15.055 1 61.31 299 ASP B CA 1
ATOM 5642 C C . ASP B 1 299 ? 1.094 11.164 -15.719 1 61.31 299 ASP B C 1
ATOM 5644 O O . ASP B 1 299 ? 0.076 10.641 -15.266 1 61.31 299 ASP B O 1
ATOM 5648 N N . THR B 1 300 ? 1.299 11.133 -17.047 1 50.53 300 THR B N 1
ATOM 5649 C CA . THR B 1 300 ? 0.881 9.992 -17.844 1 50.53 300 THR B CA 1
ATOM 5650 C C . THR B 1 300 ? 1.774 8.781 -17.578 1 50.53 300 THR B C 1
ATOM 5652 O O . THR B 1 300 ? 1.661 7.758 -18.25 1 50.53 300 THR B O 1
ATOM 5655 N N . ASP B 1 301 ? 2.76 9.062 -16.797 1 51.78 301 ASP B N 1
ATOM 5656 C CA . ASP B 1 301 ? 3.84 8.086 -16.719 1 51.78 301 ASP B CA 1
ATOM 5657 C C . ASP B 1 301 ? 3.285 6.66 -16.656 1 51.78 301 ASP B C 1
ATOM 5659 O O . ASP B 1 301 ? 2.408 6.363 -15.852 1 51.78 301 ASP B O 1
ATOM 5663 N N . THR B 1 302 ? 3.342 5.996 -17.703 1 47.88 302 THR B N 1
ATOM 5664 C CA . THR B 1 302 ? 3.195 4.648 -18.25 1 47.88 302 THR B CA 1
ATOM 5665 C C . THR B 1 302 ? 3.66 3.604 -17.25 1 47.88 302 THR B C 1
ATOM 5667 O O . THR B 1 302 ? 3.254 2.441 -17.312 1 47.88 302 THR B O 1
ATOM 5670 N N . HIS B 1 303 ? 4.852 3.926 -16.5 1 51.53 303 HIS B N 1
ATOM 5671 C CA . HIS B 1 303 ? 5.34 2.809 -15.695 1 51.53 303 HIS B CA 1
ATOM 5672 C C . HIS B 1 303 ? 4.512 2.639 -14.43 1 51.53 303 HIS B C 1
ATOM 5674 O O . HIS B 1 303 ? 4.656 3.414 -13.484 1 51.53 303 HIS B O 1
ATOM 5680 N N . VAL B 1 304 ? 3.357 2.111 -14.602 1 56.19 304 VAL B N 1
ATOM 5681 C CA . VAL B 1 304 ? 2.414 1.806 -13.531 1 56.19 304 VAL B CA 1
ATOM 5682 C C . VAL B 1 304 ? 3.07 0.878 -12.508 1 56.19 304 VAL B C 1
ATOM 5684 O O . VAL B 1 304 ? 3.43 -0.256 -12.836 1 56.19 304 VAL B O 1
ATOM 5687 N N . SER B 1 305 ? 3.732 1.551 -11.469 1 69.62 305 SER B N 1
ATOM 5688 C CA . SER B 1 305 ? 4.16 0.726 -10.344 1 69.62 305 SER B CA 1
ATOM 5689 C C . SER B 1 305 ? 2.992 -0.062 -9.758 1 69.62 305 SER B C 1
ATOM 5691 O O . SER B 1 305 ? 1.87 0.444 -9.688 1 69.62 305 SER B O 1
ATOM 5693 N N . THR B 1 306 ? 3.252 -1.313 -9.555 1 78.25 306 THR B N 1
ATOM 5694 C CA . THR B 1 306 ? 2.26 -2.156 -8.898 1 78.25 306 THR B CA 1
ATOM 5695 C C . THR B 1 306 ? 2.367 -2.033 -7.379 1 78.25 306 THR B C 1
ATOM 5697 O O . THR B 1 306 ? 1.592 -2.648 -6.645 1 78.25 306 THR B O 1
ATOM 5700 N N . ARG B 1 307 ? 3.26 -1.138 -6.98 1 80.94 307 ARG B N 1
ATOM 5701 C CA . ARG B 1 307 ? 3.439 -0.94 -5.547 1 80.94 307 ARG B CA 1
ATOM 5702 C C . ARG B 1 307 ? 2.395 0.023 -4.992 1 80.94 307 ARG B C 1
ATOM 5704 O O . ARG B 1 307 ? 2.068 1.027 -5.629 1 80.94 307 ARG B O 1
ATOM 5711 N N . ILE B 1 308 ? 2.045 -0.251 -3.85 1 87 308 ILE B N 1
ATOM 5712 C CA . ILE B 1 308 ? 1.047 0.585 -3.189 1 87 308 ILE B CA 1
ATOM 5713 C C . ILE B 1 308 ? 1.743 1.631 -2.322 1 87 308 ILE B C 1
ATOM 5715 O O . ILE B 1 308 ? 2.67 1.31 -1.575 1 87 308 ILE B O 1
ATOM 5719 N N . MET B 1 309 ? 1.312 2.836 -2.549 1 88.25 309 MET B N 1
ATOM 5720 C CA . MET B 1 309 ? 1.862 3.938 -1.765 1 88.25 309 MET B CA 1
ATOM 5721 C C . MET B 1 309 ? 0.81 4.512 -0.82 1 88.25 309 MET B C 1
ATOM 5723 O O . MET B 1 309 ? -0.388 4.309 -1.023 1 88.25 309 MET B O 1
ATOM 5727 N N . GLY B 1 310 ? 1.287 5.191 0.232 1 90.25 310 GLY B N 1
ATOM 5728 C CA . GLY B 1 310 ? 0.393 5.785 1.213 1 90.25 310 GLY B CA 1
ATOM 5729 C C . GLY B 1 310 ? 0.504 5.145 2.584 1 90.25 310 GLY B C 1
ATOM 5730 O O . GLY B 1 310 ? 1.48 4.449 2.875 1 90.25 310 GLY B O 1
ATOM 5731 N N . THR B 1 311 ? -0.508 5.48 3.432 1 92.06 311 THR B N 1
ATOM 5732 C CA . THR B 1 311 ? -0.456 5.074 4.832 1 92.06 311 THR B CA 1
ATOM 5733 C C . THR B 1 311 ? -1.714 4.301 5.215 1 92.06 311 THR B C 1
ATOM 5735 O O . THR B 1 311 ? -2.824 4.684 4.84 1 92.06 311 THR B O 1
ATOM 5738 N N . PHE B 1 312 ? -1.539 3.266 6.055 1 89.62 312 PHE B N 1
ATOM 5739 C CA . PHE B 1 312 ? -2.664 2.48 6.551 1 89.62 312 PHE B CA 1
ATOM 5740 C C . PHE B 1 312 ? -3.682 3.373 7.25 1 89.62 312 PHE B C 1
ATOM 5742 O O . PHE B 1 312 ? -3.311 4.273 8 1 89.62 312 PHE B O 1
ATOM 5749 N N . GLY B 1 313 ? -4.863 3.07 6.996 1 92.12 313 GLY B N 1
ATOM 5750 C CA . GLY B 1 313 ? -5.945 3.785 7.652 1 92.12 313 GLY B CA 1
ATOM 5751 C C . GLY B 1 313 ? -6.457 4.965 6.844 1 92.12 313 GLY B C 1
ATOM 5752 O O . GLY B 1 313 ? -7.586 5.414 7.047 1 92.12 313 GLY B O 1
ATOM 5753 N N . TYR B 1 314 ? -5.633 5.418 5.926 1 95.69 314 TYR B N 1
ATOM 5754 C CA . TYR B 1 314 ? -6.008 6.609 5.172 1 95.69 314 TYR B CA 1
ATOM 5755 C C . TYR B 1 314 ? -6.262 6.273 3.707 1 95.69 314 TYR B C 1
ATOM 5757 O O . TYR B 1 314 ? -6.754 7.109 2.947 1 95.69 314 TYR B O 1
ATOM 5765 N N . LEU B 1 315 ? -5.984 5.086 3.332 1 93.56 315 LEU B N 1
ATOM 5766 C CA . LEU B 1 315 ? -6.012 4.703 1.925 1 93.56 315 LEU B CA 1
ATOM 5767 C C . LEU B 1 315 ? -7.441 4.531 1.434 1 93.56 315 LEU B C 1
ATOM 5769 O O . LEU B 1 315 ? -8.234 3.812 2.051 1 93.56 315 LEU B O 1
ATOM 5773 N N . ALA B 1 316 ? -7.707 5.125 0.271 1 94.25 316 ALA B N 1
ATOM 5774 C CA . ALA B 1 316 ? -9.023 4.961 -0.344 1 94.25 316 ALA B CA 1
ATOM 5775 C C . ALA B 1 316 ? -9.211 3.541 -0.864 1 94.25 316 ALA B C 1
ATOM 5777 O O . ALA B 1 316 ? -8.281 2.943 -1.411 1 94.25 316 ALA B O 1
ATOM 5778 N N . PRO B 1 317 ? -10.422 3.051 -0.74 1 91.25 317 PRO B N 1
ATOM 5779 C CA . PRO B 1 317 ? -10.688 1.667 -1.138 1 91.25 317 PRO B CA 1
ATOM 5780 C C . PRO B 1 317 ? -10.383 1.407 -2.611 1 91.25 317 PRO B C 1
ATOM 5782 O O . PRO B 1 317 ? -9.805 0.373 -2.953 1 91.25 317 PRO B O 1
ATOM 5785 N N . GLU B 1 318 ? -10.766 2.291 -3.521 1 88.94 318 GLU B N 1
ATOM 5786 C CA . GLU B 1 318 ? -10.539 2.072 -4.945 1 88.94 318 GLU B CA 1
ATOM 5787 C C . GLU B 1 318 ? -9.047 2.064 -5.27 1 88.94 318 GLU B C 1
ATOM 5789 O O . GLU B 1 318 ? -8.602 1.323 -6.148 1 88.94 318 GLU B O 1
ATOM 5794 N N . TYR B 1 319 ? -8.352 2.885 -4.605 1 90.62 319 TYR B N 1
ATOM 5795 C CA . TYR B 1 319 ? -6.906 2.898 -4.801 1 90.62 319 TYR B CA 1
ATOM 5796 C C . TYR B 1 319 ? -6.273 1.611 -4.285 1 90.62 319 TYR B C 1
ATOM 5798 O O . TYR B 1 319 ? -5.418 1.022 -4.949 1 90.62 319 TYR B O 1
ATOM 5806 N N . ALA B 1 320 ? -6.66 1.204 -3.145 1 88.19 320 ALA B N 1
ATOM 5807 C CA . ALA B 1 320 ? -6.137 -0.018 -2.539 1 88.19 320 ALA B CA 1
ATOM 5808 C C . ALA B 1 320 ? -6.422 -1.231 -3.418 1 88.19 320 ALA B C 1
ATOM 5810 O O . ALA B 1 320 ? -5.59 -2.135 -3.533 1 88.19 320 ALA B O 1
ATOM 5811 N N . SER B 1 321 ? -7.555 -1.24 -4.016 1 85.69 321 SER B N 1
ATOM 5812 C CA . SER B 1 321 ? -7.996 -2.426 -4.742 1 85.69 321 SER B CA 1
ATOM 5813 C C . SER B 1 321 ? -7.43 -2.451 -6.16 1 85.69 321 SER B C 1
ATOM 5815 O O . SER B 1 321 ? -7.086 -3.516 -6.676 1 85.69 321 SER B O 1
ATOM 5817 N N . SER B 1 322 ? -7.324 -1.25 -6.77 1 85.44 322 SER B N 1
ATOM 5818 C CA . SER B 1 322 ? -7.031 -1.271 -8.195 1 85.44 322 SER B CA 1
ATOM 5819 C C . SER B 1 322 ? -5.914 -0.291 -8.547 1 85.44 322 SER B C 1
ATOM 5821 O O . SER B 1 322 ? -5.438 -0.262 -9.68 1 85.44 322 SER B O 1
ATOM 5823 N N . GLY B 1 323 ? -5.602 0.506 -7.664 1 86.56 323 GLY B N 1
ATOM 5824 C CA . GLY B 1 323 ? -4.59 1.51 -7.957 1 86.56 323 GLY B CA 1
ATOM 5825 C C . GLY B 1 323 ? -5.156 2.756 -8.609 1 86.56 323 GLY B C 1
ATOM 5826 O O . GLY B 1 323 ? -4.422 3.701 -8.898 1 86.56 323 GLY B O 1
ATOM 5827 N N . LYS B 1 324 ? -6.406 2.76 -8.812 1 86.06 324 LYS B N 1
ATOM 5828 C CA . LYS B 1 324 ? -7.031 3.945 -9.391 1 86.06 324 LYS B CA 1
ATOM 5829 C C . LYS B 1 324 ? -6.938 5.133 -8.438 1 86.06 324 LYS B C 1
ATOM 5831 O O . LYS B 1 324 ? -7.402 5.062 -7.301 1 86.06 324 LYS B O 1
ATOM 5836 N N . LEU B 1 325 ? -6.336 6.168 -8.969 1 89.56 325 LEU B N 1
ATOM 5837 C CA . LEU B 1 325 ? -6.078 7.348 -8.148 1 89.56 325 LEU B CA 1
ATOM 5838 C C . LEU B 1 325 ? -6.742 8.578 -8.75 1 89.56 325 LEU B C 1
ATOM 5840 O O . LEU B 1 325 ? -6.547 8.891 -9.93 1 89.56 325 LEU B O 1
ATOM 5844 N N . THR B 1 326 ? -7.59 9.242 -8.023 1 91.75 326 THR B N 1
ATOM 5845 C CA . THR B 1 326 ? -8.211 10.516 -8.375 1 91.75 326 THR B CA 1
ATOM 5846 C C . THR B 1 326 ? -8.203 11.469 -7.184 1 91.75 326 THR B C 1
ATOM 5848 O O . THR B 1 326 ? -7.746 11.109 -6.098 1 91.75 326 THR B O 1
ATOM 5851 N N . ASP B 1 327 ? -8.656 12.672 -7.406 1 95.5 327 ASP B N 1
ATOM 5852 C CA . ASP B 1 327 ? -8.75 13.617 -6.297 1 95.5 327 ASP B CA 1
ATOM 5853 C C . ASP B 1 327 ? -9.672 13.086 -5.203 1 95.5 327 ASP B C 1
ATOM 5855 O O . ASP B 1 327 ? -9.547 13.477 -4.039 1 95.5 327 ASP B O 1
ATOM 5859 N N . LYS B 1 328 ? -10.57 12.148 -5.559 1 96.06 328 LYS B N 1
ATOM 5860 C CA . LYS B 1 328 ? -11.484 11.562 -4.586 1 96.06 328 LYS B CA 1
ATOM 5861 C C . LYS B 1 328 ? -10.734 10.695 -3.574 1 96.06 328 LYS B C 1
ATOM 5863 O O . LYS B 1 328 ? -11.227 10.445 -2.473 1 96.06 328 LYS B O 1
ATOM 5868 N N . SER B 1 329 ? -9.602 10.195 -3.979 1 96.12 329 SER B N 1
ATOM 5869 C CA . SER B 1 329 ? -8.766 9.445 -3.045 1 96.12 329 SER B CA 1
ATOM 5870 C C . SER B 1 329 ? -8.273 10.328 -1.906 1 96.12 329 SER B C 1
ATOM 5872 O O . SER B 1 329 ? -8.281 9.922 -0.743 1 96.12 329 SER B O 1
ATOM 5874 N N . ASP B 1 330 ? -7.898 11.586 -2.264 1 97.88 330 ASP B N 1
ATOM 5875 C CA . ASP B 1 330 ? -7.52 12.562 -1.245 1 97.88 330 ASP B CA 1
ATOM 5876 C C . ASP B 1 330 ? -8.703 12.906 -0.349 1 97.88 330 ASP B C 1
ATOM 5878 O O . ASP B 1 330 ? -8.547 13.102 0.857 1 97.88 330 ASP B O 1
ATOM 5882 N N . VAL B 1 331 ? -9.828 12.961 -0.994 1 98 331 VAL B N 1
ATOM 5883 C CA . VAL B 1 331 ? -11.039 13.305 -0.249 1 98 331 VAL B CA 1
ATOM 5884 C C . VAL B 1 331 ? -11.336 12.219 0.78 1 98 331 VAL B C 1
ATOM 5886 O O . VAL B 1 331 ? -11.727 12.516 1.912 1 98 331 VAL B O 1
ATOM 5889 N N . PHE B 1 332 ? -11.148 10.992 0.395 1 97.75 332 PHE B N 1
ATOM 5890 C CA . PHE B 1 332 ? -11.305 9.898 1.351 1 97.75 332 PHE B CA 1
ATOM 5891 C C . PHE B 1 332 ? -10.359 10.078 2.531 1 97.75 332 PHE B C 1
ATOM 5893 O O . PHE B 1 332 ? -10.781 10.023 3.688 1 97.75 332 PHE B O 1
ATOM 5900 N N . SER B 1 333 ? -9.094 10.266 2.242 1 98.19 333 SER B N 1
ATOM 5901 C CA . SER B 1 333 ? -8.086 10.445 3.287 1 98.19 333 SER B CA 1
ATOM 5902 C C . SER B 1 333 ? -8.445 11.617 4.203 1 98.19 333 SER B C 1
ATOM 5904 O O . SER B 1 333 ? -8.281 11.531 5.422 1 98.19 333 SER B O 1
ATOM 5906 N N . PHE B 1 334 ? -8.898 12.688 3.594 1 98.5 334 PHE B N 1
ATOM 5907 C CA . PHE B 1 334 ? -9.328 13.852 4.371 1 98.5 334 PHE B CA 1
ATOM 5908 C C . PHE B 1 334 ? -10.508 13.492 5.266 1 98.5 334 PHE B C 1
ATOM 5910 O O . PHE B 1 334 ? -10.602 13.977 6.398 1 98.5 334 PHE B O 1
ATOM 5917 N N . GLY B 1 335 ? -11.422 12.711 4.707 1 98.19 335 GLY B N 1
ATOM 5918 C CA . GLY B 1 335 ? -12.523 12.227 5.527 1 98.19 335 GLY B CA 1
ATOM 5919 C C . GLY B 1 335 ? -12.055 11.484 6.766 1 98.19 335 GLY B C 1
ATOM 5920 O O . GLY B 1 335 ? -12.648 11.625 7.84 1 98.19 335 GLY B O 1
ATOM 5921 N N . VAL B 1 336 ? -11.031 10.719 6.625 1 97.88 336 VAL B N 1
ATOM 5922 C CA . VAL B 1 336 ? -10.453 10.008 7.766 1 97.88 336 VAL B CA 1
ATOM 5923 C C . VAL B 1 336 ? -9.883 11.016 8.766 1 97.88 336 VAL B C 1
ATOM 5925 O O . VAL B 1 336 ? -10.055 10.859 9.977 1 97.88 336 VAL B O 1
ATOM 5928 N N . VAL B 1 337 ? -9.266 12.039 8.289 1 98.62 337 VAL B N 1
ATOM 5929 C CA . VAL B 1 337 ? -8.758 13.094 9.148 1 98.62 337 VAL B CA 1
ATOM 5930 C C . VAL B 1 337 ? -9.914 13.742 9.906 1 98.62 337 VAL B C 1
ATOM 5932 O O . VAL B 1 337 ? -9.805 14.023 11.102 1 98.62 337 VAL B O 1
ATOM 5935 N N . LEU B 1 338 ? -11.008 14.008 9.18 1 98.12 338 LEU B N 1
ATOM 5936 C CA . LEU B 1 338 ? -12.18 14.57 9.844 1 98.12 338 LEU B CA 1
ATOM 5937 C C . LEU B 1 338 ? -12.656 13.656 10.969 1 98.12 338 LEU B C 1
ATOM 5939 O O . LEU B 1 338 ? -13 14.133 12.055 1 98.12 338 LEU B O 1
ATOM 5943 N N . LEU B 1 339 ? -12.656 12.406 10.703 1 97.94 339 LEU B N 1
ATOM 5944 C CA . LEU B 1 339 ? -13.062 11.453 11.727 1 97.94 339 LEU B CA 1
ATOM 5945 C C . LEU B 1 339 ? -12.141 11.531 12.945 1 97.94 339 LEU B C 1
ATOM 5947 O O . LEU B 1 339 ? -12.602 11.43 14.086 1 97.94 339 LEU B O 1
ATOM 5951 N N . GLU B 1 340 ? -10.898 11.68 12.695 1 97.81 340 GLU B N 1
ATOM 5952 C CA . GLU B 1 340 ? -9.977 11.852 13.805 1 97.81 340 GLU B CA 1
ATOM 5953 C C . GLU B 1 340 ? -10.312 13.102 14.617 1 97.81 340 GLU B C 1
ATOM 5955 O O . GLU B 1 340 ? -10.266 13.078 15.844 1 97.81 340 GLU B O 1
ATOM 5960 N N . LEU B 1 341 ? -10.617 14.164 13.945 1 98.31 341 LEU B N 1
ATOM 5961 C CA . LEU B 1 341 ? -10.953 15.422 14.594 1 98.31 341 LEU B CA 1
ATOM 5962 C C . LEU B 1 341 ? -12.234 15.289 15.398 1 98.31 341 LEU B C 1
ATOM 5964 O O . LEU B 1 341 ? -12.375 15.906 16.469 1 98.31 341 LEU B O 1
ATOM 5968 N N . ILE B 1 342 ? -13.148 14.516 14.914 1 97.81 342 ILE B N 1
ATOM 5969 C CA . ILE B 1 342 ? -14.453 14.336 15.547 1 97.81 342 ILE B CA 1
ATOM 5970 C C . ILE B 1 342 ? -14.312 13.414 16.75 1 97.81 342 ILE B C 1
ATOM 5972 O O . ILE B 1 342 ? -14.828 13.719 17.844 1 97.81 342 ILE B O 1
ATOM 5976 N N . THR B 1 343 ? -13.547 12.32 16.578 1 97.25 343 THR B N 1
ATOM 5977 C CA . THR B 1 343 ? -13.633 11.219 17.531 1 97.25 343 THR B CA 1
ATOM 5978 C C . THR B 1 343 ? -12.438 11.234 18.484 1 97.25 343 THR B C 1
ATOM 5980 O O . THR B 1 343 ? -12.484 10.633 19.562 1 97.25 343 THR B O 1
ATOM 5983 N N . GLY B 1 344 ? -11.344 11.828 18 1 95.88 344 GLY B N 1
ATOM 5984 C CA . GLY B 1 344 ? -10.109 11.766 18.766 1 95.88 344 GLY B CA 1
ATOM 5985 C C . GLY B 1 344 ? -9.414 10.414 18.656 1 95.88 344 GLY B C 1
ATOM 5986 O O . GLY B 1 344 ? -8.422 10.164 19.359 1 95.88 344 GLY B O 1
ATOM 5987 N N . ARG B 1 345 ? -9.906 9.57 17.781 1 93.88 345 ARG B N 1
ATOM 5988 C CA . ARG B 1 345 ? -9.359 8.227 17.625 1 93.88 345 ARG B CA 1
ATOM 5989 C C . ARG B 1 345 ? -8.391 8.164 16.453 1 93.88 345 ARG B C 1
ATOM 5991 O O . ARG B 1 345 ? -8.492 8.945 15.508 1 93.88 345 ARG B O 1
ATOM 5998 N N . ARG B 1 346 ? -7.434 7.23 16.594 1 93.56 346 ARG B N 1
ATOM 5999 C CA . ARG B 1 346 ? -6.516 7 15.484 1 93.56 346 ARG B CA 1
ATOM 6000 C C . ARG B 1 346 ? -7.191 6.207 14.367 1 93.56 346 ARG B C 1
ATOM 6002 O O . ARG B 1 346 ? -8.148 5.473 14.617 1 93.56 346 ARG B O 1
ATOM 6009 N N . PRO B 1 347 ? -6.676 6.402 13.164 1 93.19 347 PRO B N 1
ATOM 6010 C CA . PRO B 1 347 ? -7.289 5.691 12.039 1 93.19 347 PRO B CA 1
ATOM 6011 C C . PRO B 1 347 ? -7.246 4.176 12.203 1 93.19 347 PRO B C 1
ATOM 6013 O O . PRO B 1 347 ? -8.188 3.482 11.805 1 93.19 347 PRO B O 1
ATOM 6016 N N . VAL B 1 348 ? -6.051 3.744 12.719 1 87.62 348 VAL B N 1
ATOM 6017 C CA . VAL B 1 348 ? -5.898 2.314 12.969 1 87.62 348 VAL B CA 1
ATOM 6018 C C . VAL B 1 348 ? -5.516 2.084 14.43 1 87.62 348 VAL B C 1
ATOM 6020 O O . VAL B 1 348 ? -4.719 2.834 14.992 1 87.62 348 VAL B O 1
ATOM 6023 N N . ASP B 1 349 ? -6.312 1.341 15.125 1 71.56 349 ASP B N 1
ATOM 6024 C CA . ASP B 1 349 ? -5.996 1.047 16.516 1 71.56 349 ASP B CA 1
ATOM 6025 C C . ASP B 1 349 ? -5.402 -0.353 16.672 1 71.56 349 ASP B C 1
ATOM 6027 O O . ASP B 1 349 ? -6.125 -1.35 16.578 1 71.56 349 ASP B O 1
ATOM 6031 N N . ASN B 1 350 ? -4.109 -0.406 16.719 1 61 350 ASN B N 1
ATOM 6032 C CA . ASN B 1 350 ? -3.445 -1.701 16.828 1 61 350 ASN B CA 1
ATOM 6033 C C . ASN B 1 350 ? -3.572 -2.283 18.234 1 61 350 ASN B C 1
ATOM 6035 O O . ASN B 1 350 ? -3.223 -3.441 18.469 1 61 350 ASN B O 1
ATOM 6039 N N . SER B 1 351 ? -3.922 -1.389 19.109 1 56.38 351 SER B N 1
ATOM 6040 C CA . SER B 1 351 ? -4.008 -1.859 20.5 1 56.38 351 SER B CA 1
ATOM 6041 C C . SER B 1 351 ? -5.262 -2.697 20.719 1 56.38 351 SER B C 1
ATOM 6043 O O . SER B 1 351 ? -5.328 -3.484 21.656 1 56.38 351 SER B O 1
ATOM 6045 N N . GLN B 1 352 ? -6.207 -2.537 19.812 1 50.81 352 GLN B N 1
ATOM 6046 C CA . GLN B 1 352 ? -7.41 -3.352 19.969 1 50.81 352 GLN B CA 1
ATOM 6047 C C . GLN B 1 352 ? -7.59 -4.297 18.797 1 50.81 352 GLN B C 1
ATOM 6049 O O . GLN B 1 352 ? -8.469 -4.09 17.953 1 50.81 352 GLN B O 1
ATOM 6054 N N . PRO B 1 353 ? -6.621 -5.195 18.609 1 47.22 353 PRO B N 1
ATOM 6055 C CA . PRO B 1 353 ? -6.578 -6.082 17.438 1 47.22 353 PRO B CA 1
ATOM 6056 C C . PRO B 1 353 ? -7.93 -6.723 17.141 1 47.22 353 PRO B C 1
ATOM 6058 O O . PRO B 1 353 ? -8.219 -7.035 15.984 1 47.22 353 PRO B O 1
ATOM 6061 N N . PHE B 1 354 ? -8.711 -7.043 18.312 1 40.38 354 PHE B N 1
ATOM 6062 C CA . PHE B 1 354 ? -9.844 -7.953 18.172 1 40.38 354 PHE B CA 1
ATOM 6063 C C . PHE B 1 354 ? -11.125 -7.18 17.859 1 40.38 354 PHE B C 1
ATOM 6065 O O . PHE B 1 354 ? -12.195 -7.77 17.75 1 40.38 354 PHE B O 1
ATOM 6072 N N . ALA B 1 355 ? -11.008 -5.945 17.828 1 49.62 355 ALA B N 1
ATOM 6073 C CA . ALA B 1 355 ? -12.32 -5.352 17.578 1 49.62 355 ALA B CA 1
ATOM 6074 C C . ALA B 1 355 ? -12.711 -5.496 16.109 1 49.62 355 ALA B C 1
ATOM 6076 O O . ALA B 1 355 ? -11.844 -5.609 15.234 1 49.62 355 ALA B O 1
ATOM 6077 N N . ASP B 1 356 ? -13.875 -6.023 15.906 1 54.34 356 ASP B N 1
ATOM 6078 C CA . ASP B 1 356 ? -14.477 -6.34 14.617 1 54.34 356 ASP B CA 1
ATOM 6079 C C . ASP B 1 356 ? -14.188 -5.246 13.586 1 54.34 356 ASP B C 1
ATOM 6081 O O . ASP B 1 356 ? -14.148 -5.508 12.383 1 54.34 356 ASP B O 1
ATOM 6085 N N . ASP B 1 357 ? -13.891 -4.086 14.242 1 60.16 357 ASP B N 1
ATOM 6086 C CA . ASP B 1 357 ? -13.75 -3.016 13.258 1 60.16 357 ASP B CA 1
ATOM 6087 C C . ASP B 1 357 ? -12.273 -2.738 12.961 1 60.16 357 ASP B C 1
ATOM 6089 O O . ASP B 1 357 ? -11.5 -2.426 13.867 1 60.16 357 ASP B O 1
ATOM 6093 N N . ASP B 1 358 ? -11.836 -2.857 11.711 1 70.25 358 ASP B N 1
ATOM 6094 C CA . ASP B 1 358 ? -10.453 -2.83 11.242 1 70.25 358 ASP B CA 1
ATOM 6095 C C . ASP B 1 358 ? -9.953 -1.396 11.102 1 70.25 358 ASP B C 1
ATOM 6097 O O . ASP B 1 358 ? -8.766 -1.128 11.289 1 70.25 358 ASP B O 1
ATOM 6101 N N . SER B 1 359 ? -10.945 -0.483 10.992 1 87.62 359 SER B N 1
ATOM 6102 C CA . SER B 1 359 ? -10.57 0.899 10.711 1 87.62 359 SER B CA 1
ATOM 6103 C C . SER B 1 359 ? -11.539 1.878 11.367 1 87.62 359 SER B C 1
ATOM 6105 O O . SER B 1 359 ? -12.664 1.509 11.711 1 87.62 359 SER B O 1
ATOM 6107 N N . ILE B 1 360 ? -11.117 3.051 11.68 1 93.44 360 ILE B N 1
ATOM 6108 C CA . ILE B 1 360 ? -11.961 4.094 12.242 1 93.44 360 ILE B CA 1
ATOM 6109 C C . ILE B 1 360 ? -13.195 4.293 11.359 1 93.44 360 ILE B C 1
ATOM 6111 O O . ILE B 1 360 ? -14.273 4.617 11.852 1 93.44 360 ILE B O 1
ATOM 6115 N N . VAL B 1 361 ? -13.023 4.109 10.062 1 94.31 361 VAL B N 1
ATOM 6116 C CA . VAL B 1 361 ? -14.109 4.293 9.117 1 94.31 361 VAL B CA 1
ATOM 6117 C C . VAL B 1 361 ? -15.219 3.273 9.398 1 94.31 361 VAL B C 1
ATOM 6119 O O . VAL B 1 361 ? -16.391 3.639 9.523 1 94.31 361 VAL B O 1
ATOM 6122 N N . ASP B 1 362 ? -14.859 2.078 9.547 1 89.94 362 ASP B N 1
ATOM 6123 C CA . ASP B 1 362 ? -15.836 1.021 9.812 1 89.94 362 ASP B CA 1
ATOM 6124 C C . ASP B 1 362 ? -16.5 1.211 11.172 1 89.94 362 ASP B C 1
ATOM 6126 O O . ASP B 1 362 ? -17.703 1.007 11.312 1 89.94 362 ASP B O 1
ATOM 6130 N N . TRP B 1 363 ? -15.727 1.555 12.094 1 91.38 363 TRP B N 1
ATOM 6131 C CA . TRP B 1 363 ? -16.234 1.777 13.438 1 91.38 363 TRP B CA 1
ATOM 6132 C C . TRP B 1 363 ? -17.219 2.943 13.469 1 91.38 363 TRP B C 1
ATOM 6134 O O . TRP B 1 363 ? -18.266 2.861 14.109 1 91.38 363 TRP B O 1
ATOM 6144 N N . ALA B 1 364 ? -16.922 3.988 12.789 1 95.5 364 ALA B N 1
ATOM 6145 C CA . ALA B 1 364 ? -17.672 5.242 12.891 1 95.5 364 ALA B CA 1
ATOM 6146 C C . ALA B 1 364 ? -18.938 5.195 12.039 1 95.5 364 ALA B C 1
ATOM 6148 O O . ALA B 1 364 ? -19.875 5.965 12.266 1 95.5 364 ALA B O 1
ATOM 6149 N N . LYS B 1 365 ? -18.953 4.379 11.031 1 94.12 365 LYS B N 1
ATOM 6150 C CA . LYS B 1 365 ? -20.016 4.387 10.023 1 94.12 365 LYS B CA 1
ATOM 6151 C C . LYS B 1 365 ? -21.391 4.305 10.68 1 94.12 365 LYS B C 1
ATOM 6153 O O . LYS B 1 365 ? -22.234 5.188 10.492 1 94.12 365 LYS B O 1
ATOM 6158 N N . PRO B 1 366 ? -21.656 3.277 11.531 1 93.88 366 PRO B N 1
ATOM 6159 C CA . PRO B 1 366 ? -22.984 3.213 12.148 1 93.88 366 PRO B CA 1
ATOM 6160 C C . PRO B 1 366 ? -23.25 4.383 13.102 1 93.88 366 PRO B C 1
ATOM 6162 O O . PRO B 1 366 ? -24.391 4.832 13.219 1 93.88 366 PRO B O 1
ATOM 6165 N N . LEU B 1 367 ? -22.25 4.902 13.719 1 96.12 367 LEU B N 1
ATOM 6166 C CA . LEU B 1 367 ? -22.406 6.008 14.664 1 96.12 367 LEU B CA 1
ATOM 6167 C C . LEU B 1 367 ? -22.703 7.309 13.93 1 96.12 367 LEU B C 1
ATOM 6169 O O . LEU B 1 367 ? -23.5 8.125 14.406 1 96.12 367 LEU B O 1
ATOM 6173 N N . MET B 1 368 ? -22.078 7.496 12.789 1 96.38 368 MET B N 1
ATOM 6174 C CA . MET B 1 368 ? -22.344 8.695 11.992 1 96.38 368 MET B CA 1
ATOM 6175 C C . MET B 1 368 ? -23.781 8.695 11.484 1 96.38 368 MET B C 1
ATOM 6177 O O . MET B 1 368 ? -24.453 9.734 11.5 1 96.38 368 MET B O 1
ATOM 6181 N N . ILE B 1 369 ? -24.219 7.559 11.062 1 94.69 369 ILE B N 1
ATOM 6182 C CA . ILE B 1 369 ? -25.594 7.434 10.586 1 94.69 369 ILE B CA 1
ATOM 6183 C C . ILE B 1 369 ? -26.562 7.789 11.703 1 94.69 369 ILE B C 1
ATOM 6185 O O . ILE B 1 369 ? -27.516 8.555 11.5 1 94.69 369 ILE B O 1
ATOM 6189 N N . GLN B 1 370 ? -26.328 7.262 12.82 1 95 370 GLN B N 1
ATOM 6190 C CA . GLN B 1 370 ? -27.156 7.555 13.984 1 95 370 GLN B CA 1
ATOM 6191 C C . GLN B 1 370 ? -27.125 9.047 14.32 1 95 370 GLN B C 1
ATOM 6193 O O . GLN B 1 370 ? -28.172 9.648 14.578 1 95 370 GLN B O 1
ATOM 6198 N N . ALA B 1 371 ? -25.984 9.617 14.344 1 95.38 371 ALA B N 1
ATOM 6199 C CA . ALA B 1 371 ? -25.828 11.031 14.672 1 95.38 371 ALA B CA 1
ATOM 6200 C C . ALA B 1 371 ? -26.594 11.914 13.703 1 95.38 371 ALA B C 1
ATOM 6202 O O . ALA B 1 371 ? -27.219 12.891 14.109 1 95.38 371 ALA B O 1
ATOM 6203 N N . LEU B 1 372 ? -26.562 11.578 12.477 1 93.12 372 LEU B N 1
ATOM 6204 C CA . LEU B 1 372 ? -27.203 12.398 11.453 1 93.12 372 LEU B CA 1
ATOM 6205 C C . LEU B 1 372 ? -28.719 12.195 11.469 1 93.12 372 LEU B C 1
ATOM 6207 O O . LEU B 1 372 ? -29.469 13.094 11.086 1 93.12 372 LEU B O 1
ATOM 6211 N N . ASN B 1 373 ? -29.141 11.047 11.953 1 93.19 373 ASN B N 1
ATOM 6212 C CA . ASN B 1 373 ? -30.562 10.766 12.008 1 93.19 373 ASN B CA 1
ATOM 6213 C C . ASN B 1 373 ? -31.203 11.336 13.273 1 93.19 373 ASN B C 1
ATOM 6215 O O . ASN B 1 373 ? -32.281 11.922 13.219 1 93.19 373 ASN B O 1
ATOM 6219 N N . ASP B 1 374 ? -30.531 11.188 14.422 1 92.12 374 ASP B N 1
ATOM 6220 C CA . ASP B 1 374 ? -31.172 11.516 15.695 1 92.12 374 ASP B CA 1
ATOM 6221 C C . ASP B 1 374 ? -30.531 12.742 16.344 1 92.12 374 ASP B C 1
ATOM 6223 O O . ASP B 1 374 ? -31 13.242 17.359 1 92.12 374 ASP B O 1
ATOM 6227 N N . GLY B 1 375 ? -29.469 13.195 15.812 1 90 375 GLY B N 1
ATOM 6228 C CA . GLY B 1 375 ? -28.797 14.383 16.344 1 90 375 GLY B CA 1
ATOM 6229 C C . GLY B 1 375 ? -27.953 14.094 17.578 1 90 375 GLY B C 1
ATOM 6230 O O . GLY B 1 375 ? -27.422 15.008 18.203 1 90 375 GLY B O 1
ATOM 6231 N N . SER B 1 376 ? -27.891 12.828 17.875 1 91.62 376 SER B N 1
ATOM 6232 C CA . SER B 1 376 ? -27.078 12.438 19.016 1 91.62 376 SER B CA 1
ATOM 6233 C C . SER B 1 376 ? -25.672 12.023 18.594 1 91.62 376 SER B C 1
ATOM 6235 O O . SER B 1 376 ? -25.516 11.188 17.688 1 91.62 376 SER B O 1
ATOM 6237 N N . PHE B 1 377 ? -24.75 12.602 19.219 1 94.44 377 PHE B N 1
ATOM 6238 C CA . PHE B 1 377 ? -23.344 12.336 18.891 1 94.44 377 PHE B CA 1
ATOM 6239 C C . PHE B 1 377 ? -22.703 11.406 19.906 1 94.44 377 PHE B C 1
ATOM 6241 O O . PHE B 1 377 ? -21.484 11.25 19.938 1 94.44 377 PHE B O 1
ATOM 6248 N N . ASP B 1 378 ? -23.531 10.789 20.703 1 90.94 378 ASP B N 1
ATOM 6249 C CA . ASP B 1 378 ? -23.031 9.922 21.766 1 90.94 378 ASP B CA 1
ATOM 6250 C C . ASP B 1 378 ? -22.219 8.766 21.188 1 90.94 378 ASP B C 1
ATOM 6252 O O . ASP B 1 378 ? -22.641 8.109 20.234 1 90.94 378 ASP B O 1
ATOM 6256 N N . GLY B 1 379 ? -21.109 8.586 21.75 1 93.62 379 GLY B N 1
ATOM 6257 C CA . GLY B 1 379 ? -20.25 7.477 21.344 1 93.62 379 GLY B CA 1
ATOM 6258 C C . GLY B 1 379 ? -19.328 7.816 20.188 1 93.62 379 GLY B C 1
ATOM 6259 O O . GLY B 1 379 ? -18.344 7.121 19.938 1 93.62 379 GLY B O 1
ATOM 6260 N N . LEU B 1 380 ? -19.688 8.875 19.469 1 96.31 380 LEU B N 1
ATOM 6261 C CA . LEU B 1 380 ? -18.922 9.227 18.281 1 96.31 380 LEU B CA 1
ATOM 6262 C C . LEU B 1 380 ? -17.875 10.289 18.594 1 96.31 380 LEU B C 1
ATOM 6264 O O . LEU B 1 380 ? -16.703 10.141 18.25 1 96.31 380 LEU B O 1
ATOM 6268 N N . VAL B 1 381 ? -18.297 11.289 19.344 1 97.5 381 VAL B N 1
ATOM 6269 C CA . VAL B 1 381 ? -17.484 12.477 19.562 1 97.5 381 VAL B CA 1
ATOM 6270 C C . VAL B 1 381 ? -16.453 12.195 20.672 1 97.5 381 VAL B C 1
ATOM 6272 O O . VAL B 1 381 ? -16.75 11.484 21.641 1 97.5 381 VAL B O 1
ATOM 6275 N N . ASP B 1 382 ? -15.328 12.719 20.484 1 96.81 382 ASP B N 1
ATOM 6276 C CA . ASP B 1 382 ? -14.273 12.664 21.484 1 96.81 382 ASP B CA 1
ATOM 6277 C C . ASP B 1 382 ? -14.812 13.023 22.875 1 96.81 382 ASP B C 1
ATOM 6279 O O . ASP B 1 382 ? -15.211 14.164 23.109 1 96.81 382 ASP B O 1
ATOM 6283 N N . PRO B 1 383 ? -14.781 12.062 23.734 1 95.69 383 PRO B N 1
ATOM 6284 C CA . PRO B 1 383 ? -15.336 12.336 25.062 1 95.69 383 PRO B CA 1
ATOM 6285 C C . PRO B 1 383 ? -14.57 13.422 25.812 1 95.69 383 PRO B C 1
ATOM 6287 O O . PRO B 1 383 ? -15.133 14.086 26.688 1 95.69 383 PRO B O 1
ATOM 6290 N N . ARG B 1 384 ? -13.414 13.695 25.516 1 95.81 384 ARG B N 1
ATOM 6291 C CA . ARG B 1 384 ? -12.594 14.688 26.203 1 95.81 384 ARG B CA 1
ATOM 6292 C C . ARG B 1 384 ? -13.102 16.094 25.938 1 95.81 384 ARG B C 1
ATOM 6294 O O . ARG B 1 384 ? -12.734 17.047 26.641 1 95.81 384 ARG B O 1
ATOM 6301 N N . LEU B 1 385 ? -13.93 16.203 24.859 1 96.88 385 LEU B N 1
ATOM 6302 C CA . LEU B 1 385 ? -14.5 17.5 24.547 1 96.88 385 LEU B CA 1
ATOM 6303 C C . LEU B 1 385 ? -15.602 17.875 25.531 1 96.88 385 LEU B C 1
ATOM 6305 O O . LEU B 1 385 ? -16 19.031 25.609 1 96.88 385 LEU B O 1
ATOM 6309 N N . GLU B 1 386 ? -16.125 16.984 26.281 1 94.69 386 GLU B N 1
ATOM 6310 C CA . GLU B 1 386 ? -17.156 17.203 27.281 1 94.69 386 GLU B CA 1
ATOM 6311 C C . GLU B 1 386 ? -18.281 18.094 26.75 1 94.69 386 GLU B C 1
ATOM 6313 O O . GLU B 1 386 ? -18.641 19.094 27.375 1 94.69 386 GLU B O 1
ATOM 6318 N N . HIS B 1 387 ? -18.656 17.891 25.594 1 90.31 387 HIS B N 1
ATOM 6319 C CA . HIS B 1 387 ? -19.766 18.578 24.938 1 90.31 387 HIS B CA 1
ATOM 6320 C C . HIS B 1 387 ? -19.391 20.031 24.625 1 90.31 387 HIS B C 1
ATOM 6322 O O . HIS B 1 387 ? -20.266 20.859 24.375 1 90.31 387 HIS B O 1
ATOM 6328 N N . GLY B 1 388 ? -18.125 20.281 24.609 1 94.75 388 GLY B N 1
ATOM 6329 C CA . GLY B 1 388 ? -17.641 21.609 24.25 1 94.75 388 GLY B CA 1
ATOM 6330 C C . GLY B 1 388 ? -17.5 21.812 22.75 1 94.75 388 GLY B C 1
ATOM 6331 O O . GLY B 1 388 ? -16.406 22.125 22.266 1 94.75 388 GLY B O 1
ATOM 6332 N N . PHE B 1 389 ? -18.578 21.641 22.031 1 95.81 389 PHE B N 1
ATOM 6333 C CA . PHE B 1 389 ? -18.594 21.859 20.594 1 95.81 389 PHE B CA 1
ATOM 6334 C C . PHE B 1 389 ? -19.938 22.453 20.156 1 95.81 389 PHE B C 1
ATOM 6336 O O . PHE B 1 389 ? -20.922 22.375 20.891 1 95.81 389 PHE B O 1
ATOM 6343 N N . ASP B 1 390 ? -19.906 23.156 19.047 1 94.31 390 ASP B N 1
ATOM 6344 C CA . ASP B 1 390 ? -21.141 23.641 18.422 1 94.31 390 ASP B CA 1
ATOM 6345 C C . ASP B 1 390 ? -21.859 22.5 17.703 1 94.31 390 ASP B C 1
ATOM 6347 O O . ASP B 1 390 ? -21.312 21.891 16.781 1 94.31 390 ASP B O 1
ATOM 6351 N N . VAL B 1 391 ? -23.062 22.297 18.062 1 93.62 391 VAL B N 1
ATOM 6352 C CA . VAL B 1 391 ? -23.844 21.156 17.562 1 93.62 391 VAL B CA 1
ATOM 6353 C C . VAL B 1 391 ? -24 21.281 16.062 1 93.62 391 VAL B C 1
ATOM 6355 O O . VAL B 1 391 ? -23.906 20.281 15.336 1 93.62 391 VAL B O 1
ATOM 6358 N N . SER B 1 392 ? -24.297 22.406 15.594 1 91.75 392 SER B N 1
ATOM 6359 C CA . SER B 1 392 ? -24.484 22.609 14.156 1 91.75 392 SER B CA 1
ATOM 6360 C C . SER B 1 392 ? -23.188 22.328 13.398 1 91.75 392 SER B C 1
ATOM 6362 O O . SER B 1 392 ? -23.203 21.672 12.359 1 91.75 392 SER B O 1
ATOM 6364 N N . GLU B 1 393 ? -22.062 22.812 13.945 1 92.69 393 GLU B N 1
ATOM 6365 C CA . GLU B 1 393 ? -20.766 22.594 13.32 1 92.69 393 GLU B CA 1
ATOM 6366 C C . GLU B 1 393 ? -20.391 21.109 13.352 1 92.69 393 GLU B C 1
ATOM 6368 O O . GLU B 1 393 ? -19.891 20.562 12.359 1 92.69 393 GLU B O 1
ATOM 6373 N N . MET B 1 394 ? -20.719 20.531 14.438 1 95 394 MET B N 1
ATOM 6374 C CA . MET B 1 394 ? -20.438 19.109 14.578 1 95 394 MET B CA 1
ATOM 6375 C C . MET B 1 394 ? -21.25 18.297 13.57 1 95 394 MET B C 1
ATOM 6377 O O . MET B 1 394 ? -20.734 17.406 12.914 1 95 394 MET B O 1
ATOM 6381 N N . THR B 1 395 ? -22.5 18.641 13.469 1 94.25 395 THR B N 1
ATOM 6382 C CA . THR B 1 395 ? -23.375 17.969 12.516 1 94.25 395 THR B CA 1
ATOM 6383 C C . THR B 1 395 ? -22.828 18.094 11.102 1 94.25 395 THR B C 1
ATOM 6385 O O . THR B 1 395 ? -22.781 17.109 10.359 1 94.25 395 THR B O 1
ATOM 6388 N N . ARG B 1 396 ? -22.375 19.25 10.766 1 92.75 396 ARG B N 1
ATOM 6389 C CA . ARG B 1 396 ? -21.828 19.484 9.438 1 92.75 396 ARG B CA 1
ATOM 6390 C C . ARG B 1 396 ? -20.547 18.688 9.219 1 92.75 396 ARG B C 1
ATOM 6392 O O . ARG B 1 396 ? -20.344 18.109 8.148 1 92.75 396 ARG B O 1
ATOM 6399 N N . MET B 1 397 ? -19.703 18.688 10.172 1 95.25 397 MET B N 1
ATOM 6400 C CA . MET B 1 397 ? -18.453 17.953 10.031 1 95.25 397 MET B CA 1
ATOM 6401 C C . MET B 1 397 ? -18.703 16.453 9.906 1 95.25 397 MET B C 1
ATOM 6403 O O . MET B 1 397 ? -18.062 15.773 9.102 1 95.25 397 MET B O 1
ATOM 6407 N N . VAL B 1 398 ? -19.625 15.969 10.711 1 96.44 398 VAL B N 1
ATOM 6408 C CA . VAL B 1 398 ? -19.969 14.555 10.648 1 96.44 398 VAL B CA 1
ATOM 6409 C C . VAL B 1 398 ? -20.531 14.227 9.258 1 96.44 398 VAL B C 1
ATOM 6411 O O . VAL B 1 398 ? -20.172 13.211 8.664 1 96.44 398 VAL B O 1
ATOM 6414 N N . ALA B 1 399 ? -21.328 15.078 8.766 1 94.62 399 ALA B N 1
ATOM 6415 C CA . ALA B 1 399 ? -21.891 14.875 7.438 1 94.62 399 ALA B CA 1
ATOM 6416 C C . ALA B 1 399 ? -20.797 14.852 6.375 1 94.62 399 ALA B C 1
ATOM 6418 O O . ALA B 1 399 ? -20.812 14.008 5.477 1 94.62 399 ALA B O 1
ATOM 6419 N N . CYS B 1 400 ? -19.906 15.758 6.473 1 95.38 400 CYS B N 1
ATOM 6420 C CA . CYS B 1 400 ? -18.797 15.828 5.535 1 95.38 400 CYS B CA 1
ATOM 6421 C C . CYS B 1 400 ? -17.922 14.578 5.621 1 95.38 400 CYS B C 1
ATOM 6423 O O . CYS B 1 400 ? -17.531 14.016 4.598 1 95.38 400 CYS B O 1
ATOM 6425 N N . ALA B 1 401 ? -17.625 14.188 6.82 1 97.12 401 ALA B N 1
ATOM 6426 C CA . ALA B 1 401 ? -16.828 12.984 7.016 1 97.12 401 ALA B CA 1
ATOM 6427 C C . ALA B 1 401 ? -17.516 11.766 6.414 1 97.12 401 ALA B C 1
ATOM 6429 O O . ALA B 1 401 ? -16.891 10.992 5.684 1 97.12 401 ALA B O 1
ATOM 6430 N N . ALA B 1 402 ? -18.766 11.648 6.695 1 96.44 402 ALA B N 1
ATOM 6431 C CA . ALA B 1 402 ? -19.531 10.508 6.203 1 96.44 402 ALA B CA 1
ATOM 6432 C C . ALA B 1 402 ? -19.531 10.461 4.68 1 96.44 402 ALA B C 1
ATOM 6434 O O . ALA B 1 402 ? -19.344 9.398 4.086 1 96.44 402 ALA B O 1
ATOM 6435 N N . ALA B 1 403 ? -19.688 11.578 4.078 1 95.62 403 ALA B N 1
ATOM 6436 C CA . ALA B 1 403 ? -19.703 11.648 2.619 1 95.62 403 ALA B CA 1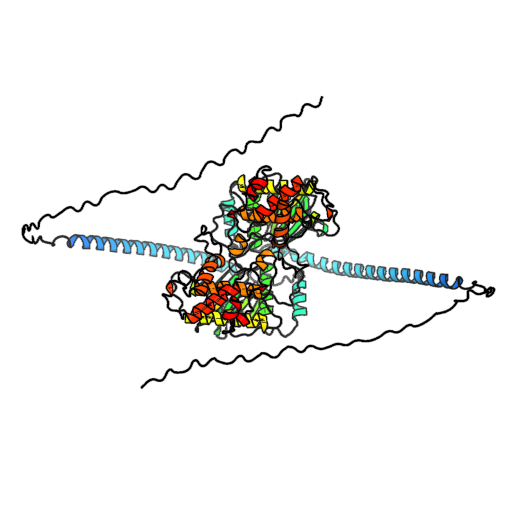
ATOM 6437 C C . ALA B 1 403 ? -18.328 11.359 2.037 1 95.62 403 ALA B C 1
ATOM 6439 O O . ALA B 1 403 ? -18.203 10.719 0.99 1 95.62 403 ALA B O 1
ATOM 6440 N N . SER B 1 404 ? -17.344 11.797 2.68 1 97.44 404 SER B N 1
ATOM 6441 C CA . SER B 1 404 ? -15.977 11.711 2.166 1 97.44 404 SER B CA 1
ATOM 6442 C C . SER B 1 404 ? -15.445 10.281 2.244 1 97.44 404 SER B C 1
ATOM 6444 O O . SER B 1 404 ? -14.578 9.891 1.451 1 97.44 404 SER B O 1
ATOM 6446 N N . VAL B 1 405 ? -15.961 9.492 3.186 1 96.94 405 VAL B N 1
ATOM 6447 C CA . VAL B 1 405 ? -15.367 8.172 3.4 1 96.94 405 VAL B CA 1
ATOM 6448 C C . VAL B 1 405 ? -16.266 7.102 2.773 1 96.94 405 VAL B C 1
ATOM 6450 O O . VAL B 1 405 ? -16.172 5.926 3.127 1 96.94 405 VAL B O 1
ATOM 6453 N N . ARG B 1 406 ? -17.156 7.57 1.908 1 95.44 406 ARG B N 1
ATOM 6454 C CA . ARG B 1 406 ? -17.938 6.586 1.164 1 95.44 406 ARG B CA 1
ATOM 6455 C C . ARG B 1 406 ? -17.016 5.648 0.381 1 95.44 406 ARG B C 1
ATOM 6457 O O . ARG B 1 406 ? -15.977 6.062 -0.124 1 95.44 406 ARG B O 1
ATOM 6464 N N . HIS B 1 407 ? -17.438 4.422 0.266 1 91.5 407 HIS B N 1
ATOM 6465 C CA . HIS B 1 407 ? -16.641 3.393 -0.384 1 91.5 407 HIS B CA 1
ATOM 6466 C C . HIS B 1 407 ? -16.422 3.713 -1.858 1 91.5 407 HIS B C 1
ATOM 6468 O O . HIS B 1 407 ? -15.305 3.582 -2.367 1 91.5 407 HIS B O 1
ATOM 6474 N N . SER B 1 408 ? -17.484 4.125 -2.52 1 90.88 408 SER B N 1
ATOM 6475 C CA . SER B 1 408 ? -17.391 4.445 -3.941 1 90.88 408 SER B CA 1
ATOM 6476 C C . SER B 1 408 ? -16.844 5.852 -4.16 1 90.88 408 SER B C 1
ATOM 6478 O O . SER B 1 408 ? -17.422 6.828 -3.672 1 90.88 408 SER B O 1
ATOM 6480 N N . ALA B 1 409 ? -15.859 5.977 -4.938 1 93.12 409 ALA B N 1
ATOM 6481 C CA . ALA B 1 409 ? -15.242 7.266 -5.227 1 93.12 409 ALA B CA 1
ATOM 6482 C C . ALA B 1 409 ? -16.234 8.211 -5.906 1 93.12 409 ALA B C 1
ATOM 6484 O O . ALA B 1 409 ? -16.234 9.414 -5.625 1 93.12 409 ALA B O 1
ATOM 6485 N N . LYS B 1 410 ? -17.062 7.656 -6.758 1 91.31 410 LYS B N 1
ATOM 6486 C CA . LYS B 1 410 ? -18.016 8.461 -7.531 1 91.31 410 LYS B CA 1
ATOM 6487 C C . LYS B 1 410 ? -19.031 9.148 -6.625 1 91.31 410 LYS B C 1
ATOM 6489 O O . LYS B 1 410 ? -19.578 10.188 -6.984 1 91.31 410 LYS B O 1
ATOM 6494 N N . ARG B 1 411 ? -19.203 8.594 -5.551 1 94.06 411 ARG B N 1
ATOM 6495 C CA . ARG B 1 411 ? -20.219 9.109 -4.637 1 94.06 411 ARG B CA 1
ATOM 6496 C C . ARG B 1 411 ? -19.609 10.07 -3.629 1 94.06 411 ARG B C 1
ATOM 6498 O O . ARG B 1 411 ? -20.312 10.641 -2.795 1 94.06 411 ARG B O 1
ATOM 6505 N N . ARG B 1 412 ? -18.328 10.305 -3.67 1 95.62 412 ARG B N 1
ATOM 6506 C CA . ARG B 1 412 ? -17.672 11.258 -2.783 1 95.62 412 ARG B CA 1
ATOM 6507 C C . ARG B 1 412 ? -17.703 12.664 -3.377 1 95.62 412 ARG B C 1
ATOM 6509 O O . ARG B 1 412 ? -17.609 12.828 -4.594 1 95.62 412 ARG B O 1
ATOM 6516 N N . PRO B 1 413 ? -17.812 13.633 -2.549 1 94.44 413 PRO B N 1
ATOM 6517 C CA . PRO B 1 413 ? -17.828 15.016 -3.041 1 94.44 413 PRO B CA 1
ATOM 6518 C C . PRO B 1 413 ? -16.438 15.5 -3.447 1 94.44 413 PRO B C 1
ATOM 6520 O O . PRO B 1 413 ? -15.43 14.891 -3.078 1 94.44 413 PRO B O 1
ATOM 6523 N N . LYS B 1 414 ? -16.484 16.531 -4.254 1 94.88 414 LYS B N 1
ATOM 6524 C CA . LYS B 1 414 ? -15.25 17.297 -4.402 1 94.88 414 LYS B CA 1
ATOM 6525 C C . LYS B 1 414 ? -14.914 18.047 -3.117 1 94.88 414 LYS B C 1
ATOM 6527 O O . LYS B 1 414 ? -15.797 18.344 -2.311 1 94.88 414 LYS B O 1
ATOM 6532 N N . ILE B 1 415 ? -13.656 18.328 -2.98 1 94.94 415 ILE B N 1
ATOM 6533 C CA . ILE B 1 415 ? -13.234 18.984 -1.747 1 94.94 415 ILE B CA 1
ATOM 6534 C C . ILE B 1 415 ? -13.906 20.344 -1.643 1 94.94 415 ILE B C 1
ATOM 6536 O O . ILE B 1 415 ? -14.234 20.797 -0.544 1 94.94 415 ILE B O 1
ATOM 6540 N N . SER B 1 416 ? -14.125 21.047 -2.785 1 91.5 416 SER B N 1
ATOM 6541 C CA . SER B 1 416 ? -14.781 22.344 -2.777 1 91.5 416 SER B CA 1
ATOM 6542 C C . SER B 1 416 ? -16.203 22.234 -2.248 1 91.5 416 SER B C 1
ATOM 6544 O O . SER B 1 416 ? -16.719 23.172 -1.626 1 91.5 416 SER B O 1
ATOM 6546 N N . GLN B 1 417 ? -16.797 21.109 -2.473 1 87.12 417 GLN B N 1
ATOM 6547 C CA . GLN B 1 417 ? -18.141 20.875 -1.966 1 87.12 417 GLN B CA 1
ATOM 6548 C C . GLN B 1 417 ? -18.125 20.641 -0.457 1 87.12 417 GLN B C 1
ATOM 6550 O O . GLN B 1 417 ? -19.078 21.016 0.238 1 87.12 417 GLN B O 1
ATOM 6555 N N . VAL B 1 418 ? -17.094 20.047 -0.022 1 83.62 418 VAL B N 1
ATOM 6556 C CA . VAL B 1 418 ? -16.922 19.859 1.412 1 83.62 418 VAL B CA 1
ATOM 6557 C C . VAL B 1 418 ? -16.766 21.203 2.105 1 83.62 418 VAL B C 1
ATOM 6559 O O . VAL B 1 418 ? -17.281 21.406 3.211 1 83.62 418 VAL B O 1
ATOM 6562 N N . LEU B 1 419 ? -16.156 22.188 1.431 1 83.88 419 LEU B N 1
ATOM 6563 C CA . LEU B 1 419 ? -15.898 23.516 1.959 1 83.88 419 LEU B CA 1
ATOM 6564 C C . LEU B 1 419 ? -17.172 24.359 1.929 1 83.88 419 LEU B C 1
ATOM 6566 O O . LEU B 1 419 ? -17.359 25.234 2.773 1 83.88 419 LEU B O 1
ATOM 6570 N N . SER B 1 420 ? -17.953 24.062 0.881 1 73.81 420 SER B N 1
ATOM 6571 C CA . SER B 1 420 ? -19.141 24.906 0.744 1 73.81 420 SER B CA 1
ATOM 6572 C C . SER B 1 420 ? -20.156 24.609 1.835 1 73.81 420 SER B C 1
ATOM 6574 O O . SER B 1 420 ? -20.438 23.438 2.123 1 73.81 420 SER B O 1
ATOM 6576 N N . LYS B 1 421 ? -20.234 25.438 2.826 1 57.12 421 LYS B N 1
ATOM 6577 C CA . LYS B 1 421 ? -21.125 25.422 3.988 1 57.12 421 LYS B CA 1
ATOM 6578 C C . LYS B 1 421 ? -22.469 24.812 3.645 1 57.12 421 LYS B C 1
ATOM 6580 O O . LYS B 1 421 ? -23.047 24.078 4.449 1 57.12 421 LYS B O 1
ATOM 6585 N N . ARG B 1 422 ? -23.109 25.297 2.572 1 49.47 422 ARG B N 1
ATOM 6586 C CA . ARG B 1 422 ? -24.484 25.016 2.172 1 49.47 422 ARG B CA 1
ATOM 6587 C C . ARG B 1 422 ? -24.656 23.562 1.727 1 49.47 422 ARG B C 1
ATOM 6589 O O . ARG B 1 422 ? -25.719 22.969 1.914 1 49.47 422 ARG B O 1
ATOM 6596 N N . ASN B 1 423 ? -23.609 23 1.113 1 46.19 423 ASN B N 1
ATOM 6597 C CA . ASN B 1 423 ? -23.844 21.812 0.304 1 46.19 423 ASN B CA 1
ATOM 6598 C C . ASN B 1 423 ? -23.547 20.531 1.085 1 46.19 423 ASN B C 1
ATOM 6600 O O . ASN B 1 423 ? -23.875 19.438 0.635 1 46.19 423 ASN B O 1
ATOM 6604 N N . ILE B 1 424 ? -22.609 20.438 1.944 1 45.25 424 ILE B N 1
ATOM 6605 C CA . ILE B 1 424 ? -22.328 19.078 2.422 1 45.25 424 ILE B CA 1
ATOM 6606 C C . ILE B 1 424 ? -23.609 18.453 2.957 1 45.25 424 ILE B C 1
ATOM 6608 O O . ILE B 1 424 ? -23.797 17.25 2.871 1 45.25 424 ILE B O 1
ATOM 6612 N N . LEU B 1 425 ? -24.422 19.281 3.676 1 39.66 425 LEU B N 1
ATOM 6613 C CA . LEU B 1 425 ? -25.672 18.703 4.184 1 39.66 425 LEU B CA 1
ATOM 6614 C C . LEU B 1 425 ? -26.547 18.219 3.041 1 39.66 425 LEU B C 1
ATOM 6616 O O . LEU B 1 425 ? -27.25 17.219 3.18 1 39.66 425 LEU B O 1
ATOM 6620 N N . GLU B 1 426 ? -26.531 18.938 2.023 1 39.97 426 GLU B N 1
ATOM 6621 C CA . GLU B 1 426 ? -27.469 18.562 0.959 1 39.97 426 GLU B CA 1
ATOM 6622 C C . GLU B 1 426 ? -26.969 17.328 0.211 1 39.97 426 GLU B C 1
ATOM 6624 O O . GLU B 1 426 ? -27.781 16.516 -0.253 1 39.97 426 GLU B O 1
ATOM 6629 N N . THR B 1 427 ? -25.688 17.188 0.076 1 38.59 427 THR B N 1
ATOM 6630 C CA . THR B 1 427 ? -25.219 16.109 -0.774 1 38.59 427 THR B CA 1
ATOM 6631 C C . THR B 1 427 ? -25.266 14.773 -0.03 1 38.59 427 THR B C 1
ATOM 6633 O O . THR B 1 427 ? -25.172 13.711 -0.643 1 38.59 427 THR B O 1
ATOM 6636 N N . VAL B 1 428 ? -25.109 14.734 1.165 1 38.47 428 VAL B N 1
ATOM 6637 C CA . VAL B 1 428 ? -25.125 13.461 1.871 1 38.47 428 VAL B CA 1
ATOM 6638 C C . VAL B 1 428 ? -26.5 12.812 1.748 1 38.47 428 VAL B C 1
ATOM 6640 O O . VAL B 1 428 ? -26.641 11.602 1.911 1 38.47 428 VAL B O 1
ATOM 6643 N N . PHE B 1 429 ? -27.625 13.617 1.686 1 34.28 429 PHE B N 1
ATOM 6644 C CA . PHE B 1 429 ? -28.984 13.094 1.75 1 34.28 429 PHE B CA 1
ATOM 6645 C C . PHE B 1 429 ? -29.578 12.969 0.355 1 34.28 429 PHE B C 1
ATOM 6647 O O . PHE B 1 429 ? -30.734 12.562 0.203 1 34.28 429 PHE B O 1
ATOM 6654 N N . THR B 1 430 ? -28.969 13.5 -0.603 1 32.34 430 THR B N 1
ATOM 6655 C CA . THR B 1 430 ? -29.609 13.203 -1.876 1 32.34 430 THR B CA 1
ATOM 6656 C C . THR B 1 430 ? -28.953 12.016 -2.555 1 32.34 430 THR B C 1
ATOM 6658 O O . THR B 1 430 ? -27.719 11.891 -2.547 1 32.34 430 THR B O 1
#

Solvent-accessible surface area (backbone atoms only — not comparable to full-atom values): 49335 Å² total; per-residue (Å²): 132,81,77,71,78,78,79,78,72,76,76,76,79,75,76,82,81,78,84,81,80,81,75,84,83,80,83,86,79,84,76,83,88,80,85,88,82,83,78,85,83,82,80,88,82,83,82,79,84,87,83,74,79,80,66,68,73,59,59,62,58,53,53,57,53,52,56,52,56,54,57,53,53,53,55,53,52,52,53,52,51,56,50,51,54,57,53,51,56,63,53,55,69,64,55,66,77,61,65,76,74,67,68,75,68,73,70,80,74,79,74,78,78,61,94,50,50,72,60,43,51,50,52,58,67,58,54,60,77,75,70,73,60,45,79,48,54,66,66,58,52,28,60,24,22,64,65,70,32,75,88,29,52,75,44,78,58,99,57,32,39,28,29,44,27,39,44,96,86,62,50,56,27,30,37,36,39,38,50,46,56,22,76,62,43,52,50,22,52,50,28,26,52,65,51,38,69,74,49,86,50,90,20,37,56,48,60,57,27,35,29,81,53,92,62,43,41,34,41,32,25,58,53,60,82,50,47,28,45,35,51,53,62,64,41,84,89,52,67,79,75,53,43,70,52,50,50,42,27,52,51,28,39,42,51,32,49,29,38,32,55,69,67,38,84,70,31,36,36,51,62,50,54,45,42,76,30,27,33,19,32,91,85,41,45,19,19,40,45,76,40,38,62,31,42,45,71,73,62,66,73,76,78,70,69,54,60,53,82,43,41,51,33,32,54,27,60,49,32,51,35,33,55,56,78,51,63,43,38,42,32,19,8,46,14,43,42,44,44,26,68,46,30,56,48,60,42,44,59,78,86,49,72,80,49,91,49,54,23,45,65,63,56,41,47,67,45,50,54,46,22,74,73,70,71,46,54,79,91,45,46,30,71,83,48,71,80,55,59,56,67,69,59,48,51,48,50,50,36,35,20,56,31,22,55,41,73,50,58,88,71,28,55,54,53,62,43,58,65,37,80,78,40,26,67,52,57,62,75,101,140,87,85,76,86,80,79,82,72,81,82,74,83,72,77,77,75,80,82,73,80,70,86,84,77,87,91,83,89,82,84,87,79,84,82,79,84,77,80,78,82,82,86,84,83,86,84,84,85,87,87,73,78,81,68,67,71,60,58,62,57,52,51,54,53,54,53,50,53,53,55,53,51,51,52,54,52,50,51,52,50,53,50,52,52,54,53,52,54,60,55,54,65,65,54,65,74,62,64,72,76,67,67,73,73,71,68,78,73,80,76,74,79,63,93,49,50,74,59,43,50,49,52,58,68,57,54,60,78,75,71,72,60,44,78,48,52,68,68,59,52,29,61,24,22,63,65,70,32,76,86,29,52,74,45,77,58,98,54,33,40,28,28,43,27,40,43,96,89,62,50,58,26,29,37,36,39,39,50,46,53,23,74,62,43,52,50,22,52,50,28,26,51,64,51,38,69,73,48,85,48,91,21,38,56,46,61,56,28,35,28,81,52,92,63,44,42,35,41,32,26,59,53,61,82,51,48,28,45,35,51,52,60,64,41,84,90,52,66,78,75,52,43,70,53,48,50,41,27,52,51,26,41,43,52,29,49,29,37,32,55,68,68,37,86,68,31,36,36,50,61,50,53,43,43,76,31,28,32,19,33,90,85,42,44,19,20,40,44,77,39,38,64,32,42,45,70,73,63,65,73,74,78,71,69,53,61,53,81,43,42,51,32,30,56,29,59,50,32,49,35,33,55,56,78,52,64,42,38,40,32,19,8,46,14,44,42,45,45,26,67,46,31,55,48,59,43,45,58,78,88,50,73,80,48,91,49,54,23,44,65,64,56,41,48,65,44,49,52,46,21,73,72,70,70,47,55,79,89,46,47,30,71,84,50,72,79,55,60,56,67,70,59,48,52,51,50,49,37,36,22,57,30,21,56,41,73,51,57,86,72,28,56,54,53,60,42,60,66,37,80,78,42,29,68,53,57,62,74,101

Secondary structure (DSSP, 8-state):
---------------------------------------------------GGGGTHHHHHHHHHHHHHHHHHHHHHHHHHHHHHHHHHHHHHHHHTTSGGGGGGG--------S-HHHHHHHHHTT-TT---EE--HHHHHHHTTTT-GGGEEEEETTEEEEEEE-TTS-EEEEEEEPTT-HHHHHHHHHHHHHHTS---TTBPPEEEEEEETTEEEEEEE--TT-BHHHHHHSTTPPPPPHHHHHHHHHHHHHHHHIIIIISSS-EE-S---GGGEEE-TT--EEE---TT-EETT---S----B--SBTTT--HHHHHH----HHHHHHHHHHHHHHHHH---SS-SS-TTSS-SSHHHHHHHHHHHHHHH---TTTS-GGGTT-S-HHHHHHHHHHHHHHT-SSGGGSPPHHHHH-TTHHHHHHH-/----------------------------------------------------GGGTHHHHHHHHHHHHHHHHHHHHHHHHHHHHHHHHHHHHHHHHTTSGGGSGGGG---------HHHHHHHHHTT-TT---EE--HHHHHHHTTTT-GGGEEEEETTEEEEEEE-TTS-EEEEEEEPTT-HHHHHHHHHHHHHHTS---TTBPPEEEEEEETTEEEEEEE--TT-BHHHHHHSTTPPPPPHHHHHHHHHHHHHHHHIIIIISSS-EE-S---GGGEEE-TT--EEE---TT-EETT--------B--SBTTT--HHHHHH----HHHHHHHHHHHHHHHHH---SS-TT-TTSS-SSHHHHHHHHHHHHHHH---TTTS-GGGTT-S-HHHHHHHHHHHHHHT-SSGGGSPPHHHHH-TTHHHHHHH-

Organism: NCBI:txid81985

Nearest PDB structures (foldseek):
  5lpw-assembly1_A  TM=9.035E-01  e=1.847E-30  Arabidopsis thaliana
  5lpb-assembly1_A  TM=8.923E-01  e=4.616E-30  Arabidopsis thaliana
  7xdw-assembly2_B  TM=9.271E-01  e=4.824E-29  Arabidopsis thaliana
  7xdy-assembly2_B  TM=9.146E-01  e=6.422E-29  Arabidopsis thaliana
  7xdv-assembly2_B  TM=9.153E-01  e=1.075E-28  Arabidopsis thaliana

Radius of gyration: 39.89 Å; Cα contacts (8 Å, |Δi|>4): 1170; chains: 2; bounding box: 116×101×160 Å

InterPro domains:
  IPR000719 Protein kinase domain [PS50011] (148-429)
  IPR000719 Protein kinase domain [SM00220] (148-410)
  IPR001245 Serine-threonine/tyrosine-protein kinase, catalytic domain [PF07714] (152-351)
  IPR011009 Protein kinase-like domain superfamily [SSF56112] (128-420)
  IPR017441 Protein kinase, ATP binding site [PS00107] (154-176)
  IPR047117 Proline-rich receptor-like protein kinase PERK1-13-like [PTHR47982] (73-420)

Foldseek 3Di:
DDDDPDDPDPDDPDPDDDDDPDDDDDDDDDDDDDDDDDDDDDDDDDDDDDPPDDPPPVVVVVVVVVVVVVVVVVVVVVVVVVVVVVVVVVVVVVPPVPPDPPPPPPDDPPPPVPVCVVVVVVVVVVVPPPLPADEDEPVQVCVFQVNVDPVQWQDDDPFFTWGWGAGPVGFIKIKTKGDFDDPLNVLLLVQQSVQQSQDDDPQAWHWRHWYDDDRITMTITHDADQAWQCCQLPPPPHAHDFAVLLLQQLLSNLVVLCCQQPVDVQRKAQLEDARNQWGQHPVSHTHGHRSSVMDGPPCPPPPPDPDQDYDPLQAAQCCVVPVDDDSLRVLQSSLSVLQCSFASDDQADPVCVPDPDGGSLRVCQVQLVVCLVPVDNPPRGHVSNVPRYDSLSSNLSSLSSNQSNDNDSVSHDRSVQSNPSPRSVVSSVD/DDDDDDDPDPDDPDPDDDDDPDPDDDDDDDDDDDDDPDDDDDDDDDDDDDPPDDPPPVVVVVVVVVVVVVVVVVVVVVVVVVVVVVVVVVVVVVPPVPPDPPPDDPDDPPPPPPPCVVVVVVVVVVVPPPLPADEDEPVQVCVFQVNVDPVQWQDDDPFFTWGWGAGPVGFIKIKTKGDFDDPLNVLLLVQQSVQQSQDDDPQAWHWRHWYDDDRITMTITHDADQAWQCCQLPPPPHAHDFLVLLLQQLLSNLVVLCCQQPVDVQRKAQLEDARNQWGQHPVSHTHGHRSSVMDGPPCPPPPPDPDQDYDPLQAAQCCVVPVDDDSLRVLQSSLSVLQCSFASDDQADPVCVPDPAGGSLRVCQVQLVVCLVPVDNPPRGHVSNVPRYDSLSSNLSSLSSNQSNDNDSVSHDRSVQSNPPPHSVVSSVD